Protein AF-A0A836D2B5-F1 (afdb_monomer_lite)

Organism: Ovis aries (NCBI:txid9940)

Radius of gyration: 39.32 Å; chains: 1; bounding box: 102×66×112 Å

Secondary structure (DSSP, 8-state):
------------------------SHHHHHHHHHHHHHHHHTHHHHHHHHHHHH-TT--HHHHHHHHHHHHHHHHHHHH-TTSGGGGS-HHHHHHHHHHHSTTHHHHTT-HHHHTS-HHHHHHHHHHT--S--TTSPPP----HHHHHHHHHH-HHHHHHHHHHHHHHH-TTS-HHHHHHHHHHHHHHHHHHTTSSSHHHHHHHHHHHHHHHHHHHHHHHHHHHHHHHHH-HHHHHHHHHHHHHHH-TTS-HHHHHHHHHHHHHHHHHHHHT-HHHHHHHHHHHHHHHHHTHHHH-TT-HHHHTSPTTHHHHHHHHSPPPPPPTT--SS-HHHHT-TTHHHHHHH-HHHHHHHHHHHHHHH-TTS-HHHHHHHHHHHHHHHHHHTTSS-HHHHHTTHHHHHHHHHHHHHHHHHHHHHHHHHHHHHHHHHHHHHHHHHH-TTS-HHHHHHHHHHHHHHHHHHTTSTTHHHHHHHHHHHHHHHHT-SSS---S-HHHHHHHHH-STTHHHHHHTPPP-TT--PPP--GGGG---GGGGTS-HHHHHHHHHHHHHHHHHH-TTS-HHHHHHHHHHHHHHHHHHHTSSSHHHHHHHHHHHHHHHHHT-HHHHSSSSSHHHHTS-HHHHHHHHHHT----SS---S---S-HHHHHHHHHH-SS-HHHHHHHHHHHH-TTS-HHHHHHHHHHHHHHHHHHTTSS-HHHHHHHHHHHHHHHHHHHHHHHHHHHHHHHHSTHHHHHHHHHHHHHHH-TTS-HHHHHHHHHHHHHHHHHHHTT-HHHHHHHHHHHHHHHHHTHHHH-GGGHHHHTSPTTHHHHHHHHSPPPPPP---SHHHHHHHT-TTHHHHHHHSHHHHHHHHHHHHHHH-TTS-HHHHHHHHHHHHHHHHHHTTSS-HHHHHHTHHHHHHHHHHHHHHHHHHHHHHHHHH-HHHHHHHHHHHHHHH-TTS-HHHHHHHHHHHHHHHHHHTTS-HHHHHHHHHHHHHHHHHHHHHHHHHS---HHHHHHHHS-TTTHHHHHHHPPP-TT--PPPPPHHHH----GGGGTS-HHHHHHHHH-

InterPro domains:
  IPR000264 ALB/AFP/VDB [PR00802] (112-126)
  IPR000264 ALB/AFP/VDB [PR00802] (148-171)
  IPR000264 ALB/AFP/VDB [PR00802] (185-202)
  IPR000264 ALB/AFP/VDB [PR00802] (254-277)
  IPR000264 ALB/AFP/VDB [PR00802] (350-363)
  IPR000264 ALB/AFP/VDB [PR00802] (370-393)
  IPR000264 ALB/AFP/VDB [PR00802] (440-462)
  IPR000264 ALB/AFP/VDB [PTHR11385] (1-594)
  IPR014760 Serum albumin, N-terminal [PF00273] (33-202)
  IPR014760 Serum albumin, N-terminal [PF00273] (223-394)
  IPR014760 Serum albumin, N-terminal [PF00273] (415-590)
  IPR014760 Serum albumin, N-terminal [PF00273] (726-897)
  IPR014760 Serum albumin, N-terminal [PF00273] (918-1054)
  IPR014760 Serum albumin, N-terminal [PS51438] (19-210)
  IPR014760 Serum albumin, N-terminal [PS51438] (211-403)
  IPR014760 Serum albumin, N-terminal [PS51438] (404-599)
  IPR014760 Serum albumin, N-terminal [PS51438] (714-906)
  IPR014760 Serum albumin, N-terminal [PS51438] (907-1055)
  IPR014760 Serum albumin, N-terminal [SM00103] (20-205)
  IPR014760 Serum albumin, N-terminal [SM00103] (212-397)

Foldseek 3Di:
DDDDDDDDDDDDPDDPPPPPPDPPDPLVVVLLVQLVVVCLVCVLLLQLLLCCLLQVPDDLVRSVVLSVVSNVVSVVCVVPVVDPSNPDQSVQVSLQVCQVPPCNCVQRVNVVLSVDHDPSSLLSSLLSGDQDPVVDDDDDDDDLQVLLVCCVVDVPVSLSVVLNSVSNNQSQQASLLSVVLSVQVSVLNVVLSVDPCSVVSCVVSVVVSVVSSVVSSLVSLLLLQCCVQVNVLSNLLLQLLVQCQQFVQADPVLSVVLSVLVSQLSVCSSSSVNSSVSVSLSVSLSSCLVCVVRGAPQLPVLSPDGPPSSSVSSVPTHRHDQDPPQDLDDCVCQVDQCNLVVCVVPVSSSLSVVLSSNSNSCSLAASLLSVVLSVLLVVQSVVLVPDPRSNVRRNCSVVSSCVSLVVLVVVLVVLLVVCVVQPQLRQLLVQLLLVCQQQVQDDLVLSSVLSNQLSVQSVVQSVDPSNSRSNVNSNLSSLSSVCGRSDRDPRDPQSSCLSNPDSSCSVVSSVPDGGDPPQDADDDDPVLLQDALVCLVDDPVRVSSNLSSSLSSVCSNPVPDDSVVSVVLSVLVVVQSVVLSPDPHSRVSSVQVSLVSLLVCLPDPVNLPPPDQVVLSPDDSVCSLVSVLLPPDQPPDPDQLDPCPDLVVLLVCCSNVPDHSLVVQLVSLCNNQVLQALLLSNQLSVQVSVLSVVLSPDPCSVVSCVVSCVVSSVCSVVRSLVLVLLLLCPVFPDPLRSLLLQLLVQCLQFVQADLVVSSVLSVLVNVLSVCRSSVVRVVNNVSLVVSLVVCLVCCVRRDPQLVVLNPDDPPRSSVSSVPTHRHDQDDDDPVVQCCCQANPCNLVCCVVPVSVSLSSNLSVVSSNCSLAASLLSVVLSVVLNVQSVPLSPDPHSNVSSNCSVVVSVVSRVVLLVLLVVLLVVCVVQPLLRSLLVQLVVVCQLQVQDDLVRSNVLSVLLSVLSVVQSVDPSSSSSNSNVVSQLSSLSVVLVVCVVPNRDVQSVCLSRVDSSCSNVSSVPRGGPPPDDDDDDDPCNPDPDDPCLVVDDPVVVSSVVSD

Sequence (1055 aa):
MKQLKLTGFVIFFFFLTESLTLPTQPQDVDDVRITQKFIEDNVGYITIIAFAQYIQEASFEEVEMLVKTMAEYRDKCLADRTRPECSKLTNEVLLENICAMEGLPQKYNFSHCCRKVDFERRLCFFHNKKADIGFLPPLPTLDPEEKCQTYKNNRESFLNNYIYEVSRRNPFVFAPTLLTVAARFEEMTKTCCEEQEKANCFRTKAEPFIYYLKALSSYQKNVCGALMKFGPQILQSINIAILSQKFPKIGFKQLTSLLEDVSSKYDGCCEGDVVQCIRGRSKVMSHICSKQDSISSKIKDCCEKNIPERGECIIYSNKDDRPNDLSLREAKFIESDNVCEKRDADQANFMAEFLYEYSRRHPELSTPELLRIAKVYEDLLKECCNMENPPECYRRAENRFNETTEKSLKIVQRECEHFQNLGKDDLKYHYLINLTKLAPQLSTEELTFLGKEMVIALTTCCTLSEEFACVDNLMDLVLGELCGINENRNINPAVDHCCKTNFAFRRSCFESLEADKTYVPPSTSQGLFTFHADLCQAHNEELQRKKDRFLVNLVKLKPELAGEELWSLLADFTNVVEKCCKAQEPEACFKEEMTTFLEHICNNEGMADKRVFSDCCNINKTARHKCFLLHKKDDAGYSEIFQISNPEQICEMDKENQVPVKDQYIYETSRKHPFVYGPSILTMSVCYETAVQSCCQEENKTECFQTKLEPIRKYVREISLRHHHLCEIGIKFNHRVATAVELVLLTKKQPKANFSEIAKLSMDIKNLHQICCEGNAVVCVLGRSQLMDYICSKQAILSSKFTPCCEMPEPFRGECIINSENDDKPDLSSLPLRRFTEDQSVCKQFTDKQDFFLQRFLYEYSRRHPELAVPVILRVDTVYQSLLGKCCKLENPLECYSHGEGIFQRVVRESHERVKNQCDLREKLGDSNFHDRLIVLYTKKAPQLSAQELIVLTNNMAAATAKCCPLNQERQFVCMEDSAKLILGALCRRHEAEPINAAVGHCCDDSYAFRKPCFDDLQVDGTYISPPLSCDQVISLKEDLCKAPEEELQTEKRK

pLDDT: mean 83.06, std 14.89, range [21.48, 97.94]

Structure (mmCIF, N/CA/C/O backbone):
data_AF-A0A836D2B5-F1
#
_entry.id   AF-A0A836D2B5-F1
#
loop_
_atom_site.group_PDB
_atom_site.id
_atom_site.type_symbol
_atom_site.label_atom_id
_atom_site.label_alt_id
_atom_site.label_comp_id
_atom_site.label_asym_id
_atom_site.label_entity_id
_atom_site.label_seq_id
_atom_site.pdbx_PDB_ins_code
_atom_site.Cartn_x
_atom_site.Cartn_y
_atom_site.Cartn_z
_atom_site.occupancy
_atom_site.B_iso_or_equiv
_atom_site.auth_seq_id
_atom_site.auth_comp_id
_atom_site.auth_asym_id
_atom_site.auth_atom_id
_atom_site.pdbx_PDB_model_num
ATOM 1 N N . MET A 1 1 ? -25.684 -6.974 -37.766 1.00 25.62 1 MET A N 1
ATOM 2 C CA . MET A 1 1 ? -25.495 -8.432 -37.599 1.00 25.62 1 MET A CA 1
ATOM 3 C C . MET A 1 1 ? -24.618 -8.943 -38.735 1.00 25.62 1 MET A C 1
ATOM 5 O O . MET A 1 1 ? -25.056 -8.778 -39.859 1.00 25.62 1 MET A O 1
ATOM 9 N N . LYS A 1 2 ? -23.459 -9.550 -38.394 1.00 27.52 2 LYS A N 1
ATOM 10 C CA . LYS A 1 2 ? -22.661 -10.583 -39.118 1.00 27.52 2 LYS A CA 1
ATOM 11 C C . LYS A 1 2 ? -22.209 -10.239 -40.559 1.00 27.52 2 LYS A C 1
ATOM 13 O O . LYS A 1 2 ? -23.019 -9.848 -41.371 1.00 27.52 2 LYS A O 1
ATOM 18 N N . GLN A 1 3 ? -20.969 -10.417 -41.011 1.00 26.94 3 GLN A N 1
ATOM 19 C CA . GLN A 1 3 ? -19.810 -11.201 -40.576 1.00 26.94 3 GLN A CA 1
ATOM 20 C C . GLN A 1 3 ? -18.638 -10.765 -41.490 1.00 26.94 3 GLN A C 1
ATOM 22 O O . GLN A 1 3 ? -18.803 -10.791 -42.706 1.00 26.94 3 GLN A O 1
ATOM 27 N N . LEU A 1 4 ? -17.467 -10.423 -40.942 1.00 24.80 4 LEU A N 1
ATOM 28 C CA . LEU A 1 4 ? -16.190 -10.485 -41.669 1.00 24.80 4 LEU A CA 1
ATOM 29 C C . LEU A 1 4 ? -15.428 -11.720 -41.154 1.00 24.80 4 LEU A C 1
ATOM 31 O O . LEU A 1 4 ? -15.235 -11.862 -39.948 1.00 24.80 4 LEU A O 1
ATOM 35 N N . LYS A 1 5 ? -15.021 -12.617 -42.059 1.00 27.95 5 LYS A N 1
ATOM 36 C CA . LYS A 1 5 ? -14.073 -13.727 -41.838 1.00 27.95 5 LYS A CA 1
ATOM 37 C C . LYS A 1 5 ? -13.071 -13.684 -43.000 1.00 27.95 5 LYS A C 1
ATOM 39 O O . LYS A 1 5 ? -13.500 -13.606 -44.143 1.00 27.95 5 LYS A O 1
ATOM 44 N N . LEU A 1 6 ? -11.784 -13.463 -42.738 1.00 28.03 6 LEU A N 1
ATOM 45 C CA . LEU A 1 6 ? -10.760 -14.431 -42.304 1.00 28.03 6 LEU A CA 1
ATOM 46 C C . LEU A 1 6 ? -10.091 -15.121 -43.509 1.00 28.03 6 LEU A C 1
ATOM 48 O O . LEU A 1 6 ? -10.492 -16.212 -43.892 1.00 28.03 6 LEU A O 1
ATOM 52 N N . THR A 1 7 ? -9.038 -14.498 -44.043 1.00 25.86 7 THR A N 1
ATOM 53 C CA . THR A 1 7 ? -7.991 -15.166 -44.838 1.00 25.86 7 THR A CA 1
ATOM 54 C C . THR A 1 7 ? -6.726 -14.319 -44.812 1.00 25.86 7 THR A C 1
ATOM 56 O O . THR A 1 7 ? -6.707 -13.225 -45.368 1.00 25.86 7 THR A O 1
ATOM 59 N N . GLY A 1 8 ? -5.676 -14.839 -44.179 1.00 24.69 8 GLY A N 1
ATOM 60 C CA . GLY A 1 8 ? -4.332 -14.272 -44.236 1.00 24.69 8 GLY A CA 1
ATOM 61 C C . GLY A 1 8 ? -3.554 -14.543 -42.959 1.00 24.69 8 GLY A C 1
ATOM 62 O O . GLY A 1 8 ? -3.521 -13.665 -42.116 1.00 24.69 8 GLY A O 1
ATOM 63 N N . PHE A 1 9 ? -2.997 -15.751 -42.805 1.00 25.48 9 PHE A N 1
ATOM 64 C CA . PHE A 1 9 ? -1.833 -16.049 -41.950 1.00 25.48 9 PHE A CA 1
ATOM 65 C C . PHE A 1 9 ? -1.470 -17.539 -42.066 1.00 25.48 9 PHE A C 1
ATOM 67 O O . PHE A 1 9 ? -1.912 -18.348 -41.258 1.00 25.48 9 PHE A O 1
ATOM 74 N N . VAL A 1 10 ? -0.690 -17.926 -43.083 1.00 24.78 10 VAL A N 1
ATOM 75 C CA . VAL A 1 10 ? 0.067 -19.194 -43.084 1.00 24.78 10 VAL A CA 1
ATOM 76 C C . VAL A 1 10 ? 1.340 -18.990 -43.922 1.00 24.78 10 VAL A C 1
ATOM 78 O O . VAL A 1 10 ? 1.251 -18.581 -45.075 1.00 24.78 10 VAL A O 1
ATOM 81 N N . ILE A 1 11 ? 2.489 -19.343 -43.330 1.00 27.17 11 ILE A N 1
ATOM 82 C CA . ILE A 1 11 ? 3.840 -19.510 -43.912 1.00 27.17 11 ILE A CA 1
ATOM 83 C C . ILE A 1 11 ? 4.758 -18.274 -43.851 1.00 27.17 11 ILE A C 1
ATOM 85 O O . ILE A 1 11 ? 4.996 -17.593 -44.839 1.00 27.17 11 ILE A O 1
ATOM 89 N N . PHE A 1 12 ? 5.368 -18.080 -42.678 1.00 24.02 12 PHE A N 1
ATOM 90 C CA . PHE A 1 12 ? 6.818 -17.861 -42.546 1.00 24.02 12 PHE A CA 1
ATOM 91 C C . PHE A 1 12 ? 7.281 -18.478 -41.208 1.00 24.02 12 PHE A C 1
ATOM 93 O O . PHE A 1 12 ? 7.749 -17.808 -40.298 1.00 24.02 12 PHE A O 1
ATOM 100 N N . PHE A 1 13 ? 7.074 -19.793 -41.066 1.00 24.16 13 PHE A N 1
ATOM 101 C CA . PHE A 1 13 ? 7.741 -20.607 -40.047 1.00 24.16 13 PHE A CA 1
ATOM 102 C C . PHE A 1 13 ? 9.066 -21.099 -40.638 1.00 24.16 13 PHE A C 1
ATOM 104 O O . PHE A 1 13 ? 9.128 -22.178 -41.220 1.00 24.16 13 PHE A O 1
ATOM 111 N N . PHE A 1 14 ? 10.123 -20.303 -40.494 1.00 22.03 14 PHE A N 1
ATOM 112 C CA . PHE A 1 14 ? 11.467 -20.854 -40.361 1.00 22.03 14 PHE A CA 1
ATOM 113 C C . PHE A 1 14 ? 11.869 -20.654 -38.908 1.00 22.03 14 PHE A C 1
ATOM 115 O O . PHE A 1 14 ? 12.234 -19.563 -38.481 1.00 22.03 14 PHE A O 1
ATOM 122 N N . PHE A 1 15 ? 11.720 -21.733 -38.145 1.00 22.39 15 PHE A N 1
ATOM 123 C CA . PHE A 1 15 ? 12.369 -21.903 -36.862 1.00 22.39 15 PHE A CA 1
ATOM 124 C C . PHE A 1 15 ? 13.873 -21.686 -37.063 1.00 22.39 15 PHE A C 1
ATOM 126 O O . PHE A 1 15 ? 14.524 -22.454 -37.772 1.00 22.39 15 PHE A O 1
ATOM 133 N N . LEU A 1 16 ? 14.422 -20.647 -36.435 1.00 23.14 16 LEU A N 1
ATOM 134 C CA . LEU A 1 16 ? 15.817 -20.659 -36.025 1.00 23.14 16 LEU A CA 1
ATOM 135 C C . LEU A 1 16 ? 15.938 -21.791 -35.005 1.00 23.14 16 LEU A C 1
ATOM 137 O O . LEU A 1 16 ? 15.585 -21.642 -33.840 1.00 23.14 16 LEU A O 1
ATOM 141 N N . THR A 1 17 ? 16.389 -22.957 -35.456 1.00 21.62 17 THR A N 1
ATOM 142 C CA . THR A 1 17 ? 17.117 -23.856 -34.570 1.00 21.62 17 THR A CA 1
ATOM 143 C C . THR A 1 17 ? 18.303 -23.054 -34.051 1.00 21.62 17 THR A C 1
ATOM 145 O O . THR A 1 17 ? 19.145 -22.647 -34.854 1.00 21.62 17 THR A O 1
ATOM 148 N N . GLU A 1 18 ? 18.356 -22.791 -32.746 1.00 25.25 18 GLU A N 1
ATOM 149 C CA . GLU A 1 18 ? 19.572 -22.345 -32.070 1.00 25.25 18 GLU A CA 1
ATOM 150 C C . GLU A 1 18 ? 20.659 -23.396 -32.316 1.00 25.25 18 GLU A C 1
ATOM 152 O O . GLU A 1 18 ? 20.824 -24.371 -31.585 1.00 25.25 18 GLU A O 1
ATOM 157 N N . SER A 1 19 ? 21.403 -23.234 -33.404 1.00 21.48 19 SER A N 1
ATOM 158 C CA . SER A 1 19 ? 22.709 -23.841 -33.531 1.00 21.48 19 SER A CA 1
ATOM 159 C C . SER A 1 19 ? 23.595 -23.144 -32.508 1.00 21.48 19 SER A C 1
ATOM 161 O O . SER A 1 19 ? 23.971 -21.990 -32.708 1.00 21.48 19 SER A O 1
ATOM 163 N N . LEU A 1 20 ? 23.906 -23.850 -31.417 1.00 28.20 20 LEU A N 1
ATOM 164 C CA . LEU A 1 20 ? 25.077 -23.606 -30.579 1.00 28.20 20 LEU A CA 1
ATOM 165 C C . LEU A 1 20 ? 26.255 -23.252 -31.496 1.00 28.20 20 LEU A C 1
ATOM 167 O O . LEU A 1 20 ? 26.824 -24.125 -32.155 1.00 28.20 20 LEU A O 1
ATOM 171 N N . THR A 1 21 ? 26.602 -21.971 -31.581 1.00 27.78 21 THR A N 1
ATOM 172 C CA . THR A 1 21 ? 27.838 -21.544 -32.232 1.00 27.78 21 THR A CA 1
ATOM 173 C C . THR A 1 21 ? 28.985 -22.159 -31.440 1.00 27.78 21 THR A C 1
ATOM 175 O O . THR A 1 21 ? 29.198 -21.799 -30.281 1.00 27.78 21 THR A O 1
ATOM 178 N N . LEU A 1 22 ? 29.685 -23.127 -32.040 1.00 26.70 22 LEU A N 1
ATOM 179 C CA . LEU A 1 22 ? 30.924 -23.671 -31.489 1.00 26.70 22 LEU A CA 1
ATOM 180 C C . LEU A 1 22 ? 31.898 -22.513 -31.188 1.00 26.70 22 LEU A C 1
ATOM 182 O O . LEU A 1 22 ? 32.022 -21.619 -32.029 1.00 26.70 22 LEU A O 1
ATOM 186 N N . PRO A 1 23 ? 32.611 -22.523 -30.045 1.00 31.70 23 PRO A N 1
ATOM 187 C CA . PRO A 1 23 ? 33.602 -21.497 -29.737 1.00 31.70 23 PRO A CA 1
ATOM 188 C C . PRO A 1 23 ? 34.684 -21.477 -30.821 1.00 31.70 23 PRO A C 1
ATOM 190 O O . PRO A 1 23 ? 35.358 -22.479 -31.057 1.00 31.70 23 PRO A O 1
ATOM 193 N N . THR A 1 24 ? 34.839 -20.345 -31.501 1.00 33.84 24 THR A N 1
ATOM 194 C CA . THR A 1 24 ? 35.778 -20.189 -32.622 1.00 33.84 24 THR A CA 1
ATOM 195 C C . THR A 1 24 ? 37.209 -19.849 -32.187 1.00 33.84 24 THR A C 1
ATOM 197 O O . THR A 1 24 ? 38.100 -19.856 -33.036 1.00 33.84 24 THR A O 1
ATOM 200 N N . GLN A 1 25 ? 37.468 -19.581 -30.896 1.00 42.00 25 GLN A N 1
ATOM 201 C CA . GLN A 1 25 ? 38.807 -19.260 -30.374 1.00 42.00 25 GLN A CA 1
ATOM 202 C C . GLN A 1 25 ? 39.172 -20.036 -29.086 1.00 42.00 25 GLN A C 1
ATOM 204 O O . GLN A 1 25 ? 38.299 -20.298 -28.261 1.00 42.00 25 GLN A O 1
ATOM 209 N N . PRO A 1 26 ? 40.462 -20.365 -28.848 1.00 36.47 26 PRO A N 1
ATOM 210 C CA . PRO A 1 26 ? 40.915 -21.072 -27.638 1.00 36.47 26 PRO A CA 1
ATOM 211 C C . PRO A 1 26 ? 40.576 -20.349 -26.323 1.00 36.47 26 PRO A C 1
ATOM 213 O O . PRO A 1 26 ? 40.297 -20.993 -25.316 1.00 36.47 26 PRO A O 1
ATOM 216 N N . GLN A 1 27 ? 40.561 -19.013 -26.345 1.00 43.41 27 GLN A N 1
ATOM 217 C CA . GLN A 1 27 ? 40.283 -18.168 -25.181 1.00 43.41 27 GLN A CA 1
ATOM 218 C C . GLN A 1 27 ? 38.793 -18.204 -24.772 1.00 43.41 27 GLN A C 1
ATOM 220 O O . GLN A 1 27 ? 38.491 -18.138 -23.582 1.00 43.41 27 GLN A O 1
ATOM 225 N N . ASP A 1 28 ? 37.878 -18.426 -25.729 1.00 48.56 28 ASP A N 1
ATOM 226 C CA . ASP A 1 28 ? 36.445 -18.643 -25.461 1.00 48.56 28 ASP A CA 1
ATOM 227 C C . ASP A 1 28 ? 36.199 -19.988 -24.756 1.00 48.56 28 ASP A C 1
ATOM 229 O O . ASP A 1 28 ? 35.313 -20.108 -23.912 1.00 48.56 28 ASP A O 1
ATOM 233 N N . VAL A 1 29 ? 37.006 -21.013 -25.061 1.00 53.66 29 VAL A N 1
ATOM 234 C CA . VAL A 1 29 ? 36.905 -22.340 -24.429 1.00 53.66 29 VAL A CA 1
ATOM 235 C C . VAL A 1 29 ? 37.332 -22.287 -22.957 1.00 53.66 29 VAL A C 1
ATOM 237 O O . VAL A 1 29 ? 36.683 -22.898 -22.102 1.00 53.66 29 VAL A O 1
ATOM 240 N N . ASP A 1 30 ? 38.392 -21.537 -22.642 1.00 60.97 30 ASP A N 1
ATOM 241 C CA . ASP A 1 30 ? 38.863 -21.363 -21.265 1.00 60.97 30 ASP A CA 1
ATOM 242 C C . ASP A 1 30 ? 37.878 -20.546 -20.414 1.00 60.97 30 ASP A C 1
ATOM 244 O O . ASP A 1 30 ? 37.606 -20.926 -19.273 1.00 60.97 30 ASP A O 1
ATOM 248 N N . ASP A 1 31 ? 37.275 -19.485 -20.956 1.00 66.81 31 ASP A N 1
ATOM 249 C CA . ASP A 1 31 ? 36.317 -18.657 -20.213 1.00 66.81 31 ASP A CA 1
ATOM 250 C C . ASP A 1 31 ? 34.961 -19.351 -19.988 1.00 66.81 31 ASP A C 1
ATOM 252 O O . ASP A 1 31 ? 34.390 -19.267 -18.894 1.00 66.81 31 ASP A O 1
ATOM 256 N N . VAL A 1 32 ? 34.480 -20.133 -20.964 1.00 73.94 32 VAL A N 1
ATOM 257 C CA . VAL A 1 32 ? 33.306 -21.007 -20.782 1.00 73.94 32 VAL A CA 1
ATOM 258 C C . VAL A 1 32 ? 33.569 -22.029 -19.675 1.00 73.94 32 VAL A C 1
ATOM 260 O O . VAL A 1 32 ? 32.702 -22.249 -18.827 1.00 73.94 32 VAL A O 1
ATOM 263 N N . ARG A 1 33 ? 34.775 -22.612 -19.617 1.00 78.94 33 ARG A N 1
ATOM 264 C CA . ARG A 1 33 ? 35.157 -23.555 -18.554 1.00 78.94 33 ARG A CA 1
ATOM 265 C C . ARG A 1 33 ? 35.221 -22.883 -17.180 1.00 78.94 33 ARG A C 1
ATOM 267 O O . ARG A 1 33 ? 34.720 -23.460 -16.217 1.00 78.94 33 ARG A O 1
ATOM 274 N N . ILE A 1 34 ? 35.811 -21.689 -17.076 1.00 84.31 34 ILE A N 1
ATOM 275 C CA . ILE A 1 34 ? 35.885 -20.922 -15.818 1.00 84.31 34 ILE A CA 1
ATOM 276 C C . ILE A 1 34 ? 34.479 -20.564 -15.328 1.00 84.31 34 ILE A C 1
ATOM 278 O O . ILE A 1 34 ? 34.156 -20.771 -14.160 1.00 84.31 34 ILE A O 1
ATOM 282 N N . THR A 1 35 ? 33.623 -20.082 -16.228 1.00 85.94 35 THR A N 1
ATOM 283 C CA . THR A 1 35 ? 32.237 -19.712 -15.913 1.00 85.94 35 THR A CA 1
ATOM 284 C C . THR A 1 35 ? 31.419 -20.927 -15.476 1.00 85.94 35 THR A C 1
ATOM 286 O O . THR A 1 35 ? 30.684 -20.861 -14.493 1.00 85.94 35 THR A O 1
ATOM 289 N N . GLN A 1 36 ? 31.569 -22.059 -16.167 1.00 84.50 36 GLN A N 1
ATOM 290 C CA . GLN A 1 36 ? 30.882 -23.299 -15.817 1.00 84.50 36 GLN A CA 1
ATOM 291 C C . GLN A 1 36 ? 31.339 -23.829 -14.450 1.00 84.50 36 GLN A C 1
ATOM 293 O O . GLN A 1 36 ? 30.493 -24.173 -13.628 1.00 84.50 36 GLN A O 1
ATOM 298 N N . LYS A 1 37 ? 32.647 -23.798 -14.165 1.00 86.88 37 LYS A N 1
ATOM 299 C CA . LYS A 1 37 ? 33.187 -24.140 -12.843 1.00 86.88 37 LYS A CA 1
ATOM 300 C C . LYS A 1 37 ? 32.624 -23.227 -11.749 1.00 86.88 37 LYS A C 1
ATOM 302 O O . LYS A 1 37 ? 32.207 -23.714 -10.708 1.00 86.88 37 LYS A O 1
ATOM 307 N N . PHE A 1 38 ? 32.547 -21.918 -11.998 1.00 89.12 38 PHE A N 1
ATOM 308 C CA . PHE A 1 38 ? 31.949 -20.968 -11.057 1.00 89.12 38 PHE A CA 1
ATOM 309 C C . PHE A 1 38 ? 30.482 -21.306 -10.745 1.00 89.12 38 PHE A C 1
ATOM 311 O O . PHE A 1 38 ? 30.080 -21.256 -9.585 1.00 89.12 38 PHE A O 1
ATOM 318 N N . ILE A 1 39 ? 29.686 -21.678 -11.753 1.00 88.06 39 ILE A N 1
ATOM 319 C CA . ILE A 1 39 ? 28.285 -22.092 -11.566 1.00 88.06 39 ILE A CA 1
ATOM 320 C C . ILE A 1 39 ? 28.199 -23.385 -10.742 1.00 88.06 39 ILE A C 1
ATOM 322 O O . ILE A 1 39 ? 27.379 -23.476 -9.833 1.00 88.06 39 ILE A O 1
ATOM 326 N N . GLU A 1 40 ? 29.051 -24.370 -11.032 1.00 85.62 40 GLU A N 1
ATOM 327 C CA . GLU A 1 40 ? 29.101 -25.653 -10.315 1.00 85.62 40 GLU A CA 1
ATOM 328 C C . GLU A 1 40 ? 29.490 -25.478 -8.838 1.00 85.62 40 GLU A C 1
ATOM 330 O O . GLU A 1 40 ? 28.847 -26.059 -7.954 1.00 85.62 40 GLU A O 1
ATOM 335 N N . ASP A 1 41 ? 30.492 -24.634 -8.575 1.00 88.12 41 ASP A N 1
ATOM 336 C CA . ASP A 1 41 ? 30.987 -24.314 -7.233 1.00 88.12 41 ASP A CA 1
ATOM 337 C C . ASP A 1 41 ? 29.948 -23.505 -6.419 1.00 88.12 41 ASP A C 1
ATOM 339 O O . ASP A 1 41 ? 29.936 -23.578 -5.193 1.00 88.12 41 ASP A O 1
ATOM 343 N N . ASN A 1 42 ? 29.035 -22.776 -7.081 1.00 89.44 42 ASN A N 1
ATOM 344 C CA . ASN A 1 42 ? 28.031 -21.906 -6.444 1.00 89.44 42 ASN A CA 1
ATOM 345 C C . ASN A 1 42 ? 26.575 -22.373 -6.643 1.00 89.44 42 ASN A C 1
ATOM 347 O O . ASN A 1 42 ? 25.644 -21.581 -6.468 1.00 89.44 42 ASN A O 1
ATOM 351 N N . VAL A 1 43 ? 26.347 -23.648 -6.986 1.00 89.81 43 VAL A N 1
ATOM 352 C CA . VAL A 1 43 ? 25.003 -24.176 -7.305 1.00 89.81 43 VAL A CA 1
ATOM 353 C C . VAL A 1 43 ? 23.978 -23.931 -6.189 1.00 89.81 43 VAL A C 1
ATOM 355 O O . VAL A 1 43 ? 22.818 -23.644 -6.482 1.00 89.81 43 VAL A O 1
ATOM 358 N N . GLY A 1 44 ? 24.401 -23.975 -4.919 1.00 91.00 44 GLY A N 1
ATOM 359 C CA . GLY A 1 44 ? 23.535 -23.720 -3.765 1.00 91.00 44 GLY A CA 1
ATOM 360 C C . GLY A 1 44 ? 22.995 -22.292 -3.750 1.00 91.00 44 GLY A C 1
ATOM 361 O O . GLY A 1 44 ? 21.783 -22.097 -3.800 1.00 91.00 44 GLY A O 1
ATOM 362 N N . TYR A 1 45 ? 23.880 -21.292 -3.791 1.00 92.62 45 TYR A N 1
ATOM 363 C CA . TYR A 1 45 ? 23.489 -19.880 -3.852 1.00 92.62 45 TYR A CA 1
ATOM 364 C C . TYR A 1 45 ? 22.632 -19.560 -5.076 1.00 92.62 45 TYR A C 1
ATOM 366 O O . TYR A 1 45 ? 21.632 -18.857 -4.960 1.00 92.62 45 TYR A O 1
ATOM 374 N N . ILE A 1 46 ? 22.990 -20.100 -6.243 1.00 92.38 46 ILE A N 1
ATOM 375 C CA . ILE A 1 46 ? 22.244 -19.888 -7.489 1.00 92.38 46 ILE A CA 1
ATOM 376 C C . ILE A 1 46 ? 20.821 -20.455 -7.375 1.00 92.38 46 ILE A C 1
ATOM 378 O O . ILE A 1 46 ? 19.864 -19.787 -7.765 1.00 92.38 46 ILE A O 1
ATOM 382 N N . THR A 1 47 ? 20.677 -21.650 -6.793 1.00 93.50 47 THR A N 1
ATOM 383 C CA . THR A 1 47 ? 19.370 -22.288 -6.566 1.00 93.50 47 THR A CA 1
ATOM 384 C C . THR A 1 47 ? 18.529 -21.489 -5.572 1.00 93.50 47 THR A C 1
ATOM 386 O O . THR A 1 47 ? 17.349 -21.257 -5.830 1.00 93.50 47 THR A O 1
ATOM 389 N N . ILE A 1 48 ? 19.142 -21.009 -4.482 1.00 96.25 48 ILE A N 1
ATOM 390 C CA . ILE A 1 48 ? 18.474 -20.155 -3.491 1.00 96.25 48 ILE A CA 1
ATOM 391 C C . ILE A 1 48 ? 17.954 -18.876 -4.142 1.00 96.25 48 ILE A C 1
ATOM 393 O O . ILE A 1 48 ? 16.786 -18.546 -3.959 1.00 96.25 48 ILE A O 1
ATOM 397 N N . ILE A 1 49 ? 18.792 -18.176 -4.918 1.00 95.19 49 ILE A N 1
ATOM 398 C CA . ILE A 1 49 ? 18.393 -16.947 -5.613 1.00 95.19 49 ILE A CA 1
ATOM 399 C C . ILE A 1 49 ? 17.200 -17.233 -6.527 1.00 95.19 49 ILE A C 1
ATOM 401 O O . ILE A 1 49 ? 16.171 -16.577 -6.394 1.00 95.19 49 ILE A O 1
ATOM 405 N N . ALA A 1 50 ? 17.306 -18.217 -7.425 1.00 93.19 50 ALA A N 1
ATOM 406 C CA . ALA A 1 50 ? 16.243 -18.506 -8.386 1.00 93.19 50 ALA A CA 1
ATOM 407 C C . ALA A 1 50 ? 14.912 -18.826 -7.697 1.00 93.19 50 ALA A C 1
ATOM 409 O O . ALA A 1 50 ? 13.896 -18.207 -8.009 1.00 93.19 50 ALA A O 1
ATOM 410 N N . PHE A 1 51 ? 14.920 -19.749 -6.732 1.00 94.69 51 PHE A N 1
ATOM 411 C CA . PHE A 1 51 ? 13.708 -20.143 -6.018 1.00 94.69 51 PHE A CA 1
ATOM 412 C C . PHE A 1 51 ? 13.122 -18.947 -5.262 1.00 94.69 51 PHE A C 1
ATOM 414 O O . PHE A 1 51 ? 11.974 -18.580 -5.500 1.00 94.69 51 PHE A O 1
ATOM 421 N N . ALA A 1 52 ? 13.922 -18.278 -4.428 1.00 95.88 52 ALA A N 1
ATOM 422 C CA . ALA A 1 52 ? 13.463 -17.157 -3.614 1.00 95.88 52 ALA A CA 1
ATOM 423 C C . ALA A 1 52 ? 12.905 -15.996 -4.452 1.00 95.88 52 ALA A C 1
ATOM 425 O O . ALA A 1 52 ? 12.003 -15.296 -4.002 1.00 95.88 52 ALA A O 1
ATOM 426 N N . GLN A 1 53 ? 13.423 -15.775 -5.665 1.00 94.38 53 GLN A N 1
ATOM 427 C CA . GLN A 1 53 ? 12.896 -14.754 -6.569 1.00 94.38 53 GLN A CA 1
ATOM 428 C C . GLN A 1 53 ? 11.614 -15.185 -7.286 1.00 94.38 53 GLN A C 1
ATOM 430 O O . GLN A 1 53 ? 10.776 -14.326 -7.539 1.00 94.38 53 GLN A O 1
ATOM 435 N N . TYR A 1 54 ? 11.465 -16.462 -7.653 1.00 92.31 54 TYR A N 1
ATOM 436 C CA . TYR A 1 54 ? 10.273 -16.963 -8.347 1.00 92.31 54 TYR A CA 1
ATOM 437 C C . TYR A 1 54 ? 9.084 -17.193 -7.404 1.00 92.31 54 TYR A C 1
ATOM 439 O O . TYR A 1 54 ? 7.952 -16.868 -7.766 1.00 92.31 54 TYR A O 1
ATOM 447 N N . ILE A 1 55 ? 9.340 -17.741 -6.212 1.00 94.31 55 ILE A N 1
ATOM 448 C CA . ILE A 1 55 ? 8.344 -18.062 -5.182 1.00 94.31 55 ILE A CA 1
ATOM 449 C C . ILE A 1 55 ? 8.771 -17.381 -3.878 1.00 94.31 55 ILE A C 1
ATOM 451 O O . ILE A 1 55 ? 9.407 -17.978 -3.007 1.00 94.31 55 ILE A O 1
ATOM 455 N N . GLN A 1 56 ? 8.459 -16.095 -3.757 1.00 94.31 56 GLN A N 1
ATOM 456 C CA . GLN A 1 56 ? 8.935 -15.251 -2.658 1.00 94.31 56 GLN A CA 1
ATOM 457 C C . GLN A 1 56 ? 8.352 -15.649 -1.297 1.00 94.31 56 GLN A C 1
ATOM 459 O O . GLN A 1 56 ? 8.882 -15.236 -0.271 1.00 94.31 56 GLN A O 1
ATOM 464 N N . GLU A 1 57 ? 7.280 -16.435 -1.264 1.00 92.94 57 GLU A N 1
ATOM 465 C CA . GLU A 1 57 ? 6.562 -16.917 -0.082 1.00 92.94 57 GLU A CA 1
ATOM 466 C C . GLU A 1 57 ? 7.090 -18.251 0.467 1.00 92.94 57 GLU A C 1
ATOM 468 O O . GLU A 1 57 ? 6.771 -18.597 1.609 1.00 92.94 57 GLU A O 1
ATOM 473 N N . ALA A 1 58 ? 7.881 -18.988 -0.323 1.00 93.31 58 ALA A N 1
ATOM 474 C CA . ALA A 1 58 ? 8.481 -20.260 0.084 1.00 93.31 58 ALA A CA 1
ATOM 475 C C . ALA A 1 58 ? 9.320 -20.088 1.351 1.00 93.31 58 ALA A C 1
ATOM 477 O O . ALA A 1 58 ? 9.921 -19.031 1.530 1.00 93.31 58 ALA A O 1
ATOM 478 N N . SER A 1 59 ? 9.344 -21.094 2.230 1.00 93.31 59 SER A N 1
ATOM 479 C CA . SER A 1 59 ? 10.174 -21.074 3.439 1.00 93.31 59 SER A CA 1
ATOM 480 C C . SER A 1 59 ? 11.636 -21.395 3.120 1.00 93.31 59 SER A C 1
ATOM 482 O O . SER A 1 59 ? 11.953 -21.974 2.079 1.00 93.31 59 SER A O 1
ATOM 484 N N . PHE A 1 60 ? 12.549 -21.050 4.032 1.00 92.69 60 PHE A N 1
ATOM 485 C CA . PHE A 1 60 ? 13.967 -21.343 3.832 1.00 92.69 60 PHE A CA 1
ATOM 486 C C . PHE A 1 60 ? 14.226 -22.857 3.763 1.00 92.69 60 PHE A C 1
ATOM 488 O O . PHE A 1 60 ? 14.997 -23.311 2.923 1.00 92.69 60 PHE A O 1
ATOM 495 N N . GLU A 1 61 ? 13.514 -23.651 4.565 1.00 92.25 61 GLU A N 1
ATOM 496 C CA . GLU A 1 61 ? 13.615 -25.114 4.576 1.00 92.25 61 GLU A CA 1
ATOM 497 C C . GLU A 1 61 ? 13.188 -25.733 3.236 1.00 92.25 61 GLU A C 1
ATOM 499 O O . GLU A 1 61 ? 13.807 -26.684 2.757 1.00 92.25 61 GLU A O 1
ATOM 504 N N . GLU A 1 62 ? 12.149 -25.186 2.597 1.00 93.25 62 GLU A N 1
ATOM 505 C CA . GLU A 1 62 ? 11.709 -25.626 1.268 1.00 93.25 62 GLU A CA 1
ATOM 506 C C . GLU A 1 62 ? 12.757 -25.324 0.199 1.00 93.25 62 GLU A C 1
ATOM 508 O O . GLU A 1 62 ? 13.035 -26.163 -0.662 1.00 93.25 62 GLU A O 1
ATOM 513 N N . VAL A 1 63 ? 13.402 -24.163 0.294 1.00 93.75 63 VAL A N 1
ATOM 514 C CA . VAL A 1 63 ? 14.514 -23.807 -0.589 1.00 93.75 63 VAL A CA 1
ATOM 515 C C . VAL A 1 63 ? 15.707 -24.744 -0.370 1.00 93.75 63 VAL A C 1
ATOM 517 O O . VAL A 1 63 ? 16.290 -25.222 -1.345 1.00 93.75 63 VAL A O 1
ATOM 520 N N . GLU A 1 64 ? 16.049 -25.077 0.878 1.00 92.06 64 GLU A N 1
ATOM 521 C CA . GLU A 1 64 ? 17.135 -26.018 1.191 1.00 92.06 64 GLU A CA 1
ATOM 522 C C . GLU A 1 64 ? 16.888 -27.423 0.624 1.00 92.06 64 GLU A C 1
ATOM 524 O O . GLU A 1 64 ? 17.837 -28.101 0.214 1.00 92.06 64 GLU A O 1
ATOM 529 N N . MET A 1 65 ? 15.630 -27.873 0.557 1.00 91.12 65 MET A N 1
ATOM 530 C CA . MET A 1 65 ? 15.291 -29.131 -0.112 1.00 91.12 65 MET A CA 1
ATOM 531 C C . MET A 1 65 ? 15.648 -29.084 -1.603 1.00 91.12 65 MET A C 1
ATOM 533 O O . MET A 1 65 ? 16.305 -30.004 -2.093 1.00 91.12 65 MET A O 1
ATOM 537 N N . LEU A 1 66 ? 15.300 -28.003 -2.310 1.00 92.38 66 LEU A N 1
ATOM 538 C CA . LEU A 1 66 ? 15.654 -27.861 -3.726 1.00 92.38 66 LEU A CA 1
ATOM 539 C C . LEU A 1 66 ? 17.169 -27.735 -3.931 1.00 92.38 66 LEU A C 1
ATOM 541 O O . LEU A 1 66 ? 17.705 -28.307 -4.878 1.00 92.38 66 LEU A O 1
ATOM 545 N N . VAL A 1 67 ? 17.877 -27.033 -3.040 1.00 93.00 67 VAL A N 1
ATOM 546 C CA . VAL A 1 67 ? 19.347 -26.934 -3.077 1.00 93.00 67 VAL A CA 1
ATOM 547 C C . VAL A 1 67 ? 19.989 -28.321 -3.068 1.00 93.00 67 VAL A C 1
ATOM 549 O O . VAL A 1 67 ? 20.889 -28.579 -3.868 1.00 93.00 67 VAL A O 1
ATOM 552 N N . LYS A 1 68 ? 19.499 -29.236 -2.220 1.00 92.06 68 LYS A N 1
ATOM 553 C CA . LYS A 1 68 ? 19.975 -30.629 -2.181 1.00 92.06 68 LYS A CA 1
ATOM 554 C C 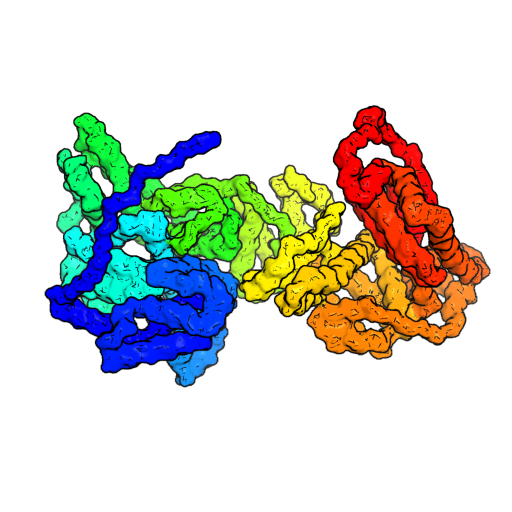. LYS A 1 68 ? 19.706 -31.347 -3.505 1.00 92.06 68 LYS A C 1
ATOM 556 O O . LYS A 1 68 ? 20.627 -31.934 -4.068 1.00 92.06 68 LYS A O 1
ATOM 561 N N . THR A 1 69 ? 18.495 -31.234 -4.050 1.00 92.56 69 THR A N 1
ATOM 562 C CA . THR A 1 69 ? 18.138 -31.830 -5.350 1.00 92.56 69 THR A CA 1
ATOM 563 C C . THR A 1 69 ? 19.024 -31.316 -6.489 1.00 92.56 69 THR A C 1
ATOM 565 O O . THR A 1 69 ? 19.508 -32.100 -7.308 1.00 92.56 69 THR A O 1
ATOM 568 N N . MET A 1 70 ? 19.295 -30.010 -6.530 1.00 91.19 70 MET A N 1
ATOM 569 C CA . MET A 1 70 ? 20.141 -29.405 -7.561 1.00 91.19 70 MET A CA 1
ATOM 570 C C . MET A 1 70 ? 21.626 -29.758 -7.389 1.00 91.19 70 MET A C 1
ATOM 572 O O . MET A 1 70 ? 22.330 -29.920 -8.388 1.00 91.19 70 MET A O 1
ATOM 576 N N . ALA A 1 71 ? 22.104 -29.939 -6.154 1.00 91.06 71 ALA A N 1
ATOM 577 C CA . ALA A 1 71 ? 23.448 -30.449 -5.886 1.00 91.06 71 ALA A CA 1
ATOM 578 C C . ALA A 1 71 ? 23.615 -31.898 -6.378 1.00 91.06 71 ALA A C 1
ATOM 580 O O . ALA A 1 71 ? 24.596 -32.208 -7.051 1.00 91.06 71 ALA A O 1
ATOM 581 N N . GLU A 1 72 ? 22.628 -32.766 -6.141 1.00 91.00 72 GLU A N 1
ATOM 582 C CA . GLU A 1 72 ? 22.637 -34.135 -6.674 1.00 91.00 72 GLU A CA 1
ATOM 583 C C . GLU A 1 72 ? 22.592 -34.165 -8.206 1.00 91.00 72 GLU A C 1
ATOM 585 O O . GLU A 1 72 ? 23.271 -34.980 -8.834 1.00 91.00 72 GLU A O 1
ATOM 590 N N . TYR A 1 73 ? 21.795 -33.286 -8.822 1.00 88.56 73 TYR A N 1
ATOM 591 C CA . TYR A 1 73 ? 21.764 -33.123 -10.275 1.00 88.56 73 TYR A CA 1
ATOM 592 C C . TYR A 1 73 ? 23.143 -32.719 -10.818 1.00 88.56 73 TYR A C 1
ATOM 594 O O . TYR A 1 73 ? 23.643 -33.351 -11.752 1.00 88.56 73 TYR A O 1
ATOM 602 N N . ARG A 1 74 ? 23.798 -31.730 -10.193 1.00 88.69 74 ARG A N 1
ATOM 603 C CA . ARG A 1 74 ? 25.171 -31.329 -10.533 1.00 88.69 74 ARG A CA 1
ATOM 604 C C . ARG A 1 74 ? 26.123 -32.522 -10.450 1.00 88.69 74 ARG A C 1
ATOM 606 O O . ARG A 1 74 ? 26.847 -32.774 -11.409 1.00 88.69 74 ARG A O 1
ATOM 613 N N . ASP A 1 75 ? 26.115 -33.262 -9.345 1.00 90.12 75 ASP A N 1
ATOM 614 C CA . ASP A 1 75 ? 27.057 -34.365 -9.121 1.00 90.12 75 ASP A CA 1
ATOM 615 C C . ASP A 1 75 ? 26.859 -35.502 -10.135 1.00 90.12 75 ASP A C 1
ATOM 617 O O . ASP A 1 75 ? 27.834 -36.040 -10.667 1.00 90.12 75 ASP A O 1
ATOM 621 N N . LYS A 1 76 ? 25.604 -35.811 -10.493 1.00 88.31 76 LYS A N 1
ATOM 622 C CA . LYS A 1 76 ? 25.275 -36.765 -11.567 1.00 88.31 76 LYS A CA 1
ATOM 623 C C . LYS A 1 76 ? 25.824 -36.311 -12.919 1.00 88.31 76 LYS A C 1
ATOM 625 O O . LYS A 1 76 ? 26.427 -37.116 -13.627 1.00 88.31 76 LYS A O 1
ATOM 630 N N . CYS A 1 77 ? 25.657 -35.035 -13.261 1.00 86.56 77 CYS A N 1
ATOM 631 C CA . CYS A 1 77 ? 26.132 -34.492 -14.533 1.00 86.56 77 CYS A CA 1
ATOM 632 C C . CYS A 1 77 ? 27.650 -34.297 -14.595 1.00 86.56 77 CYS A C 1
ATOM 634 O O . CYS A 1 77 ? 28.233 -34.377 -15.676 1.00 86.56 77 CYS A O 1
ATOM 636 N N . LEU A 1 78 ? 28.311 -34.081 -13.456 1.00 85.62 78 LEU A N 1
ATOM 637 C CA . LEU A 1 78 ? 29.770 -34.095 -13.363 1.00 85.62 78 LEU A CA 1
ATOM 638 C C . LEU A 1 78 ? 30.338 -35.505 -13.551 1.00 85.62 78 LEU A C 1
ATOM 640 O O . LEU A 1 78 ? 31.384 -35.652 -14.182 1.00 85.62 78 LEU A O 1
ATOM 644 N N . ALA A 1 79 ? 29.646 -36.527 -13.039 1.00 87.88 79 ALA A N 1
ATOM 645 C CA . ALA A 1 79 ? 30.044 -37.923 -13.194 1.00 87.88 79 ALA A CA 1
ATOM 646 C C . ALA A 1 79 ? 29.842 -38.444 -14.629 1.00 87.88 79 ALA A C 1
ATOM 648 O O . ALA A 1 79 ? 30.685 -39.189 -15.127 1.00 87.88 79 ALA A O 1
ATOM 649 N N . ASP A 1 80 ? 28.749 -38.056 -15.297 1.00 84.88 80 ASP A N 1
ATOM 650 C CA . ASP A 1 80 ? 28.460 -38.448 -16.679 1.00 84.88 80 ASP A CA 1
ATOM 651 C C . ASP A 1 80 ? 27.665 -37.370 -17.434 1.00 84.88 80 ASP A C 1
ATOM 653 O O . ASP A 1 80 ? 26.445 -37.244 -17.303 1.00 84.88 80 ASP A O 1
ATOM 657 N N . ARG A 1 81 ? 28.371 -36.621 -18.289 1.00 80.44 81 ARG A N 1
ATOM 658 C CA . ARG A 1 81 ? 27.798 -35.544 -19.113 1.00 80.44 81 ARG A CA 1
ATOM 659 C C . ARG A 1 81 ? 26.933 -36.041 -20.276 1.00 80.44 81 ARG A C 1
ATOM 661 O O . ARG A 1 81 ? 26.279 -35.223 -20.913 1.00 80.44 81 ARG A O 1
ATOM 668 N N . THR A 1 82 ? 26.948 -37.339 -20.588 1.00 82.62 82 THR A N 1
ATOM 669 C CA . THR A 1 82 ? 26.215 -37.900 -21.741 1.00 82.62 82 THR A CA 1
ATOM 670 C C . THR A 1 82 ? 24.751 -38.217 -21.436 1.00 82.62 82 THR A C 1
ATOM 672 O O . THR A 1 82 ? 23.978 -38.529 -22.343 1.00 82.62 82 THR A O 1
ATOM 675 N N . ARG A 1 83 ? 24.350 -38.103 -20.166 1.00 82.19 83 ARG A N 1
ATOM 676 C CA . ARG A 1 83 ? 22.975 -38.317 -19.716 1.00 82.19 83 ARG A CA 1
ATOM 677 C C . ARG A 1 83 ? 22.001 -37.301 -20.336 1.00 82.19 83 ARG A C 1
ATOM 679 O O . ARG A 1 83 ? 22.329 -36.112 -20.377 1.00 82.19 83 ARG A O 1
ATOM 686 N N . PRO A 1 84 ? 20.790 -37.718 -20.759 1.00 81.00 84 PRO A N 1
ATOM 687 C CA . PRO A 1 84 ? 19.815 -36.826 -21.389 1.00 81.00 84 PRO A CA 1
ATOM 688 C C . PRO A 1 84 ? 19.459 -35.605 -20.533 1.00 81.00 84 PRO A C 1
ATOM 690 O O . PRO A 1 84 ? 19.386 -34.490 -21.048 1.00 81.00 84 PRO A O 1
ATOM 693 N N . GLU A 1 85 ? 19.295 -35.788 -19.221 1.00 77.31 85 GLU A N 1
ATOM 694 C CA . GLU A 1 85 ? 18.973 -34.713 -18.281 1.00 77.31 85 GLU A CA 1
ATOM 695 C C . GLU A 1 85 ? 20.051 -33.620 -18.227 1.00 77.31 85 GLU A C 1
ATOM 697 O O . GLU A 1 85 ? 19.712 -32.451 -18.074 1.00 77.31 85 GLU A O 1
ATOM 702 N N . CYS A 1 86 ? 21.321 -33.968 -18.450 1.00 83.12 86 CYS A N 1
ATOM 703 C CA . CYS A 1 86 ? 22.455 -33.042 -18.395 1.00 83.12 86 CYS A CA 1
ATOM 704 C C . CYS A 1 86 ? 22.586 -32.151 -19.639 1.00 83.12 86 CYS A C 1
ATOM 706 O O . CYS A 1 86 ? 23.374 -31.205 -19.639 1.00 83.12 86 CYS A O 1
ATOM 708 N N . SER A 1 87 ? 21.815 -32.445 -20.691 1.00 77.94 87 SER A N 1
ATOM 709 C CA . SER A 1 87 ? 21.742 -31.640 -21.916 1.00 77.94 87 SER A CA 1
ATOM 710 C C . SER A 1 87 ? 20.636 -30.576 -21.887 1.00 77.94 87 SER A C 1
ATOM 712 O O . SER A 1 87 ? 20.601 -29.710 -22.761 1.00 77.94 87 SER A O 1
ATOM 714 N N . LYS A 1 88 ? 19.743 -30.613 -20.884 1.00 78.88 88 LYS A N 1
ATOM 715 C CA . LYS A 1 88 ? 18.660 -29.635 -20.724 1.00 78.88 88 LYS A CA 1
ATOM 716 C C . LYS A 1 88 ? 19.182 -28.274 -20.255 1.00 78.88 88 LYS A C 1
ATOM 718 O O . LYS A 1 88 ? 20.202 -28.170 -19.569 1.00 78.88 88 LYS A O 1
ATOM 723 N N . LEU A 1 89 ? 18.422 -27.220 -20.561 1.00 76.75 89 LEU A N 1
ATOM 724 C CA . LEU A 1 89 ? 18.661 -25.891 -20.004 1.00 76.75 89 LEU A CA 1
ATOM 725 C C . LEU A 1 89 ? 18.541 -25.954 -18.473 1.00 76.75 89 LEU A C 1
ATOM 727 O O . LEU A 1 89 ? 17.543 -26.433 -17.938 1.00 76.75 89 LEU A O 1
ATOM 731 N N . THR A 1 90 ? 19.551 -25.468 -17.752 1.00 79.44 90 THR A N 1
ATOM 732 C CA . THR A 1 90 ? 19.615 -25.601 -16.287 1.00 79.44 90 THR A CA 1
ATOM 733 C C . THR A 1 90 ? 18.426 -24.944 -15.583 1.00 79.44 90 THR A C 1
ATOM 735 O O . THR A 1 90 ? 17.950 -25.474 -14.582 1.00 79.44 90 THR A O 1
ATOM 738 N N . ASN A 1 91 ? 17.908 -23.835 -16.118 1.00 80.94 91 ASN A N 1
ATOM 739 C CA . ASN A 1 91 ? 16.725 -23.179 -15.566 1.00 80.94 91 ASN A CA 1
ATOM 740 C C . ASN A 1 91 ? 15.444 -24.002 -15.772 1.00 80.94 91 ASN A C 1
ATOM 742 O O . ASN A 1 91 ? 14.612 -24.061 -14.876 1.00 80.94 91 ASN A O 1
ATOM 746 N N . GLU A 1 92 ? 15.309 -24.715 -16.896 1.00 83.25 92 GLU A N 1
ATOM 747 C CA . GLU A 1 92 ? 14.183 -25.638 -17.102 1.00 83.25 92 GLU A CA 1
ATOM 748 C C . GLU A 1 92 ? 14.229 -26.790 -16.102 1.00 83.25 92 GLU A C 1
ATOM 750 O O . GLU A 1 92 ? 13.215 -27.113 -15.493 1.00 83.25 92 GLU A O 1
ATOM 755 N N . VAL A 1 93 ? 15.417 -27.355 -15.855 1.00 87.94 93 VAL A N 1
ATOM 756 C CA . VAL A 1 93 ? 15.603 -28.376 -14.811 1.00 87.94 93 VAL A CA 1
ATOM 757 C C . VAL A 1 93 ? 15.218 -27.819 -13.439 1.00 87.94 93 VAL A C 1
ATOM 759 O O . VAL A 1 93 ? 14.537 -28.494 -12.671 1.00 87.94 93 VAL A O 1
ATOM 762 N N . LEU A 1 94 ? 15.610 -26.583 -13.124 1.00 88.62 94 LEU A N 1
ATOM 763 C CA . LEU A 1 94 ? 15.262 -25.937 -11.859 1.00 88.62 94 LEU A CA 1
ATOM 764 C C . LEU A 1 94 ? 13.742 -25.759 -11.710 1.00 88.62 94 LEU A C 1
ATOM 766 O O . LEU A 1 94 ? 13.183 -26.158 -10.690 1.00 88.62 94 LEU A O 1
ATOM 770 N N . LEU A 1 95 ? 13.058 -25.234 -12.732 1.00 90.56 95 LEU A N 1
ATOM 771 C CA . LEU A 1 95 ? 11.603 -25.048 -12.717 1.00 90.56 95 LEU A CA 1
ATOM 772 C C . LEU A 1 95 ? 10.837 -26.383 -12.713 1.00 90.56 95 LEU A C 1
ATOM 774 O O . LEU A 1 95 ? 9.820 -26.497 -12.033 1.00 90.56 95 LEU A O 1
ATOM 778 N N . GLU A 1 96 ? 11.321 -27.405 -13.430 1.00 90.88 96 GLU A N 1
ATOM 779 C CA . GLU A 1 96 ? 10.785 -28.774 -13.375 1.00 90.88 96 GLU A CA 1
ATOM 780 C C . GLU A 1 96 ? 10.845 -29.327 -11.948 1.00 90.88 96 GLU A C 1
ATOM 782 O O . GLU A 1 96 ? 9.848 -29.857 -11.457 1.00 90.88 96 GLU A O 1
ATOM 787 N N . ASN A 1 97 ? 11.981 -29.160 -11.264 1.00 91.81 97 ASN A N 1
ATOM 788 C CA . ASN A 1 97 ? 12.139 -29.624 -9.890 1.00 91.81 97 ASN A CA 1
ATOM 789 C C . ASN A 1 97 ? 11.269 -28.829 -8.908 1.00 91.81 97 ASN A C 1
ATOM 791 O O . ASN A 1 97 ? 10.645 -29.455 -8.057 1.00 91.81 97 ASN A O 1
ATOM 795 N N . ILE A 1 98 ? 11.133 -27.503 -9.061 1.00 92.62 98 ILE A N 1
ATOM 796 C CA . ILE A 1 98 ? 10.178 -26.695 -8.271 1.00 92.62 98 ILE A CA 1
ATOM 797 C C . ILE A 1 98 ? 8.750 -27.228 -8.442 1.00 92.62 98 ILE A C 1
ATOM 799 O O . ILE A 1 98 ? 8.023 -27.404 -7.466 1.00 92.62 98 ILE A O 1
ATOM 803 N N . CYS A 1 99 ? 8.346 -27.530 -9.677 1.00 93.75 99 CYS A N 1
ATOM 804 C CA . CYS A 1 99 ? 7.021 -28.070 -9.970 1.00 93.75 99 CYS A CA 1
ATOM 805 C C . CYS A 1 99 ? 6.804 -29.506 -9.474 1.00 93.75 99 CYS A C 1
ATOM 807 O O . CYS A 1 99 ? 5.657 -29.905 -9.273 1.00 93.75 99 CYS A O 1
ATOM 809 N N . ALA A 1 100 ? 7.877 -30.275 -9.286 1.00 93.31 100 ALA A N 1
ATOM 810 C CA . ALA A 1 100 ? 7.832 -31.642 -8.778 1.00 93.31 100 ALA A CA 1
ATOM 811 C C . ALA A 1 100 ? 7.792 -31.724 -7.241 1.00 93.31 100 ALA A C 1
ATOM 813 O O . ALA A 1 100 ? 7.540 -32.805 -6.708 1.00 93.31 100 ALA A O 1
ATOM 814 N N . MET A 1 101 ? 8.026 -30.619 -6.521 1.00 91.31 101 MET A N 1
ATOM 815 C CA . MET A 1 101 ? 7.942 -30.603 -5.058 1.00 91.31 101 MET A CA 1
ATOM 816 C C . MET A 1 101 ? 6.490 -30.811 -4.611 1.00 91.31 101 MET A C 1
ATOM 818 O O . MET A 1 101 ? 5.592 -30.049 -4.972 1.00 91.31 101 MET A O 1
ATOM 822 N N . GLU A 1 102 ? 6.253 -31.863 -3.830 1.00 89.00 102 GLU A N 1
ATOM 823 C CA . GLU A 1 102 ? 4.909 -32.296 -3.448 1.00 89.00 102 GLU A CA 1
ATOM 824 C C . GLU A 1 102 ? 4.153 -31.201 -2.674 1.00 89.00 102 GLU A C 1
ATOM 826 O O . GLU A 1 102 ? 4.632 -30.679 -1.670 1.00 89.00 102 GLU A O 1
ATOM 831 N N . GLY A 1 103 ? 2.969 -30.821 -3.168 1.00 87.38 103 GLY A N 1
ATOM 832 C CA . GLY A 1 103 ? 2.091 -29.817 -2.550 1.00 87.38 103 GLY A CA 1
ATOM 833 C C . GLY A 1 103 ? 2.538 -28.354 -2.693 1.00 87.38 103 GLY A C 1
ATOM 834 O O . GLY A 1 103 ? 1.723 -27.455 -2.473 1.00 87.38 103 GLY A O 1
ATOM 835 N N . LEU A 1 104 ? 3.783 -28.088 -3.102 1.00 91.44 104 LEU A N 1
ATOM 836 C CA . LEU A 1 104 ? 4.348 -26.738 -3.193 1.00 91.44 104 LEU A CA 1
ATOM 837 C C . LEU A 1 104 ? 3.621 -25.844 -4.226 1.00 91.44 104 LEU A C 1
ATOM 839 O O . LEU A 1 104 ? 3.251 -24.720 -3.868 1.00 91.44 104 LEU A O 1
ATOM 843 N N . PRO A 1 105 ? 3.320 -26.306 -5.464 1.00 91.56 105 PRO A N 1
ATOM 844 C CA . PRO A 1 105 ? 2.615 -25.478 -6.446 1.00 91.56 105 PRO A CA 1
ATOM 845 C C . PRO A 1 105 ? 1.191 -25.100 -6.032 1.00 91.56 105 PRO A C 1
ATOM 847 O O . PRO A 1 105 ? 0.682 -24.065 -6.465 1.00 91.56 105 PRO A O 1
ATOM 850 N N . GLN A 1 106 ? 0.528 -25.937 -5.227 1.00 89.50 106 GLN A N 1
ATOM 851 C CA . GLN A 1 106 ? -0.793 -25.650 -4.667 1.00 89.50 106 GLN A CA 1
ATOM 852 C C . GLN A 1 106 ? -0.685 -24.689 -3.483 1.00 89.50 106 GLN A C 1
ATOM 854 O O . GLN A 1 106 ? -1.447 -23.729 -3.424 1.00 89.50 106 GLN A O 1
ATOM 859 N N . LYS A 1 107 ? 0.288 -24.909 -2.587 1.00 92.44 107 LYS A N 1
ATOM 860 C CA . LYS A 1 107 ? 0.523 -24.090 -1.389 1.00 92.44 107 LYS A CA 1
ATOM 861 C C . LYS A 1 107 ? 0.743 -22.611 -1.715 1.00 92.44 107 LYS A C 1
ATOM 863 O O . LYS A 1 107 ? 0.218 -21.758 -1.011 1.00 92.44 107 LYS A O 1
ATOM 868 N N . TYR A 1 108 ? 1.491 -22.317 -2.779 1.00 90.19 108 TYR A N 1
ATOM 869 C CA . TYR A 1 108 ? 1.849 -20.945 -3.171 1.00 90.19 108 TYR A CA 1
ATOM 870 C C . TYR A 1 108 ? 1.207 -20.488 -4.490 1.00 90.19 108 TYR A C 1
ATOM 872 O O . TYR A 1 108 ? 1.672 -19.543 -5.117 1.00 90.19 108 TYR A O 1
ATOM 880 N N . ASN A 1 109 ? 0.137 -21.161 -4.922 1.00 90.00 109 ASN A N 1
ATOM 881 C CA . ASN A 1 109 ? -0.704 -20.771 -6.059 1.00 90.00 109 ASN A CA 1
ATOM 882 C C . ASN A 1 109 ? 0.001 -20.593 -7.429 1.00 90.00 109 ASN A C 1
ATOM 884 O O . ASN A 1 109 ? -0.450 -19.833 -8.286 1.00 90.00 109 ASN A O 1
ATOM 888 N N . PHE A 1 110 ? 1.065 -21.350 -7.706 1.00 92.00 110 PHE A N 1
ATOM 889 C CA . PHE A 1 110 ? 1.750 -21.338 -9.011 1.00 92.00 110 PHE A CA 1
ATOM 890 C C . PHE A 1 110 ? 1.545 -22.631 -9.824 1.00 92.00 110 PHE A C 1
ATOM 892 O O . PHE A 1 110 ? 2.169 -22.840 -10.866 1.00 92.00 110 PHE A O 1
ATOM 899 N N . SER A 1 111 ? 0.621 -23.506 -9.403 1.00 92.31 111 SER A N 1
ATOM 900 C CA . SER A 1 111 ? 0.299 -24.757 -10.115 1.00 92.31 111 SER A CA 1
ATOM 901 C C . SER A 1 111 ? -0.097 -24.553 -11.585 1.00 92.31 111 SER A C 1
ATOM 903 O O . SER A 1 111 ? 0.155 -25.421 -12.423 1.00 92.31 111 SER A O 1
ATOM 905 N N . HIS A 1 112 ? -0.669 -23.394 -11.920 1.00 92.75 112 HIS A N 1
ATOM 906 C CA . HIS A 1 112 ? -1.008 -23.013 -13.287 1.00 92.75 112 HIS A CA 1
ATOM 907 C C . HIS A 1 112 ? 0.238 -22.844 -14.179 1.00 92.75 112 HIS A C 1
ATOM 909 O O . HIS A 1 112 ? 0.192 -23.221 -15.350 1.00 92.75 112 HIS A O 1
ATOM 915 N N . CYS A 1 113 ? 1.366 -22.377 -13.627 1.00 93.06 113 CYS A N 1
ATOM 916 C CA . CYS A 1 113 ? 2.649 -22.331 -14.330 1.00 93.06 113 CYS A CA 1
ATOM 917 C C . CYS A 1 113 ? 3.224 -23.732 -14.551 1.00 93.06 113 CYS A C 1
ATOM 919 O O . CYS A 1 113 ? 3.732 -24.028 -15.629 1.00 93.06 113 CYS A O 1
ATOM 921 N N . CYS A 1 114 ? 3.071 -24.638 -13.584 1.00 94.50 114 CYS A N 1
ATOM 922 C CA . CYS A 1 114 ? 3.580 -26.008 -13.694 1.00 94.50 114 CYS A CA 1
ATOM 923 C C . CYS A 1 114 ? 2.866 -26.872 -14.744 1.00 94.50 114 CYS A C 1
ATOM 925 O O . CYS A 1 114 ? 3.431 -27.856 -15.215 1.00 94.50 114 CYS A O 1
ATOM 927 N N . ARG A 1 115 ? 1.647 -26.495 -15.153 1.00 92.06 115 ARG A N 1
ATOM 928 C CA . ARG A 1 115 ? 0.930 -27.133 -16.275 1.00 92.06 115 ARG A CA 1
ATOM 929 C C . ARG A 1 115 ? 1.472 -26.717 -17.646 1.00 92.06 115 ARG A C 1
ATOM 931 O O . ARG A 1 115 ? 1.155 -27.366 -18.638 1.00 92.06 115 ARG A O 1
ATOM 938 N N . LYS A 1 116 ? 2.253 -25.636 -17.705 1.00 91.81 116 LYS A N 1
ATOM 939 C CA . LYS A 1 116 ? 2.931 -25.159 -18.915 1.00 91.81 116 LYS A CA 1
ATOM 940 C C . LYS A 1 116 ? 4.281 -25.854 -19.066 1.00 91.81 116 LYS A C 1
ATOM 942 O O . LYS A 1 116 ? 4.788 -26.462 -18.120 1.00 91.81 116 LYS A O 1
ATOM 947 N N . VAL A 1 117 ? 4.872 -25.754 -20.250 1.00 85.38 117 VAL A N 1
ATOM 948 C CA . VAL A 1 117 ? 6.193 -26.312 -20.577 1.00 85.38 117 VAL A CA 1
ATOM 949 C C . VAL A 1 117 ? 7.083 -25.237 -21.193 1.00 85.38 117 VAL A C 1
ATOM 951 O O . VAL A 1 117 ? 6.578 -24.247 -21.729 1.00 85.38 117 VAL A O 1
ATOM 954 N N . ASP A 1 118 ? 8.393 -25.436 -21.085 1.00 80.56 118 ASP A N 1
ATOM 955 C CA . ASP A 1 118 ? 9.430 -24.627 -21.722 1.00 80.56 118 ASP A CA 1
ATOM 956 C C . ASP A 1 118 ? 9.231 -23.105 -21.519 1.00 80.56 118 ASP A C 1
ATOM 958 O O . ASP A 1 118 ? 9.014 -22.610 -20.409 1.00 80.56 118 ASP A O 1
ATOM 962 N N . PHE A 1 119 ? 9.237 -22.344 -22.617 1.00 80.06 119 PHE A N 1
ATOM 963 C CA . PHE A 1 119 ? 9.086 -20.890 -22.623 1.00 80.06 119 PHE A CA 1
ATOM 964 C C . PHE A 1 119 ? 7.794 -20.397 -21.950 1.00 80.06 119 PHE A C 1
ATOM 966 O O . PHE A 1 119 ? 7.822 -19.415 -21.209 1.00 80.06 119 PHE A O 1
ATOM 973 N N . GLU A 1 120 ? 6.658 -21.077 -22.148 1.00 83.88 120 GLU A N 1
ATOM 974 C CA . GLU A 1 120 ? 5.404 -20.659 -21.509 1.00 83.88 120 GLU A CA 1
ATOM 975 C C . GLU A 1 120 ? 5.469 -20.786 -19.985 1.00 83.88 120 GLU A C 1
ATOM 977 O O . GLU A 1 120 ? 4.895 -19.962 -19.267 1.00 83.88 120 GLU A O 1
ATOM 982 N N . ARG A 1 121 ? 6.160 -21.818 -19.485 1.00 88.69 121 ARG A N 1
ATOM 983 C CA . ARG A 1 121 ? 6.384 -22.001 -18.051 1.00 88.69 121 ARG A CA 1
ATOM 984 C C . ARG A 1 121 ? 7.264 -20.878 -17.518 1.00 88.69 121 ARG A C 1
ATOM 986 O O . ARG A 1 121 ? 6.869 -20.234 -16.548 1.00 88.69 121 ARG A O 1
ATOM 993 N N . ARG A 1 122 ? 8.403 -20.606 -18.162 1.00 85.62 122 ARG A N 1
ATOM 994 C CA . ARG A 1 122 ? 9.326 -19.533 -17.755 1.00 85.62 122 ARG A CA 1
ATOM 995 C C . ARG A 1 122 ? 8.643 -18.171 -17.697 1.00 85.62 122 ARG A C 1
ATOM 997 O O . ARG A 1 122 ? 8.728 -17.492 -16.675 1.00 85.62 122 ARG A O 1
ATOM 1004 N N . LEU A 1 123 ? 7.883 -17.821 -18.734 1.00 83.50 123 LEU A N 1
ATOM 1005 C CA . LEU A 1 123 ? 7.132 -16.568 -18.778 1.00 83.50 123 LEU A CA 1
ATOM 1006 C C . LEU A 1 123 ? 6.088 -16.483 -17.652 1.00 83.50 123 LEU A C 1
ATOM 1008 O O . LEU A 1 123 ? 5.931 -15.437 -17.026 1.00 83.50 123 LEU A O 1
ATOM 1012 N N . CYS A 1 124 ? 5.408 -17.590 -17.345 1.00 89.88 124 CYS A N 1
ATOM 1013 C CA . CYS A 1 124 ? 4.461 -17.651 -16.233 1.00 89.88 124 CYS A CA 1
ATOM 1014 C C . CYS A 1 124 ? 5.143 -17.406 -14.876 1.00 89.88 124 CYS A C 1
ATOM 1016 O O . CYS A 1 124 ? 4.686 -16.569 -14.101 1.00 89.88 124 CYS A O 1
ATOM 1018 N N . PHE A 1 125 ? 6.278 -18.062 -14.613 1.00 90.50 125 PHE A N 1
ATOM 1019 C CA . PHE A 1 125 ? 7.061 -17.839 -13.393 1.00 90.50 125 PHE A CA 1
ATOM 1020 C C . PHE A 1 125 ? 7.615 -16.411 -13.296 1.00 90.50 125 PHE A C 1
ATOM 1022 O O . PHE A 1 125 ? 7.671 -15.848 -12.205 1.00 90.50 125 PHE A O 1
ATOM 1029 N N . PHE A 1 126 ? 7.989 -15.793 -14.418 1.00 87.00 126 PHE A N 1
ATOM 1030 C CA . PHE A 1 126 ? 8.384 -14.385 -14.452 1.00 87.00 126 PHE A CA 1
ATOM 1031 C C . PHE A 1 126 ? 7.236 -13.447 -14.037 1.00 87.00 126 PHE A C 1
ATOM 1033 O O . PHE A 1 126 ? 7.440 -12.538 -13.229 1.00 87.00 126 PHE A O 1
ATOM 1040 N N . HIS A 1 127 ? 6.018 -13.681 -14.535 1.00 86.00 127 HIS A N 1
ATOM 1041 C CA . HIS A 1 127 ? 4.839 -12.914 -14.120 1.00 86.00 127 HIS A CA 1
ATOM 1042 C C . HIS A 1 127 ? 4.401 -13.212 -12.679 1.00 86.00 127 HIS A C 1
ATOM 1044 O O . HIS A 1 127 ? 3.788 -12.356 -12.056 1.00 86.00 127 HIS A O 1
ATOM 1050 N N . ASN A 1 128 ? 4.772 -14.365 -12.114 1.00 88.06 128 ASN A N 1
ATOM 1051 C CA . ASN A 1 128 ? 4.506 -14.692 -10.710 1.00 88.06 128 ASN A CA 1
ATOM 1052 C C . ASN A 1 128 ? 5.325 -13.842 -9.715 1.00 88.06 128 ASN A C 1
ATOM 1054 O O . ASN A 1 128 ? 4.981 -13.773 -8.537 1.00 88.06 128 ASN A O 1
ATOM 1058 N N . LYS A 1 129 ? 6.406 -13.190 -10.168 1.00 89.44 129 LYS A N 1
ATOM 1059 C CA . LYS A 1 129 ? 7.239 -12.320 -9.326 1.00 89.44 129 LYS A CA 1
ATOM 1060 C C . LYS A 1 129 ? 6.456 -11.087 -8.862 1.00 89.44 129 LYS A C 1
ATOM 1062 O O . LYS A 1 129 ? 5.893 -10.357 -9.673 1.00 89.44 129 LYS A O 1
ATOM 1067 N N . LYS A 1 130 ? 6.501 -10.783 -7.568 1.00 86.00 130 LYS A N 1
ATOM 1068 C CA . LYS A 1 130 ? 5.805 -9.650 -6.945 1.00 86.00 130 LYS A CA 1
ATOM 1069 C C . LYS A 1 130 ? 6.776 -8.512 -6.660 1.00 86.00 130 LYS A C 1
ATOM 1071 O O . LYS A 1 130 ? 7.687 -8.644 -5.842 1.00 86.00 130 LYS A O 1
ATOM 1076 N N . ALA A 1 131 ? 6.576 -7.383 -7.341 1.00 80.50 131 ALA A N 1
ATOM 1077 C CA . ALA A 1 131 ? 7.357 -6.168 -7.104 1.00 80.50 131 ALA A CA 1
ATOM 1078 C C . ALA A 1 131 ? 7.071 -5.558 -5.722 1.00 80.50 131 ALA A C 1
ATOM 1080 O O . ALA A 1 131 ? 8.003 -5.089 -5.068 1.00 80.50 131 ALA A O 1
ATOM 1081 N N . ASP A 1 132 ? 5.810 -5.601 -5.279 1.00 77.94 132 ASP A N 1
ATOM 1082 C CA . ASP A 1 132 ? 5.427 -5.251 -3.913 1.00 77.94 132 ASP A CA 1
ATOM 1083 C C . ASP A 1 132 ? 5.707 -6.429 -2.974 1.00 77.94 132 ASP A C 1
ATOM 1085 O O . ASP A 1 132 ? 5.185 -7.530 -3.150 1.00 77.94 132 ASP A O 1
ATOM 1089 N N . ILE A 1 133 ? 6.549 -6.181 -1.974 1.00 80.00 133 ILE A N 1
ATOM 1090 C CA . ILE A 1 133 ? 7.008 -7.163 -0.989 1.00 80.00 133 ILE A CA 1
ATOM 1091 C C . ILE A 1 133 ? 6.355 -6.965 0.385 1.00 80.00 133 ILE A C 1
ATOM 1093 O O . ILE A 1 133 ? 6.829 -7.538 1.364 1.00 80.00 133 ILE A O 1
ATOM 1097 N N . GLY A 1 134 ? 5.289 -6.161 0.488 1.00 73.25 134 GLY A N 1
ATOM 1098 C CA . GLY A 1 134 ? 4.606 -5.850 1.751 1.00 73.25 134 GLY A CA 1
ATOM 1099 C C . GLY A 1 134 ? 4.022 -7.059 2.496 1.00 73.25 134 GLY A C 1
ATOM 1100 O O . GLY A 1 134 ? 3.735 -6.961 3.686 1.00 73.25 134 GLY A O 1
ATOM 1101 N N . PHE A 1 135 ? 3.896 -8.211 1.828 1.00 80.81 135 PHE A N 1
ATOM 1102 C CA . PHE A 1 135 ? 3.507 -9.487 2.440 1.00 80.81 135 PHE A CA 1
ATOM 1103 C C . PHE A 1 135 ? 4.641 -10.155 3.240 1.00 80.81 135 PHE A C 1
ATOM 1105 O O . PHE A 1 135 ? 4.389 -11.094 3.995 1.00 80.81 135 PHE A O 1
ATOM 1112 N N . LEU A 1 136 ? 5.892 -9.708 3.076 1.00 81.44 136 LEU A N 1
ATOM 1113 C CA . LEU A 1 136 ? 7.033 -10.220 3.830 1.00 81.44 136 LEU A CA 1
ATOM 1114 C C . LEU A 1 136 ? 7.193 -9.463 5.155 1.00 81.44 136 LEU A C 1
ATOM 1116 O O . LEU A 1 136 ? 7.085 -8.235 5.181 1.00 81.44 136 LEU A O 1
ATOM 1120 N N . PRO A 1 137 ? 7.539 -10.156 6.256 1.00 77.25 137 PRO A N 1
ATOM 1121 C CA . PRO A 1 137 ? 7.868 -9.479 7.501 1.00 77.25 137 PRO A CA 1
ATOM 1122 C C . PRO A 1 137 ? 9.122 -8.598 7.332 1.00 77.25 137 PRO A C 1
ATOM 1124 O O . PRO A 1 137 ? 9.952 -8.846 6.438 1.00 77.25 137 PRO A O 1
ATOM 1127 N N . PRO A 1 138 ? 9.314 -7.593 8.211 1.00 73.75 138 PRO A N 1
ATOM 1128 C CA . PRO A 1 138 ? 10.566 -6.849 8.286 1.00 73.75 138 PRO A CA 1
ATOM 1129 C C . PRO A 1 138 ? 11.764 -7.800 8.340 1.00 73.75 138 PRO A C 1
ATOM 1131 O O . PRO A 1 138 ? 11.680 -8.873 8.940 1.00 73.75 138 PRO A O 1
ATOM 1134 N N . LEU A 1 139 ? 12.869 -7.420 7.691 1.00 73.69 139 LEU A N 1
ATOM 1135 C CA . LEU A 1 139 ? 14.069 -8.254 7.656 1.00 73.69 139 LEU A CA 1
ATOM 1136 C C . LEU A 1 139 ? 14.492 -8.601 9.099 1.00 73.69 139 LEU A C 1
ATOM 1138 O O . LEU A 1 139 ? 14.661 -7.675 9.897 1.00 73.69 139 LEU A O 1
ATOM 1142 N N . PRO A 1 140 ? 14.666 -9.890 9.448 1.00 65.12 140 PRO A N 1
ATOM 1143 C CA . PRO A 1 140 ? 15.062 -10.280 10.794 1.00 65.12 140 PRO A CA 1
ATOM 1144 C C . PRO A 1 140 ? 16.421 -9.666 11.142 1.00 65.12 140 PRO A C 1
ATOM 1146 O O . PRO A 1 140 ? 17.447 -10.000 10.543 1.00 65.12 140 PRO A O 1
ATOM 1149 N N . THR A 1 141 ? 16.437 -8.740 12.100 1.00 71.38 141 THR A N 1
ATOM 1150 C CA . THR A 1 141 ? 17.679 -8.112 12.562 1.00 71.38 141 THR A CA 1
ATOM 1151 C C . THR A 1 141 ? 18.169 -8.882 13.780 1.00 71.38 141 THR A C 1
ATOM 1153 O O . THR A 1 141 ? 17.647 -8.694 14.873 1.00 71.38 141 THR A O 1
ATOM 1156 N N . LEU A 1 142 ? 19.135 -9.782 13.580 1.00 73.88 142 LEU A N 1
ATOM 1157 C CA . LEU A 1 142 ? 19.819 -10.448 14.691 1.00 73.88 142 LEU A CA 1
ATOM 1158 C C . LEU A 1 142 ? 20.668 -9.442 15.468 1.00 73.88 142 LEU A C 1
ATOM 1160 O O . LEU A 1 142 ? 21.273 -8.544 14.866 1.00 73.88 142 LEU A O 1
ATOM 1164 N N . ASP A 1 143 ? 20.755 -9.653 16.778 1.00 85.19 143 ASP A N 1
ATOM 1165 C CA . ASP A 1 143 ? 21.720 -8.970 17.629 1.00 85.19 143 ASP A CA 1
ATOM 1166 C C . ASP A 1 143 ? 23.154 -9.178 17.077 1.00 85.19 143 ASP A C 1
ATOM 1168 O O . ASP A 1 143 ? 23.463 -10.269 16.582 1.00 85.19 143 ASP A O 1
ATOM 1172 N N . PRO A 1 144 ? 24.036 -8.157 17.068 1.00 87.81 144 PRO A N 1
ATOM 1173 C CA . PRO A 1 144 ? 25.373 -8.270 16.480 1.00 87.81 144 PRO A CA 1
ATOM 1174 C C . PRO A 1 144 ? 26.213 -9.425 17.041 1.00 87.81 144 PRO A C 1
ATOM 1176 O O . PRO A 1 144 ? 26.954 -10.060 16.284 1.00 87.81 144 PRO A O 1
ATOM 1179 N N . GLU A 1 145 ? 26.093 -9.739 18.332 1.00 89.25 145 GLU A N 1
ATOM 1180 C CA . GLU A 1 145 ? 26.786 -10.862 18.960 1.00 89.25 145 GLU A CA 1
ATOM 1181 C C . GLU A 1 145 ? 26.219 -12.195 18.467 1.00 89.25 145 GLU A C 1
ATOM 1183 O O . GLU A 1 145 ? 26.983 -13.078 18.065 1.00 89.25 145 GLU A O 1
ATOM 1188 N N . GLU A 1 146 ? 24.892 -12.326 18.427 1.00 89.69 146 GLU A N 1
ATOM 1189 C CA . GLU A 1 146 ? 24.204 -13.514 17.910 1.00 89.69 146 GLU A CA 1
ATOM 1190 C C . GLU A 1 146 ? 24.514 -13.750 16.425 1.00 89.69 146 GLU A C 1
ATOM 1192 O O . GLU A 1 146 ? 24.811 -14.876 16.014 1.00 89.69 146 GLU A O 1
ATOM 1197 N N . LYS A 1 147 ? 24.532 -12.682 15.620 1.00 89.38 147 LYS A N 1
ATOM 1198 C CA . LYS A 1 147 ? 24.927 -12.714 14.207 1.00 89.38 147 LYS A CA 1
ATOM 1199 C C . LYS A 1 147 ? 26.335 -13.285 14.052 1.00 89.38 147 LYS A C 1
ATOM 1201 O O . LYS A 1 147 ? 26.552 -14.196 13.253 1.00 89.38 147 LYS A O 1
ATOM 1206 N N . CYS A 1 148 ? 27.285 -12.793 14.844 1.00 92.62 148 CYS A N 1
ATOM 1207 C CA . CYS A 1 148 ? 28.662 -13.273 14.810 1.00 92.62 148 CYS A CA 1
ATOM 1208 C C . CYS A 1 148 ? 28.812 -14.708 15.313 1.00 92.62 148 CYS A C 1
ATOM 1210 O O . CYS A 1 148 ? 29.615 -15.464 14.763 1.00 92.62 148 CYS A O 1
ATOM 1212 N N . GLN A 1 149 ? 28.044 -15.104 16.329 1.00 92.12 149 GLN A N 1
ATOM 1213 C CA . GLN A 1 149 ? 28.052 -16.476 16.824 1.00 92.12 149 GLN A CA 1
ATOM 1214 C C . GLN A 1 149 ? 27.483 -17.441 15.780 1.00 92.12 149 GLN A C 1
ATOM 1216 O O . GLN A 1 149 ? 28.078 -18.485 15.524 1.00 92.12 149 GLN A O 1
ATOM 1221 N N . THR A 1 150 ? 26.384 -17.070 15.126 1.00 90.19 150 THR A N 1
ATOM 1222 C CA . THR A 1 150 ? 25.756 -17.864 14.063 1.00 90.19 150 THR A CA 1
ATOM 1223 C C . THR A 1 150 ? 26.697 -18.026 12.872 1.00 90.19 150 THR A C 1
ATOM 1225 O O . THR A 1 150 ? 26.910 -19.147 12.413 1.00 90.19 150 THR A O 1
ATOM 1228 N N . TYR A 1 151 ? 27.346 -16.939 12.438 1.00 93.31 151 TYR A N 1
ATOM 1229 C CA . TYR A 1 151 ? 28.359 -16.972 11.379 1.00 93.31 151 TYR A CA 1
ATOM 1230 C C . TYR A 1 151 ? 29.550 -17.883 11.726 1.00 93.31 151 TYR A C 1
ATOM 1232 O O . TYR A 1 151 ? 30.014 -18.641 10.876 1.00 93.31 151 TYR A O 1
ATOM 1240 N N . LYS A 1 152 ? 30.028 -17.857 12.980 1.00 92.44 152 LYS A N 1
ATOM 1241 C CA . LYS A 1 152 ? 31.113 -18.740 13.449 1.00 92.44 152 LYS A CA 1
ATOM 1242 C C . LYS A 1 152 ? 30.685 -20.205 13.550 1.00 92.44 152 LYS A C 1
ATOM 1244 O O . LYS A 1 152 ? 31.484 -21.083 13.239 1.00 92.44 152 LYS A O 1
ATOM 1249 N N . ASN A 1 153 ? 29.454 -20.464 13.990 1.00 93.25 153 ASN A N 1
ATOM 1250 C CA . ASN A 1 153 ? 28.929 -21.814 14.186 1.00 93.25 153 ASN A CA 1
ATOM 1251 C C . ASN A 1 153 ? 28.644 -22.518 12.854 1.00 93.25 153 ASN A C 1
ATOM 1253 O O . ASN A 1 153 ? 29.021 -23.674 12.678 1.00 93.25 153 ASN A O 1
ATOM 1257 N N . ASN A 1 154 ? 27.962 -21.839 11.927 1.00 91.69 154 ASN A N 1
ATOM 1258 C CA . ASN A 1 154 ? 27.620 -22.384 10.618 1.00 91.69 154 ASN A CA 1
ATOM 1259 C C . ASN A 1 154 ? 27.605 -21.275 9.557 1.00 91.69 154 ASN A C 1
ATOM 1261 O O . ASN A 1 154 ? 26.563 -20.710 9.216 1.00 91.69 154 ASN A O 1
ATOM 1265 N N . ARG A 1 155 ? 28.797 -20.992 9.026 1.00 92.00 155 ARG A N 1
ATOM 1266 C CA . ARG A 1 155 ? 29.040 -19.989 7.983 1.00 92.00 155 ARG A CA 1
ATOM 1267 C C . ARG A 1 155 ? 28.144 -20.179 6.756 1.00 92.00 155 ARG A C 1
ATOM 1269 O O . ARG A 1 155 ? 27.591 -19.206 6.259 1.00 92.00 155 ARG A O 1
ATOM 1276 N N . GLU A 1 156 ? 28.001 -21.411 6.274 1.00 88.62 156 GLU A N 1
ATOM 1277 C CA . GLU A 1 156 ? 27.254 -21.710 5.048 1.00 88.62 156 GLU A CA 1
ATOM 1278 C C . GLU A 1 156 ? 25.753 -21.458 5.226 1.00 88.62 156 GLU A C 1
ATOM 1280 O O . GLU A 1 156 ? 25.166 -20.692 4.466 1.00 88.62 156 GLU A O 1
ATOM 1285 N N . SER A 1 157 ? 25.140 -22.018 6.274 1.00 88.06 157 SER A N 1
ATOM 1286 C CA . SER A 1 157 ? 23.714 -21.803 6.562 1.00 88.06 157 SER A CA 1
ATOM 1287 C C . SER A 1 157 ? 23.399 -20.322 6.811 1.00 88.06 157 SER A C 1
ATOM 1289 O O . SER A 1 157 ? 22.396 -19.811 6.315 1.00 88.06 157 SER A O 1
ATOM 1291 N N . PHE A 1 158 ? 24.293 -19.596 7.494 1.00 90.50 158 PHE A N 1
ATOM 1292 C CA . PHE A 1 158 ? 24.152 -18.157 7.717 1.00 90.50 158 PHE A CA 1
ATOM 1293 C C . PHE A 1 158 ? 24.094 -17.357 6.404 1.00 90.50 158 PHE A C 1
ATOM 1295 O O . PHE A 1 158 ? 23.218 -16.505 6.235 1.00 90.50 158 PHE A O 1
ATOM 1302 N N . LEU A 1 159 ? 24.996 -17.640 5.460 1.00 92.00 159 LEU A N 1
ATOM 1303 C CA . LEU A 1 159 ? 25.030 -16.964 4.160 1.00 92.00 159 LEU A CA 1
ATOM 1304 C C . LEU A 1 159 ? 23.876 -17.398 3.252 1.00 92.00 159 LEU A C 1
ATOM 1306 O O . LEU A 1 159 ? 23.311 -16.558 2.553 1.00 92.00 159 LEU A O 1
ATOM 1310 N N . ASN A 1 160 ? 23.484 -18.674 3.304 1.00 92.62 160 ASN A N 1
ATOM 1311 C CA . ASN A 1 160 ? 22.322 -19.193 2.585 1.00 92.62 160 ASN A CA 1
ATOM 1312 C C . ASN A 1 160 ? 21.028 -18.512 3.050 1.00 92.62 160 ASN A C 1
ATOM 1314 O O . ASN A 1 160 ? 20.234 -18.074 2.221 1.00 92.62 160 ASN A O 1
ATOM 1318 N N . ASN A 1 161 ? 20.829 -18.352 4.359 1.00 91.50 161 ASN A N 1
ATOM 1319 C CA . ASN A 1 161 ? 19.658 -17.648 4.878 1.00 91.50 161 ASN A CA 1
ATOM 1320 C C . ASN A 1 161 ? 19.678 -16.161 4.489 1.00 91.50 161 ASN A C 1
ATOM 1322 O O . ASN A 1 161 ? 18.664 -15.598 4.077 1.00 91.50 161 ASN A O 1
ATOM 1326 N N . TYR A 1 162 ? 20.852 -15.524 4.548 1.00 91.25 162 TYR A N 1
ATOM 1327 C CA . TYR A 1 162 ? 21.006 -14.137 4.120 1.00 91.25 162 TYR A CA 1
ATOM 1328 C C . TYR A 1 162 ? 20.638 -13.939 2.642 1.00 91.25 162 TYR A C 1
ATOM 1330 O O . TYR A 1 162 ? 19.846 -13.054 2.311 1.00 91.25 162 TYR A O 1
ATOM 1338 N N . ILE A 1 163 ? 21.183 -14.770 1.747 1.00 93.88 163 ILE A N 1
ATOM 1339 C CA . ILE A 1 163 ? 20.926 -14.637 0.312 1.00 93.88 163 ILE A CA 1
ATOM 1340 C C . ILE A 1 163 ? 19.471 -14.963 -0.031 1.00 93.88 163 ILE A C 1
ATOM 1342 O O . ILE A 1 163 ? 18.901 -14.300 -0.894 1.00 93.88 163 ILE A O 1
ATOM 1346 N N . TYR A 1 164 ? 18.838 -15.891 0.688 1.00 95.69 164 TYR A N 1
ATOM 1347 C CA . TYR A 1 164 ? 17.410 -16.181 0.587 1.00 95.69 164 TYR A CA 1
ATOM 1348 C C . TYR A 1 164 ? 16.560 -14.952 0.949 1.00 95.69 164 TYR A C 1
ATOM 1350 O O . TYR A 1 164 ? 15.758 -14.493 0.130 1.00 95.69 164 TYR A O 1
ATOM 1358 N N . GLU A 1 165 ? 16.792 -14.350 2.121 1.00 93.25 165 GLU A N 1
ATOM 1359 C CA . GLU A 1 165 ? 16.024 -13.198 2.606 1.00 93.25 165 GLU A CA 1
ATOM 1360 C C . GLU A 1 165 ? 16.213 -11.944 1.730 1.00 93.25 165 GLU A C 1
ATOM 1362 O O . GLU A 1 165 ? 15.258 -11.186 1.515 1.00 93.25 165 GLU A O 1
ATOM 1367 N N . VAL A 1 166 ? 17.414 -11.725 1.181 1.00 92.62 166 VAL A N 1
ATOM 1368 C CA . VAL A 1 166 ? 17.672 -10.618 0.246 1.00 92.62 166 VAL A CA 1
ATOM 1369 C C . VAL A 1 166 ? 17.034 -10.887 -1.117 1.00 92.62 166 VAL A C 1
ATOM 1371 O O . VAL A 1 166 ? 16.423 -9.978 -1.682 1.00 92.62 166 VAL A O 1
ATOM 1374 N N . SER A 1 167 ? 17.122 -12.115 -1.637 1.00 94.94 167 SER A N 1
ATOM 1375 C CA . SER A 1 167 ? 16.615 -12.466 -2.972 1.00 94.94 167 SER A CA 1
ATOM 1376 C C . SER A 1 167 ? 15.092 -12.379 -3.053 1.00 94.94 167 SER A C 1
ATOM 1378 O O . SER A 1 167 ? 14.575 -11.749 -3.974 1.00 94.94 167 SER A O 1
ATOM 1380 N N . ARG A 1 168 ? 14.363 -12.900 -2.054 1.00 94.38 168 ARG A N 1
ATOM 1381 C CA . ARG A 1 168 ? 12.887 -12.824 -2.017 1.00 94.38 168 ARG A CA 1
ATOM 1382 C C . ARG A 1 168 ? 12.340 -11.399 -1.890 1.00 94.38 168 ARG A C 1
ATOM 1384 O O . ARG A 1 168 ? 11.209 -11.127 -2.280 1.00 94.38 168 ARG A O 1
ATOM 1391 N N . ARG A 1 169 ? 13.153 -10.467 -1.377 1.00 92.06 169 ARG A N 1
ATOM 1392 C CA . ARG A 1 169 ? 12.835 -9.027 -1.310 1.00 92.06 169 ARG A CA 1
ATOM 1393 C C . ARG A 1 169 ? 13.256 -8.254 -2.558 1.00 92.06 169 ARG A C 1
ATOM 1395 O O . ARG A 1 169 ? 12.883 -7.099 -2.716 1.00 92.06 169 ARG A O 1
ATOM 1402 N N . ASN A 1 170 ? 14.040 -8.878 -3.433 1.00 91.94 170 ASN A N 1
ATOM 1403 C CA . ASN A 1 170 ? 14.606 -8.266 -4.628 1.00 91.94 170 ASN A CA 1
ATOM 1404 C C . ASN A 1 170 ? 14.443 -9.198 -5.847 1.00 91.94 170 ASN A C 1
ATOM 1406 O O . ASN A 1 170 ? 15.442 -9.611 -6.445 1.00 91.94 170 ASN A O 1
ATOM 1410 N N . PRO A 1 171 ? 13.200 -9.531 -6.249 1.00 91.88 171 PRO A N 1
ATOM 1411 C CA . PRO A 1 171 ? 12.920 -10.588 -7.231 1.00 91.88 171 PRO A CA 1
ATOM 1412 C C . PRO A 1 171 ? 13.430 -10.308 -8.655 1.00 91.88 171 PRO A C 1
ATOM 1414 O O . PRO A 1 171 ? 13.522 -11.223 -9.475 1.00 91.88 171 PRO A O 1
ATOM 1417 N N . PHE A 1 172 ? 13.782 -9.054 -8.951 1.00 91.25 172 PHE A N 1
ATOM 1418 C CA . PHE A 1 172 ? 14.275 -8.612 -10.261 1.00 91.25 172 PHE A CA 1
ATOM 1419 C C . PHE A 1 172 ? 15.766 -8.257 -10.271 1.00 91.25 172 PHE A C 1
ATOM 1421 O O . PHE A 1 172 ? 16.296 -7.911 -11.325 1.00 91.25 172 PHE A O 1
ATOM 1428 N N . VAL A 1 173 ? 16.454 -8.333 -9.125 1.00 93.62 173 VAL A N 1
ATOM 1429 C CA . VAL A 1 173 ? 17.900 -8.089 -9.091 1.00 93.62 173 VAL A CA 1
ATOM 1430 C C . VAL A 1 173 ? 18.618 -9.270 -9.729 1.00 93.62 173 VAL A C 1
ATOM 1432 O O . VAL A 1 173 ? 18.341 -10.428 -9.428 1.00 93.62 173 VAL A O 1
ATOM 1435 N N . PHE A 1 174 ? 19.564 -8.992 -10.612 1.00 93.50 174 PHE A N 1
ATOM 1436 C CA . PHE A 1 174 ? 20.283 -10.021 -11.347 1.00 93.50 174 PHE A CA 1
ATOM 1437 C C . PHE A 1 174 ? 21.135 -10.873 -10.404 1.00 93.50 174 PHE A C 1
ATOM 1439 O O . PHE A 1 174 ? 21.848 -10.350 -9.543 1.00 93.50 174 PHE A O 1
ATOM 1446 N N . ALA A 1 175 ? 21.132 -12.190 -10.617 1.00 92.19 175 ALA A N 1
ATOM 1447 C CA . ALA A 1 175 ? 21.868 -13.135 -9.778 1.00 92.19 175 ALA A CA 1
ATOM 1448 C C . ALA A 1 175 ? 23.360 -12.788 -9.593 1.00 92.19 175 ALA A C 1
ATOM 1450 O O . ALA A 1 175 ? 23.823 -12.829 -8.455 1.00 92.19 175 ALA A O 1
ATOM 1451 N N . PRO A 1 176 ? 24.123 -12.352 -10.621 1.00 91.06 176 PRO A N 1
ATOM 1452 C CA . PRO A 1 176 ? 25.504 -11.914 -10.413 1.00 91.06 176 PRO A CA 1
ATOM 1453 C C . PRO A 1 176 ? 25.649 -10.768 -9.401 1.00 91.06 176 PRO A C 1
ATOM 1455 O O . PRO A 1 176 ? 26.601 -10.756 -8.629 1.00 91.06 176 PRO A O 1
ATOM 1458 N N . THR A 1 177 ? 24.698 -9.828 -9.376 1.00 91.38 177 THR A N 1
ATOM 1459 C CA . THR A 1 177 ? 24.683 -8.734 -8.398 1.00 91.38 177 THR A CA 1
ATOM 1460 C C . THR A 1 177 ? 24.393 -9.264 -6.997 1.00 91.38 177 THR A C 1
ATOM 1462 O O . THR A 1 177 ? 25.089 -8.884 -6.060 1.00 91.38 177 THR A O 1
ATOM 1465 N N . LEU A 1 178 ? 23.426 -10.177 -6.850 1.00 92.69 178 LEU A N 1
ATOM 1466 C CA . LEU A 1 178 ? 23.116 -10.813 -5.563 1.00 92.69 178 LEU A CA 1
ATOM 1467 C C . LEU A 1 178 ? 24.284 -11.648 -5.019 1.00 92.69 178 LEU A C 1
ATOM 1469 O O . LEU A 1 178 ? 24.537 -11.628 -3.818 1.00 92.69 178 LEU A O 1
ATOM 1473 N N . LEU A 1 179 ? 25.051 -12.309 -5.889 1.00 91.38 179 LEU A N 1
ATOM 1474 C CA . LEU A 1 179 ? 26.268 -13.028 -5.500 1.00 91.38 179 LEU A CA 1
ATOM 1475 C C . LEU A 1 179 ? 27.362 -12.072 -4.997 1.00 91.38 179 LEU A C 1
ATOM 1477 O O . LEU A 1 179 ? 27.983 -12.338 -3.970 1.00 91.38 179 LEU A O 1
ATOM 1481 N N . THR A 1 180 ? 27.571 -10.924 -5.653 1.00 89.12 180 THR A N 1
ATOM 1482 C CA . THR A 1 180 ? 28.476 -9.881 -5.130 1.00 89.12 180 THR A CA 1
ATOM 1483 C C . THR A 1 180 ? 27.989 -9.332 -3.791 1.00 89.12 180 THR A C 1
ATOM 1485 O O . THR A 1 180 ? 28.790 -9.084 -2.891 1.00 89.12 180 THR A O 1
ATOM 1488 N N . VAL A 1 181 ? 26.680 -9.134 -3.652 1.00 89.56 181 VAL A N 1
ATOM 1489 C CA . VAL A 1 181 ? 26.037 -8.670 -2.419 1.00 89.56 181 VAL A CA 1
ATOM 1490 C C . VAL A 1 181 ? 26.283 -9.675 -1.285 1.00 89.56 181 VAL A C 1
ATOM 1492 O O . VAL A 1 181 ? 26.727 -9.291 -0.207 1.00 89.56 181 VAL A O 1
ATOM 1495 N N . ALA A 1 182 ? 26.128 -10.973 -1.532 1.00 89.94 182 ALA A N 1
ATOM 1496 C CA . ALA A 1 182 ? 26.472 -12.000 -0.551 1.00 89.94 182 ALA A CA 1
ATOM 1497 C C . ALA A 1 182 ? 27.965 -11.970 -0.164 1.00 89.94 182 ALA A C 1
ATOM 1499 O O . ALA A 1 182 ? 28.286 -11.979 1.023 1.00 89.94 182 ALA A O 1
ATOM 1500 N N . ALA A 1 183 ? 28.874 -11.841 -1.139 1.00 88.75 183 ALA A N 1
ATOM 1501 C CA . ALA A 1 183 ? 30.317 -11.784 -0.883 1.00 88.75 183 ALA A CA 1
ATOM 1502 C C . ALA A 1 183 ? 30.734 -10.557 -0.047 1.00 88.75 183 ALA A C 1
ATOM 1504 O O . ALA A 1 183 ? 31.491 -10.678 0.915 1.00 88.75 183 ALA A O 1
ATOM 1505 N N . ARG A 1 184 ? 30.197 -9.368 -0.356 1.00 88.38 184 ARG A N 1
ATOM 1506 C CA . ARG A 1 184 ? 30.464 -8.145 0.425 1.00 88.38 184 ARG A CA 1
ATOM 1507 C C . ARG A 1 184 ? 29.862 -8.212 1.826 1.00 88.38 184 ARG A C 1
ATOM 1509 O O . ARG A 1 184 ? 30.459 -7.710 2.777 1.00 88.38 184 ARG A O 1
ATOM 1516 N N . PHE A 1 185 ? 28.686 -8.822 1.963 1.00 89.88 185 PHE A N 1
ATOM 1517 C CA . PHE A 1 185 ? 28.063 -9.038 3.266 1.00 89.88 185 PHE A CA 1
ATOM 1518 C C . PHE A 1 185 ? 28.893 -9.984 4.139 1.00 89.88 185 PHE A C 1
ATOM 1520 O O . PHE A 1 185 ? 29.075 -9.734 5.333 1.00 89.88 185 PHE A O 1
ATOM 1527 N N . GLU A 1 186 ? 29.431 -11.044 3.543 1.00 91.88 186 GLU A N 1
ATOM 1528 C CA . GLU A 1 186 ? 30.356 -11.950 4.207 1.00 91.88 186 GLU A CA 1
ATOM 1529 C C . GLU A 1 186 ? 31.627 -11.228 4.672 1.00 91.88 186 GLU A C 1
ATOM 1531 O O . GLU A 1 186 ? 32.009 -11.353 5.835 1.00 91.88 186 GLU A O 1
ATOM 1536 N N . GLU A 1 187 ? 32.260 -10.442 3.798 1.00 90.94 187 GLU A N 1
ATOM 1537 C CA . GLU A 1 187 ? 33.459 -9.674 4.140 1.00 90.94 187 GLU A CA 1
ATOM 1538 C C . GLU A 1 187 ? 33.190 -8.704 5.298 1.00 90.94 187 GLU A C 1
ATOM 1540 O O . GLU A 1 187 ? 33.931 -8.681 6.283 1.00 90.94 187 GLU A O 1
ATOM 1545 N N . MET A 1 188 ? 32.081 -7.961 5.227 1.00 91.50 188 MET A N 1
ATOM 1546 C CA . MET A 1 188 ? 31.632 -7.087 6.307 1.00 91.50 188 MET A CA 1
ATOM 1547 C C . MET A 1 188 ? 31.435 -7.862 7.611 1.00 91.50 188 MET A C 1
ATOM 1549 O O . MET A 1 188 ? 31.889 -7.408 8.659 1.00 91.50 188 MET A O 1
ATOM 1553 N N . THR A 1 189 ? 30.770 -9.018 7.557 1.00 92.44 189 THR A N 1
ATOM 1554 C CA . THR A 1 189 ? 30.520 -9.856 8.736 1.00 92.44 189 THR A CA 1
ATOM 1555 C C . THR A 1 189 ? 31.831 -10.338 9.336 1.00 92.44 189 THR A C 1
ATOM 1557 O O . THR A 1 189 ? 32.037 -10.199 10.538 1.00 92.44 189 THR A O 1
ATOM 1560 N N . LYS A 1 190 ? 32.762 -10.814 8.505 1.00 93.44 190 LYS A N 1
ATOM 1561 C CA . LYS A 1 190 ? 34.097 -11.220 8.941 1.00 93.44 190 LYS A CA 1
ATOM 1562 C C . LYS A 1 190 ? 34.818 -10.081 9.664 1.00 93.44 190 LYS A C 1
ATOM 1564 O O . LYS A 1 190 ? 35.265 -10.288 10.784 1.00 93.44 190 LYS A O 1
ATOM 1569 N N . THR A 1 191 ? 34.879 -8.886 9.069 1.00 93.50 191 THR A N 1
ATOM 1570 C CA . THR A 1 191 ? 35.542 -7.733 9.699 1.00 93.50 191 THR A CA 1
ATOM 1571 C C . THR A 1 191 ? 34.843 -7.311 10.991 1.00 93.50 191 THR A C 1
ATOM 1573 O O . THR A 1 191 ? 35.482 -7.187 12.028 1.00 93.50 191 THR A O 1
ATOM 1576 N N . CYS A 1 192 ? 33.525 -7.105 10.964 1.00 94.38 192 CYS A N 1
ATOM 1577 C CA . CYS A 1 192 ? 32.808 -6.563 12.117 1.00 94.38 192 CYS A CA 1
ATOM 1578 C C . CYS A 1 192 ? 32.706 -7.541 13.289 1.00 94.38 192 CYS A C 1
ATOM 1580 O O . CYS A 1 192 ? 32.555 -7.102 14.425 1.00 94.38 192 CYS A O 1
ATOM 1582 N N . CYS A 1 193 ? 32.826 -8.848 13.053 1.00 94.81 193 CYS A N 1
ATOM 1583 C CA . CYS A 1 193 ? 32.879 -9.837 14.127 1.00 94.81 193 CYS A CA 1
ATOM 1584 C C . CYS A 1 193 ? 34.224 -9.895 14.867 1.00 94.81 193 CYS A C 1
ATOM 1586 O O . CYS A 1 193 ? 34.300 -10.555 15.909 1.00 94.81 193 CYS A O 1
ATOM 1588 N N . GLU A 1 194 ? 35.258 -9.228 14.348 1.00 93.88 194 GLU A N 1
ATOM 1589 C CA . GLU A 1 194 ? 36.575 -9.073 14.981 1.00 93.88 194 GLU A CA 1
ATOM 1590 C C . GLU A 1 194 ? 36.695 -7.750 15.769 1.00 93.88 194 GLU A C 1
ATOM 1592 O O . GLU A 1 194 ? 37.595 -7.607 16.595 1.00 93.88 194 GLU A O 1
ATOM 1597 N N . GLU A 1 195 ? 35.762 -6.812 15.572 1.00 92.88 195 GLU A N 1
ATOM 1598 C CA . GLU A 1 195 ? 35.740 -5.502 16.232 1.00 92.88 195 GLU A CA 1
ATOM 1599 C C . GLU A 1 195 ? 35.180 -5.553 17.665 1.00 92.88 195 GLU A C 1
ATOM 1601 O O . GLU A 1 195 ? 34.338 -6.391 18.009 1.00 92.88 195 GLU A O 1
ATOM 1606 N N . GLN A 1 196 ? 35.603 -4.601 18.508 1.00 87.38 196 GLN A N 1
ATOM 1607 C CA . GLN A 1 196 ? 35.040 -4.444 19.857 1.00 87.38 196 GLN A CA 1
ATOM 1608 C C . GLN A 1 196 ? 33.606 -3.892 19.807 1.00 87.38 196 GLN A C 1
ATOM 1610 O O . GLN A 1 196 ? 32.701 -4.477 20.402 1.00 87.38 196 GLN A O 1
ATOM 1615 N N . GLU A 1 197 ? 33.372 -2.816 19.047 1.00 91.62 197 GLU A N 1
ATOM 1616 C CA . GLU A 1 197 ? 32.046 -2.206 18.860 1.00 91.62 197 GLU A CA 1
ATOM 1617 C C . GLU A 1 197 ? 31.327 -2.758 17.615 1.00 91.62 197 GLU A C 1
ATOM 1619 O O . GLU A 1 197 ? 31.104 -2.058 16.621 1.00 91.62 197 GLU A O 1
ATOM 1624 N N . LYS A 1 198 ? 30.939 -4.039 17.662 1.00 91.56 198 LYS A N 1
ATOM 1625 C CA . LYS A 1 198 ? 30.336 -4.750 16.516 1.00 91.56 198 LYS A CA 1
ATOM 1626 C C . LYS A 1 198 ? 29.107 -4.040 15.950 1.00 91.56 198 LYS A C 1
ATOM 1628 O O . LYS A 1 198 ? 29.000 -3.887 14.735 1.00 91.56 198 LYS A O 1
ATOM 1633 N N . ALA A 1 199 ? 28.204 -3.572 16.816 1.00 87.25 199 ALA A N 1
ATOM 1634 C CA . ALA A 1 199 ? 26.983 -2.868 16.416 1.00 87.25 199 ALA A CA 1
ATOM 1635 C C . ALA A 1 199 ? 27.281 -1.639 15.540 1.00 87.25 199 ALA A C 1
ATOM 1637 O O . ALA A 1 199 ? 26.666 -1.445 14.489 1.00 87.25 199 ALA A O 1
ATOM 1638 N N . ASN A 1 200 ? 28.268 -0.833 15.943 1.00 88.06 200 ASN A N 1
ATOM 1639 C CA . ASN A 1 200 ? 28.666 0.363 15.212 1.00 88.06 200 ASN A CA 1
ATOM 1640 C C . ASN A 1 200 ? 29.362 0.013 13.887 1.00 88.06 200 ASN A C 1
ATOM 1642 O O . ASN A 1 200 ? 29.070 0.633 12.860 1.00 88.06 200 ASN A O 1
ATOM 1646 N N . CYS A 1 201 ? 30.216 -1.017 13.882 1.00 91.75 201 CYS A N 1
ATOM 1647 C CA . CYS A 1 201 ? 30.839 -1.516 12.656 1.00 91.75 201 CYS A CA 1
ATOM 1648 C C . CYS A 1 201 ? 29.789 -1.977 11.637 1.00 91.75 201 CYS A C 1
ATOM 1650 O O . CYS A 1 201 ? 29.801 -1.511 10.495 1.00 91.75 201 CYS A O 1
ATOM 1652 N N . PHE A 1 202 ? 28.845 -2.834 12.048 1.00 89.88 202 PHE A N 1
ATOM 1653 C CA . PHE A 1 202 ? 27.795 -3.337 11.160 1.00 89.88 202 PHE A CA 1
ATOM 1654 C C . PHE A 1 202 ? 26.932 -2.208 10.604 1.00 89.88 202 PHE A C 1
ATOM 1656 O O . PHE A 1 202 ? 26.684 -2.180 9.403 1.00 89.88 202 PHE A O 1
ATOM 1663 N N . ARG A 1 203 ? 26.515 -1.253 11.445 1.00 84.38 203 ARG A N 1
ATOM 1664 C CA . ARG A 1 203 ? 25.728 -0.093 11.004 1.00 84.38 203 ARG A CA 1
ATOM 1665 C C . ARG A 1 203 ? 26.467 0.719 9.938 1.00 84.38 203 ARG A C 1
ATOM 1667 O O . ARG A 1 203 ? 25.901 1.007 8.891 1.00 84.38 203 ARG A O 1
ATOM 1674 N N . THR A 1 204 ? 27.734 1.040 10.188 1.00 86.31 204 THR A N 1
ATOM 1675 C CA . THR A 1 204 ? 28.536 1.905 9.308 1.00 86.31 204 THR A CA 1
ATOM 1676 C C . THR A 1 204 ? 28.871 1.222 7.981 1.00 86.31 204 THR A C 1
ATOM 1678 O O . THR A 1 204 ? 28.816 1.845 6.924 1.00 86.31 204 THR A O 1
ATOM 1681 N N . LYS A 1 205 ? 29.196 -0.076 8.005 1.00 87.50 205 LYS A N 1
ATOM 1682 C CA . LYS A 1 205 ? 29.540 -0.829 6.789 1.00 87.50 205 LYS A CA 1
ATOM 1683 C C . LYS A 1 205 ? 28.321 -1.276 5.971 1.00 87.50 205 LYS A C 1
ATOM 1685 O O . LYS A 1 205 ? 28.467 -1.515 4.773 1.00 87.50 205 LYS A O 1
ATOM 1690 N N . ALA A 1 206 ? 27.132 -1.367 6.573 1.00 83.50 206 ALA A N 1
ATOM 1691 C CA . ALA A 1 206 ? 25.911 -1.761 5.869 1.00 83.50 206 ALA A CA 1
ATOM 1692 C C . ALA A 1 206 ? 25.356 -0.663 4.946 1.00 83.50 206 ALA A C 1
ATOM 1694 O O . ALA A 1 206 ? 24.736 -0.980 3.934 1.00 83.50 206 ALA A O 1
ATOM 1695 N N . GLU A 1 207 ? 25.571 0.618 5.253 1.00 77.56 207 GLU A N 1
ATOM 1696 C CA . GLU A 1 207 ? 24.976 1.727 4.494 1.00 77.56 207 GLU A CA 1
ATOM 1697 C C . GLU A 1 207 ? 25.440 1.790 3.019 1.00 77.56 207 GLU A C 1
ATOM 1699 O O . GLU A 1 207 ? 24.576 1.735 2.134 1.00 77.56 207 GLU A O 1
ATOM 1704 N N . PRO A 1 208 ? 26.754 1.776 2.692 1.00 80.44 208 PRO A N 1
ATOM 1705 C CA . PRO A 1 208 ? 27.217 1.758 1.296 1.00 80.44 208 PRO A CA 1
ATOM 1706 C C . PRO A 1 208 ? 26.723 0.531 0.526 1.00 80.44 208 PRO A C 1
ATOM 1708 O O . PRO A 1 208 ? 26.480 0.567 -0.681 1.00 80.44 208 PRO A O 1
ATOM 1711 N N . PHE A 1 209 ? 26.576 -0.575 1.245 1.00 78.12 209 PHE A N 1
ATOM 1712 C CA . PHE A 1 209 ? 26.124 -1.841 0.712 1.00 78.12 209 PHE A CA 1
ATOM 1713 C C . PHE A 1 209 ? 24.631 -1.827 0.344 1.00 78.12 209 PHE A C 1
ATOM 1715 O O . PHE A 1 209 ? 24.256 -2.269 -0.744 1.00 78.12 209 PHE A O 1
ATOM 1722 N N . ILE A 1 210 ? 23.782 -1.281 1.219 1.00 81.81 210 ILE A N 1
ATOM 1723 C CA . ILE A 1 210 ? 22.347 -1.109 0.960 1.00 81.81 210 ILE A CA 1
ATOM 1724 C C . ILE A 1 210 ? 22.141 -0.159 -0.221 1.00 81.81 210 ILE A C 1
ATOM 1726 O O . ILE A 1 210 ? 21.332 -0.453 -1.103 1.00 81.81 210 ILE A O 1
ATOM 1730 N N . TYR A 1 211 ? 22.893 0.945 -0.266 1.00 82.19 211 TYR A N 1
ATOM 1731 C CA . TYR A 1 211 ? 22.849 1.890 -1.380 1.00 82.19 211 TYR A CA 1
ATOM 1732 C C . TYR A 1 211 ? 23.199 1.212 -2.711 1.00 82.19 211 TYR A C 1
ATOM 1734 O O . TYR A 1 211 ? 22.462 1.335 -3.687 1.00 82.19 211 TYR A O 1
ATOM 1742 N N . TYR A 1 212 ? 24.276 0.424 -2.729 1.00 85.44 212 TYR A N 1
ATOM 1743 C CA . TYR A 1 212 ? 24.697 -0.340 -3.900 1.00 85.44 212 TYR A CA 1
ATOM 1744 C C . TYR A 1 212 ? 23.604 -1.289 -4.417 1.00 85.44 212 TYR A C 1
ATOM 1746 O O . TYR A 1 212 ? 23.308 -1.291 -5.614 1.00 85.44 212 TYR A O 1
ATOM 1754 N N . LEU A 1 213 ? 22.978 -2.071 -3.527 1.00 88.69 213 LEU A N 1
ATOM 1755 C CA . LEU A 1 213 ? 21.906 -2.996 -3.904 1.00 88.69 213 LEU A CA 1
ATOM 1756 C C . LEU A 1 213 ? 20.701 -2.245 -4.482 1.00 88.69 213 LEU A C 1
ATOM 1758 O O . LEU A 1 213 ? 20.184 -2.645 -5.523 1.00 88.69 213 LEU A O 1
ATOM 1762 N N . LYS A 1 214 ? 20.274 -1.153 -3.838 1.00 85.62 214 LYS A N 1
ATOM 1763 C CA . LYS A 1 214 ? 19.143 -0.341 -4.304 1.00 85.62 214 LYS A CA 1
ATOM 1764 C C . LYS A 1 214 ? 19.406 0.279 -5.673 1.00 85.62 214 LYS A C 1
ATOM 1766 O O . LYS A 1 214 ? 18.591 0.104 -6.570 1.00 85.62 214 LYS A O 1
ATOM 1771 N N . ALA A 1 215 ? 20.562 0.916 -5.857 1.00 84.94 215 ALA A N 1
ATOM 1772 C CA . ALA A 1 215 ? 20.918 1.563 -7.117 1.00 84.94 215 ALA A CA 1
ATOM 1773 C C . ALA A 1 215 ? 20.926 0.568 -8.291 1.00 84.94 215 ALA A C 1
ATOM 1775 O O . ALA A 1 215 ? 20.358 0.840 -9.350 1.00 84.94 215 ALA A O 1
ATOM 1776 N N . LEU A 1 216 ? 21.523 -0.615 -8.099 1.00 89.19 216 LEU A N 1
ATOM 1777 C CA . LEU A 1 216 ? 21.520 -1.656 -9.129 1.00 89.19 216 LEU A CA 1
ATOM 1778 C C . LEU A 1 216 ? 20.141 -2.268 -9.341 1.00 89.19 216 LEU A C 1
ATOM 1780 O O . LEU A 1 216 ? 19.805 -2.571 -10.482 1.00 89.19 216 LEU A O 1
ATOM 1784 N N . SER A 1 217 ? 19.352 -2.425 -8.278 1.00 90.25 217 SER A N 1
ATOM 1785 C CA . SER A 1 217 ? 17.962 -2.864 -8.376 1.00 90.25 217 SER A CA 1
ATOM 1786 C C . SER A 1 217 ? 17.181 -1.920 -9.282 1.00 90.25 217 SER A C 1
ATOM 1788 O O . SER A 1 217 ? 16.735 -2.348 -10.342 1.00 90.25 217 SER A O 1
ATOM 1790 N N . SER A 1 218 ? 17.120 -0.626 -8.970 1.00 89.31 218 SER A N 1
ATOM 1791 C CA . SER A 1 218 ? 16.380 0.348 -9.780 1.00 89.31 218 SER A CA 1
ATOM 1792 C C . SER A 1 218 ? 16.890 0.425 -11.223 1.00 89.31 218 SER A C 1
ATOM 1794 O O . SER A 1 218 ? 16.086 0.438 -12.155 1.00 89.31 218 SER A O 1
ATOM 1796 N N . TYR A 1 219 ? 18.209 0.365 -11.447 1.00 90.56 219 TYR A N 1
ATOM 1797 C CA . TYR A 1 219 ? 18.772 0.304 -12.801 1.00 90.56 219 TYR A CA 1
ATOM 1798 C C . TYR A 1 219 ? 18.321 -0.944 -13.576 1.00 90.56 219 TYR A C 1
ATOM 1800 O O . TYR A 1 219 ? 17.822 -0.838 -14.697 1.00 90.56 219 TYR A O 1
ATOM 1808 N N . GLN A 1 220 ? 18.465 -2.134 -12.988 1.00 92.56 220 GLN A N 1
ATOM 1809 C CA . GLN A 1 220 ? 18.108 -3.402 -13.634 1.00 92.56 220 GLN A CA 1
ATOM 1810 C C . GLN A 1 220 ? 16.606 -3.479 -13.911 1.00 92.56 220 GLN A C 1
ATOM 1812 O O . GLN A 1 220 ? 16.204 -3.857 -15.011 1.00 92.56 220 GLN A O 1
ATOM 1817 N N . LYS A 1 221 ? 15.784 -3.037 -12.954 1.00 90.44 221 LYS A N 1
ATOM 1818 C CA . LYS A 1 221 ? 14.335 -2.907 -13.107 1.00 90.44 221 LYS A CA 1
ATOM 1819 C C . LYS A 1 221 ? 13.975 -1.975 -14.264 1.00 90.44 221 LYS A C 1
ATOM 1821 O O . LYS A 1 221 ? 13.161 -2.354 -15.102 1.00 90.44 221 LYS A O 1
ATOM 1826 N N . ASN A 1 222 ? 14.603 -0.800 -14.354 1.00 90.50 222 ASN A N 1
ATOM 1827 C CA . ASN A 1 222 ? 14.327 0.161 -15.422 1.00 90.50 222 ASN A CA 1
ATOM 1828 C C . ASN A 1 222 ? 14.689 -0.402 -16.805 1.00 90.50 222 ASN A C 1
ATOM 1830 O O . ASN A 1 222 ? 13.895 -0.313 -17.738 1.00 90.50 222 ASN A O 1
ATOM 1834 N N . VAL A 1 223 ? 15.855 -1.045 -16.929 1.00 91.44 223 VAL A N 1
ATOM 1835 C CA . VAL A 1 223 ? 16.312 -1.635 -18.195 1.00 91.44 223 VAL A CA 1
ATOM 1836 C C . VAL A 1 223 ? 15.445 -2.828 -18.613 1.00 91.44 223 VAL A C 1
ATOM 1838 O O . VAL A 1 223 ? 15.059 -2.920 -19.779 1.00 91.44 223 VAL A O 1
ATOM 1841 N N . CYS A 1 224 ? 15.074 -3.711 -17.683 1.00 91.00 224 CYS A N 1
ATOM 1842 C CA . CYS A 1 224 ? 14.149 -4.804 -17.985 1.00 91.00 224 CYS A CA 1
ATOM 1843 C C . CYS A 1 224 ? 12.744 -4.290 -18.308 1.00 91.00 224 CYS A C 1
ATOM 1845 O O . CYS A 1 224 ? 12.120 -4.772 -19.246 1.00 91.00 224 CYS A O 1
ATOM 1847 N N . GLY A 1 225 ? 12.258 -3.270 -17.598 1.00 89.69 225 GLY A N 1
ATOM 1848 C CA . GLY A 1 225 ? 11.001 -2.603 -17.929 1.00 89.69 225 GLY A CA 1
ATOM 1849 C C . GLY A 1 225 ? 11.032 -1.992 -19.332 1.00 89.69 225 GLY A C 1
ATOM 1850 O O . GLY A 1 225 ? 10.042 -2.084 -20.056 1.00 89.69 225 GLY A O 1
ATOM 1851 N N . ALA A 1 226 ? 12.174 -1.433 -19.747 1.00 90.44 226 ALA A N 1
ATOM 1852 C CA . ALA A 1 226 ? 12.357 -0.913 -21.095 1.00 90.44 226 ALA A CA 1
ATOM 1853 C C . ALA A 1 226 ? 12.290 -2.025 -22.155 1.00 90.44 226 ALA A C 1
ATOM 1855 O O . ALA A 1 226 ? 11.554 -1.890 -23.134 1.00 90.44 226 ALA A O 1
ATOM 1856 N N . LEU A 1 227 ? 12.996 -3.139 -21.927 1.00 90.56 227 LEU A N 1
ATOM 1857 C CA . LEU A 1 227 ? 12.957 -4.319 -22.796 1.00 90.56 227 LEU A CA 1
ATOM 1858 C C . LEU A 1 227 ? 11.532 -4.872 -22.928 1.00 90.56 227 LEU A C 1
ATOM 1860 O O . LEU A 1 227 ? 11.060 -5.083 -24.041 1.00 90.56 227 LEU A O 1
ATOM 1864 N N . MET A 1 228 ? 10.831 -5.059 -21.808 1.00 86.06 228 MET A N 1
ATOM 1865 C CA . MET A 1 228 ? 9.507 -5.686 -21.798 1.00 86.06 228 MET A CA 1
ATOM 1866 C C . MET A 1 228 ? 8.419 -4.803 -22.416 1.00 86.06 228 MET A C 1
ATOM 1868 O O . MET A 1 228 ? 7.503 -5.322 -23.049 1.00 86.06 228 MET A O 1
ATOM 1872 N N . LYS A 1 229 ? 8.500 -3.475 -22.256 1.00 88.00 229 LYS A N 1
ATOM 1873 C CA . LYS A 1 229 ? 7.470 -2.550 -22.759 1.00 88.00 229 LYS A CA 1
ATOM 1874 C C . LYS A 1 229 ? 7.731 -2.034 -24.169 1.00 88.00 229 LYS A C 1
ATOM 1876 O O . LYS A 1 229 ? 6.784 -1.860 -24.929 1.00 88.00 229 LYS A O 1
ATOM 1881 N N . PHE A 1 230 ? 8.990 -1.762 -24.508 1.00 90.06 230 PHE A N 1
ATOM 1882 C CA . PHE A 1 230 ? 9.358 -1.108 -25.768 1.00 90.06 230 PHE A CA 1
ATOM 1883 C C . PHE A 1 230 ? 10.174 -2.007 -26.708 1.00 90.06 230 PHE A C 1
ATOM 1885 O O . PHE A 1 230 ? 10.400 -1.641 -27.860 1.00 90.06 230 PHE A O 1
ATOM 1892 N N . GLY A 1 231 ? 10.593 -3.187 -26.246 1.00 90.25 231 GLY A N 1
ATOM 1893 C CA . GLY A 1 231 ? 11.283 -4.185 -27.055 1.00 90.25 231 GLY A CA 1
ATOM 1894 C C . GLY A 1 231 ? 12.809 -4.019 -27.133 1.00 90.25 231 GLY A C 1
ATOM 1895 O O . GLY A 1 231 ? 13.391 -3.063 -26.606 1.00 90.25 231 GLY A O 1
ATOM 1896 N N . PRO A 1 232 ? 13.488 -4.956 -27.822 1.00 90.94 232 PRO A N 1
ATOM 1897 C CA . PRO A 1 232 ? 14.950 -5.055 -27.842 1.00 90.94 232 PRO A CA 1
ATOM 1898 C C . PRO A 1 232 ? 15.646 -3.873 -28.532 1.00 90.94 232 PRO A C 1
ATOM 1900 O O . PRO A 1 232 ? 16.780 -3.551 -28.192 1.00 90.94 232 PRO A O 1
ATOM 1903 N N . GLN A 1 233 ? 14.976 -3.170 -29.451 1.00 90.69 233 GLN A N 1
ATOM 1904 C CA . GLN A 1 233 ? 15.550 -2.003 -30.139 1.00 90.69 233 GLN A CA 1
ATOM 1905 C C . GLN A 1 233 ? 15.834 -0.835 -29.179 1.00 90.69 233 GLN A C 1
ATOM 1907 O O . GLN A 1 233 ? 16.877 -0.182 -29.270 1.00 90.69 233 GLN A O 1
ATOM 1912 N N . ILE A 1 234 ? 14.933 -0.585 -28.221 1.00 92.94 234 ILE A N 1
ATOM 1913 C CA . ILE A 1 234 ? 15.148 0.440 -27.193 1.00 92.94 234 ILE A CA 1
ATOM 1914 C C . ILE A 1 234 ? 16.249 0.007 -26.229 1.00 92.94 234 ILE A C 1
ATOM 1916 O O . ILE A 1 234 ? 17.128 0.811 -25.921 1.00 92.94 234 ILE A O 1
ATOM 1920 N N . LEU A 1 235 ? 16.271 -1.267 -25.824 1.00 93.06 235 LEU A N 1
ATOM 1921 C CA . LEU A 1 235 ? 17.365 -1.814 -25.020 1.00 93.06 235 LEU A CA 1
ATOM 1922 C C . LEU A 1 235 ? 18.723 -1.639 -25.719 1.00 93.06 235 LEU A C 1
ATOM 1924 O O . LEU A 1 235 ? 19.702 -1.233 -25.090 1.00 93.06 235 LEU A O 1
ATOM 1928 N N . GLN A 1 236 ? 18.793 -1.918 -27.019 1.00 94.31 236 GLN A N 1
ATOM 1929 C CA . GLN A 1 236 ? 20.004 -1.730 -27.809 1.00 94.31 236 GLN A CA 1
ATOM 1930 C C . GLN A 1 236 ? 20.420 -0.257 -27.838 1.00 94.31 236 GLN A C 1
ATOM 1932 O O . GLN A 1 236 ? 21.586 0.039 -27.606 1.00 94.31 236 GLN A O 1
ATOM 1937 N N . SER A 1 237 ? 19.474 0.665 -28.027 1.00 96.00 237 SER A N 1
ATOM 1938 C CA . SER A 1 237 ? 19.740 2.109 -28.022 1.00 96.00 237 SER A CA 1
ATOM 1939 C C . SER A 1 237 ? 20.282 2.594 -26.670 1.00 96.00 237 SER A C 1
ATOM 1941 O O . SER A 1 237 ? 21.284 3.306 -26.629 1.00 96.00 237 SER A O 1
ATOM 1943 N N . ILE A 1 238 ? 19.691 2.145 -25.555 1.00 96.00 238 ILE A N 1
ATOM 1944 C CA . ILE A 1 238 ? 20.188 2.422 -24.194 1.00 96.00 238 ILE A CA 1
ATOM 1945 C C . ILE A 1 238 ? 21.642 1.949 -24.055 1.00 96.00 238 ILE A C 1
ATOM 1947 O O . ILE A 1 238 ? 22.510 2.702 -23.614 1.00 96.00 238 ILE A O 1
ATOM 1951 N N . ASN A 1 239 ? 21.930 0.709 -24.463 1.00 96.00 239 ASN A N 1
ATOM 1952 C CA . ASN A 1 239 ? 23.274 0.149 -24.344 1.00 96.00 239 ASN A CA 1
ATOM 1953 C C . ASN A 1 239 ? 24.277 0.807 -25.305 1.00 96.00 239 ASN A C 1
ATOM 1955 O O . ASN A 1 239 ? 25.434 0.961 -24.921 1.00 96.00 239 ASN A O 1
ATOM 1959 N N . ILE A 1 240 ? 23.863 1.240 -26.504 1.00 97.94 240 ILE A N 1
ATOM 1960 C CA . ILE A 1 240 ? 24.702 2.052 -27.399 1.00 97.94 240 ILE A CA 1
ATOM 1961 C C . ILE A 1 240 ? 25.115 3.322 -26.665 1.00 97.94 240 ILE A C 1
ATOM 1963 O O . ILE A 1 240 ? 26.311 3.579 -26.560 1.00 97.94 240 ILE A O 1
ATOM 1967 N N . ALA A 1 241 ? 24.167 4.082 -26.115 1.00 97.38 241 ALA A N 1
ATOM 1968 C CA . ALA A 1 241 ? 24.468 5.331 -25.420 1.00 97.38 241 ALA A CA 1
ATOM 1969 C C . ALA A 1 241 ? 25.442 5.118 -24.246 1.00 97.38 241 ALA A C 1
ATOM 1971 O O . ALA A 1 241 ? 26.514 5.728 -24.208 1.00 97.38 241 ALA A O 1
ATOM 1972 N N . ILE A 1 242 ? 25.124 4.177 -23.350 1.00 95.44 242 ILE A N 1
ATOM 1973 C CA . ILE A 1 242 ? 25.924 3.887 -22.150 1.00 95.44 242 ILE A CA 1
ATOM 1974 C C . ILE A 1 242 ? 27.336 3.411 -22.512 1.00 95.44 242 ILE A C 1
ATOM 1976 O O . ILE A 1 242 ? 28.321 3.918 -21.973 1.00 95.44 242 ILE A O 1
ATOM 1980 N N . LEU A 1 243 ? 27.464 2.438 -23.420 1.00 96.31 243 LEU A N 1
ATOM 1981 C CA . LEU A 1 243 ? 28.768 1.873 -23.777 1.00 96.31 243 LEU A CA 1
ATOM 1982 C C . LEU A 1 243 ? 29.614 2.856 -24.588 1.00 96.31 243 LEU A C 1
ATOM 1984 O O . LEU A 1 243 ? 30.826 2.885 -24.407 1.00 96.31 243 LEU A O 1
ATOM 1988 N N . SER A 1 244 ? 28.996 3.694 -25.422 1.00 97.06 244 SER A N 1
ATOM 1989 C CA . SER A 1 244 ? 29.703 4.737 -26.178 1.00 97.06 244 SER A CA 1
ATOM 1990 C C . SER A 1 244 ? 30.252 5.829 -25.262 1.00 97.06 244 SER A C 1
ATOM 1992 O O . SER A 1 244 ? 31.375 6.282 -25.462 1.00 97.06 244 SER A O 1
ATOM 1994 N N . GLN A 1 245 ? 29.496 6.227 -24.233 1.00 95.38 245 GLN A N 1
ATOM 1995 C CA . GLN A 1 245 ? 29.976 7.166 -23.215 1.00 95.38 245 GLN A CA 1
ATOM 1996 C C . GLN A 1 245 ? 31.057 6.553 -22.320 1.00 95.38 245 GLN A C 1
ATOM 1998 O O . GLN A 1 245 ? 32.003 7.237 -21.935 1.00 95.38 245 GLN A O 1
ATOM 2003 N N . LYS A 1 246 ? 30.922 5.273 -21.955 1.00 94.94 246 LYS A N 1
ATOM 2004 C CA . LYS A 1 246 ? 31.879 4.594 -21.072 1.00 94.94 246 LYS A CA 1
ATOM 2005 C C . LYS A 1 246 ? 33.190 4.265 -21.786 1.00 94.94 246 LYS A C 1
ATOM 2007 O O . LYS A 1 246 ? 34.258 4.390 -21.188 1.00 94.94 246 LYS A O 1
ATOM 2012 N N . PHE A 1 247 ? 33.103 3.865 -23.052 1.00 95.81 247 PHE A N 1
ATOM 2013 C CA . PHE A 1 247 ? 34.216 3.410 -23.880 1.00 95.81 247 PHE A CA 1
ATOM 2014 C C . PHE A 1 247 ? 34.318 4.228 -25.179 1.00 95.81 247 PHE A C 1
ATOM 2016 O O . PHE A 1 247 ? 34.218 3.660 -26.261 1.00 95.81 247 PHE A O 1
ATOM 2023 N N . PRO A 1 248 ? 34.556 5.551 -25.134 1.00 94.75 248 PRO A N 1
ATOM 2024 C CA . PRO A 1 248 ? 34.533 6.410 -26.326 1.00 94.75 248 PRO A CA 1
ATOM 2025 C C . PRO A 1 248 ? 35.572 6.051 -27.407 1.00 94.75 248 PRO A C 1
ATOM 2027 O O . PRO A 1 248 ? 35.441 6.472 -28.560 1.00 94.75 248 PRO A O 1
ATOM 2030 N N . LYS A 1 249 ? 36.593 5.256 -27.056 1.00 92.38 249 LYS A N 1
ATOM 2031 C CA . LYS A 1 249 ? 37.625 4.733 -27.969 1.00 92.38 249 LYS A CA 1
ATOM 2032 C C . LYS A 1 249 ? 37.171 3.519 -28.787 1.00 92.38 249 LYS A C 1
ATOM 2034 O O . LYS A 1 249 ? 37.773 3.249 -29.823 1.00 92.38 249 LYS A O 1
ATOM 2039 N N . ILE A 1 250 ? 36.130 2.799 -28.353 1.00 94.88 250 ILE A N 1
ATOM 2040 C CA . ILE A 1 250 ? 35.649 1.601 -29.050 1.00 94.88 250 ILE A CA 1
ATOM 2041 C C . ILE A 1 250 ? 35.183 1.968 -30.460 1.00 94.88 250 ILE A C 1
ATOM 2043 O O . ILE A 1 250 ? 34.474 2.956 -30.633 1.00 94.88 250 ILE A O 1
ATOM 2047 N N . GLY A 1 251 ? 35.549 1.188 -31.478 1.00 94.12 251 GLY A N 1
ATOM 2048 C CA . GLY A 1 251 ? 35.037 1.387 -32.839 1.00 94.12 251 GLY A CA 1
ATOM 2049 C C . GLY A 1 251 ? 33.594 0.890 -32.992 1.00 94.12 251 GLY A C 1
ATOM 2050 O O . GLY A 1 251 ? 33.227 -0.113 -32.382 1.00 94.12 251 GLY A O 1
ATOM 2051 N N . PHE A 1 252 ? 32.788 1.519 -33.859 1.00 94.69 252 PHE A N 1
ATOM 2052 C CA . PHE A 1 252 ? 31.364 1.175 -34.027 1.00 94.69 252 PHE A CA 1
ATOM 2053 C C . PHE A 1 252 ? 31.113 -0.319 -34.295 1.00 94.69 252 PHE A C 1
ATOM 2055 O O . PHE A 1 252 ? 30.314 -0.941 -33.609 1.00 94.69 252 PHE A O 1
ATOM 2062 N N . LYS A 1 253 ? 31.863 -0.949 -35.213 1.00 93.44 253 LYS A N 1
ATOM 2063 C CA . LYS A 1 253 ? 31.727 -2.395 -35.497 1.00 93.44 253 LYS A CA 1
ATOM 2064 C C . LYS A 1 253 ? 32.007 -3.276 -34.276 1.00 93.44 253 LYS A C 1
ATOM 2066 O O . LYS A 1 253 ? 31.366 -4.306 -34.087 1.00 93.44 253 LYS A O 1
ATOM 2071 N N . GLN A 1 254 ? 32.985 -2.883 -33.464 1.00 93.69 254 GLN A N 1
ATOM 2072 C CA . GLN A 1 254 ? 33.342 -3.605 -32.249 1.00 93.69 254 GLN A CA 1
ATOM 2073 C C . GLN A 1 254 ? 32.276 -3.413 -31.167 1.00 93.69 254 GLN A C 1
ATOM 2075 O O . GLN A 1 254 ? 31.950 -4.373 -30.474 1.00 93.69 254 GLN A O 1
ATOM 2080 N N . LEU A 1 255 ? 31.692 -2.215 -31.073 1.00 95.12 255 LEU A N 1
ATOM 2081 C CA . LEU A 1 255 ? 30.535 -1.958 -30.224 1.00 95.12 255 LEU A CA 1
ATOM 2082 C C . LEU A 1 255 ? 29.332 -2.808 -30.645 1.00 95.12 255 LEU A C 1
ATOM 2084 O O . LEU A 1 255 ? 28.737 -3.448 -29.788 1.00 95.12 255 LEU A O 1
ATOM 2088 N N . THR A 1 256 ? 29.001 -2.874 -31.937 1.00 92.94 256 THR A N 1
ATOM 2089 C CA . THR A 1 256 ? 27.891 -3.703 -32.438 1.00 92.94 256 THR A CA 1
ATOM 2090 C C . THR A 1 256 ? 28.080 -5.175 -32.079 1.00 92.94 256 THR A C 1
ATOM 2092 O O . THR A 1 256 ? 27.153 -5.801 -31.579 1.00 92.94 256 THR A O 1
ATOM 2095 N N . SER A 1 257 ? 29.299 -5.703 -32.223 1.00 92.75 257 SER A N 1
ATOM 2096 C CA . SER A 1 257 ? 29.620 -7.072 -31.802 1.00 92.75 257 SER A CA 1
ATOM 2097 C C . SER A 1 257 ? 29.480 -7.277 -30.286 1.00 92.75 257 SER A C 1
ATOM 2099 O O . SER A 1 257 ? 29.012 -8.323 -29.852 1.00 92.75 257 SER A O 1
ATOM 2101 N N . LEU A 1 258 ? 29.844 -6.285 -29.466 1.00 93.88 258 LEU A N 1
ATOM 2102 C CA . LEU A 1 258 ? 29.634 -6.340 -28.015 1.00 93.88 258 LEU A CA 1
ATOM 2103 C C . LEU A 1 258 ? 28.141 -6.271 -27.643 1.00 93.88 258 LEU A C 1
ATOM 2105 O O . LEU A 1 258 ? 27.716 -6.896 -26.673 1.00 93.88 258 LEU A O 1
ATOM 2109 N N . LEU A 1 259 ? 27.335 -5.522 -28.400 1.00 93.44 259 LEU A N 1
ATOM 2110 C CA . LEU A 1 259 ? 25.902 -5.358 -28.146 1.00 93.44 259 LEU A CA 1
ATOM 2111 C C . LEU A 1 259 ? 25.111 -6.657 -28.319 1.00 93.44 259 LEU A C 1
ATOM 2113 O O . LEU A 1 259 ? 24.142 -6.852 -27.590 1.00 93.44 259 LEU A O 1
ATOM 2117 N N . GLU A 1 260 ? 25.532 -7.555 -29.212 1.00 89.69 260 GLU A N 1
ATOM 2118 C CA . GLU A 1 260 ? 24.929 -8.889 -29.358 1.00 89.69 260 GLU A CA 1
ATOM 2119 C C . GLU A 1 260 ? 25.046 -9.698 -28.054 1.00 89.69 260 GLU A C 1
ATOM 2121 O O . GLU A 1 260 ? 24.056 -10.237 -27.551 1.00 89.69 260 GLU A O 1
ATOM 2126 N N . ASP A 1 261 ? 26.234 -9.700 -27.440 1.00 91.69 261 ASP A N 1
ATOM 2127 C CA . ASP A 1 261 ? 26.468 -10.364 -26.152 1.00 91.69 261 ASP A CA 1
ATOM 2128 C C . ASP A 1 261 ? 25.692 -9.689 -25.013 1.00 91.69 261 ASP A C 1
ATOM 2130 O O . ASP A 1 261 ? 25.158 -10.356 -24.122 1.00 91.69 261 ASP A O 1
ATOM 2134 N N . VAL A 1 262 ? 25.600 -8.356 -25.041 1.00 92.25 262 VAL A N 1
ATOM 2135 C CA . VAL A 1 262 ? 24.847 -7.581 -24.047 1.00 92.25 262 VAL A CA 1
ATOM 2136 C C . VAL A 1 262 ? 23.346 -7.844 -24.150 1.00 92.25 262 VAL A C 1
ATOM 2138 O O . VAL A 1 262 ? 22.705 -7.987 -23.109 1.00 92.25 262 VAL A O 1
ATOM 2141 N N . SER A 1 263 ? 22.793 -7.947 -25.361 1.00 88.56 263 SER A N 1
ATOM 2142 C CA . SER A 1 263 ? 21.382 -8.289 -25.576 1.00 88.56 263 SER A CA 1
ATOM 2143 C C . SER A 1 263 ? 21.079 -9.668 -25.001 1.00 88.56 263 SER A C 1
ATOM 2145 O O . SER A 1 263 ? 20.233 -9.785 -24.120 1.00 88.56 263 SER A O 1
ATOM 2147 N N . SER A 1 264 ? 21.872 -10.677 -25.380 1.00 85.94 264 SER A N 1
ATOM 2148 C CA . SER A 1 264 ? 21.711 -12.049 -24.883 1.00 85.94 264 SER A CA 1
ATOM 2149 C C . SER A 1 264 ? 21.804 -12.140 -23.352 1.00 85.94 264 SER A C 1
ATOM 2151 O O . SER A 1 264 ? 21.059 -12.892 -22.720 1.00 85.94 264 SER A O 1
ATOM 2153 N N . LYS A 1 265 ? 22.676 -11.334 -22.723 1.00 92.00 265 LYS A N 1
ATOM 2154 C CA . LYS A 1 265 ? 22.731 -11.207 -21.258 1.00 92.00 265 LYS A CA 1
ATOM 2155 C C . LYS A 1 265 ? 21.397 -10.718 -20.690 1.00 92.00 265 LYS A C 1
ATOM 2157 O O . LYS A 1 265 ? 20.910 -11.294 -19.721 1.00 92.00 265 LYS A O 1
ATOM 2162 N N . TYR A 1 266 ? 20.856 -9.621 -21.218 1.00 90.81 266 TYR A N 1
ATOM 2163 C CA . TYR A 1 266 ? 19.619 -9.041 -20.693 1.00 90.81 266 TYR A CA 1
ATOM 2164 C C . TYR A 1 266 ? 18.406 -9.935 -20.937 1.00 90.81 266 TYR A C 1
ATOM 2166 O O . TYR A 1 266 ? 17.566 -9.991 -20.046 1.00 90.81 266 TYR A O 1
ATOM 2174 N N . ASP A 1 267 ? 18.353 -10.681 -22.043 1.00 85.12 267 ASP A N 1
ATOM 2175 C CA . ASP A 1 267 ? 17.279 -11.647 -22.299 1.00 85.12 267 ASP A CA 1
ATOM 2176 C C . ASP A 1 267 ? 17.189 -12.671 -21.155 1.00 85.12 267 ASP A C 1
ATOM 2178 O O . ASP A 1 267 ? 16.161 -12.772 -20.485 1.00 85.12 267 ASP A O 1
ATOM 2182 N N . GLY A 1 268 ? 18.306 -13.332 -20.823 1.00 85.44 268 GLY A N 1
ATOM 2183 C CA . GLY A 1 268 ? 18.344 -14.295 -19.716 1.00 85.44 268 GLY A CA 1
ATOM 2184 C C . GLY A 1 268 ? 18.128 -13.655 -18.338 1.00 85.44 268 GLY A C 1
ATOM 2185 O O . GLY A 1 268 ? 17.369 -14.169 -17.516 1.00 85.44 268 GLY A O 1
ATOM 2186 N N . CYS A 1 269 ? 18.765 -12.510 -18.067 1.00 90.50 269 CYS A N 1
ATOM 2187 C CA . CYS A 1 269 ? 18.647 -11.842 -16.768 1.00 90.50 269 CYS A CA 1
ATOM 2188 C C . CYS A 1 269 ? 17.238 -11.299 -16.491 1.00 90.50 269 CYS A C 1
ATOM 2190 O O . CYS A 1 269 ? 16.747 -11.445 -15.372 1.00 90.50 269 CYS A O 1
ATOM 2192 N N . CYS A 1 270 ? 16.595 -10.670 -17.479 1.00 87.88 270 CYS A N 1
ATOM 2193 C CA . CYS A 1 270 ? 15.265 -10.093 -17.312 1.00 87.88 270 CYS A CA 1
ATOM 2194 C C . CYS A 1 270 ? 14.180 -11.173 -17.242 1.00 87.88 270 CYS A C 1
ATOM 2196 O O . CYS A 1 270 ? 13.247 -11.010 -16.467 1.00 87.88 270 CYS A O 1
ATOM 2198 N N . GLU A 1 271 ? 14.326 -12.300 -17.950 1.00 82.44 271 GLU A N 1
ATOM 2199 C CA . GLU A 1 271 ? 13.432 -13.466 -17.818 1.00 82.44 271 GLU A CA 1
ATOM 2200 C C . GLU A 1 271 ? 13.536 -14.135 -16.428 1.00 82.44 271 GLU A C 1
ATOM 2202 O O . GLU A 1 271 ? 12.614 -14.805 -15.955 1.00 82.44 271 GLU A O 1
ATOM 2207 N N . GLY A 1 272 ? 14.651 -13.912 -15.727 1.00 79.88 272 GLY A N 1
ATOM 2208 C CA . GLY A 1 272 ? 14.939 -14.513 -14.428 1.00 79.88 272 GLY A CA 1
ATOM 2209 C C . GLY A 1 272 ? 15.722 -15.824 -14.510 1.00 79.88 272 GLY A C 1
ATOM 2210 O O . GLY A 1 272 ? 15.881 -16.478 -13.482 1.00 79.88 272 GLY A O 1
ATOM 2211 N N . ASP A 1 273 ? 16.249 -16.190 -15.683 1.00 87.88 273 ASP A N 1
ATOM 2212 C CA . ASP A 1 273 ? 17.184 -17.306 -15.816 1.00 87.88 273 ASP A CA 1
ATOM 2213 C C . ASP A 1 273 ? 18.533 -16.919 -15.199 1.00 87.88 273 ASP A C 1
ATOM 2215 O O . ASP A 1 273 ? 19.405 -16.303 -15.821 1.00 87.88 273 ASP A O 1
ATOM 2219 N N . VAL A 1 274 ? 18.708 -17.285 -13.930 1.00 89.00 274 VAL A N 1
ATOM 2220 C CA . VAL A 1 274 ? 19.898 -16.941 -13.147 1.00 89.00 274 VAL A CA 1
ATOM 2221 C C . VAL A 1 274 ? 21.186 -17.509 -13.750 1.00 89.00 274 VAL A C 1
ATOM 2223 O O . VAL A 1 274 ? 22.233 -16.864 -13.673 1.00 89.00 274 VAL A O 1
ATOM 2226 N N . VAL A 1 275 ? 21.126 -18.685 -14.384 1.00 87.62 275 VAL A N 1
ATOM 2227 C CA . VAL A 1 275 ? 22.301 -19.371 -14.938 1.00 87.62 275 VAL A CA 1
ATOM 2228 C C . VAL A 1 275 ? 22.706 -18.710 -16.245 1.00 87.62 275 VAL A C 1
ATOM 2230 O O . VAL A 1 275 ? 23.879 -18.373 -16.430 1.00 87.62 275 VAL A O 1
ATOM 2233 N N . GLN A 1 276 ? 21.741 -18.468 -17.131 1.00 87.31 276 GLN A N 1
ATOM 2234 C CA . GLN A 1 276 ? 21.986 -17.765 -18.382 1.00 87.31 276 GLN A CA 1
ATOM 2235 C C . GLN A 1 276 ? 22.413 -16.319 -18.134 1.00 87.31 276 GLN A C 1
ATOM 2237 O O . GLN A 1 276 ? 23.305 -15.821 -18.815 1.00 87.31 276 GLN A O 1
ATOM 2242 N N . CYS A 1 277 ? 21.877 -15.672 -17.100 1.00 90.81 277 CYS A N 1
ATOM 2243 C CA . CYS A 1 277 ? 22.314 -14.349 -16.674 1.00 90.81 277 CYS A CA 1
ATOM 2244 C C . CYS A 1 277 ? 23.797 -14.325 -16.254 1.00 90.81 277 CYS A C 1
ATOM 2246 O O . CYS A 1 277 ? 24.547 -13.435 -16.665 1.00 90.81 277 CYS A O 1
ATOM 2248 N N . ILE A 1 278 ? 24.255 -15.319 -15.477 1.00 90.50 278 ILE A N 1
ATOM 2249 C CA . ILE A 1 278 ? 25.672 -15.461 -15.096 1.00 90.50 278 ILE A CA 1
ATOM 2250 C C . ILE A 1 278 ? 26.543 -15.716 -16.332 1.00 90.50 278 ILE A C 1
ATOM 2252 O O . ILE A 1 278 ? 27.565 -15.046 -16.502 1.00 90.50 278 ILE A O 1
ATOM 2256 N N . ARG A 1 279 ? 26.128 -16.631 -17.220 1.00 89.31 279 ARG A N 1
ATOM 2257 C CA . ARG A 1 279 ? 26.851 -16.946 -18.463 1.00 89.31 279 ARG A CA 1
ATOM 2258 C C . ARG A 1 279 ? 26.967 -15.736 -19.381 1.00 89.31 279 ARG A C 1
ATOM 2260 O O . ARG A 1 279 ? 28.074 -15.377 -19.772 1.00 89.31 279 ARG A O 1
ATOM 2267 N N . GLY A 1 280 ? 25.848 -15.075 -19.668 1.00 90.19 280 GLY A N 1
ATOM 2268 C CA . GLY A 1 280 ? 25.796 -13.884 -20.509 1.00 90.19 280 GLY A CA 1
ATOM 2269 C C . GLY A 1 280 ? 26.626 -12.745 -19.928 1.00 90.19 280 GLY A C 1
ATOM 2270 O O . GLY A 1 280 ? 27.390 -12.105 -20.648 1.00 90.19 280 GLY A O 1
ATOM 2271 N N . ARG A 1 281 ? 26.569 -12.529 -18.605 1.00 90.25 281 ARG A N 1
ATOM 2272 C CA . ARG A 1 281 ? 27.396 -11.501 -17.963 1.00 90.25 281 ARG A CA 1
ATOM 2273 C C . ARG A 1 281 ? 28.875 -11.841 -18.079 1.00 90.25 281 ARG A C 1
ATOM 2275 O O . ARG A 1 281 ? 29.651 -10.949 -18.400 1.00 90.25 281 ARG A O 1
ATOM 2282 N N . SER A 1 282 ? 29.264 -13.092 -17.841 1.00 90.75 282 SER A N 1
ATOM 2283 C CA . SER A 1 282 ? 30.660 -13.511 -17.984 1.00 90.75 282 SER A CA 1
ATOM 2284 C C . SER A 1 282 ? 31.160 -13.299 -19.414 1.00 90.75 282 SER A C 1
ATOM 2286 O O . SER A 1 282 ? 32.167 -12.619 -19.597 1.00 90.75 282 SER A O 1
ATOM 2288 N N . LYS A 1 283 ? 30.382 -13.739 -20.414 1.00 91.50 283 LYS A N 1
ATOM 2289 C CA . LYS A 1 283 ? 30.683 -13.573 -21.842 1.00 91.50 283 LYS A CA 1
ATOM 2290 C C . LYS A 1 283 ? 30.932 -12.108 -22.213 1.00 91.50 283 LYS A C 1
ATOM 2292 O O . LYS A 1 283 ? 31.949 -11.800 -22.827 1.00 91.50 283 LYS A O 1
ATOM 2297 N N . VAL A 1 284 ? 30.062 -11.195 -21.768 1.00 92.88 284 VAL A N 1
ATOM 2298 C CA . VAL A 1 284 ? 30.231 -9.745 -21.981 1.00 92.88 284 VAL A CA 1
ATOM 2299 C C . VAL A 1 284 ? 31.545 -9.238 -21.380 1.00 92.88 284 VAL A C 1
ATOM 2301 O O . VAL A 1 284 ? 32.286 -8.512 -22.042 1.00 92.88 284 VAL A O 1
ATOM 2304 N N . MET A 1 285 ? 31.863 -9.616 -20.138 1.00 92.56 285 MET A N 1
ATOM 2305 C CA . MET A 1 285 ? 33.095 -9.152 -19.485 1.00 92.56 285 MET A CA 1
ATOM 2306 C C . MET A 1 285 ? 34.346 -9.707 -20.164 1.00 92.56 285 MET A C 1
ATOM 2308 O O . MET A 1 285 ? 35.338 -8.997 -20.299 1.00 92.56 285 MET A O 1
ATOM 2312 N N . SER A 1 286 ? 34.294 -10.948 -20.632 1.00 90.75 286 SER A N 1
ATOM 2313 C CA . SER A 1 286 ? 35.398 -11.586 -21.347 1.00 90.75 286 SER A CA 1
ATOM 2314 C C . SER A 1 286 ? 35.607 -10.992 -22.728 1.00 90.75 286 SER A C 1
ATOM 2316 O O . SER A 1 286 ? 36.750 -10.731 -23.101 1.00 90.75 286 SER A O 1
ATOM 2318 N N . HIS A 1 287 ? 34.528 -10.664 -23.445 1.00 91.69 287 HIS A N 1
ATOM 2319 C CA . HIS A 1 287 ? 34.612 -9.888 -24.679 1.00 91.69 287 HIS A CA 1
ATOM 2320 C C . HIS A 1 287 ? 35.341 -8.566 -24.414 1.00 91.69 287 HIS A C 1
ATOM 2322 O O . HIS A 1 287 ? 36.335 -8.270 -25.081 1.00 91.69 287 HIS A O 1
ATOM 2328 N N . ILE A 1 288 ? 34.912 -7.810 -23.398 1.00 93.12 288 ILE A N 1
ATOM 2329 C CA . ILE A 1 288 ? 35.537 -6.534 -23.025 1.00 93.12 288 ILE A CA 1
ATOM 2330 C C . ILE A 1 288 ? 37.029 -6.720 -22.698 1.00 93.12 288 ILE A C 1
ATOM 2332 O O . ILE A 1 288 ? 37.871 -6.006 -23.240 1.00 93.12 288 ILE A O 1
ATOM 2336 N N . CYS A 1 289 ? 37.381 -7.705 -21.871 1.00 92.88 289 CYS A N 1
ATOM 2337 C CA . CYS A 1 289 ? 38.764 -7.920 -21.445 1.00 92.88 289 CYS A CA 1
ATOM 2338 C C . CYS A 1 289 ? 39.682 -8.456 -22.548 1.00 92.88 289 CYS A C 1
ATOM 2340 O O . CYS A 1 289 ? 40.841 -8.051 -22.623 1.00 92.88 289 CYS A O 1
ATOM 2342 N N . SER A 1 290 ? 39.174 -9.305 -23.447 1.00 91.38 290 SER A N 1
ATOM 2343 C CA . SER A 1 290 ? 39.945 -9.829 -24.587 1.00 91.38 290 SER A CA 1
ATOM 2344 C C . SER A 1 290 ? 40.412 -8.730 -25.548 1.00 91.38 290 SER A C 1
ATOM 2346 O O . SER A 1 290 ? 41.401 -8.902 -26.257 1.00 91.38 290 SER A O 1
ATOM 2348 N N . LYS A 1 291 ? 39.721 -7.583 -25.550 1.00 91.88 291 LYS A N 1
ATOM 2349 C CA . LYS A 1 291 ? 40.010 -6.430 -26.409 1.00 91.88 291 LYS A CA 1
ATOM 2350 C C . LYS A 1 291 ? 40.248 -5.145 -25.603 1.00 91.88 291 LYS A C 1
ATOM 2352 O O . LYS A 1 291 ? 40.063 -4.053 -26.145 1.00 91.88 291 LYS A O 1
ATOM 2357 N N . GLN A 1 292 ? 40.661 -5.263 -24.336 1.00 90.56 292 GLN A N 1
ATOM 2358 C CA . GLN A 1 292 ? 40.748 -4.143 -23.386 1.00 90.56 292 GLN A CA 1
ATOM 2359 C C . GLN A 1 292 ? 41.512 -2.929 -23.935 1.00 90.56 292 GLN A C 1
ATOM 2361 O O . GLN A 1 292 ? 41.002 -1.817 -23.851 1.00 90.56 292 GLN A O 1
ATOM 2366 N N . ASP A 1 293 ? 42.652 -3.142 -24.604 1.00 89.06 293 ASP A N 1
ATOM 2367 C CA . ASP A 1 293 ? 43.508 -2.061 -25.120 1.00 89.06 293 ASP A CA 1
ATOM 2368 C C . ASP A 1 293 ? 42.802 -1.184 -26.168 1.00 89.06 293 ASP A C 1
ATOM 2370 O O . ASP A 1 293 ? 43.096 0.001 -26.300 1.00 89.06 293 ASP A O 1
ATOM 2374 N N . SER A 1 294 ? 41.844 -1.762 -26.900 1.00 89.88 294 SER A N 1
ATOM 2375 C CA . SER A 1 294 ? 41.028 -1.062 -27.904 1.00 89.88 294 SER A CA 1
ATOM 2376 C C . SER A 1 294 ? 39.710 -0.502 -27.357 1.00 89.88 294 SER A C 1
ATOM 2378 O O . SER A 1 294 ? 39.065 0.302 -28.023 1.00 89.88 294 SER A O 1
ATOM 2380 N N . ILE A 1 295 ? 39.293 -0.932 -26.162 1.00 92.00 295 ILE A N 1
ATOM 2381 C CA . ILE A 1 295 ? 38.004 -0.563 -25.561 1.00 92.00 295 ILE A CA 1
ATOM 2382 C C . ILE A 1 295 ? 38.194 0.528 -24.511 1.00 92.00 295 ILE A C 1
ATOM 2384 O O . ILE A 1 295 ? 37.503 1.546 -24.555 1.00 92.00 295 ILE A O 1
ATOM 2388 N N . SER A 1 296 ? 39.103 0.325 -23.555 1.00 93.62 296 SER A N 1
ATOM 2389 C CA . SER A 1 296 ? 39.322 1.282 -22.475 1.00 93.62 296 SER A CA 1
ATOM 2390 C C . SER A 1 296 ? 40.663 1.107 -21.780 1.00 93.62 296 SER A C 1
ATOM 2392 O O . SER A 1 296 ? 41.047 0.003 -21.401 1.00 93.62 296 SER A O 1
ATOM 2394 N N . SER A 1 297 ? 41.327 2.224 -21.486 1.00 91.38 297 SER A N 1
ATOM 2395 C CA . SER A 1 297 ? 42.537 2.224 -20.656 1.00 91.38 297 SER A CA 1
ATOM 2396 C C . SER A 1 297 ? 42.255 2.164 -19.149 1.00 91.38 297 SER A C 1
ATOM 2398 O O . SER A 1 297 ? 43.195 2.049 -18.366 1.00 91.38 297 SER A O 1
ATOM 2400 N N . LYS A 1 298 ? 40.988 2.242 -18.715 1.00 94.00 298 LYS A N 1
ATOM 2401 C CA . LYS A 1 298 ? 40.601 2.337 -17.291 1.00 94.00 298 LYS A CA 1
ATOM 2402 C C . LYS A 1 298 ? 40.180 1.000 -16.663 1.00 94.00 298 LYS A C 1
ATOM 2404 O O . LYS A 1 298 ? 39.778 0.984 -15.505 1.00 94.00 298 LYS A O 1
ATOM 2409 N N . ILE A 1 299 ? 40.238 -0.107 -17.409 1.00 94.31 299 ILE A N 1
ATOM 2410 C CA . ILE A 1 299 ? 39.704 -1.418 -16.978 1.00 94.31 299 ILE A CA 1
ATOM 2411 C C . ILE A 1 299 ? 40.766 -2.510 -16.810 1.00 94.31 299 ILE A C 1
ATOM 2413 O O . ILE A 1 299 ? 40.413 -3.652 -16.520 1.00 94.31 299 ILE A O 1
ATOM 2417 N N . LYS A 1 300 ? 42.051 -2.180 -16.972 1.00 92.94 300 LYS A N 1
ATOM 2418 C CA . LYS A 1 300 ? 43.143 -3.161 -16.943 1.00 92.94 300 LYS A CA 1
ATOM 2419 C C . LYS A 1 300 ? 43.156 -3.976 -15.647 1.00 92.94 300 LYS A C 1
ATOM 2421 O O . LYS A 1 300 ? 43.036 -5.197 -15.687 1.00 92.94 300 LYS A O 1
ATOM 2426 N N . ASP A 1 301 ? 43.147 -3.287 -14.510 1.00 92.88 301 ASP A N 1
ATOM 2427 C CA . ASP A 1 301 ? 43.118 -3.909 -13.180 1.00 92.88 301 ASP A CA 1
ATOM 2428 C C . ASP A 1 301 ? 41.826 -4.708 -12.935 1.00 92.88 301 ASP A C 1
ATOM 2430 O O . ASP A 1 301 ? 41.797 -5.655 -12.151 1.00 92.88 301 ASP A O 1
ATOM 2434 N N . CYS A 1 302 ? 40.728 -4.346 -13.608 1.00 93.94 302 CYS A N 1
ATOM 2435 C CA . CYS A 1 302 ? 39.477 -5.090 -13.512 1.00 93.94 302 CYS A CA 1
ATOM 2436 C C . CYS A 1 302 ? 39.555 -6.435 -14.231 1.00 93.94 302 CYS A C 1
ATOM 2438 O O . CYS A 1 302 ? 39.004 -7.418 -13.739 1.00 93.94 302 CYS A O 1
ATOM 2440 N N . CYS A 1 303 ? 40.237 -6.490 -15.376 1.00 93.50 303 CYS A N 1
ATOM 2441 C CA . CYS A 1 303 ? 40.368 -7.699 -16.183 1.00 93.50 303 CYS A CA 1
ATOM 2442 C C . CYS A 1 303 ? 41.255 -8.777 -15.546 1.00 93.50 303 CYS A C 1
ATOM 2444 O O . CYS A 1 303 ? 41.180 -9.934 -15.953 1.00 93.50 303 CYS A O 1
ATOM 2446 N N . GLU A 1 304 ? 42.024 -8.421 -14.516 1.00 91.44 304 GLU A N 1
ATOM 2447 C CA . GLU A 1 304 ? 42.815 -9.347 -13.697 1.00 91.44 304 GLU A CA 1
ATOM 2448 C C . GLU A 1 304 ? 42.005 -9.983 -12.547 1.00 91.44 304 GLU A C 1
ATOM 2450 O O . GLU A 1 304 ? 42.469 -10.926 -11.906 1.00 91.44 304 GLU A O 1
ATOM 2455 N N . LYS A 1 305 ? 40.786 -9.492 -12.269 1.00 89.88 305 LYS A N 1
ATOM 2456 C CA . LYS A 1 305 ? 39.920 -10.006 -11.193 1.00 89.88 305 LYS A CA 1
ATOM 2457 C C . LYS A 1 305 ? 39.138 -11.256 -11.613 1.00 89.88 305 LYS A C 1
ATOM 2459 O O . LYS A 1 305 ? 38.919 -11.522 -12.793 1.00 89.88 305 LYS A O 1
ATOM 2464 N N . ASN A 1 306 ? 38.637 -11.987 -10.616 1.00 86.00 306 ASN A N 1
ATOM 2465 C CA . ASN A 1 306 ? 37.813 -13.187 -10.799 1.00 86.00 306 ASN A CA 1
ATOM 2466 C C . ASN A 1 306 ? 36.308 -12.867 -10.896 1.00 86.00 306 ASN A C 1
ATOM 2468 O O . ASN A 1 306 ? 35.867 -11.753 -10.618 1.00 86.00 306 ASN A O 1
ATOM 2472 N N . ILE A 1 307 ? 35.494 -13.852 -11.284 1.00 83.94 307 ILE A N 1
ATOM 2473 C CA . ILE A 1 307 ? 34.023 -13.753 -11.276 1.00 83.94 307 ILE A CA 1
ATOM 2474 C C . ILE A 1 307 ? 33.515 -13.806 -9.818 1.00 83.94 307 ILE A C 1
ATOM 2476 O O . ILE A 1 307 ? 33.999 -14.651 -9.066 1.00 83.94 307 ILE A O 1
ATOM 2480 N N . PRO A 1 308 ? 32.537 -12.968 -9.402 1.00 77.56 308 PRO A N 1
ATOM 2481 C CA . PRO A 1 308 ? 31.851 -11.913 -10.164 1.00 77.56 308 PRO A CA 1
ATOM 2482 C C . PRO A 1 308 ? 32.521 -10.522 -10.094 1.00 77.56 308 PRO A C 1
ATOM 2484 O O . PRO A 1 308 ? 32.088 -9.607 -10.797 1.00 77.56 308 PRO A O 1
ATOM 2487 N N . GLU A 1 309 ? 33.579 -10.348 -9.293 1.00 83.69 309 GLU A N 1
ATOM 2488 C CA . GLU A 1 309 ? 34.247 -9.057 -9.036 1.00 83.69 309 GLU A CA 1
ATOM 2489 C C . GLU A 1 309 ? 34.735 -8.336 -10.298 1.00 83.69 309 GLU A C 1
ATOM 2491 O O . GLU A 1 309 ? 34.614 -7.114 -10.388 1.00 83.69 309 GLU A O 1
ATOM 2496 N N . ARG A 1 310 ? 35.242 -9.078 -11.291 1.00 89.12 310 ARG A N 1
ATOM 2497 C CA . ARG A 1 310 ? 35.647 -8.568 -12.613 1.00 89.12 310 ARG A CA 1
ATOM 2498 C C . ARG A 1 310 ? 34.556 -7.712 -13.237 1.00 89.12 310 ARG A C 1
ATOM 2500 O O . ARG A 1 310 ? 34.801 -6.584 -13.657 1.00 89.12 310 ARG A O 1
ATOM 2507 N N . GLY A 1 311 ? 33.335 -8.242 -13.268 1.00 87.12 311 GLY A N 1
ATOM 2508 C CA . GLY A 1 311 ? 32.210 -7.560 -13.889 1.00 87.12 311 GLY A CA 1
ATOM 2509 C C . GLY A 1 311 ? 31.754 -6.340 -13.106 1.00 87.12 311 GLY A C 1
ATOM 2510 O O . GLY A 1 311 ? 31.305 -5.376 -13.711 1.00 87.12 311 GLY A O 1
ATOM 2511 N N . GLU A 1 312 ? 31.852 -6.363 -11.781 1.00 85.81 312 GLU A N 1
ATOM 2512 C CA . GLU A 1 312 ? 31.515 -5.198 -10.960 1.00 85.81 312 GLU A CA 1
ATOM 2513 C C . GLU A 1 312 ? 32.565 -4.098 -11.094 1.00 85.81 312 GLU A C 1
ATOM 2515 O O . GLU A 1 312 ? 32.223 -2.938 -11.296 1.00 85.81 312 GLU A O 1
ATOM 2520 N N . CYS A 1 313 ? 33.846 -4.460 -11.102 1.00 90.88 313 CYS A N 1
ATOM 2521 C CA . CYS A 1 313 ? 34.927 -3.513 -11.345 1.00 90.88 313 CYS A CA 1
ATOM 2522 C C . CYS A 1 313 ? 34.763 -2.806 -12.699 1.00 90.88 313 CYS A C 1
ATOM 2524 O O . CYS A 1 313 ? 34.840 -1.582 -12.759 1.00 90.88 313 CYS A O 1
ATOM 2526 N N . ILE A 1 314 ? 34.453 -3.549 -13.771 1.00 91.75 314 ILE A N 1
ATOM 2527 C CA . ILE A 1 314 ? 34.215 -2.958 -15.096 1.00 91.75 314 ILE A CA 1
ATOM 2528 C C . ILE A 1 314 ? 33.003 -2.022 -15.069 1.00 91.75 314 ILE A C 1
ATOM 2530 O O . ILE A 1 314 ? 33.087 -0.918 -15.594 1.00 91.75 314 ILE A O 1
ATOM 2534 N N . ILE A 1 315 ? 31.877 -2.411 -14.460 1.00 88.19 315 ILE A N 1
ATOM 2535 C CA . ILE A 1 315 ? 30.671 -1.564 -14.414 1.00 88.19 315 ILE A CA 1
ATOM 2536 C C . ILE A 1 315 ? 30.940 -0.246 -13.682 1.00 88.19 315 ILE A C 1
ATOM 2538 O O . ILE A 1 315 ? 30.567 0.809 -14.196 1.00 88.19 315 ILE A O 1
ATOM 2542 N N . TYR A 1 316 ? 31.643 -0.295 -12.550 1.00 87.12 316 TYR A N 1
ATOM 2543 C CA . TYR A 1 316 ? 31.933 0.874 -11.714 1.00 87.12 316 TYR A CA 1
ATOM 2544 C C . TYR A 1 316 ? 33.216 1.624 -12.089 1.00 87.12 316 TYR A C 1
ATOM 2546 O O . TYR A 1 316 ? 33.527 2.637 -11.469 1.00 87.12 316 TYR A O 1
ATOM 2554 N N . SER A 1 317 ? 33.956 1.177 -13.110 1.00 91.75 317 SER A N 1
ATOM 2555 C CA . SER A 1 317 ? 35.089 1.943 -13.629 1.00 91.75 317 SER A CA 1
ATOM 2556 C C . SER A 1 317 ? 34.622 3.297 -14.171 1.00 91.75 317 SER A C 1
ATOM 2558 O O . SER A 1 317 ? 33.547 3.405 -14.775 1.00 91.75 317 SER A O 1
ATOM 2560 N N . ASN A 1 318 ? 35.462 4.319 -14.031 1.00 88.38 318 ASN A N 1
ATOM 2561 C CA . ASN A 1 318 ? 35.199 5.629 -14.624 1.00 88.38 318 ASN A CA 1
ATOM 2562 C C . ASN A 1 318 ? 35.053 5.526 -16.154 1.00 88.38 318 ASN A C 1
ATOM 2564 O O . ASN A 1 318 ? 35.599 4.605 -16.776 1.00 88.38 318 ASN A O 1
ATOM 2568 N N . LYS A 1 319 ? 34.322 6.477 -16.752 1.00 91.19 319 LYS A N 1
ATOM 2569 C CA . LYS A 1 319 ? 34.292 6.666 -18.211 1.00 91.19 319 LYS A CA 1
ATOM 2570 C C . LYS A 1 319 ? 35.729 6.900 -18.702 1.00 91.19 319 LYS A C 1
ATOM 2572 O O . LYS A 1 319 ? 36.513 7.555 -18.012 1.00 91.19 319 LYS A O 1
ATOM 2577 N N . ASP A 1 320 ? 36.096 6.328 -19.847 1.00 93.12 320 ASP A N 1
ATOM 2578 C CA . ASP A 1 320 ? 37.414 6.593 -20.431 1.00 93.12 320 ASP A CA 1
ATOM 2579 C C . ASP A 1 320 ? 37.477 8.003 -21.037 1.00 93.12 320 ASP A C 1
ATOM 2581 O O . ASP A 1 320 ? 36.459 8.607 -21.373 1.00 93.12 320 ASP A O 1
ATOM 2585 N N . ASP A 1 321 ? 38.692 8.517 -21.186 1.00 89.75 321 ASP A N 1
ATOM 2586 C CA . ASP A 1 321 ? 38.951 9.835 -21.740 1.00 89.75 321 ASP A CA 1
ATOM 2587 C C . ASP A 1 321 ? 38.542 9.863 -23.222 1.00 89.75 321 ASP A C 1
ATOM 2589 O O . ASP A 1 321 ? 38.895 8.965 -24.001 1.00 89.75 321 ASP A O 1
ATOM 2593 N N . ARG A 1 322 ? 37.806 10.909 -23.623 1.00 88.69 322 ARG A N 1
ATOM 2594 C CA . ARG A 1 322 ? 37.435 11.123 -25.026 1.00 88.69 322 ARG A CA 1
ATOM 2595 C C . ARG A 1 322 ? 38.710 11.228 -25.878 1.00 88.69 322 ARG A C 1
ATOM 2597 O O . ARG A 1 322 ? 39.615 11.973 -25.496 1.00 88.69 322 ARG A O 1
ATOM 2604 N N . PRO A 1 323 ? 38.795 10.536 -27.028 1.00 88.12 323 PRO A N 1
ATOM 2605 C CA . PRO A 1 323 ? 39.930 10.686 -27.934 1.00 88.12 323 PRO A CA 1
ATOM 2606 C C . PRO A 1 323 ? 40.161 12.153 -28.334 1.00 88.12 323 PRO A C 1
ATOM 2608 O O . PRO A 1 323 ? 39.210 12.894 -28.590 1.00 88.12 323 PRO A O 1
ATOM 2611 N N . ASN A 1 324 ? 41.425 12.583 -28.374 1.00 81.69 324 ASN A N 1
ATOM 2612 C CA . ASN A 1 324 ? 41.791 13.986 -28.619 1.00 81.69 324 ASN A CA 1
ATOM 2613 C C . ASN A 1 324 ? 41.467 14.462 -30.046 1.00 81.69 324 ASN A C 1
ATOM 2615 O O . ASN A 1 324 ? 41.332 15.658 -30.283 1.00 81.69 324 ASN A O 1
ATOM 2619 N N . ASP A 1 325 ? 41.372 13.532 -30.990 1.00 82.44 325 ASP A N 1
ATOM 2620 C CA . ASP A 1 325 ? 41.064 13.747 -32.404 1.00 82.44 325 ASP A CA 1
ATOM 2621 C C . ASP A 1 325 ? 39.555 13.819 -32.696 1.00 82.44 325 ASP A C 1
ATOM 2623 O O . ASP A 1 325 ? 39.155 14.120 -33.820 1.00 82.44 325 ASP A O 1
ATOM 2627 N N . LEU A 1 326 ? 38.708 13.587 -31.689 1.00 86.62 326 LEU A N 1
ATOM 2628 C CA . LEU A 1 326 ? 37.258 13.605 -31.836 1.00 86.62 326 LEU A CA 1
ATOM 2629 C C . LEU A 1 326 ? 36.688 15.023 -31.682 1.00 86.62 326 LEU A C 1
ATOM 2631 O O . LEU A 1 326 ? 36.653 15.588 -30.585 1.00 86.62 326 LEU A O 1
ATOM 2635 N N . SER A 1 327 ? 36.190 15.589 -32.784 1.00 86.25 327 SER A N 1
ATOM 2636 C CA . SER A 1 327 ? 35.423 16.839 -32.777 1.00 86.25 327 SER A CA 1
ATOM 2637 C C . SER A 1 327 ? 34.100 16.684 -32.023 1.00 86.25 327 SER A C 1
ATOM 2639 O O . SER A 1 327 ? 33.520 15.603 -31.986 1.00 86.25 327 SER A O 1
ATOM 2641 N N . LEU A 1 328 ? 33.572 17.786 -31.477 1.00 81.94 328 LEU A N 1
ATOM 2642 C CA . LEU A 1 328 ? 32.253 17.811 -30.819 1.00 81.94 328 LEU A CA 1
ATOM 2643 C C . LEU A 1 328 ? 31.088 17.507 -31.772 1.00 81.94 328 LEU A C 1
ATOM 2645 O O . LEU A 1 328 ? 30.018 17.123 -31.325 1.00 81.94 328 LEU A O 1
ATOM 2649 N N . ARG A 1 329 ? 31.293 17.676 -33.079 1.00 81.62 329 ARG A N 1
ATOM 2650 C CA . ARG A 1 329 ? 30.283 17.461 -34.118 1.00 81.62 329 ARG A CA 1
ATOM 2651 C C . ARG A 1 329 ? 30.736 16.367 -35.064 1.00 81.62 329 ARG A C 1
ATOM 2653 O O . ARG A 1 329 ? 31.938 16.206 -35.276 1.00 81.62 329 ARG A O 1
ATOM 2660 N N . GLU A 1 330 ? 29.779 15.664 -35.653 1.00 84.94 330 GLU A N 1
ATOM 2661 C CA . GLU A 1 330 ? 30.031 14.672 -36.694 1.00 84.94 330 GLU A CA 1
ATOM 2662 C C . GLU A 1 330 ? 29.369 15.116 -38.003 1.00 84.94 330 GLU A C 1
ATOM 2664 O O . GLU A 1 330 ? 28.161 14.955 -38.203 1.00 84.94 330 GLU A O 1
ATOM 2669 N N . ALA A 1 331 ? 30.176 15.701 -38.894 1.00 85.00 331 ALA A N 1
ATOM 2670 C CA . ALA A 1 331 ? 29.721 16.314 -40.144 1.00 85.00 331 ALA A CA 1
ATOM 2671 C C . ALA A 1 331 ? 28.952 15.328 -41.039 1.00 85.00 331 ALA A C 1
ATOM 2673 O O . ALA A 1 331 ? 28.039 15.730 -41.766 1.00 85.00 331 ALA A O 1
ATOM 2674 N N . LYS A 1 332 ? 29.248 14.023 -40.936 1.00 89.19 332 LYS A N 1
ATOM 2675 C CA . LYS A 1 332 ? 28.565 12.957 -41.681 1.00 89.19 332 LYS A CA 1
ATOM 2676 C C . LYS A 1 332 ? 27.036 12.990 -41.546 1.00 89.19 332 LYS A C 1
ATOM 2678 O O . LYS A 1 332 ? 26.361 12.615 -42.505 1.00 89.19 332 LYS A O 1
ATOM 2683 N N . PHE A 1 333 ? 26.495 13.410 -40.402 1.00 91.81 333 PHE A N 1
ATOM 2684 C CA . PHE A 1 333 ? 25.051 13.369 -40.127 1.00 91.81 333 PHE A CA 1
ATOM 2685 C C . PHE A 1 333 ? 24.319 14.685 -40.423 1.00 91.81 333 PHE A C 1
ATOM 2687 O O . PHE A 1 333 ? 23.095 14.700 -40.524 1.00 91.81 333 PHE A O 1
ATOM 2694 N N . ILE A 1 334 ? 25.037 15.798 -40.563 1.00 87.38 334 ILE A N 1
ATOM 2695 C CA . ILE A 1 334 ? 24.414 17.131 -40.648 1.00 87.38 334 ILE A CA 1
ATOM 2696 C C . ILE A 1 334 ? 24.788 17.840 -41.950 1.00 87.38 334 ILE A C 1
ATOM 2698 O O . ILE A 1 334 ? 23.943 18.480 -42.570 1.00 87.38 334 ILE A O 1
ATOM 2702 N N . GLU A 1 335 ? 26.040 17.722 -42.386 1.00 87.25 335 GLU A N 1
ATOM 2703 C CA . GLU A 1 335 ? 26.575 18.487 -43.517 1.00 87.25 335 GLU A CA 1
ATOM 2704 C C . GLU A 1 335 ? 26.564 17.694 -44.827 1.00 87.25 335 GLU A C 1
ATOM 2706 O O . GLU A 1 335 ? 26.510 18.285 -45.902 1.00 87.25 335 GLU A O 1
ATOM 2711 N N . SER A 1 336 ? 26.590 16.362 -44.745 1.00 89.50 336 SER A N 1
ATOM 2712 C CA . SER A 1 336 ? 26.641 15.478 -45.911 1.00 89.50 336 SER A CA 1
ATOM 2713 C C . SER A 1 336 ? 25.358 15.560 -46.746 1.00 89.50 336 SER A C 1
ATOM 2715 O O . SER A 1 336 ? 24.263 15.456 -46.201 1.00 89.50 336 SER A O 1
ATOM 2717 N N . ASP A 1 337 ? 25.464 15.657 -48.073 1.00 89.56 337 ASP A N 1
ATOM 2718 C CA . ASP A 1 337 ? 24.289 15.764 -48.960 1.00 89.56 337 ASP A CA 1
ATOM 2719 C C . ASP A 1 337 ? 23.536 14.428 -49.153 1.00 89.56 337 ASP A C 1
ATOM 2721 O O . ASP A 1 337 ? 22.401 14.404 -49.614 1.00 89.56 337 ASP A O 1
ATOM 2725 N N . ASN A 1 338 ? 24.139 13.303 -48.755 1.00 91.19 338 ASN A N 1
ATOM 2726 C CA . ASN A 1 338 ? 23.580 11.949 -48.895 1.00 91.19 338 ASN A CA 1
ATOM 2727 C C . ASN A 1 338 ? 23.014 11.359 -47.588 1.00 91.19 338 ASN A C 1
ATOM 2729 O O . ASN A 1 338 ? 22.964 10.138 -47.429 1.00 91.19 338 ASN A O 1
ATOM 2733 N N . VAL A 1 339 ? 22.614 12.198 -46.626 1.00 93.75 339 VAL A N 1
ATOM 2734 C CA . VAL A 1 339 ? 22.028 11.742 -45.348 1.00 93.75 339 VAL A CA 1
ATOM 2735 C C . VAL A 1 339 ? 20.752 10.927 -45.578 1.00 93.75 339 VAL A C 1
ATOM 2737 O O . VAL A 1 339 ? 20.625 9.833 -45.032 1.00 93.75 339 VAL A O 1
ATOM 2740 N N . CYS A 1 340 ? 19.842 11.414 -46.425 1.00 93.50 340 CYS A N 1
ATOM 2741 C CA . CYS A 1 340 ? 18.580 10.728 -46.719 1.00 93.50 340 CYS A CA 1
ATOM 2742 C C . CYS A 1 340 ? 18.803 9.379 -47.416 1.00 93.50 340 CYS A C 1
ATOM 2744 O O . CYS A 1 340 ? 18.240 8.379 -46.987 1.00 93.50 340 CYS A O 1
ATOM 2746 N N . GLU A 1 341 ? 19.700 9.321 -48.407 1.00 93.38 341 GLU A N 1
ATOM 2747 C CA . GLU A 1 341 ? 20.052 8.073 -49.102 1.00 93.38 341 GLU A CA 1
ATOM 2748 C C . GLU A 1 341 ? 20.637 7.026 -48.143 1.00 93.38 341 GLU A C 1
ATOM 2750 O O . GLU A 1 341 ? 20.259 5.857 -48.181 1.00 93.38 341 GLU A O 1
ATOM 2755 N N . LYS A 1 342 ? 21.544 7.443 -47.248 1.00 91.75 342 LYS A N 1
ATOM 2756 C CA . LYS A 1 342 ? 22.155 6.553 -46.248 1.00 91.75 342 LYS A CA 1
ATOM 2757 C C . LYS A 1 342 ? 21.141 6.051 -45.224 1.00 91.75 342 LYS A C 1
ATOM 2759 O O . LYS A 1 342 ? 21.198 4.881 -44.855 1.00 91.75 342 LYS A O 1
ATOM 2764 N N . ARG A 1 343 ? 20.225 6.916 -44.780 1.00 93.00 343 ARG A N 1
ATOM 2765 C CA . ARG A 1 343 ? 19.115 6.531 -43.902 1.00 93.00 343 ARG A CA 1
ATOM 2766 C C . ARG A 1 343 ? 18.202 5.520 -44.593 1.00 93.00 343 ARG A C 1
ATOM 2768 O O . ARG A 1 343 ? 17.843 4.528 -43.976 1.00 93.00 343 ARG A O 1
ATOM 2775 N N . ASP A 1 344 ? 17.832 5.759 -45.847 1.00 92.75 344 ASP A N 1
ATOM 2776 C CA . ASP A 1 344 ? 16.892 4.898 -46.577 1.00 92.75 344 ASP A CA 1
ATOM 2777 C C . ASP A 1 344 ? 17.495 3.533 -46.927 1.00 92.75 344 ASP A C 1
ATOM 2779 O O . ASP A 1 344 ? 16.764 2.551 -47.042 1.00 92.75 344 ASP A O 1
ATOM 2783 N N . ALA A 1 345 ? 18.824 3.453 -47.045 1.00 94.81 345 ALA A N 1
ATOM 2784 C CA . ALA A 1 345 ? 19.533 2.194 -47.246 1.00 94.81 345 ALA A CA 1
ATOM 2785 C C . ALA A 1 345 ? 19.467 1.266 -46.017 1.00 94.81 345 ALA A C 1
ATOM 2787 O O . ALA A 1 345 ? 19.238 0.069 -46.175 1.00 94.81 345 ALA A O 1
ATOM 2788 N N . ASP A 1 346 ? 19.675 1.803 -44.810 1.00 94.00 346 ASP A N 1
ATOM 2789 C CA . ASP A 1 346 ? 19.555 1.062 -43.546 1.00 94.00 346 ASP A CA 1
ATOM 2790 C C . ASP A 1 346 ? 19.314 2.027 -42.376 1.00 94.00 346 ASP A C 1
ATOM 2792 O O . ASP A 1 346 ? 20.245 2.504 -41.718 1.00 94.00 346 ASP A O 1
ATOM 2796 N N . GLN A 1 347 ? 18.040 2.319 -42.110 1.00 92.88 347 GLN A N 1
ATOM 2797 C CA . GLN A 1 347 ? 17.656 3.303 -41.100 1.00 92.88 347 GLN A CA 1
ATOM 2798 C C . GLN A 1 347 ? 18.103 2.884 -39.696 1.00 92.88 347 GLN A C 1
ATOM 2800 O O . GLN A 1 347 ? 18.540 3.731 -38.917 1.00 92.88 347 GLN A O 1
ATOM 2805 N N . ALA A 1 348 ? 18.009 1.596 -39.359 1.00 91.00 348 ALA A N 1
ATOM 2806 C CA . ALA A 1 348 ? 18.332 1.110 -38.022 1.00 91.00 348 ALA A CA 1
ATOM 2807 C C . ALA A 1 348 ? 19.830 1.259 -37.732 1.00 91.00 348 ALA A C 1
ATOM 2809 O O . ALA A 1 348 ? 20.205 1.840 -36.711 1.00 91.00 348 ALA A O 1
ATOM 2810 N N . ASN A 1 349 ? 20.687 0.807 -38.652 1.00 94.50 349 ASN A N 1
ATOM 2811 C CA . ASN A 1 349 ? 22.131 0.938 -38.495 1.00 94.50 349 ASN A CA 1
ATOM 2812 C C . ASN A 1 349 ? 22.586 2.404 -38.573 1.00 94.50 349 ASN A C 1
ATOM 2814 O O . ASN A 1 349 ? 23.448 2.816 -37.799 1.00 94.50 349 ASN A O 1
ATOM 2818 N N . PHE A 1 350 ? 21.977 3.213 -39.447 1.00 95.56 350 PHE A N 1
ATOM 2819 C CA . PHE A 1 350 ? 22.265 4.646 -39.543 1.00 95.56 350 PHE A CA 1
ATOM 2820 C C . PHE A 1 350 ? 21.961 5.385 -38.231 1.00 95.56 350 PHE A C 1
ATOM 2822 O O . PHE A 1 350 ? 22.795 6.151 -37.745 1.00 95.56 350 PHE A O 1
ATOM 2829 N N . MET A 1 351 ? 20.797 5.128 -37.623 1.00 96.56 351 MET A N 1
ATOM 2830 C CA . MET A 1 351 ? 20.421 5.742 -36.345 1.00 96.56 351 MET A CA 1
ATOM 2831 C C . MET A 1 351 ? 21.263 5.217 -35.175 1.00 96.56 351 MET A C 1
ATOM 2833 O O . MET A 1 351 ? 21.609 5.990 -34.282 1.00 96.56 351 MET A O 1
ATOM 2837 N N . ALA A 1 352 ? 21.639 3.935 -35.185 1.00 96.38 352 ALA A N 1
ATOM 2838 C CA . ALA A 1 352 ? 22.557 3.367 -34.200 1.00 96.38 352 ALA A CA 1
ATOM 2839 C C . ALA A 1 352 ? 23.956 4.000 -34.287 1.00 96.38 352 ALA A C 1
ATOM 2841 O O . ALA A 1 352 ? 24.551 4.314 -33.257 1.00 96.38 352 ALA A O 1
ATOM 2842 N N . GLU A 1 353 ? 24.462 4.231 -35.502 1.00 96.81 353 GLU A N 1
ATOM 2843 C CA . GLU A 1 353 ? 25.746 4.899 -35.730 1.00 96.81 353 GLU A CA 1
ATOM 2844 C C . GLU A 1 353 ? 25.691 6.370 -35.303 1.00 96.81 353 GLU A C 1
ATOM 2846 O O . GLU A 1 353 ? 26.613 6.846 -34.642 1.00 96.81 353 GLU A O 1
ATOM 2851 N N . PHE A 1 354 ? 24.593 7.073 -35.604 1.00 96.94 354 PHE A N 1
ATOM 2852 C CA . PHE A 1 354 ? 24.359 8.429 -35.102 1.00 96.94 354 PHE A CA 1
ATOM 2853 C C . PHE A 1 354 ? 24.401 8.467 -33.574 1.00 96.94 354 PHE A C 1
ATOM 2855 O O . PHE A 1 354 ? 25.146 9.261 -33.001 1.00 96.94 354 PHE A O 1
ATOM 2862 N N . LEU A 1 355 ? 23.642 7.590 -32.909 1.00 97.56 355 LEU A N 1
ATOM 2863 C CA . LEU A 1 355 ? 23.591 7.546 -31.452 1.00 97.56 355 LEU A CA 1
ATOM 2864 C C . LEU A 1 355 ? 24.959 7.200 -30.857 1.00 97.56 355 LEU A C 1
ATOM 2866 O O . LEU A 1 355 ? 25.357 7.831 -29.883 1.00 97.56 355 LEU A O 1
ATOM 2870 N N . TYR A 1 356 ? 25.701 6.261 -31.446 1.00 97.62 356 TYR A N 1
ATOM 2871 C CA . TYR A 1 356 ? 27.075 5.939 -31.046 1.00 97.62 356 TYR A CA 1
ATOM 2872 C C . TYR A 1 356 ? 28.000 7.160 -31.139 1.00 97.62 356 TYR A C 1
ATOM 2874 O O . TYR A 1 356 ? 28.652 7.521 -30.154 1.00 97.62 356 TYR A O 1
ATOM 2882 N N . GLU A 1 357 ? 28.038 7.819 -32.303 1.00 96.12 357 GLU A N 1
ATOM 2883 C CA . GLU A 1 357 ? 28.915 8.966 -32.538 1.00 96.12 357 GLU A CA 1
ATOM 2884 C C . GLU A 1 357 ? 28.532 10.142 -31.625 1.00 96.12 357 GLU A C 1
ATOM 2886 O O . GLU A 1 357 ? 29.397 10.754 -30.994 1.00 96.12 357 GLU A O 1
ATOM 2891 N N . TYR A 1 358 ? 27.243 10.437 -31.479 1.00 96.12 358 TYR A N 1
ATOM 2892 C CA . TYR A 1 358 ? 26.794 11.520 -30.610 1.00 96.12 358 TYR A CA 1
ATOM 2893 C C . TYR A 1 358 ? 27.107 11.217 -29.134 1.00 96.12 358 TYR A C 1
ATOM 2895 O O . TYR A 1 358 ? 27.729 12.022 -28.442 1.00 96.12 358 TYR A O 1
ATOM 2903 N N . SER A 1 359 ? 26.797 10.009 -28.659 1.00 96.56 359 SER A N 1
ATOM 2904 C CA . SER A 1 359 ? 26.995 9.622 -27.254 1.00 96.56 359 SER A CA 1
ATOM 2905 C C . SER A 1 359 ? 28.460 9.668 -26.822 1.00 96.56 359 SER A C 1
ATOM 2907 O O . SER A 1 359 ? 28.765 10.193 -25.754 1.00 96.56 359 SER A O 1
ATOM 2909 N N . ARG A 1 360 ? 29.397 9.180 -27.649 1.00 95.19 360 ARG A N 1
ATOM 2910 C CA . ARG A 1 360 ? 30.831 9.199 -27.295 1.00 95.19 360 ARG A CA 1
ATOM 2911 C C . ARG A 1 360 ? 31.456 10.600 -27.274 1.00 95.19 360 ARG A C 1
ATOM 2913 O O . ARG A 1 360 ? 32.538 10.778 -26.716 1.00 95.19 360 ARG A O 1
ATOM 2920 N N . ARG A 1 361 ? 30.804 11.591 -27.897 1.00 94.12 361 ARG A N 1
ATOM 2921 C CA . ARG A 1 361 ? 31.227 13.005 -27.889 1.00 94.12 361 ARG A CA 1
ATOM 2922 C C . ARG A 1 361 ? 30.694 13.779 -26.690 1.00 94.12 361 ARG A C 1
ATOM 2924 O O . ARG A 1 361 ? 31.346 14.752 -26.305 1.00 94.12 361 ARG A O 1
ATOM 2931 N N . HIS A 1 362 ? 29.583 13.309 -26.122 1.00 92.56 362 HIS A N 1
ATOM 2932 C CA . HIS A 1 362 ? 28.771 14.005 -25.129 1.00 92.56 362 HIS A CA 1
ATOM 2933 C C . HIS A 1 362 ? 28.611 13.204 -23.817 1.00 92.56 362 HIS A C 1
ATOM 2935 O O . HIS A 1 362 ? 27.504 12.761 -23.486 1.00 92.56 362 HIS A O 1
ATOM 2941 N N . PRO A 1 363 ? 29.697 12.958 -23.052 1.00 89.75 363 PRO A N 1
ATOM 2942 C CA . PRO A 1 363 ? 29.620 12.274 -21.758 1.00 89.75 363 PRO A CA 1
ATOM 2943 C C . PRO A 1 363 ? 28.841 13.059 -20.688 1.00 89.75 363 PRO A C 1
ATOM 2945 O O . PRO A 1 363 ? 28.442 12.457 -19.690 1.00 89.75 363 PRO A O 1
ATOM 2948 N N . GLU A 1 364 ? 28.641 14.364 -20.890 1.00 90.44 364 GLU A N 1
ATOM 2949 C CA . GLU A 1 364 ? 27.903 15.288 -20.023 1.00 90.44 364 GLU A CA 1
ATOM 2950 C C . GLU A 1 364 ? 26.378 15.185 -20.148 1.00 90.44 364 GLU A C 1
ATOM 2952 O O . GLU A 1 364 ? 25.660 15.750 -19.322 1.00 90.44 364 GLU A O 1
ATOM 2957 N N . LEU A 1 365 ? 25.872 14.493 -21.174 1.00 94.81 365 LEU A N 1
ATOM 2958 C CA . LEU A 1 365 ? 24.441 14.268 -21.367 1.00 94.81 365 LEU A CA 1
ATOM 2959 C C . LEU A 1 365 ? 23.994 12.970 -20.690 1.00 94.81 365 LEU A C 1
ATOM 2961 O O . LEU A 1 365 ? 24.752 12.004 -20.561 1.00 94.81 365 LEU A O 1
ATOM 2965 N N . SER A 1 366 ? 22.739 12.934 -20.257 1.00 95.94 366 SER A N 1
ATOM 2966 C CA . SER A 1 366 ? 22.124 11.725 -19.713 1.00 95.94 366 SER A CA 1
ATOM 2967 C C . SER A 1 366 ? 21.815 10.710 -20.821 1.00 95.94 366 SER A C 1
ATOM 2969 O O . SER A 1 366 ? 21.701 11.056 -22.000 1.00 95.94 366 SER A O 1
ATOM 2971 N N . THR A 1 367 ? 21.615 9.444 -20.447 1.00 95.94 367 THR A N 1
ATOM 2972 C CA . THR A 1 367 ? 21.157 8.430 -21.408 1.00 95.94 367 THR A CA 1
ATOM 2973 C C . THR A 1 367 ? 19.769 8.771 -21.970 1.00 95.94 367 THR A C 1
ATOM 2975 O O . THR A 1 367 ? 19.621 8.735 -23.192 1.00 95.94 367 THR A O 1
ATOM 2978 N N . PRO A 1 368 ? 18.762 9.168 -21.161 1.00 95.94 368 PRO A N 1
ATOM 2979 C CA . PRO A 1 368 ? 17.476 9.605 -21.698 1.00 95.94 368 PRO A CA 1
ATOM 2980 C C . PRO A 1 368 ? 17.582 10.793 -22.665 1.00 95.94 368 PRO A C 1
ATOM 2982 O O . PRO A 1 368 ? 16.907 10.776 -23.692 1.00 95.94 368 PRO A O 1
ATOM 2985 N N . GLU A 1 369 ? 18.444 11.786 -22.406 1.00 97.31 369 GLU A N 1
ATOM 2986 C CA . GLU A 1 369 ? 18.624 12.930 -23.313 1.00 97.31 369 GLU A CA 1
ATOM 2987 C C . GLU A 1 369 ? 19.234 12.506 -24.649 1.00 97.31 369 GLU A C 1
ATOM 2989 O O . GLU A 1 369 ? 18.735 12.901 -25.699 1.00 97.31 369 GLU A O 1
ATOM 2994 N N . LEU A 1 370 ? 20.248 11.636 -24.640 1.00 97.88 370 LEU A N 1
ATOM 2995 C CA . LEU A 1 370 ? 20.829 11.089 -25.871 1.00 97.88 370 LEU A CA 1
ATOM 2996 C C . LEU A 1 370 ? 19.784 10.351 -26.721 1.00 97.88 370 LEU A C 1
ATOM 2998 O O . LEU A 1 370 ? 19.743 10.502 -27.944 1.00 97.88 370 LEU A O 1
ATOM 3002 N N . LEU A 1 371 ? 18.896 9.591 -26.076 1.00 97.56 371 LEU A N 1
ATOM 3003 C CA . LEU A 1 371 ? 17.794 8.911 -26.756 1.00 97.56 371 LEU A CA 1
ATOM 3004 C C . LEU A 1 371 ? 16.733 9.894 -27.275 1.00 97.56 371 LEU A C 1
ATOM 3006 O O . LEU A 1 371 ? 16.211 9.691 -28.373 1.00 97.56 371 LEU A O 1
ATOM 3010 N N . ARG A 1 372 ? 16.437 10.976 -26.538 1.00 96.94 372 ARG A N 1
ATOM 3011 C CA . ARG A 1 372 ? 15.557 12.058 -27.013 1.00 96.94 372 ARG A CA 1
ATOM 3012 C C . ARG A 1 372 ? 16.149 12.737 -28.242 1.00 96.94 372 ARG A C 1
ATOM 3014 O O . ARG A 1 372 ? 15.434 12.901 -29.225 1.00 96.94 372 ARG A O 1
ATOM 3021 N N . ILE A 1 373 ? 17.444 13.049 -28.236 1.00 97.06 373 ILE A N 1
ATOM 3022 C CA . ILE A 1 373 ? 18.158 13.638 -29.378 1.00 97.06 373 ILE A CA 1
ATOM 3023 C C . ILE A 1 373 ? 18.102 12.713 -30.596 1.00 97.06 373 ILE A C 1
ATOM 3025 O O . ILE A 1 373 ? 17.746 13.163 -31.684 1.00 97.06 373 ILE A O 1
ATOM 3029 N N . ALA A 1 374 ? 18.376 11.415 -30.425 1.00 96.75 374 ALA A N 1
ATOM 3030 C CA . ALA A 1 374 ? 18.251 10.444 -31.511 1.00 96.75 374 ALA A CA 1
ATOM 3031 C C . ALA A 1 374 ? 16.827 10.390 -32.075 1.00 96.75 374 ALA A C 1
ATOM 3033 O O . ALA A 1 374 ? 16.650 10.347 -33.291 1.00 96.75 374 ALA A O 1
ATOM 3034 N N . LYS A 1 375 ? 15.806 10.467 -31.216 1.00 95.62 375 LYS A N 1
ATOM 3035 C CA . LYS A 1 375 ? 14.412 10.498 -31.658 1.00 95.62 375 LYS A CA 1
ATOM 3036 C C . LYS A 1 375 ? 14.046 11.799 -32.385 1.00 95.62 375 LYS A C 1
ATOM 3038 O O . LYS A 1 375 ? 13.432 11.747 -33.446 1.00 95.62 375 LYS A O 1
ATOM 3043 N N . VAL A 1 376 ? 14.476 12.952 -31.870 1.00 95.69 376 VAL A N 1
ATOM 3044 C CA . VAL A 1 376 ? 14.313 14.263 -32.526 1.00 95.69 376 VAL A CA 1
ATOM 3045 C C . VAL A 1 376 ? 14.978 14.266 -33.899 1.00 95.69 376 VAL A C 1
ATOM 3047 O O . VAL A 1 376 ? 14.402 14.776 -34.857 1.00 95.69 376 VAL A O 1
ATOM 3050 N N . TYR A 1 377 ? 16.166 13.673 -34.017 1.00 96.62 377 TYR A N 1
ATOM 3051 C CA . TYR A 1 377 ? 16.854 13.543 -35.296 1.00 96.62 377 TYR A CA 1
ATOM 3052 C C . TYR A 1 377 ? 16.094 12.633 -36.264 1.00 96.62 377 TYR A C 1
ATOM 3054 O O . TYR A 1 377 ? 15.899 12.998 -37.420 1.00 96.62 377 TYR A O 1
ATOM 3062 N N . GLU A 1 378 ? 15.613 11.481 -35.792 1.00 94.88 378 GLU A N 1
ATOM 3063 C CA . GLU A 1 378 ? 14.805 10.560 -36.595 1.00 94.88 378 GLU A CA 1
ATOM 3064 C C . GLU A 1 378 ? 13.569 11.261 -37.182 1.00 94.88 378 GLU A C 1
ATOM 3066 O O . GLU A 1 378 ? 13.288 11.145 -38.377 1.00 94.88 378 GLU A O 1
ATOM 3071 N N . ASP A 1 379 ? 12.846 12.012 -36.350 1.00 94.69 379 ASP A N 1
ATOM 3072 C CA . ASP A 1 379 ? 11.626 12.712 -36.750 1.00 94.69 379 ASP A CA 1
ATOM 3073 C C . ASP A 1 379 ? 11.932 13.903 -37.674 1.00 94.69 379 ASP A C 1
ATOM 3075 O O . ASP A 1 379 ? 11.246 14.086 -38.682 1.00 94.69 379 ASP A O 1
ATOM 3079 N N . LEU A 1 380 ? 13.023 14.637 -37.423 1.00 95.12 380 LEU A N 1
ATOM 3080 C CA . LEU A 1 380 ? 13.514 15.677 -38.330 1.00 95.12 380 LEU A CA 1
ATOM 3081 C C . LEU A 1 380 ? 13.850 15.106 -39.710 1.00 95.12 380 LEU A C 1
ATOM 3083 O O . LEU A 1 380 ? 13.481 15.691 -40.722 1.00 95.12 380 LEU A O 1
ATOM 3087 N N . LEU A 1 381 ? 14.531 13.960 -39.785 1.00 95.12 381 LEU A N 1
ATOM 3088 C CA . LEU A 1 381 ? 14.853 13.346 -41.071 1.00 95.12 381 LEU A CA 1
ATOM 3089 C C . LEU A 1 381 ? 13.598 12.864 -41.804 1.00 95.12 381 LEU A C 1
ATOM 3091 O O . LEU A 1 381 ? 13.537 12.968 -43.031 1.00 95.12 381 LEU A O 1
ATOM 3095 N N . LYS A 1 382 ? 12.592 12.342 -41.090 1.00 93.19 382 LYS A N 1
ATOM 3096 C CA . LYS A 1 382 ? 11.294 11.981 -41.693 1.00 93.19 382 LYS A CA 1
ATOM 3097 C C . LYS A 1 382 ? 10.615 13.187 -42.337 1.00 93.19 382 LYS A C 1
ATOM 3099 O O . LYS A 1 382 ? 10.019 13.041 -43.398 1.00 93.19 382 LYS A O 1
ATOM 3104 N N . GLU A 1 383 ? 10.731 14.363 -41.731 1.00 93.00 383 GLU A N 1
ATOM 3105 C CA . GLU A 1 383 ? 10.228 15.612 -42.300 1.00 93.00 383 GLU A CA 1
ATOM 3106 C C . GLU A 1 383 ? 11.103 16.089 -43.477 1.00 93.00 383 GLU A C 1
ATOM 3108 O O . GLU A 1 383 ? 10.624 16.220 -44.604 1.00 93.00 383 GLU A O 1
ATOM 3113 N N . CYS A 1 384 ? 12.402 16.282 -43.246 1.00 94.88 384 CYS A N 1
ATOM 3114 C CA . CYS A 1 384 ? 13.318 16.914 -44.194 1.00 94.88 384 CYS A CA 1
ATOM 3115 C C . CYS A 1 384 ? 13.541 16.112 -45.478 1.00 94.88 384 CYS A C 1
ATOM 3117 O O . CYS A 1 384 ? 13.622 16.698 -46.554 1.00 94.88 384 CYS A O 1
ATOM 3119 N N . CYS A 1 385 ? 13.636 14.783 -45.399 1.00 93.62 385 CYS A N 1
ATOM 3120 C CA . CYS A 1 385 ? 13.918 13.954 -46.576 1.00 93.62 385 CYS A CA 1
ATOM 3121 C C . CYS A 1 385 ? 12.759 13.880 -47.579 1.00 93.62 385 CYS A C 1
ATOM 3123 O O . CYS A 1 385 ? 12.934 13.320 -48.655 1.00 93.62 385 CYS A O 1
ATOM 3125 N N . ASN A 1 386 ? 11.603 14.461 -47.245 1.00 91.38 386 ASN A N 1
ATOM 3126 C CA . ASN A 1 386 ? 10.455 14.597 -48.140 1.00 91.38 386 ASN A CA 1
ATOM 3127 C C . ASN A 1 386 ? 10.295 16.025 -48.702 1.00 91.38 386 ASN A C 1
ATOM 3129 O O . ASN A 1 386 ? 9.340 16.288 -49.431 1.00 91.38 386 ASN A O 1
ATOM 3133 N N . MET A 1 387 ? 11.191 16.958 -48.357 1.00 92.81 387 MET A N 1
ATOM 3134 C CA . MET A 1 387 ? 11.173 18.338 -48.858 1.00 92.81 387 MET A CA 1
ATOM 3135 C C . MET A 1 387 ? 11.939 18.481 -50.181 1.00 92.81 387 MET A C 1
ATOM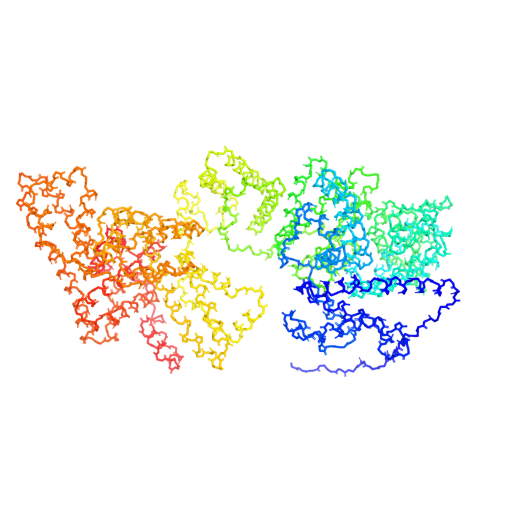 3137 O O . MET A 1 387 ? 12.772 17.646 -50.517 1.00 92.81 387 MET A O 1
ATOM 3141 N N . GLU A 1 388 ? 11.705 19.580 -50.910 1.00 88.94 388 GLU A N 1
ATOM 3142 C CA . GLU A 1 388 ? 12.419 19.883 -52.166 1.00 88.94 388 GLU A CA 1
ATOM 3143 C C . GLU A 1 388 ? 13.940 20.025 -51.976 1.00 88.94 388 GLU A C 1
ATOM 3145 O O . GLU A 1 388 ? 14.704 19.662 -52.868 1.00 88.94 388 GLU A O 1
ATOM 3150 N N . ASN A 1 389 ? 14.387 20.520 -50.814 1.00 90.94 389 ASN A N 1
ATOM 3151 C CA . ASN A 1 389 ? 15.805 20.665 -50.473 1.00 90.94 389 ASN A CA 1
ATOM 3152 C C . ASN A 1 389 ? 16.121 20.048 -49.094 1.00 90.94 389 ASN A C 1
ATOM 3154 O O . ASN A 1 389 ? 16.220 20.775 -48.098 1.00 90.94 389 ASN A O 1
ATOM 3158 N N . PRO A 1 390 ? 16.285 18.713 -49.004 1.00 92.31 390 PRO A N 1
ATOM 3159 C CA . PRO A 1 390 ? 16.539 18.042 -47.733 1.00 92.31 390 PRO A CA 1
ATOM 3160 C C . PRO A 1 390 ? 17.781 18.547 -46.980 1.00 92.31 390 PRO A C 1
ATOM 3162 O O . PRO A 1 390 ? 17.644 18.810 -45.780 1.00 92.31 390 PRO A O 1
ATOM 3165 N N . PRO A 1 391 ? 18.954 18.763 -47.626 1.00 92.62 391 PRO A N 1
ATOM 3166 C CA . PRO A 1 391 ? 20.145 19.260 -46.934 1.00 92.62 391 PRO A CA 1
ATOM 3167 C C . PRO A 1 391 ? 19.946 20.585 -46.212 1.00 92.62 391 PRO A C 1
ATOM 3169 O O . PRO A 1 391 ? 20.422 20.759 -45.095 1.00 92.62 391 PRO A O 1
ATOM 3172 N N . GLU A 1 392 ? 19.213 21.525 -46.801 1.00 91.31 392 GLU A N 1
ATOM 3173 C CA . GLU A 1 392 ? 18.931 22.800 -46.139 1.00 91.31 392 GLU A CA 1
ATOM 3174 C C . GLU A 1 392 ? 18.081 22.630 -44.870 1.00 91.31 392 GLU A C 1
ATOM 3176 O O . GLU A 1 392 ? 18.294 23.338 -43.882 1.00 91.31 392 GLU A O 1
ATOM 3181 N N . CYS A 1 393 ? 17.161 21.665 -44.876 1.00 92.62 393 CYS A N 1
ATOM 3182 C CA . CYS A 1 393 ? 16.311 21.355 -43.735 1.00 92.62 393 CYS A CA 1
ATOM 3183 C C . CYS A 1 393 ? 17.101 20.678 -42.601 1.00 92.62 393 CYS A C 1
ATOM 3185 O O . CYS A 1 393 ? 17.148 21.206 -41.485 1.00 92.62 393 CYS A O 1
ATOM 3187 N N . TYR A 1 394 ? 17.786 19.555 -42.867 1.00 92.81 394 TYR A N 1
ATOM 3188 C CA . TYR A 1 394 ? 18.452 18.794 -41.799 1.00 92.81 394 TYR A CA 1
ATOM 3189 C C . TYR A 1 394 ? 19.772 19.414 -41.317 1.00 92.81 394 TYR A C 1
ATOM 3191 O O . TYR A 1 394 ? 20.216 19.093 -40.216 1.00 92.81 394 TYR A O 1
ATOM 3199 N N . ARG A 1 395 ? 20.371 20.374 -42.044 1.00 91.44 395 ARG A N 1
ATOM 3200 C CA . ARG A 1 395 ? 21.518 21.164 -41.539 1.00 91.44 395 ARG A CA 1
ATOM 3201 C C . ARG A 1 395 ? 21.201 21.929 -40.249 1.00 91.44 395 ARG A C 1
ATOM 3203 O O . ARG A 1 395 ? 22.111 22.305 -39.518 1.00 91.44 395 ARG A O 1
ATOM 3210 N N . ARG A 1 396 ? 19.917 22.142 -39.935 1.00 87.56 396 ARG A N 1
ATOM 3211 C CA . ARG A 1 396 ? 19.455 22.779 -38.689 1.00 87.56 396 ARG A CA 1
ATOM 3212 C C . ARG A 1 396 ? 19.252 21.790 -37.534 1.00 87.56 396 ARG A C 1
ATOM 3214 O O . ARG A 1 396 ? 18.720 22.189 -36.500 1.00 87.56 396 ARG A O 1
ATOM 3221 N N . ALA A 1 397 ? 19.657 20.525 -37.681 1.00 92.12 397 ALA A N 1
ATOM 3222 C CA . ALA A 1 397 ? 19.458 19.489 -36.666 1.00 92.12 397 ALA A CA 1
ATOM 3223 C C . ALA A 1 397 ? 20.017 19.875 -35.290 1.00 92.12 397 ALA A C 1
ATOM 3225 O O . ALA A 1 397 ? 19.331 19.712 -34.287 1.00 92.12 397 ALA A O 1
ATOM 3226 N N . GLU A 1 398 ? 21.202 20.483 -35.233 1.00 90.06 398 GLU A N 1
ATOM 3227 C CA . GLU A 1 398 ? 21.802 20.902 -33.960 1.00 90.06 398 GLU A CA 1
ATOM 3228 C C . GLU A 1 398 ? 20.988 21.961 -33.226 1.00 90.06 398 GLU A C 1
ATOM 3230 O O . GLU A 1 398 ? 20.965 21.960 -32.000 1.00 90.06 398 GLU A O 1
ATOM 3235 N N . ASN A 1 399 ? 20.273 22.829 -33.947 1.00 91.56 399 ASN A N 1
ATOM 3236 C CA . ASN A 1 399 ? 19.373 23.785 -33.307 1.00 91.56 399 ASN A CA 1
ATOM 3237 C C . ASN A 1 399 ? 18.243 23.038 -32.589 1.00 91.56 399 ASN A C 1
ATOM 3239 O O . ASN A 1 399 ? 17.927 23.361 -31.450 1.00 91.56 399 ASN A O 1
ATOM 3243 N N . ARG A 1 400 ? 17.691 21.985 -33.210 1.00 92.12 400 ARG A N 1
ATOM 3244 C CA . ARG A 1 400 ? 16.672 21.125 -32.586 1.00 92.12 400 ARG A CA 1
ATOM 3245 C C . ARG A 1 400 ? 17.227 20.340 -31.398 1.00 92.12 400 ARG A C 1
ATOM 3247 O O . ARG A 1 400 ? 16.526 20.187 -30.402 1.00 92.12 400 ARG A O 1
ATOM 3254 N N . PHE A 1 401 ? 18.472 19.867 -31.487 1.00 94.44 401 PHE A N 1
ATOM 3255 C CA . PHE A 1 401 ? 19.145 19.172 -30.385 1.00 94.44 401 PHE A CA 1
ATOM 3256 C C . PHE A 1 401 ? 19.362 20.112 -29.198 1.00 94.44 401 PHE A C 1
ATOM 3258 O O . PHE A 1 401 ? 19.021 19.777 -28.070 1.00 94.44 401 PHE A O 1
ATOM 3265 N N . ASN A 1 402 ? 19.843 21.328 -29.452 1.00 92.44 402 ASN A N 1
ATOM 3266 C CA . ASN A 1 402 ? 20.012 22.338 -28.413 1.00 92.44 402 ASN A CA 1
ATOM 3267 C C . ASN A 1 402 ? 18.665 22.735 -27.794 1.00 92.44 402 ASN A C 1
ATOM 3269 O O . ASN A 1 402 ? 18.566 22.820 -26.576 1.00 92.44 402 ASN A O 1
ATOM 3273 N N . GLU A 1 403 ? 17.608 22.896 -28.599 1.00 93.50 403 GLU A N 1
ATOM 3274 C CA . GLU A 1 403 ? 16.253 23.181 -28.106 1.00 93.50 403 GLU A CA 1
ATOM 3275 C C . GLU A 1 403 ? 15.729 22.100 -27.144 1.00 93.50 403 GLU A C 1
ATOM 3277 O O . GLU A 1 403 ? 15.077 22.441 -26.154 1.00 93.50 403 GLU A O 1
ATOM 3282 N N . THR A 1 404 ? 15.969 20.808 -27.417 1.00 93.12 404 THR A N 1
ATOM 3283 C CA . THR A 1 404 ? 15.574 19.727 -26.491 1.00 93.12 404 THR A CA 1
ATOM 3284 C C . THR A 1 404 ? 16.441 19.726 -25.234 1.00 93.12 404 THR A C 1
ATOM 3286 O O . THR A 1 404 ? 15.897 19.771 -24.129 1.00 93.12 404 THR A O 1
ATOM 3289 N N . THR A 1 405 ? 17.763 19.811 -25.386 1.00 94.56 405 THR A N 1
ATOM 3290 C CA . THR A 1 405 ? 18.702 19.791 -24.259 1.00 94.56 405 THR A CA 1
ATOM 3291 C C . THR A 1 405 ? 18.481 20.974 -23.319 1.00 94.56 405 THR A C 1
ATOM 3293 O O . THR A 1 405 ? 18.462 20.798 -22.104 1.00 94.56 405 THR A O 1
ATOM 3296 N N . GLU A 1 406 ? 18.240 22.180 -23.844 1.00 94.31 406 GLU A N 1
ATOM 3297 C CA . GLU A 1 406 ? 17.951 23.365 -23.028 1.00 94.31 406 GLU A CA 1
ATOM 3298 C C . GLU A 1 406 ? 16.664 23.218 -22.210 1.00 94.31 406 GLU A C 1
ATOM 3300 O O . GLU A 1 406 ? 16.597 23.701 -21.078 1.00 94.31 406 GLU A O 1
ATOM 3305 N N . LYS A 1 407 ? 15.629 22.564 -22.754 1.00 92.31 407 LYS A N 1
ATOM 3306 C CA . LYS A 1 407 ? 14.388 22.301 -22.009 1.00 92.31 407 LYS A CA 1
ATOM 3307 C C . LYS A 1 407 ? 14.649 21.345 -20.850 1.00 92.31 407 LYS A C 1
ATOM 3309 O O . LYS A 1 407 ? 14.244 21.646 -19.729 1.00 92.31 407 LYS A O 1
ATOM 3314 N N . SER A 1 408 ? 15.355 20.246 -21.105 1.00 93.81 408 SER A N 1
ATOM 3315 C CA . SER A 1 408 ? 15.725 19.272 -20.075 1.00 93.81 408 SER A CA 1
ATOM 3316 C C . SER A 1 408 ? 16.624 19.897 -19.004 1.00 93.81 408 SER A C 1
ATOM 3318 O O . SER A 1 408 ? 16.410 19.684 -17.811 1.00 93.81 408 SER A O 1
ATOM 3320 N N . LEU A 1 409 ? 17.591 20.724 -19.410 1.00 93.50 409 LEU A N 1
ATOM 3321 C CA . LEU A 1 409 ? 18.490 21.424 -18.496 1.00 93.50 409 LEU A CA 1
ATOM 3322 C C . LEU A 1 409 ? 17.728 22.388 -17.581 1.00 93.50 409 LEU A C 1
ATOM 3324 O O . LEU A 1 409 ? 17.974 22.403 -16.380 1.00 93.50 409 LEU A O 1
ATOM 3328 N N . LYS A 1 410 ? 16.761 23.143 -18.117 1.00 93.56 410 LYS A N 1
ATOM 3329 C CA . LYS A 1 410 ? 15.921 24.051 -17.318 1.00 93.56 410 LYS A CA 1
ATOM 3330 C C . LYS A 1 410 ? 15.076 23.321 -16.273 1.00 93.56 410 LYS A C 1
ATOM 3332 O O . LYS A 1 410 ? 14.811 23.898 -15.222 1.00 93.56 410 LYS A O 1
ATOM 3337 N N . ILE A 1 411 ? 14.641 22.088 -16.551 1.00 92.19 411 ILE A N 1
ATOM 3338 C CA . ILE A 1 411 ? 13.936 21.253 -15.565 1.00 92.19 411 ILE A CA 1
ATOM 3339 C C . ILE A 1 411 ? 14.892 20.914 -14.419 1.00 92.19 411 ILE A C 1
ATOM 3341 O O . ILE A 1 411 ? 14.591 21.226 -13.272 1.00 92.19 411 ILE A O 1
ATOM 3345 N N . VAL A 1 412 ? 16.075 20.374 -14.735 1.00 93.50 412 VAL A N 1
ATOM 3346 C CA . VAL A 1 412 ? 17.076 20.008 -13.718 1.00 93.50 412 VAL A CA 1
ATOM 3347 C C . VAL A 1 412 ? 17.513 21.216 -12.888 1.00 93.50 412 VAL A C 1
ATOM 3349 O O . VAL A 1 412 ? 17.523 21.138 -11.665 1.00 93.50 412 VAL A O 1
ATOM 3352 N N . GLN A 1 413 ? 17.802 22.352 -13.529 1.00 92.75 413 GLN A N 1
ATOM 3353 C CA . GLN A 1 413 ? 18.197 23.581 -12.836 1.00 92.75 413 GLN A CA 1
ATOM 3354 C C . GLN A 1 413 ? 17.130 24.047 -11.845 1.00 92.75 413 GLN A C 1
ATOM 3356 O O . GLN A 1 413 ? 17.461 24.410 -10.721 1.00 92.75 413 GLN A O 1
ATOM 3361 N N . ARG A 1 414 ? 15.849 23.994 -12.232 1.00 91.94 414 ARG A N 1
ATOM 3362 C CA . ARG A 1 414 ? 14.735 24.361 -11.350 1.00 91.94 414 ARG A CA 1
ATOM 3363 C C . ARG A 1 414 ? 14.628 23.418 -10.153 1.00 91.94 414 ARG A C 1
ATOM 3365 O O . ARG A 1 414 ? 14.422 23.874 -9.035 1.00 91.94 414 ARG A O 1
ATOM 3372 N N . GLU A 1 415 ? 14.757 22.113 -10.370 1.00 91.56 415 GLU A N 1
ATOM 3373 C CA . GLU A 1 415 ? 14.692 21.125 -9.287 1.00 91.56 415 GLU A CA 1
ATOM 3374 C C . GLU A 1 415 ? 15.878 21.242 -8.326 1.00 91.56 415 GLU A C 1
ATOM 3376 O O . GLU A 1 415 ? 15.690 21.195 -7.109 1.00 91.56 415 GLU A O 1
ATOM 3381 N N . CYS A 1 416 ? 17.087 21.457 -8.847 1.00 91.81 416 CYS A N 1
ATOM 3382 C CA . CYS A 1 416 ? 18.260 21.696 -8.017 1.00 91.81 416 CYS A CA 1
ATOM 3383 C C . CYS A 1 416 ? 18.170 23.038 -7.277 1.00 91.81 416 CYS A C 1
ATOM 3385 O O . CYS A 1 416 ? 18.511 23.093 -6.100 1.00 91.81 416 CYS A O 1
ATOM 3387 N N . GLU A 1 417 ? 17.629 24.096 -7.888 1.00 91.00 417 GLU A N 1
ATOM 3388 C CA . GLU A 1 417 ? 17.333 25.356 -7.194 1.00 91.00 417 GLU A CA 1
ATOM 3389 C C . GLU A 1 417 ? 16.311 25.151 -6.061 1.00 91.00 417 GLU A C 1
ATOM 3391 O O . GLU A 1 417 ? 16.528 25.610 -4.939 1.00 91.00 417 GLU A O 1
ATOM 3396 N N . HIS A 1 418 ? 15.235 24.392 -6.301 1.00 86.12 418 HIS A N 1
ATOM 3397 C CA . HIS A 1 418 ? 14.285 24.015 -5.251 1.00 86.12 418 HIS A CA 1
ATOM 3398 C C . HIS A 1 418 ? 14.949 23.221 -4.125 1.00 86.12 418 HIS A C 1
ATOM 3400 O O . HIS A 1 418 ? 14.667 23.486 -2.957 1.00 86.12 418 HIS A O 1
ATOM 3406 N N . PHE A 1 419 ? 15.849 22.292 -4.450 1.00 88.12 419 PHE A N 1
ATOM 3407 C CA . PHE A 1 419 ? 16.614 21.551 -3.452 1.00 88.12 419 PHE A CA 1
ATOM 3408 C C . PHE A 1 419 ? 17.496 22.465 -2.594 1.00 88.12 419 PHE A C 1
ATOM 3410 O O . PHE A 1 419 ? 17.489 22.326 -1.371 1.00 88.12 419 PHE A O 1
ATOM 3417 N N . GLN A 1 420 ? 18.203 23.423 -3.202 1.00 86.50 420 GLN A N 1
ATOM 3418 C CA . GLN A 1 420 ? 19.035 24.384 -2.468 1.00 86.50 420 GLN A CA 1
ATOM 3419 C C . GLN A 1 420 ? 18.198 25.313 -1.573 1.00 86.50 420 GLN A C 1
ATOM 3421 O O . GLN A 1 420 ? 18.635 25.662 -0.478 1.00 86.50 420 GLN A O 1
ATOM 3426 N N . ASN A 1 421 ? 16.991 25.686 -2.011 1.00 86.38 421 ASN A N 1
ATOM 3427 C CA . ASN A 1 421 ? 16.113 26.601 -1.277 1.00 86.38 421 ASN A CA 1
ATOM 3428 C C . ASN A 1 421 ? 15.352 25.931 -0.121 1.00 86.38 421 ASN A C 1
ATOM 3430 O O . ASN A 1 421 ? 15.216 26.529 0.944 1.00 86.38 421 ASN A O 1
ATOM 3434 N N . LEU A 1 422 ? 14.827 24.721 -0.334 1.00 80.50 422 LEU A N 1
ATOM 3435 C CA . LEU A 1 422 ? 13.963 24.019 0.625 1.00 80.50 422 LEU A CA 1
ATOM 3436 C C . LEU A 1 422 ? 14.752 23.078 1.549 1.00 80.50 422 LEU A C 1
ATOM 3438 O O . LEU A 1 422 ? 14.357 22.825 2.682 1.00 80.50 422 LEU A O 1
ATOM 3442 N N . GLY A 1 423 ? 15.880 22.541 1.086 1.00 82.38 423 GLY A N 1
ATOM 3443 C CA . GLY A 1 423 ? 16.577 21.461 1.776 1.00 82.38 423 GLY A CA 1
ATOM 3444 C C . GLY A 1 423 ? 15.884 20.098 1.619 1.00 82.38 423 GLY A C 1
ATOM 3445 O O . GLY A 1 423 ? 14.856 19.946 0.960 1.00 82.38 423 GLY A O 1
ATOM 3446 N N . LYS A 1 424 ? 16.492 19.058 2.203 1.00 80.06 424 LYS A N 1
ATOM 3447 C CA . LYS A 1 424 ? 16.151 17.647 1.936 1.00 80.06 424 LYS A CA 1
ATOM 3448 C C . LYS A 1 424 ? 14.728 17.259 2.349 1.00 80.06 424 LYS A C 1
ATOM 3450 O O . LYS A 1 424 ? 14.022 16.616 1.573 1.00 80.06 424 LYS A O 1
ATOM 3455 N N . ASP A 1 425 ? 14.333 17.586 3.577 1.00 78.62 425 ASP A N 1
ATOM 3456 C CA . ASP A 1 425 ? 13.046 17.139 4.120 1.00 78.62 425 ASP A CA 1
ATOM 3457 C C . ASP A 1 425 ? 11.881 17.874 3.472 1.00 78.62 425 ASP A C 1
ATOM 3459 O O . ASP A 1 425 ? 10.877 17.246 3.130 1.00 78.62 425 ASP A O 1
ATOM 3463 N N . ASP A 1 426 ? 12.048 19.166 3.204 1.00 82.81 426 ASP A N 1
ATOM 3464 C CA . ASP A 1 426 ? 10.977 19.935 2.606 1.00 82.81 426 ASP A CA 1
ATOM 3465 C C . ASP A 1 426 ? 10.760 19.577 1.128 1.00 82.81 426 ASP A C 1
ATOM 3467 O O . ASP A 1 426 ? 9.633 19.398 0.655 1.00 82.81 426 ASP A O 1
ATOM 3471 N N . LEU A 1 427 ? 11.848 19.346 0.397 1.00 86.19 427 LEU A N 1
ATOM 3472 C CA . LEU A 1 427 ? 11.757 18.842 -0.966 1.00 86.19 427 LEU A CA 1
ATOM 3473 C C . LEU A 1 427 ? 11.068 17.470 -1.034 1.00 86.19 427 LEU A C 1
ATOM 3475 O O . LEU A 1 427 ? 10.320 17.186 -1.970 1.00 86.19 427 LEU A O 1
ATOM 3479 N N . LYS A 1 428 ? 11.264 16.621 -0.021 1.00 89.00 428 LYS A N 1
ATOM 3480 C CA . LYS A 1 428 ? 10.576 15.328 0.060 1.00 89.00 428 LYS A CA 1
ATOM 3481 C C . LYS A 1 428 ? 9.071 15.512 0.145 1.00 89.00 428 LYS A C 1
ATOM 3483 O O . LYS A 1 428 ? 8.349 14.870 -0.609 1.00 89.00 428 LYS A O 1
ATOM 3488 N N . TYR A 1 429 ? 8.584 16.387 1.018 1.00 88.88 429 TYR A N 1
ATOM 3489 C CA . TYR A 1 429 ? 7.150 16.648 1.124 1.00 88.88 429 TYR A CA 1
ATOM 3490 C C . TYR A 1 429 ? 6.578 17.244 -0.169 1.00 88.88 429 TYR A C 1
ATOM 3492 O O . TYR A 1 429 ? 5.488 16.847 -0.577 1.00 88.88 429 TYR A O 1
ATOM 3500 N N . HIS A 1 430 ? 7.334 18.099 -0.869 1.00 89.38 430 HIS A N 1
ATOM 3501 C CA . HIS A 1 430 ? 6.961 18.581 -2.202 1.00 89.38 430 HIS A CA 1
ATOM 3502 C C . HIS A 1 430 ? 6.722 17.423 -3.188 1.00 89.38 430 HIS A C 1
ATOM 3504 O O . HIS A 1 430 ? 5.649 17.340 -3.793 1.00 89.38 430 HIS A O 1
ATOM 3510 N N . TYR A 1 431 ? 7.664 16.478 -3.299 1.00 91.81 431 TYR A N 1
ATOM 3511 C CA . TYR A 1 431 ? 7.493 15.309 -4.169 1.00 91.81 431 TYR A CA 1
ATOM 3512 C C . TYR A 1 431 ? 6.392 14.360 -3.692 1.00 91.81 431 TYR A C 1
ATOM 3514 O O . TYR A 1 431 ? 5.666 13.825 -4.526 1.00 91.81 431 TYR A O 1
ATOM 3522 N N . LEU A 1 432 ? 6.210 14.172 -2.380 1.00 93.31 432 LEU A N 1
ATOM 3523 C CA . LEU A 1 432 ? 5.108 13.364 -1.847 1.00 93.31 432 LEU A CA 1
ATOM 3524 C C . LEU A 1 432 ? 3.749 13.952 -2.235 1.00 93.31 432 LEU A C 1
ATOM 3526 O O . LEU A 1 432 ? 2.869 13.204 -2.658 1.00 93.31 432 LEU A O 1
ATOM 3530 N N . ILE A 1 433 ? 3.580 15.274 -2.149 1.00 91.81 433 ILE A N 1
ATOM 3531 C CA . ILE A 1 433 ? 2.349 15.952 -2.572 1.00 91.81 433 ILE A CA 1
ATOM 3532 C C . ILE A 1 433 ? 2.141 15.777 -4.077 1.00 91.81 433 ILE A C 1
ATOM 3534 O O . ILE A 1 433 ? 1.076 15.315 -4.491 1.00 91.81 433 ILE A O 1
ATOM 3538 N N . ASN A 1 434 ? 3.150 16.098 -4.890 1.00 91.44 434 ASN A N 1
ATOM 3539 C CA . ASN A 1 434 ? 3.034 16.044 -6.347 1.00 91.44 434 ASN A CA 1
ATOM 3540 C C . ASN A 1 434 ? 2.755 14.621 -6.841 1.00 91.44 434 ASN A C 1
ATOM 3542 O O . ASN A 1 434 ? 1.766 14.404 -7.534 1.00 91.44 434 ASN A O 1
ATOM 3546 N N . LEU A 1 435 ? 3.555 13.633 -6.430 1.00 93.69 435 LEU A N 1
ATOM 3547 C CA . LEU A 1 435 ? 3.363 12.236 -6.832 1.00 93.69 435 LEU A CA 1
ATOM 3548 C C . LEU A 1 435 ? 2.002 11.698 -6.386 1.00 93.69 435 LEU A C 1
ATOM 3550 O O . LEU A 1 435 ? 1.346 10.994 -7.151 1.00 93.69 435 LEU A O 1
ATOM 3554 N N . THR A 1 436 ? 1.540 12.063 -5.185 1.00 94.00 436 THR A N 1
ATOM 3555 C CA . THR A 1 436 ? 0.220 11.632 -4.707 1.00 94.00 436 THR A CA 1
ATOM 3556 C C . THR A 1 436 ? -0.909 12.262 -5.515 1.00 94.00 436 THR A C 1
ATOM 3558 O O . THR A 1 436 ? -1.904 11.596 -5.766 1.00 94.00 436 THR A O 1
ATOM 3561 N N . LYS A 1 437 ? -0.772 13.514 -5.963 1.00 92.81 437 LYS A N 1
ATOM 3562 C CA . LYS A 1 437 ? -1.757 14.144 -6.855 1.00 92.81 437 LYS A CA 1
ATOM 3563 C C . LYS A 1 437 ? -1.768 13.522 -8.251 1.00 92.81 437 LYS A C 1
ATOM 3565 O O . LYS A 1 437 ? -2.837 13.392 -8.840 1.00 92.81 437 LYS A O 1
ATOM 3570 N N . LEU A 1 438 ? -0.600 13.144 -8.769 1.00 93.62 438 LEU A N 1
ATOM 3571 C CA . LEU A 1 438 ? -0.450 12.514 -10.084 1.00 93.62 438 LEU A CA 1
ATOM 3572 C C . LEU A 1 438 ? -0.973 11.071 -10.113 1.00 93.62 438 LEU A C 1
ATOM 3574 O O . LEU A 1 438 ? -1.554 10.640 -11.107 1.00 93.62 438 LEU A O 1
ATOM 3578 N N . ALA A 1 439 ? -0.742 10.319 -9.036 1.00 93.38 439 ALA A N 1
ATOM 3579 C CA . ALA A 1 439 ? -1.010 8.886 -8.957 1.00 93.38 439 ALA A CA 1
ATOM 3580 C C . ALA A 1 439 ? -1.609 8.471 -7.593 1.00 93.38 439 ALA A C 1
ATOM 3582 O O . ALA A 1 439 ? -1.036 7.624 -6.896 1.00 93.38 439 ALA A O 1
ATOM 3583 N N . PRO A 1 440 ? -2.763 9.031 -7.180 1.00 91.94 440 PRO A N 1
ATOM 3584 C CA . PRO A 1 440 ? -3.356 8.764 -5.864 1.00 91.94 440 PRO A CA 1
ATOM 3585 C C . PRO A 1 440 ? -3.806 7.305 -5.667 1.00 91.94 440 PRO A C 1
ATOM 3587 O O . PRO A 1 440 ? -4.030 6.881 -4.532 1.00 91.94 440 PRO A O 1
ATOM 3590 N N . GLN A 1 441 ? -3.907 6.526 -6.750 1.00 89.25 441 GLN A N 1
ATOM 3591 C CA . GLN A 1 441 ? -4.238 5.098 -6.740 1.00 89.25 441 GLN A CA 1
ATOM 3592 C C . GLN A 1 441 ? -3.110 4.209 -6.196 1.00 89.25 441 GLN A C 1
ATOM 3594 O O . GLN A 1 441 ? -3.381 3.089 -5.765 1.00 89.25 441 GLN A O 1
ATOM 3599 N N . LEU A 1 442 ? -1.856 4.677 -6.214 1.00 88.88 442 LEU A N 1
ATOM 3600 C CA . LEU A 1 442 ? -0.713 3.921 -5.690 1.00 88.88 442 LEU A CA 1
ATOM 3601 C C . LEU A 1 442 ? -0.804 3.745 -4.175 1.00 88.88 442 LEU A C 1
ATOM 3603 O O . LEU A 1 442 ? -1.440 4.541 -3.480 1.00 88.88 442 LEU A O 1
ATOM 3607 N N . SER A 1 443 ? -0.141 2.727 -3.624 1.00 85.88 443 SER A N 1
ATOM 3608 C CA . SER A 1 443 ? -0.142 2.530 -2.172 1.00 85.88 443 SER A CA 1
ATOM 3609 C C . SER A 1 443 ? 0.602 3.670 -1.460 1.00 85.88 443 SER A C 1
ATOM 3611 O O . SER A 1 443 ? 1.443 4.366 -2.030 1.00 85.88 443 SER A O 1
ATOM 3613 N N . THR A 1 444 ? 0.275 3.911 -0.189 1.00 85.06 444 THR A N 1
ATOM 3614 C CA . THR A 1 444 ? 0.939 4.973 0.588 1.00 85.06 444 THR A CA 1
ATOM 3615 C C . THR A 1 444 ? 2.427 4.677 0.802 1.00 85.06 444 THR A C 1
ATOM 3617 O O . THR A 1 444 ? 3.242 5.601 0.797 1.00 85.06 444 THR A O 1
ATOM 3620 N N . GLU A 1 445 ? 2.797 3.402 0.932 1.00 83.06 445 GLU A N 1
ATOM 3621 C CA . GLU A 1 445 ? 4.197 2.983 1.052 1.00 83.06 445 GLU A CA 1
ATOM 3622 C C . GLU A 1 445 ? 4.964 3.190 -0.259 1.00 83.06 445 GLU A C 1
ATOM 3624 O O . GLU A 1 445 ? 6.081 3.702 -0.233 1.00 83.06 445 GLU A O 1
ATOM 3629 N N . GLU A 1 446 ? 4.348 2.887 -1.406 1.00 86.06 446 GLU A N 1
ATOM 3630 C CA . GLU A 1 446 ? 4.952 3.125 -2.722 1.00 86.06 446 GLU A CA 1
ATOM 3631 C C . GLU A 1 446 ? 5.192 4.615 -2.981 1.00 86.06 446 GLU A C 1
ATOM 3633 O O . GLU A 1 446 ? 6.296 5.001 -3.357 1.00 86.06 446 GLU A O 1
ATOM 3638 N N . LEU A 1 447 ? 4.198 5.472 -2.729 1.00 90.56 447 LEU A N 1
ATOM 3639 C CA . LEU A 1 447 ? 4.345 6.926 -2.883 1.00 90.56 447 LEU A CA 1
ATOM 3640 C C . LEU A 1 447 ? 5.426 7.486 -1.951 1.00 90.56 447 LEU A C 1
ATOM 3642 O O . LEU A 1 447 ? 6.223 8.332 -2.356 1.00 90.56 447 LEU A O 1
ATOM 3646 N N . THR A 1 448 ? 5.496 6.966 -0.722 1.00 88.69 448 THR A N 1
ATOM 3647 C CA . THR A 1 448 ? 6.538 7.334 0.244 1.00 88.69 448 THR A CA 1
ATOM 3648 C C . THR A 1 448 ? 7.929 6.912 -0.228 1.00 88.69 448 THR A C 1
ATOM 3650 O O . THR A 1 448 ? 8.889 7.668 -0.069 1.00 88.69 448 THR A O 1
ATOM 3653 N N . PHE A 1 449 ? 8.052 5.714 -0.803 1.00 86.56 449 PHE A N 1
ATOM 3654 C CA . PHE A 1 449 ? 9.295 5.220 -1.387 1.00 86.56 449 PHE A CA 1
ATOM 3655 C C . PHE A 1 449 ? 9.730 6.084 -2.577 1.00 86.56 449 PHE A C 1
ATOM 3657 O O . PHE A 1 449 ? 10.831 6.627 -2.556 1.00 86.56 449 PHE A O 1
ATOM 3664 N N . LEU A 1 450 ? 8.846 6.296 -3.555 1.00 89.50 450 LEU A N 1
ATOM 3665 C CA . LEU A 1 450 ? 9.137 7.086 -4.754 1.00 89.50 450 LEU A CA 1
ATOM 3666 C C . LEU A 1 450 ? 9.544 8.522 -4.400 1.00 89.50 450 LEU A C 1
ATOM 3668 O O . LEU A 1 450 ? 10.549 9.014 -4.906 1.00 89.50 450 LEU A O 1
ATOM 3672 N N . GLY A 1 451 ? 8.829 9.174 -3.475 1.00 91.19 451 GLY A N 1
ATOM 3673 C CA . GLY A 1 451 ? 9.177 10.522 -3.018 1.00 91.19 451 GLY A CA 1
ATOM 3674 C C . GLY A 1 451 ? 10.565 10.604 -2.373 1.00 91.19 451 GLY A C 1
ATOM 3675 O O . GLY A 1 451 ? 11.280 11.585 -2.568 1.00 91.19 451 GLY A O 1
ATOM 3676 N N . LYS A 1 452 ? 10.992 9.562 -1.646 1.00 88.31 452 LYS A N 1
ATOM 3677 C CA . LYS A 1 452 ? 12.347 9.489 -1.075 1.00 88.31 452 LYS A CA 1
ATOM 3678 C C . LYS A 1 452 ? 13.413 9.306 -2.147 1.00 88.31 452 LYS A C 1
ATOM 3680 O O . LYS A 1 452 ? 14.437 9.978 -2.075 1.00 88.31 452 LYS A O 1
ATOM 3685 N N . GLU A 1 453 ? 13.179 8.436 -3.123 1.00 87.88 453 GLU A N 1
ATOM 3686 C CA . GLU A 1 453 ? 14.145 8.188 -4.197 1.00 87.88 453 GLU A CA 1
ATOM 3687 C C . GLU A 1 453 ? 14.317 9.422 -5.107 1.00 87.88 453 GLU A C 1
ATOM 3689 O O . GLU A 1 453 ? 15.449 9.741 -5.469 1.00 87.88 453 GLU A O 1
ATOM 3694 N N . MET A 1 454 ? 13.247 10.192 -5.373 1.00 91.19 454 MET A N 1
ATOM 3695 C CA . MET A 1 454 ? 13.343 11.489 -6.074 1.00 91.19 454 MET A CA 1
ATOM 3696 C C . MET A 1 454 ? 14.284 12.463 -5.347 1.00 91.19 454 MET A C 1
ATOM 3698 O O . MET A 1 454 ? 15.149 13.094 -5.952 1.00 91.19 454 MET A O 1
ATOM 3702 N N . VAL A 1 455 ? 14.161 12.566 -4.021 1.00 90.88 455 VAL A N 1
ATOM 3703 C CA . VAL A 1 455 ? 15.040 13.433 -3.224 1.00 90.88 455 VAL A CA 1
ATOM 3704 C C . VAL A 1 455 ? 16.467 12.908 -3.181 1.00 90.88 455 VAL A C 1
ATOM 3706 O O . VAL A 1 455 ? 17.403 13.702 -3.249 1.00 90.88 455 VAL A O 1
ATOM 3709 N N . ILE A 1 456 ? 16.656 11.589 -3.083 1.00 87.94 456 ILE A N 1
ATOM 3710 C CA . ILE A 1 456 ? 17.991 10.982 -3.124 1.00 87.94 456 ILE A CA 1
ATOM 3711 C C . ILE A 1 456 ? 18.695 11.376 -4.423 1.00 87.94 456 ILE A C 1
ATOM 3713 O O . ILE A 1 456 ? 19.817 11.875 -4.351 1.00 87.94 456 ILE A O 1
ATOM 3717 N N . ALA A 1 457 ? 18.015 11.274 -5.570 1.00 89.56 457 ALA A N 1
ATOM 3718 C CA . ALA A 1 457 ? 18.565 11.679 -6.860 1.00 89.56 457 ALA A CA 1
ATOM 3719 C C . ALA A 1 457 ? 19.119 13.114 -6.837 1.00 89.56 457 ALA A C 1
ATOM 3721 O O . ALA A 1 457 ? 20.270 13.346 -7.206 1.00 89.56 457 ALA A O 1
ATOM 3722 N N . LEU A 1 458 ? 18.347 14.070 -6.320 1.00 91.75 458 LEU A N 1
ATOM 3723 C CA . LEU A 1 458 ? 18.768 15.471 -6.252 1.00 91.75 458 LEU A CA 1
ATOM 3724 C C . LEU A 1 458 ? 19.883 15.697 -5.225 1.00 91.75 458 LEU A C 1
ATOM 3726 O O . LEU A 1 458 ? 20.877 16.352 -5.533 1.00 91.75 458 LEU A O 1
ATOM 3730 N N . THR A 1 459 ? 19.790 15.088 -4.039 1.00 89.62 459 THR A N 1
ATOM 3731 C CA . THR A 1 459 ? 20.839 15.206 -3.010 1.00 89.62 459 THR A CA 1
ATOM 3732 C C . THR A 1 459 ? 22.184 14.646 -3.469 1.00 89.62 459 THR A C 1
ATOM 3734 O O . THR A 1 459 ? 23.227 15.173 -3.089 1.00 89.62 459 THR A O 1
ATOM 3737 N N . THR A 1 460 ? 22.173 13.589 -4.286 1.00 87.88 460 THR A N 1
ATOM 3738 C CA . THR A 1 460 ? 23.383 12.969 -4.831 1.00 87.88 460 THR A CA 1
ATOM 3739 C C . THR A 1 460 ? 23.989 13.795 -5.965 1.00 87.88 460 THR A C 1
ATOM 3741 O O . THR A 1 460 ? 25.209 13.809 -6.106 1.00 87.88 460 THR A O 1
ATOM 3744 N N . CYS A 1 461 ? 23.167 14.483 -6.762 1.00 92.56 461 CYS A N 1
ATOM 3745 C CA . CYS A 1 461 ? 23.596 15.044 -8.042 1.00 92.56 461 CYS A CA 1
ATOM 3746 C C . CYS A 1 461 ? 23.746 16.572 -8.084 1.00 92.56 461 CYS A C 1
ATOM 3748 O O . CYS A 1 461 ? 24.641 17.047 -8.780 1.00 92.56 461 CYS A O 1
ATOM 3750 N N . CYS A 1 462 ? 22.934 17.345 -7.352 1.00 90.81 462 CYS A N 1
ATOM 3751 C CA . CYS A 1 462 ? 22.859 18.817 -7.469 1.00 90.81 462 CYS A CA 1
ATOM 3752 C C . CYS A 1 462 ? 24.095 19.588 -6.957 1.00 90.81 462 CYS A C 1
ATOM 3754 O O . CYS A 1 462 ? 24.080 20.809 -6.828 1.00 90.81 462 CYS A O 1
ATOM 3756 N N . THR A 1 463 ? 25.161 18.885 -6.576 1.00 85.38 463 THR A N 1
ATOM 3757 C CA . THR A 1 463 ? 26.452 19.477 -6.181 1.00 85.38 463 THR A CA 1
ATOM 3758 C C . THR A 1 463 ? 27.601 19.022 -7.082 1.00 85.38 463 THR A C 1
ATOM 3760 O O . THR A 1 463 ? 28.744 19.436 -6.886 1.00 85.38 463 THR A O 1
ATOM 3763 N N . LEU A 1 464 ? 27.318 18.170 -8.071 1.00 87.88 464 LEU A N 1
ATOM 3764 C CA . LEU A 1 464 ? 28.309 17.610 -8.981 1.00 87.88 464 LEU A CA 1
ATOM 3765 C C . LEU A 1 464 ? 28.479 18.489 -10.223 1.00 87.88 464 LEU A C 1
ATOM 3767 O O . LEU A 1 464 ? 27.546 19.138 -10.684 1.00 87.88 464 LEU A O 1
ATOM 3771 N N . SER A 1 465 ? 29.661 18.441 -10.839 1.00 82.12 465 SER A N 1
ATOM 3772 C CA . SER A 1 465 ? 29.903 19.103 -12.129 1.00 82.12 465 SER A CA 1
ATOM 3773 C C . SER A 1 465 ? 29.079 18.506 -13.277 1.00 82.12 465 SER A C 1
ATOM 3775 O O . SER A 1 465 ? 28.788 19.198 -14.245 1.00 82.12 465 SER A O 1
ATOM 3777 N N . GLU A 1 466 ? 28.698 17.229 -13.171 1.00 84.50 466 GLU A N 1
ATOM 3778 C CA . GLU A 1 466 ? 27.826 16.516 -14.118 1.00 84.50 466 GLU A CA 1
ATOM 3779 C C . GLU A 1 466 ? 26.360 16.486 -13.634 1.00 84.50 466 GLU A C 1
ATOM 3781 O O . GLU A 1 466 ? 25.663 15.485 -13.812 1.00 84.50 466 GLU A O 1
ATOM 3786 N N . GLU A 1 467 ? 25.892 17.568 -12.995 1.00 91.19 467 GLU A N 1
ATOM 3787 C CA . GLU A 1 467 ? 24.546 17.680 -12.406 1.00 91.19 467 GLU A CA 1
ATOM 3788 C C . GLU A 1 467 ? 23.445 17.205 -13.367 1.00 91.19 467 GLU A C 1
ATOM 3790 O O . GLU A 1 467 ? 22.657 16.329 -13.012 1.00 91.19 467 GLU A O 1
ATOM 3795 N N . PHE A 1 468 ? 23.430 17.721 -14.602 1.00 93.38 468 PHE A N 1
ATOM 3796 C CA . PHE A 1 468 ? 22.402 17.405 -15.597 1.00 93.38 468 PHE A CA 1
ATOM 3797 C C . PHE A 1 468 ? 22.274 15.902 -15.873 1.00 93.38 468 PHE A C 1
ATOM 3799 O O . PHE A 1 468 ? 21.190 15.331 -15.722 1.00 93.38 468 PHE A O 1
ATOM 3806 N N . ALA A 1 469 ? 23.380 15.250 -16.250 1.00 92.81 469 ALA A N 1
ATOM 3807 C CA . ALA A 1 469 ? 23.382 13.822 -16.545 1.00 92.81 469 ALA A CA 1
ATOM 3808 C C . ALA A 1 469 ? 23.012 12.990 -15.318 1.00 92.81 469 ALA A C 1
ATOM 3810 O O . ALA A 1 469 ? 22.266 12.019 -15.437 1.00 92.81 469 ALA A O 1
ATOM 3811 N N . CYS A 1 470 ? 23.535 13.358 -14.149 1.00 93.69 470 CYS A N 1
ATOM 3812 C CA . CYS A 1 470 ? 23.293 12.633 -12.912 1.00 93.69 470 CYS A CA 1
ATOM 3813 C C . CYS A 1 470 ? 21.807 12.686 -12.521 1.00 93.69 470 CYS A C 1
ATOM 3815 O O . CYS A 1 470 ? 21.190 11.630 -12.361 1.00 93.69 470 CYS A O 1
ATOM 3817 N N . VAL A 1 471 ? 21.210 13.885 -12.453 1.00 94.75 471 VAL A N 1
ATOM 3818 C CA . VAL A 1 471 ? 19.797 14.056 -12.078 1.00 94.75 471 VAL A CA 1
ATOM 3819 C C . VAL A 1 471 ? 18.889 13.348 -13.075 1.00 94.75 471 VAL A C 1
ATOM 3821 O O . VAL A 1 471 ? 18.056 12.544 -12.671 1.00 94.75 471 VAL A O 1
ATOM 3824 N N . ASP A 1 472 ? 19.048 13.594 -14.378 1.00 95.19 472 ASP A N 1
ATOM 3825 C CA . ASP A 1 472 ? 18.128 13.035 -15.375 1.00 95.19 472 ASP A CA 1
ATOM 3826 C C . ASP A 1 472 ? 18.205 11.505 -15.466 1.00 95.19 472 ASP A C 1
ATOM 3828 O O . ASP A 1 472 ? 17.173 10.854 -15.611 1.00 95.19 472 ASP A O 1
ATOM 3832 N N . ASN A 1 473 ? 19.395 10.914 -15.299 1.00 93.81 473 ASN A N 1
ATOM 3833 C CA . ASN A 1 473 ? 19.523 9.460 -15.220 1.00 93.81 473 ASN A CA 1
ATOM 3834 C C . ASN A 1 473 ? 18.829 8.895 -13.971 1.00 93.81 473 ASN A C 1
ATOM 3836 O O . ASN A 1 473 ? 18.082 7.928 -14.092 1.00 93.81 473 ASN A O 1
ATOM 3840 N N . LEU A 1 474 ? 19.063 9.467 -12.782 1.00 93.50 474 LEU A N 1
ATOM 3841 C CA . LEU A 1 474 ? 18.486 8.938 -11.541 1.00 93.50 474 LEU A CA 1
ATOM 3842 C C . LEU A 1 474 ? 16.968 9.145 -11.471 1.00 93.50 474 LEU A C 1
ATOM 3844 O O . LEU A 1 474 ? 16.260 8.217 -11.087 1.00 93.50 474 LEU A O 1
ATOM 3848 N N . MET A 1 475 ? 16.454 10.297 -11.907 1.00 93.06 475 MET A N 1
ATOM 3849 C CA . MET A 1 475 ? 15.008 10.546 -11.972 1.00 93.06 475 MET A CA 1
ATOM 3850 C C . MET A 1 475 ? 14.306 9.574 -12.931 1.00 93.06 475 MET A C 1
ATOM 3852 O O . MET A 1 475 ? 13.219 9.079 -12.626 1.00 93.06 475 MET A O 1
ATOM 3856 N N . ASP A 1 476 ? 14.934 9.234 -14.064 1.00 94.00 476 ASP A N 1
ATOM 3857 C CA . ASP A 1 476 ? 14.387 8.232 -14.983 1.00 94.00 476 ASP A CA 1
ATOM 3858 C C . ASP A 1 476 ? 14.279 6.837 -14.340 1.00 94.00 476 ASP A C 1
ATOM 3860 O O . ASP A 1 476 ? 13.308 6.122 -14.597 1.00 94.00 476 ASP A O 1
ATOM 3864 N N . LEU A 1 477 ? 15.208 6.463 -13.448 1.00 93.06 477 LEU A N 1
ATOM 3865 C CA . LEU A 1 477 ? 15.110 5.207 -12.693 1.00 93.06 477 LEU A CA 1
ATOM 3866 C C . LEU A 1 477 ? 13.880 5.188 -11.780 1.00 93.06 477 LEU A C 1
ATOM 3868 O O . LEU A 1 477 ? 13.154 4.193 -11.765 1.00 93.06 477 LEU A O 1
ATOM 3872 N N . VAL A 1 478 ? 13.614 6.286 -11.063 1.00 92.25 478 VAL A N 1
ATOM 3873 C CA . VAL A 1 478 ? 12.457 6.390 -10.155 1.00 92.25 478 VAL A CA 1
ATOM 3874 C C . VAL A 1 478 ? 11.143 6.276 -10.930 1.00 92.25 478 VAL A C 1
ATOM 3876 O O . VAL A 1 478 ? 10.241 5.536 -10.532 1.00 92.25 478 VAL A O 1
ATOM 3879 N N . LEU A 1 479 ? 11.041 6.945 -12.082 1.00 92.69 479 LEU A N 1
ATOM 3880 C CA . LEU A 1 479 ? 9.873 6.831 -12.962 1.00 92.69 479 LEU A CA 1
ATOM 3881 C C . LEU A 1 479 ? 9.749 5.432 -13.584 1.00 92.69 479 LEU A C 1
ATOM 3883 O O . LEU A 1 479 ? 8.639 4.937 -13.787 1.00 92.69 479 LEU A O 1
ATOM 3887 N N . GLY A 1 480 ? 10.872 4.764 -13.854 1.00 90.75 480 GLY A N 1
ATOM 3888 C CA . GLY A 1 480 ? 10.899 3.357 -14.243 1.00 90.75 480 GLY A CA 1
ATOM 3889 C C . GLY A 1 480 ? 10.294 2.435 -13.194 1.00 90.75 480 GLY A C 1
ATOM 3890 O O . GLY A 1 480 ? 9.484 1.574 -13.539 1.00 90.75 480 GLY A O 1
ATOM 3891 N N . GLU A 1 481 ? 10.626 2.659 -11.924 1.00 88.75 481 GLU A N 1
ATOM 3892 C CA . GLU A 1 481 ? 10.076 1.913 -10.793 1.00 88.75 481 GLU A CA 1
ATOM 3893 C C . GLU A 1 481 ? 8.559 2.125 -10.665 1.00 88.75 481 GLU A C 1
ATOM 3895 O O . GLU A 1 481 ? 7.804 1.156 -10.555 1.00 88.75 481 GLU A O 1
ATOM 3900 N N . LEU A 1 482 ? 8.095 3.375 -10.795 1.00 90.81 482 LEU A N 1
ATOM 3901 C CA . LEU A 1 482 ? 6.670 3.722 -10.806 1.00 90.81 482 LEU A CA 1
ATOM 3902 C C . LEU A 1 482 ? 5.913 2.947 -11.898 1.00 90.81 482 LEU A C 1
ATOM 3904 O O . LEU A 1 482 ? 4.872 2.345 -11.623 1.00 90.81 482 LEU A O 1
ATOM 3908 N N . CYS A 1 483 ? 6.464 2.894 -13.112 1.00 90.25 483 CYS A N 1
ATOM 3909 C CA . CYS A 1 483 ? 5.844 2.237 -14.263 1.00 90.25 483 CYS A CA 1
ATOM 3910 C C . CYS A 1 483 ? 5.839 0.692 -14.211 1.00 90.25 483 CYS A C 1
ATOM 3912 O O . CYS A 1 483 ? 5.263 0.067 -15.107 1.00 90.25 483 CYS A O 1
ATOM 3914 N N . GLY A 1 484 ? 6.472 0.054 -13.220 1.00 83.50 484 GLY A N 1
ATOM 3915 C CA . GLY A 1 484 ? 6.525 -1.410 -13.068 1.00 83.50 484 GLY A CA 1
ATOM 3916 C C . GLY A 1 484 ? 7.419 -2.136 -14.088 1.00 83.50 484 GLY A C 1
ATOM 3917 O O . GLY A 1 484 ? 7.975 -1.519 -14.994 1.00 83.50 484 GLY A O 1
ATOM 3918 N N . ILE A 1 485 ? 7.560 -3.463 -13.964 1.00 78.44 485 ILE A N 1
ATOM 3919 C CA . ILE A 1 485 ? 8.490 -4.275 -14.787 1.00 78.44 485 ILE A CA 1
ATOM 3920 C C . ILE A 1 485 ? 7.757 -5.390 -15.532 1.00 78.44 485 ILE A C 1
ATOM 3922 O O . ILE A 1 485 ? 7.702 -5.372 -16.757 1.00 78.44 485 ILE A O 1
ATOM 3926 N N . ASN A 1 486 ? 7.210 -6.357 -14.792 1.00 66.38 486 ASN A N 1
ATOM 3927 C CA . ASN A 1 486 ? 6.592 -7.578 -15.309 1.00 66.38 486 ASN A CA 1
ATOM 3928 C C . ASN A 1 486 ? 5.078 -7.454 -15.527 1.00 66.38 486 ASN A C 1
ATOM 3930 O O . ASN A 1 486 ? 4.462 -8.368 -16.066 1.00 66.38 486 ASN A O 1
ATOM 3934 N N . GLU A 1 487 ? 4.488 -6.322 -15.150 1.00 65.88 487 GLU A N 1
ATOM 3935 C CA . GLU A 1 487 ? 3.081 -6.015 -15.367 1.00 65.88 487 GLU A CA 1
ATOM 3936 C C . GLU A 1 487 ? 2.938 -4.646 -16.028 1.00 65.88 487 GLU A C 1
ATOM 3938 O O . GLU A 1 487 ? 3.600 -3.667 -15.661 1.00 65.88 487 GLU A O 1
ATOM 3943 N N . ASN A 1 488 ? 2.022 -4.560 -16.990 1.00 67.06 488 ASN A N 1
ATOM 3944 C CA . ASN A 1 488 ? 1.502 -3.276 -17.429 1.00 67.06 488 ASN A CA 1
ATOM 3945 C C . ASN A 1 488 ? 0.550 -2.776 -16.348 1.00 67.06 488 ASN A C 1
ATOM 3947 O O . ASN A 1 488 ? -0.642 -3.079 -16.387 1.00 67.06 488 ASN A O 1
ATOM 3951 N N . ARG A 1 489 ? 1.095 -2.029 -15.381 1.00 77.50 489 ARG A N 1
ATOM 3952 C CA . ARG A 1 489 ? 0.290 -1.372 -14.349 1.00 77.50 489 ARG A CA 1
ATOM 3953 C C . ARG A 1 489 ? -0.799 -0.528 -15.020 1.00 77.50 489 ARG A C 1
ATOM 3955 O O . ARG A 1 489 ? -0.569 0.060 -16.083 1.00 77.50 489 ARG A O 1
ATOM 3962 N N . ASN A 1 490 ? -1.967 -0.510 -14.388 1.00 81.88 490 ASN A N 1
ATOM 3963 C CA . ASN A 1 490 ? -3.080 0.355 -14.752 1.00 81.88 490 ASN A CA 1
ATOM 3964 C C . ASN A 1 490 ? -3.362 1.270 -13.558 1.00 81.88 490 ASN A C 1
ATOM 3966 O O . ASN A 1 490 ? -4.163 0.927 -12.690 1.00 81.88 490 ASN A O 1
ATOM 3970 N N . ILE A 1 491 ? -2.615 2.372 -13.466 1.00 88.50 491 ILE A N 1
ATOM 3971 C CA . ILE A 1 491 ? -2.686 3.316 -12.339 1.00 88.50 491 ILE A CA 1
ATOM 3972 C C . ILE A 1 491 ? -3.813 4.311 -12.608 1.00 88.50 491 ILE A C 1
ATOM 3974 O O . ILE A 1 491 ? -4.809 4.354 -11.890 1.00 88.50 491 ILE A O 1
ATOM 3978 N N . ASN A 1 492 ? -3.656 5.087 -13.677 1.00 91.50 492 ASN A N 1
ATOM 3979 C CA . ASN A 1 492 ? -4.671 5.954 -14.257 1.00 91.50 492 ASN A CA 1
ATOM 3980 C C . ASN A 1 492 ? -4.302 6.240 -15.727 1.00 91.50 492 ASN A C 1
ATOM 3982 O O . ASN A 1 492 ? -3.140 6.063 -16.108 1.00 91.50 492 ASN A O 1
ATOM 3986 N N . PRO A 1 493 ? -5.245 6.700 -16.571 1.00 91.56 493 PRO A N 1
ATOM 3987 C CA . PRO A 1 493 ? -5.001 6.836 -18.007 1.00 91.56 493 PRO A CA 1
ATOM 3988 C C . PRO A 1 493 ? -3.814 7.739 -18.378 1.00 91.56 493 PRO A C 1
ATOM 3990 O O . PRO A 1 493 ? -3.138 7.477 -19.372 1.00 91.56 493 PRO A O 1
ATOM 3993 N N . ALA A 1 494 ? -3.552 8.791 -17.597 1.00 93.00 494 ALA A N 1
ATOM 3994 C CA . ALA A 1 494 ? -2.497 9.760 -17.883 1.00 93.00 494 ALA A CA 1
ATOM 3995 C C . ALA A 1 494 ? -1.103 9.210 -17.534 1.00 93.00 494 ALA A C 1
ATOM 3997 O O . ALA A 1 494 ? -0.186 9.258 -18.356 1.00 93.00 494 ALA A O 1
ATOM 3998 N N . VAL A 1 495 ? -0.961 8.608 -16.351 1.00 93.88 495 VAL A N 1
ATOM 3999 C CA . VAL A 1 495 ? 0.268 7.923 -15.926 1.00 93.88 495 VAL A CA 1
ATOM 4000 C C . VAL A 1 495 ? 0.562 6.734 -16.840 1.00 93.88 495 VAL A C 1
ATOM 4002 O O . VAL A 1 495 ? 1.690 6.575 -17.312 1.00 93.88 495 VAL A O 1
ATOM 4005 N N . ASP A 1 496 ? -0.457 5.937 -17.165 1.00 91.44 496 ASP A N 1
ATOM 4006 C CA . ASP A 1 496 ? -0.316 4.786 -18.057 1.00 91.44 496 ASP A CA 1
ATOM 4007 C C . ASP A 1 496 ? 0.156 5.213 -19.452 1.00 91.44 496 ASP A C 1
ATOM 4009 O O . ASP A 1 496 ? 0.994 4.536 -20.054 1.00 91.44 496 ASP A O 1
ATOM 4013 N N . HIS A 1 497 ? -0.338 6.350 -19.955 1.00 93.38 497 HIS A N 1
ATOM 4014 C CA . HIS A 1 497 ? 0.128 6.937 -21.206 1.00 93.38 497 HIS A CA 1
ATOM 4015 C C . HIS A 1 497 ? 1.621 7.286 -21.136 1.00 93.38 497 HIS A C 1
ATOM 4017 O O . HIS A 1 497 ? 2.383 6.862 -22.007 1.00 93.38 497 HIS A O 1
ATOM 4023 N N . CYS A 1 498 ? 2.077 7.983 -20.091 1.00 94.62 498 CYS A N 1
ATOM 4024 C CA . CYS A 1 498 ? 3.498 8.316 -19.948 1.00 94.62 498 CYS A CA 1
ATOM 4025 C C . CYS A 1 498 ? 4.393 7.077 -19.797 1.00 94.62 498 CYS A C 1
ATOM 4027 O O . CYS A 1 498 ? 5.500 7.044 -20.335 1.00 94.62 498 CYS A O 1
ATOM 4029 N N . CYS A 1 499 ? 3.911 6.028 -19.129 1.00 92.88 499 CYS A N 1
ATOM 4030 C CA . CYS A 1 499 ? 4.654 4.783 -18.952 1.00 92.88 499 CYS A CA 1
ATOM 4031 C C . CYS A 1 499 ? 4.770 3.923 -20.222 1.00 92.88 499 CYS A C 1
ATOM 4033 O O . CYS A 1 499 ? 5.688 3.103 -20.300 1.00 92.88 499 CYS A O 1
ATOM 4035 N N . LYS A 1 500 ? 3.849 4.065 -21.188 1.00 90.56 500 LYS A N 1
ATOM 4036 C CA . LYS A 1 500 ? 3.734 3.176 -22.364 1.00 90.56 500 LYS A CA 1
ATOM 4037 C C . LYS A 1 500 ? 4.109 3.847 -23.690 1.00 90.56 500 LYS A C 1
ATOM 4039 O O . LYS A 1 500 ? 4.443 3.145 -24.637 1.00 90.56 500 LYS A O 1
ATOM 4044 N N . THR A 1 501 ? 4.071 5.178 -23.781 1.00 90.88 501 THR A N 1
ATOM 4045 C CA . THR A 1 501 ? 4.211 5.880 -25.071 1.00 90.88 501 THR A CA 1
ATOM 4046 C C . THR A 1 501 ? 5.647 5.940 -25.583 1.00 90.88 501 THR A C 1
ATOM 4048 O O . THR A 1 501 ? 5.898 5.609 -26.740 1.00 90.88 501 THR A O 1
ATOM 4051 N N . ASN A 1 502 ? 6.604 6.388 -24.765 1.00 92.12 502 ASN A N 1
ATOM 4052 C CA . ASN A 1 502 ? 7.993 6.528 -25.202 1.00 92.12 502 ASN A CA 1
ATOM 4053 C C . ASN A 1 502 ? 8.956 6.561 -24.010 1.00 92.12 502 ASN A C 1
ATOM 4055 O O . ASN A 1 502 ? 8.844 7.433 -23.152 1.00 92.12 502 ASN A O 1
ATOM 4059 N N . PHE A 1 503 ? 9.936 5.654 -23.996 1.00 93.38 503 PHE A N 1
ATOM 4060 C CA . PHE A 1 503 ? 10.943 5.570 -22.937 1.00 93.38 503 PHE A CA 1
ATOM 4061 C C . PHE A 1 503 ? 11.737 6.876 -22.758 1.00 93.38 503 PHE A C 1
ATOM 4063 O O . PHE A 1 503 ? 11.832 7.391 -21.650 1.00 93.38 503 PHE A O 1
ATOM 4070 N N . ALA A 1 504 ? 12.252 7.456 -23.846 1.00 93.75 504 ALA A N 1
ATOM 4071 C CA . ALA A 1 504 ? 13.124 8.631 -23.794 1.00 93.75 504 ALA A CA 1
ATOM 4072 C C . ALA A 1 504 ? 12.391 9.899 -23.319 1.00 93.75 504 ALA A C 1
ATOM 4074 O O . ALA A 1 504 ? 12.967 10.743 -22.635 1.00 93.75 504 ALA A O 1
ATOM 4075 N N . PHE A 1 505 ? 11.104 10.028 -23.655 1.00 94.56 505 PHE A N 1
ATOM 4076 C CA . PHE A 1 505 ? 10.267 11.176 -23.282 1.00 94.56 505 PHE A CA 1
ATOM 4077 C C . PHE A 1 505 ? 9.439 10.946 -22.017 1.00 94.56 505 PHE A C 1
ATOM 4079 O O . PHE A 1 505 ? 8.642 11.811 -21.655 1.00 94.56 505 PHE A O 1
ATOM 4086 N N . ARG A 1 506 ? 9.626 9.816 -21.323 1.00 94.31 506 ARG A N 1
ATOM 4087 C CA . ARG A 1 506 ? 8.859 9.471 -20.122 1.00 94.31 506 ARG A CA 1
ATOM 4088 C C . ARG A 1 506 ? 8.908 10.589 -19.087 1.00 94.31 506 ARG A C 1
ATOM 4090 O O . ARG A 1 506 ? 7.855 11.071 -18.688 1.00 94.31 506 ARG A O 1
ATOM 4097 N N . ARG A 1 507 ? 10.104 11.060 -18.712 1.00 92.62 507 ARG A N 1
ATOM 4098 C CA . ARG A 1 507 ? 10.256 12.163 -17.748 1.00 92.62 507 ARG A CA 1
ATOM 4099 C C . ARG A 1 507 ? 9.516 13.421 -18.196 1.00 92.62 507 ARG A C 1
ATOM 4101 O O . ARG A 1 507 ? 8.676 13.916 -17.461 1.00 92.62 507 ARG A O 1
ATOM 4108 N N . SER A 1 508 ? 9.749 13.884 -19.425 1.00 91.94 508 SER A N 1
ATOM 4109 C CA . SER A 1 508 ? 9.064 15.063 -19.973 1.00 91.94 508 SER A CA 1
ATOM 4110 C C . SER A 1 508 ? 7.538 14.912 -19.997 1.00 91.94 508 SER A C 1
ATOM 4112 O O . SER A 1 508 ? 6.829 15.897 -19.823 1.00 91.94 508 SER A O 1
ATOM 4114 N N . CYS A 1 509 ? 7.031 13.691 -20.192 1.00 94.69 509 CYS A N 1
ATOM 4115 C CA . CYS A 1 509 ? 5.606 13.393 -20.099 1.00 94.69 509 CYS A CA 1
ATOM 4116 C C . CYS A 1 509 ? 5.097 13.562 -18.661 1.00 94.69 509 CYS A C 1
ATOM 4118 O O . CYS A 1 509 ? 4.125 14.284 -18.459 1.00 94.69 509 CYS A O 1
ATOM 4120 N N . PHE A 1 510 ? 5.783 12.982 -17.667 1.00 94.19 510 PHE A N 1
ATOM 4121 C CA . PHE A 1 510 ? 5.429 13.128 -16.248 1.00 94.19 510 PHE A CA 1
ATOM 4122 C C . PHE A 1 510 ? 5.443 14.589 -15.778 1.00 94.19 510 PHE A C 1
ATOM 4124 O O . PHE A 1 510 ? 4.512 15.003 -15.094 1.00 94.19 510 PHE A O 1
ATOM 4131 N N . GLU A 1 511 ? 6.419 15.388 -16.217 1.00 90.38 511 GLU A N 1
ATOM 4132 C CA . GLU A 1 511 ? 6.493 16.829 -15.914 1.00 90.38 511 GLU A CA 1
ATOM 4133 C C . GLU A 1 511 ? 5.297 17.632 -16.452 1.00 90.38 511 GLU A C 1
ATOM 4135 O O . GLU A 1 511 ? 5.003 18.722 -15.965 1.00 90.38 511 GLU A O 1
ATOM 4140 N N . SER A 1 512 ? 4.609 17.116 -17.475 1.00 90.19 512 SER A N 1
ATOM 4141 C CA . SER A 1 512 ? 3.434 17.760 -18.072 1.00 90.19 512 SER A CA 1
ATOM 4142 C C . SER A 1 512 ? 2.102 17.307 -17.470 1.00 90.19 512 SER A C 1
ATOM 4144 O O . SER A 1 512 ? 1.054 17.822 -17.861 1.00 90.19 512 SER A O 1
ATOM 4146 N N . LEU A 1 513 ? 2.121 16.334 -16.553 1.00 93.12 513 LEU A N 1
ATOM 4147 C CA . LEU A 1 513 ? 0.903 15.805 -15.955 1.00 93.12 513 LEU A CA 1
ATOM 4148 C C . LEU A 1 513 ? 0.320 16.767 -14.912 1.00 93.12 513 LEU A C 1
ATOM 4150 O O . LEU A 1 513 ? 1.030 17.394 -14.129 1.00 93.12 513 LEU A O 1
ATOM 4154 N N . GLU A 1 514 ? -1.009 16.827 -14.876 1.00 89.81 514 GLU A N 1
ATOM 4155 C CA . GLU A 1 514 ? -1.771 17.485 -13.816 1.00 89.81 514 GLU A CA 1
ATOM 4156 C C . GLU A 1 514 ? -2.291 16.457 -12.799 1.00 89.81 514 GLU A C 1
ATOM 4158 O O . GLU A 1 514 ? -2.229 15.246 -13.021 1.00 89.81 514 GLU A O 1
ATOM 4163 N N . ALA A 1 515 ? -2.848 16.945 -11.688 1.00 90.75 515 ALA A N 1
ATOM 4164 C CA . ALA A 1 515 ? -3.523 16.104 -10.705 1.00 90.75 515 ALA A CA 1
ATOM 4165 C C . ALA A 1 515 ? -4.662 15.277 -11.336 1.00 90.75 515 ALA A C 1
ATOM 4167 O O . ALA A 1 515 ? -5.407 15.775 -12.188 1.00 90.75 515 ALA A O 1
ATOM 4168 N N . ASP A 1 516 ? -4.832 14.034 -10.882 1.00 90.38 516 ASP A N 1
ATOM 4169 C CA . ASP A 1 516 ? -5.883 13.148 -11.380 1.00 90.38 516 ASP A CA 1
ATOM 4170 C C . ASP A 1 516 ? -7.269 13.573 -10.871 1.00 90.38 516 ASP A C 1
ATOM 4172 O O . ASP A 1 516 ? -7.686 13.260 -9.755 1.00 90.38 516 ASP A O 1
ATOM 4176 N N . LYS A 1 517 ? -8.014 14.257 -11.743 1.00 87.31 517 LYS A N 1
ATOM 4177 C CA . LYS A 1 517 ? -9.377 14.751 -11.484 1.00 87.31 517 LYS A CA 1
ATOM 4178 C C . LYS A 1 517 ? -10.430 13.635 -11.418 1.00 87.31 517 LYS A C 1
ATOM 4180 O O . LYS A 1 517 ? -11.569 13.905 -11.050 1.00 87.31 517 LYS A O 1
ATOM 4185 N N . THR A 1 518 ? -10.092 12.406 -11.815 1.00 87.94 518 THR A N 1
ATOM 4186 C CA . THR A 1 518 ? -11.014 11.256 -11.802 1.00 87.94 518 THR A CA 1
ATOM 4187 C C . THR A 1 518 ? -10.955 10.458 -10.503 1.00 87.94 518 THR A C 1
ATOM 4189 O O . THR A 1 518 ? -11.830 9.629 -10.248 1.00 87.94 518 THR A O 1
ATOM 4192 N N . TYR A 1 519 ? -9.945 10.710 -9.670 1.00 85.94 519 TYR A N 1
ATOM 4193 C CA . TYR A 1 519 ? -9.766 10.010 -8.411 1.00 85.94 519 TYR A CA 1
ATOM 4194 C C . TYR A 1 519 ? -10.839 10.399 -7.386 1.00 85.94 519 TYR A C 1
ATOM 4196 O O . TYR A 1 519 ? -11.096 11.574 -7.125 1.00 85.94 519 TYR A O 1
ATOM 4204 N N . VAL A 1 520 ? -11.445 9.384 -6.765 1.00 82.62 520 VAL A N 1
ATOM 4205 C CA . VAL A 1 520 ? -12.451 9.548 -5.712 1.00 82.62 520 VAL A CA 1
ATOM 4206 C C . VAL A 1 520 ? -11.818 9.168 -4.370 1.00 82.62 520 VAL A C 1
ATOM 4208 O O . VAL A 1 520 ? -11.459 8.002 -4.189 1.00 82.62 520 VAL A O 1
ATOM 4211 N N . PRO A 1 521 ? -11.681 10.111 -3.417 1.00 75.81 521 PRO A N 1
ATOM 4212 C CA . PRO A 1 521 ? -11.131 9.818 -2.100 1.00 75.81 521 PRO A CA 1
ATOM 4213 C C . PRO A 1 521 ? -11.928 8.733 -1.358 1.00 75.81 521 PRO A C 1
ATOM 4215 O O . PRO A 1 521 ? -13.163 8.745 -1.406 1.00 75.81 521 PRO A O 1
ATOM 4218 N N . PRO A 1 522 ? -11.266 7.824 -0.620 1.00 64.81 522 PRO A N 1
ATOM 4219 C CA . PRO A 1 522 ? -11.959 6.861 0.229 1.00 64.81 522 PRO A CA 1
ATOM 4220 C C . PRO A 1 522 ? -12.747 7.580 1.336 1.00 64.81 522 PRO A C 1
ATOM 4222 O O . PRO A 1 522 ? -12.312 8.610 1.857 1.00 64.81 522 PRO A O 1
ATOM 4225 N N . SER A 1 523 ? -13.904 7.030 1.729 1.00 50.97 523 SER A N 1
ATOM 4226 C CA . SER A 1 523 ? -14.680 7.545 2.865 1.00 50.97 523 SER A CA 1
ATOM 4227 C C . SER A 1 523 ? -13.823 7.529 4.133 1.00 50.97 523 SER A C 1
ATOM 4229 O O . SER A 1 523 ? -13.212 6.506 4.444 1.00 50.97 523 SER A O 1
ATOM 4231 N N . THR A 1 524 ? -13.777 8.656 4.844 1.00 49.16 524 THR A N 1
ATOM 4232 C CA . THR A 1 524 ? -12.849 8.966 5.940 1.00 49.16 524 THR A CA 1
ATOM 4233 C C . THR A 1 524 ? -12.681 7.803 6.926 1.00 49.16 524 THR A C 1
ATOM 4235 O O . THR A 1 524 ? -13.548 7.552 7.761 1.00 49.16 524 THR A O 1
ATOM 4238 N N . SER A 1 525 ? -11.549 7.096 6.878 1.00 41.50 525 SER A N 1
ATOM 4239 C CA . SER A 1 525 ? -11.189 6.142 7.929 1.00 41.50 525 SER A CA 1
ATOM 4240 C C . SER A 1 525 ? -10.753 6.926 9.171 1.00 41.50 525 SER A C 1
ATOM 4242 O O . SER A 1 525 ? -9.756 7.649 9.116 1.00 41.50 525 SER A O 1
ATOM 4244 N N . GLN A 1 526 ? -11.464 6.780 10.294 1.00 43.31 526 GLN A N 1
ATOM 4245 C CA . GLN A 1 526 ? -11.174 7.468 11.568 1.00 43.31 526 GLN A CA 1
ATOM 4246 C C . GLN A 1 526 ? -9.713 7.308 12.051 1.00 43.31 526 GLN A C 1
ATOM 4248 O O . GLN A 1 526 ? -9.205 8.172 12.761 1.00 43.31 526 GLN A O 1
ATOM 4253 N N . GLY A 1 527 ? -8.999 6.266 11.612 1.00 44.81 527 GLY A N 1
ATOM 4254 C CA . GLY A 1 527 ? -7.598 6.022 11.978 1.00 44.81 527 GLY A CA 1
ATOM 4255 C C . GLY A 1 527 ? -6.569 6.998 11.390 1.00 44.81 527 GLY A C 1
ATOM 4256 O O . GLY A 1 527 ? -5.442 7.029 11.864 1.00 44.81 527 GLY A O 1
ATOM 4257 N N . LEU A 1 528 ? -6.925 7.813 10.389 1.00 47.22 528 LEU A N 1
ATOM 4258 C CA . LEU A 1 528 ? -5.963 8.689 9.700 1.00 47.22 528 LEU A CA 1
ATOM 4259 C C . LEU A 1 528 ? -5.538 9.915 10.526 1.00 47.22 528 LEU A C 1
ATOM 4261 O O . LEU A 1 528 ? -4.479 10.489 10.288 1.00 47.22 528 LEU A O 1
ATOM 4265 N N . PHE A 1 529 ? -6.369 10.287 11.501 1.00 52.25 529 PHE A N 1
ATOM 4266 C CA . PHE A 1 529 ? -6.163 11.425 12.395 1.00 52.25 529 PHE A CA 1
ATOM 4267 C C . PHE A 1 529 ? -6.156 11.005 13.871 1.00 52.25 529 PHE A C 1
ATOM 4269 O O . PHE A 1 529 ? -6.434 11.813 14.748 1.00 52.25 529 PHE A O 1
ATOM 4276 N N . THR A 1 530 ? -5.897 9.729 14.169 1.00 55.28 530 THR A N 1
ATOM 4277 C CA . THR A 1 530 ? -5.766 9.280 15.561 1.00 55.28 530 THR A CA 1
ATOM 4278 C C . THR A 1 530 ? -4.287 9.265 15.933 1.00 55.28 530 THR A C 1
ATOM 4280 O O . THR A 1 530 ? -3.516 8.472 15.396 1.00 55.28 530 THR A O 1
ATOM 4283 N N . PHE A 1 531 ? -3.890 10.173 16.822 1.00 61.34 531 PHE A N 1
ATOM 4284 C CA . PHE A 1 531 ? -2.518 10.301 17.310 1.00 61.34 531 PHE A CA 1
ATOM 4285 C C . PHE A 1 531 ? -2.408 9.661 18.697 1.00 61.34 531 PHE A C 1
ATOM 4287 O O . PHE A 1 531 ? -3.216 9.962 19.575 1.00 61.34 531 PHE A O 1
ATOM 4294 N N . HIS A 1 532 ? -1.428 8.779 18.883 1.00 65.88 532 HIS A N 1
ATOM 4295 C CA . HIS A 1 532 ? -1.192 8.040 20.124 1.00 65.88 532 HIS A CA 1
ATOM 4296 C C . HIS A 1 532 ? 0.212 8.334 20.668 1.00 65.88 532 HIS A C 1
ATOM 4298 O O . HIS A 1 532 ? 1.089 8.821 19.952 1.00 65.88 532 HIS A O 1
ATOM 4304 N N . ALA A 1 533 ? 0.457 8.007 21.936 1.00 68.12 533 ALA A N 1
ATOM 4305 C CA . ALA A 1 533 ? 1.754 8.177 22.586 1.00 68.12 533 ALA A CA 1
ATOM 4306 C C . ALA A 1 533 ? 2.876 7.319 21.967 1.00 68.12 533 ALA A C 1
ATOM 4308 O O . ALA A 1 533 ? 4.051 7.584 22.221 1.00 68.12 533 ALA A O 1
ATOM 4309 N N . ASP A 1 534 ? 2.559 6.330 21.124 1.00 68.31 534 ASP A N 1
ATOM 4310 C CA . ASP A 1 534 ? 3.552 5.573 20.350 1.00 68.31 534 ASP A CA 1
ATOM 4311 C C . ASP A 1 534 ? 4.306 6.464 19.337 1.00 68.31 534 ASP A C 1
ATOM 4313 O O . ASP A 1 534 ? 5.443 6.166 18.968 1.00 68.31 534 ASP A O 1
ATOM 4317 N N . LEU A 1 535 ? 3.727 7.602 18.931 1.00 68.06 535 LEU A N 1
ATOM 4318 C CA . LEU A 1 535 ? 4.410 8.644 18.154 1.00 68.06 535 LEU A CA 1
ATOM 4319 C C . LEU A 1 535 ? 5.590 9.258 18.918 1.00 68.06 535 LEU A C 1
ATOM 4321 O O . LEU A 1 535 ? 6.536 9.727 18.292 1.00 68.06 535 LEU A O 1
ATOM 4325 N N . CYS A 1 536 ? 5.559 9.217 20.252 1.00 73.31 536 CYS A N 1
ATOM 4326 C CA . CYS A 1 536 ? 6.621 9.736 21.115 1.00 73.31 536 CYS A CA 1
ATOM 4327 C C . CYS A 1 536 ? 7.750 8.739 21.358 1.00 73.31 536 CYS A C 1
ATOM 4329 O O . CYS A 1 536 ? 8.833 9.133 21.783 1.00 73.31 536 CYS A O 1
ATOM 4331 N N . GLN A 1 537 ? 7.490 7.452 21.118 1.00 65.06 537 GLN A N 1
ATOM 4332 C CA . GLN A 1 537 ? 8.473 6.378 21.260 1.00 65.06 537 GLN A CA 1
ATOM 4333 C C . GLN A 1 537 ? 9.221 6.102 19.949 1.00 65.06 537 GLN A C 1
ATOM 4335 O O . GLN A 1 537 ? 10.297 5.510 19.969 1.00 65.06 537 GLN A O 1
ATOM 4340 N N . ALA A 1 538 ? 8.675 6.559 18.819 1.00 59.94 538 ALA A N 1
ATOM 4341 C CA . ALA A 1 538 ? 9.287 6.431 17.507 1.00 59.94 538 ALA A CA 1
ATOM 4342 C C . ALA A 1 538 ? 10.603 7.228 17.432 1.00 59.94 538 ALA A C 1
ATOM 4344 O O . ALA A 1 538 ? 10.628 8.449 17.594 1.00 59.94 538 ALA A O 1
ATOM 4345 N N . HIS A 1 539 ? 11.713 6.543 17.153 1.00 61.12 539 HIS A N 1
ATOM 4346 C CA . HIS A 1 539 ? 12.996 7.196 16.879 1.00 61.12 539 HIS A CA 1
ATOM 4347 C C . HIS A 1 539 ? 12.937 7.982 15.555 1.00 61.12 539 HIS A C 1
ATOM 4349 O O . HIS A 1 539 ? 12.110 7.679 14.695 1.00 61.12 539 HIS A O 1
ATOM 4355 N N . ASN A 1 540 ? 13.821 8.974 15.372 1.00 65.06 540 ASN A N 1
ATOM 4356 C CA . ASN A 1 540 ? 13.778 9.975 14.288 1.00 65.06 540 ASN A CA 1
ATOM 4357 C C . ASN A 1 540 ? 13.318 9.447 12.908 1.00 65.06 540 ASN A C 1
ATOM 4359 O O . ASN A 1 540 ? 12.443 10.050 12.291 1.00 65.06 540 ASN A O 1
ATOM 4363 N N . GLU A 1 541 ? 13.848 8.316 12.423 1.00 66.69 541 GLU A N 1
ATOM 4364 C CA . GLU A 1 541 ? 13.448 7.745 11.125 1.00 66.69 541 GLU A CA 1
ATOM 4365 C C . GLU A 1 541 ? 12.020 7.178 11.094 1.00 66.69 541 GLU A C 1
ATOM 4367 O O . GLU A 1 541 ? 11.320 7.316 10.090 1.00 66.69 541 GLU A O 1
ATOM 4372 N N . GLU A 1 542 ? 11.573 6.529 12.169 1.00 68.44 542 GLU A N 1
ATOM 4373 C CA . GLU A 1 542 ? 10.224 5.970 12.271 1.00 68.44 542 GLU A CA 1
ATOM 4374 C C . GLU A 1 542 ? 9.189 7.091 12.396 1.00 68.44 542 GLU A C 1
ATOM 4376 O O . GLU A 1 542 ? 8.173 7.076 11.698 1.00 68.44 542 GLU A O 1
ATOM 4381 N N . LEU A 1 543 ? 9.485 8.113 13.204 1.00 73.31 543 LEU A N 1
ATOM 4382 C CA . LEU A 1 543 ? 8.648 9.306 13.300 1.00 73.31 543 LEU A CA 1
ATOM 4383 C C . LEU A 1 543 ? 8.525 9.989 11.934 1.00 73.31 543 LEU A C 1
ATOM 4385 O O . LEU A 1 543 ? 7.429 10.363 11.514 1.00 73.31 543 LEU A O 1
ATOM 4389 N N . GLN A 1 544 ? 9.633 10.083 11.198 1.00 76.12 544 GLN A N 1
ATOM 4390 C CA . GLN A 1 544 ? 9.626 10.641 9.855 1.00 76.12 544 GLN A CA 1
ATOM 4391 C C . GLN A 1 544 ? 8.792 9.801 8.876 1.00 76.12 544 GLN A C 1
ATOM 4393 O O . GLN A 1 544 ? 8.045 10.366 8.082 1.00 76.12 544 GLN A O 1
ATOM 4398 N N . ARG A 1 545 ? 8.835 8.462 8.952 1.00 76.75 545 ARG A N 1
ATOM 4399 C CA . ARG A 1 545 ? 7.937 7.593 8.164 1.00 76.75 545 ARG A CA 1
ATOM 4400 C C . ARG A 1 545 ? 6.467 7.835 8.502 1.00 76.75 545 ARG A C 1
ATOM 4402 O O . ARG A 1 545 ? 5.647 7.880 7.589 1.00 76.75 545 ARG A O 1
ATOM 4409 N N . LYS A 1 546 ? 6.127 8.007 9.783 1.00 77.88 546 LYS A N 1
ATOM 4410 C CA . LYS A 1 546 ? 4.751 8.305 10.211 1.00 77.88 546 LYS A CA 1
ATOM 4411 C C . LYS A 1 546 ? 4.281 9.667 9.668 1.00 77.88 546 LYS A C 1
ATOM 4413 O O . LYS A 1 546 ? 3.161 9.745 9.169 1.00 77.88 546 LYS A O 1
ATOM 4418 N N . LYS A 1 547 ? 5.147 10.693 9.653 1.00 81.62 547 LYS A N 1
ATOM 4419 C CA . LYS A 1 547 ? 4.882 11.998 9.004 1.00 81.62 547 LYS A CA 1
ATOM 4420 C C . LYS A 1 547 ? 4.670 11.877 7.493 1.00 81.62 547 LYS A C 1
ATOM 4422 O O . LYS A 1 547 ? 3.688 12.400 6.975 1.00 81.62 547 LYS A O 1
ATOM 4427 N N . ASP A 1 548 ? 5.548 11.151 6.799 1.00 85.81 548 ASP A N 1
ATOM 4428 C CA . ASP A 1 548 ? 5.452 10.949 5.347 1.00 85.81 548 ASP A CA 1
ATOM 4429 C C . ASP A 1 548 ? 4.122 10.252 4.981 1.00 85.81 548 ASP A C 1
ATOM 4431 O O . ASP A 1 548 ? 3.390 10.712 4.101 1.00 85.81 548 ASP A O 1
ATOM 4435 N N . ARG A 1 549 ? 3.754 9.194 5.724 1.00 85.06 549 ARG A N 1
ATOM 4436 C CA . ARG A 1 549 ? 2.475 8.478 5.563 1.00 85.06 549 ARG A CA 1
ATOM 4437 C C . ARG A 1 549 ? 1.271 9.376 5.827 1.00 85.06 549 ARG A C 1
ATOM 4439 O O . ARG A 1 549 ? 0.292 9.304 5.086 1.00 85.06 549 ARG A O 1
ATOM 4446 N N . PHE A 1 550 ? 1.331 10.194 6.878 1.00 83.81 550 PHE A N 1
ATOM 4447 C CA . PHE A 1 550 ? 0.273 11.146 7.208 1.00 83.81 550 PHE A CA 1
ATOM 4448 C C . PHE A 1 550 ? 0.034 12.122 6.053 1.00 83.81 550 PHE A C 1
ATOM 4450 O O . PHE A 1 550 ? -1.105 12.254 5.608 1.00 83.81 550 PHE A O 1
ATOM 4457 N N . LEU A 1 551 ? 1.098 12.727 5.511 1.00 87.38 551 LEU A N 1
ATOM 4458 C CA . LEU A 1 551 ? 0.995 13.665 4.394 1.00 87.38 551 LEU A CA 1
ATOM 4459 C C . LEU A 1 551 ? 0.373 13.010 3.157 1.00 87.38 551 LEU A C 1
ATOM 4461 O O . LEU A 1 551 ? -0.608 13.524 2.629 1.00 87.38 551 LEU A O 1
ATOM 4465 N N . VAL A 1 552 ? 0.887 11.858 2.717 1.00 89.06 552 VAL A N 1
ATOM 4466 C CA . VAL A 1 552 ? 0.350 11.146 1.540 1.00 89.06 552 VAL A CA 1
ATOM 4467 C C . VAL A 1 552 ? -1.132 10.826 1.724 1.00 89.06 552 VAL A C 1
ATOM 4469 O O . VAL A 1 552 ? -1.950 11.061 0.836 1.00 89.06 552 VAL A O 1
ATOM 4472 N N . ASN A 1 553 ? -1.505 10.323 2.898 1.00 84.50 553 ASN A N 1
ATOM 4473 C CA . ASN A 1 553 ? -2.893 10.003 3.186 1.00 84.50 553 ASN A CA 1
ATOM 4474 C C . ASN A 1 553 ? -3.792 11.253 3.249 1.00 84.50 553 ASN A C 1
ATOM 4476 O O . ASN A 1 553 ? -4.942 11.196 2.813 1.00 84.50 553 ASN A O 1
ATOM 4480 N N . LEU A 1 554 ? -3.276 12.384 3.741 1.00 82.62 554 LEU A N 1
ATOM 4481 C CA . LEU A 1 554 ? -3.972 13.670 3.733 1.00 82.62 554 LEU A CA 1
ATOM 4482 C C . LEU A 1 554 ? -4.224 14.153 2.297 1.00 82.62 554 LEU A C 1
ATOM 4484 O O . LEU A 1 554 ? -5.352 14.529 1.976 1.00 82.62 554 LEU A O 1
ATOM 4488 N N . VAL A 1 555 ? -3.220 14.069 1.417 1.00 88.00 555 VAL A N 1
ATOM 4489 C CA . VAL A 1 555 ? -3.380 14.419 -0.005 1.00 88.00 555 VAL A CA 1
ATOM 4490 C C . VAL A 1 555 ? -4.384 13.489 -0.690 1.00 88.00 555 VAL A C 1
ATOM 4492 O O . VAL A 1 555 ? -5.252 13.966 -1.412 1.00 88.00 555 VAL A O 1
ATOM 4495 N N . LYS A 1 556 ? -4.353 12.179 -0.414 1.00 86.00 556 LYS A N 1
ATOM 4496 C CA . LYS A 1 556 ? -5.366 11.233 -0.920 1.00 86.00 556 LYS A CA 1
ATOM 4497 C C . LYS A 1 556 ? -6.773 11.536 -0.422 1.00 86.00 556 LYS A C 1
ATOM 4499 O O . LYS A 1 556 ? -7.737 11.253 -1.122 1.00 86.00 556 LYS A O 1
ATOM 4504 N N . LEU A 1 557 ? -6.922 12.061 0.788 1.00 80.12 557 LEU A N 1
ATOM 4505 C CA . LEU A 1 557 ? -8.234 12.425 1.314 1.00 80.12 557 LEU A CA 1
ATOM 4506 C C . LEU A 1 557 ? -8.752 13.724 0.681 1.00 80.12 557 LEU A C 1
ATOM 4508 O O . LEU A 1 557 ? -9.956 13.877 0.466 1.00 80.12 557 LEU A O 1
ATOM 4512 N N . LYS A 1 558 ? -7.848 14.669 0.412 1.00 76.69 558 LYS A N 1
ATOM 4513 C CA . LYS A 1 558 ? -8.156 16.015 -0.076 1.00 76.69 558 LYS A CA 1
ATOM 4514 C C . LYS A 1 558 ? -7.209 16.424 -1.215 1.00 76.69 558 LYS A C 1
ATOM 4516 O O . LYS A 1 558 ? -6.399 17.335 -1.037 1.00 76.69 558 LYS A O 1
ATOM 4521 N N . PRO A 1 559 ? -7.335 15.803 -2.401 1.00 82.69 559 PRO A N 1
ATOM 4522 C CA . PRO A 1 559 ? -6.435 16.069 -3.529 1.00 82.69 559 PRO A CA 1
ATOM 4523 C C . PRO A 1 559 ? -6.535 17.512 -4.055 1.00 82.69 559 PRO A C 1
ATOM 4525 O O . PRO A 1 559 ? -5.587 18.017 -4.654 1.00 82.69 559 PRO A O 1
ATOM 4528 N N . GLU A 1 560 ? -7.657 18.183 -3.782 1.00 79.31 560 GLU A N 1
ATOM 4529 C CA . GLU A 1 560 ? -7.957 19.555 -4.210 1.00 79.31 560 GLU A CA 1
ATOM 4530 C C . GLU A 1 560 ? -7.183 20.640 -3.442 1.00 79.31 560 GLU A C 1
ATOM 4532 O O . GLU A 1 560 ? -7.107 21.770 -3.916 1.00 79.31 560 GLU A O 1
ATOM 4537 N N . LEU A 1 561 ? -6.619 20.336 -2.264 1.00 78.69 561 LEU A N 1
ATOM 4538 C CA . LEU A 1 561 ? -5.926 21.346 -1.453 1.00 78.69 561 LEU A CA 1
ATOM 4539 C C . LEU A 1 561 ? -4.655 21.838 -2.139 1.00 78.69 561 LEU A C 1
ATOM 4541 O O . LEU A 1 561 ? -3.908 21.058 -2.743 1.00 78.69 561 LEU A O 1
ATOM 4545 N N . ALA A 1 562 ? -4.375 23.130 -2.009 1.00 81.19 562 ALA A N 1
ATOM 4546 C CA . ALA A 1 562 ? -3.127 23.706 -2.475 1.00 81.19 562 ALA A CA 1
ATOM 4547 C C . ALA A 1 562 ? -1.943 23.147 -1.670 1.00 81.19 562 ALA A C 1
ATOM 4549 O O . ALA A 1 562 ? -2.083 22.706 -0.528 1.00 81.19 562 ALA A O 1
ATOM 4550 N N . GLY A 1 563 ? -0.750 23.161 -2.274 1.00 75.94 563 GLY A N 1
ATOM 4551 C CA . GLY A 1 563 ? 0.463 22.681 -1.607 1.00 75.94 563 GLY A CA 1
ATOM 4552 C C . GLY A 1 563 ? 0.682 23.384 -0.266 1.00 75.94 563 GLY A C 1
ATOM 4553 O O . GLY A 1 563 ? 0.853 22.717 0.745 1.00 75.94 563 GLY A O 1
ATOM 4554 N N . GLU A 1 564 ? 0.606 24.715 -0.243 1.00 76.94 564 GLU A N 1
ATOM 4555 C CA . GLU A 1 564 ? 0.815 25.541 0.958 1.00 76.94 564 GLU A CA 1
ATOM 4556 C C . GLU A 1 564 ? -0.137 25.187 2.115 1.00 76.94 564 GLU A C 1
ATOM 4558 O O . GLU A 1 564 ? 0.277 25.145 3.272 1.00 76.94 564 GLU A O 1
ATOM 4563 N N . GLU A 1 565 ? -1.392 24.846 1.813 1.00 75.25 565 GLU A N 1
ATOM 4564 C CA . GLU A 1 565 ? -2.375 24.423 2.819 1.00 75.25 565 GLU A CA 1
ATOM 4565 C C . GLU A 1 565 ? -2.007 23.058 3.418 1.00 75.25 565 GLU A C 1
ATOM 4567 O O . GLU A 1 565 ? -2.066 22.865 4.633 1.00 75.25 565 GLU A O 1
ATOM 4572 N N . LEU A 1 566 ? -1.574 22.114 2.576 1.00 82.75 566 LEU A N 1
ATOM 4573 C CA . LEU A 1 566 ? -1.101 20.794 3.008 1.00 82.75 566 LEU A CA 1
ATOM 4574 C C . LEU A 1 566 ? 0.157 20.903 3.881 1.00 82.75 566 LEU A C 1
ATOM 4576 O O . LEU A 1 566 ? 0.293 20.178 4.867 1.00 82.75 566 LEU A O 1
ATOM 4580 N N . TRP A 1 567 ? 1.046 21.836 3.544 1.00 77.38 567 TRP A N 1
ATOM 4581 C CA . TRP A 1 567 ? 2.239 22.162 4.320 1.00 77.38 567 TRP A CA 1
ATOM 4582 C C . TRP A 1 567 ? 1.915 22.720 5.700 1.00 77.38 567 TRP A C 1
ATOM 4584 O O . TRP A 1 567 ? 2.475 22.248 6.691 1.00 77.38 567 TRP A O 1
ATOM 4594 N N . SER A 1 568 ? 0.978 23.667 5.777 1.00 78.50 568 SER A N 1
ATOM 4595 C CA . SER A 1 568 ? 0.500 24.201 7.055 1.00 78.50 568 SER A CA 1
ATOM 4596 C C . SER A 1 568 ? -0.065 23.088 7.939 1.00 78.50 568 SER A C 1
ATOM 4598 O O . SER A 1 568 ? 0.327 22.958 9.094 1.00 78.50 568 SER A O 1
ATOM 4600 N N . LEU A 1 569 ? -0.903 22.209 7.376 1.00 76.44 569 LEU A N 1
ATOM 4601 C CA . LEU A 1 569 ? -1.497 21.088 8.114 1.00 76.44 569 LEU A CA 1
ATOM 4602 C C . LEU A 1 569 ? -0.452 20.079 8.614 1.00 76.44 569 LEU A C 1
ATOM 4604 O O . LEU A 1 569 ? -0.596 19.523 9.705 1.00 76.44 569 LEU A O 1
ATOM 4608 N N . LEU A 1 570 ? 0.609 19.837 7.840 1.00 81.38 570 LEU A N 1
ATOM 4609 C CA . LEU A 1 570 ? 1.723 18.986 8.258 1.00 81.38 570 LEU A CA 1
ATOM 4610 C C . LEU A 1 570 ? 2.557 19.627 9.378 1.00 81.38 570 LEU A C 1
ATOM 4612 O O . LEU A 1 570 ? 3.001 18.924 10.295 1.00 81.38 570 LEU A O 1
ATOM 4616 N N . ALA A 1 571 ? 2.771 20.943 9.313 1.00 81.00 571 ALA A N 1
ATOM 4617 C CA . ALA A 1 571 ? 3.450 21.699 10.360 1.00 81.00 571 ALA A CA 1
ATOM 4618 C C . ALA A 1 571 ? 2.636 21.683 11.661 1.00 81.00 571 ALA A C 1
ATOM 4620 O O . ALA A 1 571 ? 3.188 21.390 12.720 1.00 81.00 571 ALA A O 1
ATOM 4621 N N . ASP A 1 572 ? 1.320 21.883 11.579 1.00 75.88 572 ASP A N 1
ATOM 4622 C CA . ASP A 1 572 ? 0.413 21.786 12.725 1.00 75.88 572 ASP A CA 1
ATOM 4623 C C . ASP A 1 572 ? 0.432 20.389 13.344 1.00 75.88 572 ASP A C 1
ATOM 4625 O O . ASP A 1 572 ? 0.587 20.251 14.559 1.00 75.88 572 ASP A O 1
ATOM 4629 N N . PHE A 1 573 ? 0.361 19.342 12.515 1.00 79.62 573 PHE A N 1
ATOM 4630 C CA . PHE A 1 573 ? 0.512 17.964 12.976 1.00 79.62 573 PHE A CA 1
ATOM 4631 C C . PHE A 1 573 ? 1.847 17.756 13.709 1.00 79.62 573 PHE A C 1
ATOM 4633 O O . PHE A 1 573 ? 1.878 17.214 14.815 1.00 79.62 573 PHE A O 1
ATOM 4640 N N . THR A 1 574 ? 2.952 18.227 13.128 1.00 79.38 574 THR A N 1
ATOM 4641 C CA . THR A 1 574 ? 4.284 18.118 13.738 1.00 79.38 574 THR A CA 1
ATOM 4642 C C . THR A 1 574 ? 4.355 18.847 15.081 1.00 79.38 574 THR A C 1
ATOM 4644 O O . THR A 1 574 ? 4.861 18.281 16.051 1.00 79.38 574 THR A O 1
ATOM 4647 N N . ASN A 1 575 ? 3.800 20.056 15.166 1.00 80.75 575 ASN A N 1
ATOM 4648 C CA . ASN A 1 575 ? 3.759 20.846 16.394 1.00 80.75 575 ASN A CA 1
ATOM 4649 C C . ASN A 1 575 ? 2.956 20.148 17.498 1.00 80.75 575 ASN A C 1
ATOM 4651 O O . ASN A 1 575 ? 3.390 20.127 18.652 1.00 80.75 575 ASN A O 1
ATOM 4655 N N . VAL A 1 576 ? 1.815 19.539 17.154 1.00 78.25 576 VAL A N 1
ATOM 4656 C CA . VAL A 1 576 ? 1.009 18.747 18.096 1.00 78.25 576 VAL A CA 1
ATOM 4657 C C . VAL A 1 576 ? 1.809 17.559 18.626 1.00 78.25 576 VAL A C 1
ATOM 4659 O O . VAL A 1 576 ? 1.847 17.345 19.838 1.00 78.25 576 VAL A O 1
ATOM 4662 N N . VAL A 1 577 ? 2.502 16.825 17.749 1.00 79.38 577 VAL A N 1
ATOM 4663 C CA . VAL A 1 577 ? 3.360 15.703 18.157 1.00 79.38 577 VAL A CA 1
ATOM 4664 C C . VAL A 1 577 ? 4.466 16.165 19.099 1.00 79.38 577 VAL A C 1
ATOM 4666 O O . VAL A 1 577 ? 4.619 15.606 20.183 1.00 79.38 577 VAL A O 1
ATOM 4669 N N . GLU A 1 578 ? 5.205 17.216 18.751 1.00 82.50 578 GLU A N 1
ATOM 4670 C CA . GLU A 1 578 ? 6.286 17.716 19.603 1.00 82.50 578 GLU A CA 1
ATOM 4671 C C . GLU A 1 578 ? 5.798 18.212 20.963 1.00 82.50 578 GLU A C 1
ATOM 4673 O O . GLU A 1 578 ? 6.441 17.959 21.987 1.00 82.50 578 GLU A O 1
ATOM 4678 N N . LYS A 1 579 ? 4.667 18.921 20.981 1.00 81.69 579 LYS A N 1
ATOM 4679 C CA . LYS A 1 579 ? 4.053 19.432 22.205 1.00 81.69 579 LYS A CA 1
ATOM 4680 C C . LYS A 1 579 ? 3.600 18.286 23.104 1.00 81.69 579 LYS A C 1
ATOM 4682 O O . LYS A 1 579 ? 3.945 18.274 24.285 1.00 81.69 579 LYS A O 1
ATOM 4687 N N . CYS A 1 580 ? 2.880 17.309 22.557 1.00 80.81 580 CYS A N 1
ATOM 4688 C CA . CYS A 1 580 ? 2.329 16.217 23.352 1.00 80.81 580 CYS A CA 1
ATOM 4689 C C . CYS A 1 580 ? 3.360 15.188 23.788 1.00 80.81 580 CYS A C 1
ATOM 4691 O O . CYS A 1 580 ? 3.255 14.668 24.895 1.00 80.81 580 CYS A O 1
ATOM 4693 N N . CYS A 1 581 ? 4.422 14.973 23.017 1.00 81.44 581 CYS A N 1
ATOM 4694 C CA . CYS A 1 581 ? 5.514 14.106 23.448 1.00 81.44 581 CYS A CA 1
ATOM 4695 C C . CYS A 1 581 ? 6.377 14.696 24.568 1.00 81.44 581 CYS A C 1
ATOM 4697 O O . CYS A 1 581 ? 7.074 13.951 25.253 1.00 81.44 581 CYS A O 1
ATOM 4699 N N . LYS A 1 582 ? 6.307 16.013 24.797 1.00 83.38 582 LYS A N 1
ATOM 4700 C CA . LYS A 1 582 ? 6.932 16.693 25.945 1.00 83.38 582 LYS A CA 1
ATOM 4701 C C . LYS A 1 582 ? 5.981 16.836 27.143 1.00 83.38 582 LYS A C 1
ATOM 4703 O O . LYS A 1 582 ? 6.390 17.368 28.175 1.00 83.38 582 LYS A O 1
ATOM 4708 N N . ALA A 1 583 ? 4.724 16.401 27.020 1.00 82.81 583 ALA A N 1
ATOM 4709 C CA . ALA A 1 583 ? 3.734 16.494 28.086 1.00 82.81 583 ALA A CA 1
ATOM 4710 C C . ALA A 1 583 ? 3.919 15.390 29.140 1.00 82.81 583 ALA A C 1
ATOM 4712 O O . ALA A 1 583 ? 4.436 14.312 28.859 1.00 82.81 583 ALA A O 1
ATOM 4713 N N . GLN A 1 584 ? 3.450 15.654 30.363 1.00 76.62 584 GLN A N 1
ATOM 4714 C CA . GLN A 1 584 ? 3.522 14.700 31.476 1.00 76.62 584 GLN A CA 1
ATOM 4715 C C . GLN A 1 584 ? 2.618 13.470 31.259 1.00 76.62 584 GLN A C 1
ATOM 4717 O O . GLN A 1 584 ? 2.959 12.379 31.705 1.00 76.62 584 GLN A O 1
ATOM 4722 N N . GLU A 1 585 ? 1.514 13.638 30.519 1.00 76.62 585 GLU A N 1
ATOM 4723 C CA . GLU A 1 585 ? 0.638 12.564 30.032 1.00 76.62 585 GLU A CA 1
ATOM 4724 C C . GLU A 1 585 ? 0.403 12.718 28.511 1.00 76.62 585 GLU A C 1
ATOM 4726 O O . GLU A 1 585 ? -0.559 13.372 28.094 1.00 76.62 585 GLU A O 1
ATOM 4731 N N . PRO A 1 586 ? 1.273 12.142 27.656 1.00 73.69 586 PRO A N 1
ATOM 4732 C CA . PRO A 1 586 ? 1.209 12.323 26.202 1.00 73.69 586 PRO A CA 1
ATOM 4733 C C . PRO A 1 586 ? -0.125 11.906 25.569 1.00 73.69 586 PRO A C 1
ATOM 4735 O O . PRO A 1 586 ? -0.643 12.623 24.718 1.00 73.69 586 PRO A O 1
ATOM 4738 N N . GLU A 1 587 ? -0.725 10.799 26.018 1.00 70.62 587 GLU A N 1
ATOM 4739 C CA . GLU A 1 587 ? -2.008 10.299 25.492 1.00 70.62 587 GLU A CA 1
ATOM 4740 C C . GLU A 1 587 ? -3.169 11.265 25.793 1.00 70.62 587 GLU A C 1
ATOM 4742 O O . GLU A 1 587 ? -4.037 11.501 24.951 1.00 70.62 587 GLU A O 1
ATOM 4747 N N . ALA A 1 588 ? -3.167 11.871 26.986 1.00 69.94 588 ALA A N 1
ATOM 4748 C CA . ALA A 1 588 ? -4.156 12.873 27.370 1.00 69.94 588 ALA A CA 1
ATOM 4749 C C . ALA A 1 588 ? -3.971 14.169 26.565 1.00 69.94 588 ALA A C 1
ATOM 4751 O O . ALA A 1 588 ? -4.954 14.720 26.068 1.00 69.94 588 ALA A O 1
ATOM 4752 N N . CYS A 1 589 ? -2.719 14.599 26.359 1.00 75.56 589 CYS A N 1
ATOM 4753 C CA . CYS A 1 589 ? -2.406 15.744 25.505 1.00 75.56 589 CYS A CA 1
ATOM 4754 C C . CYS A 1 589 ? -2.853 15.516 24.060 1.00 75.56 589 CYS A C 1
ATOM 4756 O O . CYS A 1 589 ? -3.518 16.379 23.499 1.00 75.56 589 CYS A O 1
ATOM 4758 N N . PHE A 1 590 ? -2.557 14.360 23.453 1.00 70.31 590 PHE A N 1
ATOM 4759 C CA . PHE A 1 590 ? -2.995 14.080 22.083 1.00 70.31 590 PHE A CA 1
ATOM 4760 C C . PHE A 1 590 ? -4.518 14.098 21.962 1.00 70.31 590 PHE A C 1
ATOM 4762 O O . PHE A 1 590 ? -5.043 14.641 20.994 1.00 70.31 590 PHE A O 1
ATOM 4769 N N . LYS A 1 591 ? -5.244 13.586 22.964 1.00 65.12 591 LYS A N 1
ATOM 4770 C CA . LYS A 1 591 ? -6.713 13.650 23.010 1.00 65.12 591 LYS A CA 1
ATOM 4771 C C . LYS A 1 591 ? -7.234 15.096 23.072 1.00 65.12 591 LYS A C 1
ATOM 4773 O O . LYS A 1 591 ? -8.234 15.419 22.429 1.00 65.12 591 LYS A O 1
ATOM 4778 N N . GLU A 1 592 ? -6.563 15.968 23.822 1.00 67.06 592 GLU A N 1
ATOM 4779 C CA . GLU A 1 592 ? -6.909 17.389 23.943 1.00 67.06 592 GLU A CA 1
ATOM 4780 C C . GLU A 1 592 ? -6.548 18.182 22.676 1.00 67.06 592 GLU A C 1
ATOM 4782 O O . GLU A 1 592 ? -7.401 18.856 22.095 1.00 67.06 592 GLU A O 1
ATOM 4787 N N . GLU A 1 593 ? -5.319 18.046 22.183 1.00 63.19 593 GLU A N 1
ATOM 4788 C CA . GLU A 1 593 ? -4.820 18.749 21.000 1.00 63.19 593 GLU A CA 1
ATOM 4789 C C . GLU A 1 593 ? -5.487 18.274 19.712 1.00 63.19 593 GLU A C 1
ATOM 4791 O O . GLU A 1 593 ? -5.693 19.084 18.815 1.00 63.19 593 GLU A O 1
ATOM 4796 N N . MET A 1 594 ? -5.933 17.017 19.630 1.00 56.44 594 MET A N 1
ATOM 4797 C CA . MET A 1 594 ? -6.755 16.540 18.515 1.00 56.44 594 MET A CA 1
ATOM 4798 C C . MET A 1 594 ? -8.067 17.332 18.399 1.00 56.44 594 MET A C 1
ATOM 4800 O O . MET A 1 594 ? -8.546 17.603 17.300 1.00 56.44 594 MET A O 1
ATOM 4804 N N . THR A 1 595 ? -8.617 17.804 19.522 1.00 56.03 595 THR A N 1
ATOM 4805 C CA . THR A 1 595 ? -9.795 18.689 19.532 1.00 56.03 595 THR A CA 1
ATOM 4806 C C . THR A 1 595 ? -9.472 20.069 18.936 1.00 56.03 595 THR A C 1
ATOM 4808 O O . THR A 1 595 ? -10.332 20.679 18.301 1.00 56.03 595 THR A O 1
ATOM 4811 N N . THR A 1 596 ? -8.231 20.540 19.097 1.00 55.53 596 THR A N 1
ATOM 4812 C CA . THR A 1 596 ? -7.702 21.797 18.534 1.00 55.53 596 THR A CA 1
ATOM 4813 C C . THR A 1 596 ? -7.253 21.634 17.069 1.00 55.53 596 THR A C 1
ATOM 4815 O O . THR A 1 596 ? -7.453 22.525 16.254 1.00 55.53 596 THR A O 1
ATOM 4818 N N . PHE A 1 597 ? -6.737 20.473 16.666 1.00 52.94 597 PHE A N 1
ATOM 4819 C CA . PHE A 1 597 ? -6.445 20.161 15.261 1.00 52.94 597 PHE A CA 1
ATOM 4820 C C . PHE A 1 597 ? -7.737 20.061 14.428 1.00 52.94 597 PHE A C 1
ATOM 4822 O O . PHE A 1 597 ? -7.830 20.607 13.329 1.00 52.94 597 PHE A O 1
ATOM 4829 N N . LEU A 1 598 ? -8.794 19.469 15.001 1.00 53.59 598 LEU A N 1
ATOM 4830 C CA . LEU A 1 598 ? -10.143 19.479 14.424 1.00 53.59 598 LEU A CA 1
ATOM 4831 C C . LEU A 1 598 ? -10.761 20.890 14.345 1.00 53.59 598 LEU A C 1
ATOM 4833 O O . LEU A 1 598 ? -11.648 21.108 13.524 1.00 53.59 598 LEU A O 1
ATOM 4837 N N . GLU A 1 599 ? -10.316 21.858 15.158 1.00 52.81 599 GLU A N 1
ATOM 4838 C CA . GLU A 1 599 ? -10.669 23.275 14.961 1.00 52.81 599 GLU A CA 1
ATOM 4839 C C . GLU A 1 599 ? -10.008 23.874 13.736 1.00 52.81 599 GLU A C 1
ATOM 4841 O O . GLU A 1 599 ? -10.668 24.583 12.985 1.00 52.81 599 GLU A O 1
ATOM 4846 N N . HIS A 1 600 ? -8.725 23.587 13.528 1.00 52.16 600 HIS A N 1
ATOM 4847 C CA . HIS A 1 600 ? -7.977 24.110 12.391 1.00 52.16 600 HIS A CA 1
ATOM 4848 C C . HIS A 1 600 ? -8.559 23.604 11.059 1.00 52.16 600 HIS A C 1
ATOM 4850 O O . HIS A 1 600 ? -8.735 24.379 10.123 1.00 52.16 600 HIS A O 1
ATOM 4856 N N . ILE A 1 601 ? -8.988 22.335 11.021 1.00 51.47 601 ILE A N 1
ATOM 4857 C CA . ILE A 1 601 ? -9.746 21.733 9.907 1.00 51.47 601 ILE A CA 1
ATOM 4858 C C . ILE A 1 601 ? -11.059 22.483 9.625 1.00 51.47 601 ILE A C 1
ATOM 4860 O O . ILE A 1 601 ? -11.447 22.638 8.470 1.00 51.47 601 ILE A O 1
ATOM 4864 N N . CYS A 1 602 ? -11.746 22.955 10.665 1.00 52.38 602 CYS A N 1
ATOM 4865 C CA . CYS A 1 602 ? -13.023 23.656 10.535 1.00 52.38 602 CYS A CA 1
ATOM 4866 C C . CYS A 1 602 ? -12.898 25.153 10.222 1.00 52.38 602 CYS A C 1
ATOM 4868 O O . CYS A 1 602 ? -13.876 25.750 9.785 1.00 52.38 602 CYS A O 1
ATOM 4870 N N . ASN A 1 603 ? -11.717 25.745 10.414 1.00 51.34 603 ASN A N 1
ATOM 4871 C CA . ASN A 1 603 ? -11.440 27.155 10.128 1.00 51.34 603 ASN A CA 1
ATOM 4872 C C . ASN A 1 603 ? -10.894 27.392 8.706 1.00 51.34 603 ASN A C 1
ATOM 4874 O O . ASN A 1 603 ? -10.624 28.534 8.346 1.00 51.34 603 ASN A O 1
ATOM 4878 N N . ASN A 1 604 ? -10.712 26.336 7.906 1.00 50.25 604 ASN A N 1
ATOM 4879 C CA . ASN A 1 604 ? -10.171 26.415 6.551 1.00 50.25 604 ASN A CA 1
ATOM 4880 C C . ASN A 1 604 ? -11.322 26.380 5.520 1.00 50.25 604 ASN A C 1
ATOM 4882 O O . ASN A 1 604 ? -11.978 25.348 5.347 1.00 50.25 604 ASN A O 1
ATOM 4886 N N . GLU A 1 605 ? -11.606 27.518 4.871 1.00 43.75 605 GLU A N 1
ATOM 4887 C CA . GLU A 1 605 ? -12.828 27.763 4.072 1.00 43.75 605 GLU A CA 1
ATOM 4888 C C . GLU A 1 605 ? -13.031 26.743 2.927 1.00 43.75 605 GLU A C 1
ATOM 4890 O O . GLU A 1 605 ? -14.162 26.358 2.630 1.00 43.75 605 GLU A O 1
ATOM 4895 N N . GLY A 1 606 ? -11.955 26.176 2.363 1.00 48.31 606 GLY A N 1
ATOM 4896 C CA . GLY A 1 606 ? -12.027 25.136 1.324 1.00 48.31 606 GLY A CA 1
ATOM 4897 C C . GLY A 1 606 ? -12.504 23.750 1.800 1.00 48.31 606 GLY A C 1
ATOM 4898 O O . GLY A 1 606 ? -12.961 22.938 0.991 1.00 48.31 606 GLY A O 1
ATOM 4899 N N . MET A 1 607 ? -12.435 23.451 3.106 1.00 44.53 607 MET A N 1
ATOM 4900 C CA . MET A 1 607 ? -12.908 22.177 3.673 1.00 44.53 607 MET A CA 1
ATOM 4901 C C . MET A 1 607 ? -14.392 22.196 4.074 1.00 44.53 607 MET A C 1
ATOM 4903 O O . MET A 1 607 ? -15.008 21.126 4.139 1.00 44.53 607 MET A O 1
ATOM 4907 N N . ALA A 1 608 ? -14.974 23.374 4.313 1.00 42.34 608 ALA A N 1
ATOM 4908 C CA . ALA A 1 608 ? -16.353 23.529 4.781 1.00 42.34 608 ALA A CA 1
ATOM 4909 C C . ALA A 1 608 ? -17.401 23.455 3.650 1.00 42.34 608 ALA A C 1
ATOM 4911 O O . ALA A 1 608 ? -18.523 22.995 3.878 1.00 42.34 608 ALA A O 1
ATOM 4912 N N . ASP A 1 609 ? -17.034 23.814 2.415 1.00 39.62 609 ASP A N 1
ATOM 4913 C CA . ASP A 1 609 ? -18.005 24.124 1.353 1.00 39.62 609 ASP A CA 1
ATOM 4914 C C . ASP A 1 609 ? -18.561 22.935 0.544 1.00 39.62 609 ASP A C 1
ATOM 4916 O O . ASP A 1 609 ? -19.438 23.104 -0.307 1.00 39.62 609 ASP A O 1
ATOM 4920 N N . LYS A 1 610 ? -18.153 21.690 0.827 1.00 44.16 610 LYS A N 1
ATOM 4921 C CA . LYS A 1 610 ? -18.758 20.492 0.201 1.00 44.16 610 LYS A CA 1
ATOM 4922 C C . LYS A 1 610 ? -19.392 19.545 1.231 1.00 44.16 610 LYS A C 1
ATOM 4924 O O . LYS A 1 610 ? -18.950 18.422 1.445 1.00 44.16 610 LYS A O 1
ATOM 4929 N N . ARG A 1 611 ? -20.474 20.041 1.848 1.00 49.09 611 ARG A N 1
ATOM 4930 C CA . ARG A 1 611 ? -21.713 19.345 2.288 1.00 49.09 611 ARG A CA 1
ATOM 4931 C C . ARG A 1 611 ? -21.663 18.059 3.139 1.00 49.09 611 ARG A C 1
ATOM 4933 O O . ARG A 1 611 ? -22.689 17.391 3.226 1.00 49.09 611 ARG A O 1
ATOM 4940 N N . VAL A 1 612 ? -20.574 17.709 3.825 1.00 50.72 612 VAL A N 1
ATOM 4941 C CA . VAL A 1 612 ? -20.628 16.582 4.796 1.00 50.72 612 VAL A CA 1
ATOM 4942 C C . VAL A 1 612 ? -20.448 17.023 6.252 1.00 50.72 612 VAL A C 1
ATOM 4944 O O . VAL A 1 612 ? -21.087 16.447 7.126 1.00 50.72 612 VAL A O 1
ATOM 4947 N N . PHE A 1 613 ? -19.671 18.074 6.538 1.00 50.81 613 PHE A N 1
ATOM 4948 C CA . PHE A 1 613 ? -19.341 18.463 7.923 1.00 50.81 613 PHE A CA 1
ATOM 4949 C C . PHE A 1 613 ? -19.502 19.959 8.245 1.00 50.81 613 PHE A C 1
ATOM 4951 O O . PHE A 1 613 ? -19.132 20.367 9.346 1.00 50.81 613 PHE A O 1
ATOM 4958 N N . SER A 1 614 ? -20.073 20.766 7.336 1.00 54.72 614 SER A N 1
ATOM 4959 C CA . SER A 1 614 ? -20.314 22.209 7.551 1.00 54.72 614 SER A CA 1
ATOM 4960 C C . SER A 1 614 ? -21.028 22.476 8.876 1.00 54.72 614 SER A C 1
ATOM 4962 O O . SER A 1 614 ? -20.643 23.353 9.645 1.00 54.72 614 SER A O 1
ATOM 4964 N N . ASP A 1 615 ? -22.016 21.642 9.186 1.00 56.72 615 ASP A N 1
ATOM 4965 C CA . ASP A 1 615 ? -22.891 21.822 10.340 1.00 56.72 615 ASP A CA 1
ATOM 4966 C C . ASP A 1 615 ? -22.169 21.479 11.649 1.00 56.72 615 ASP A C 1
ATOM 4968 O O . ASP A 1 615 ? -22.395 22.123 12.669 1.00 56.72 615 ASP A O 1
ATOM 4972 N N . CYS A 1 616 ? -21.228 20.529 11.609 1.00 57.00 616 CYS A N 1
ATOM 4973 C CA . CYS A 1 616 ? -20.390 20.172 12.752 1.00 57.00 616 CYS A CA 1
ATOM 4974 C C . CYS A 1 616 ? -19.273 21.180 13.005 1.00 57.00 616 CYS A C 1
ATOM 4976 O O . CYS A 1 616 ? -18.923 21.443 14.157 1.00 57.00 616 CYS A O 1
ATOM 4978 N N . CYS A 1 617 ? -18.721 21.768 11.945 1.00 58.38 617 CYS A N 1
ATOM 4979 C CA . CYS A 1 617 ? -17.643 22.740 12.058 1.00 58.38 617 CYS A CA 1
ATOM 4980 C C . CYS A 1 617 ? -18.071 24.058 12.714 1.00 58.38 617 CYS A C 1
ATOM 4982 O O . CYS A 1 617 ? -17.261 24.672 13.411 1.00 58.38 617 CYS A O 1
ATOM 4984 N N . ASN A 1 618 ? -19.359 24.398 12.618 1.00 59.50 618 ASN A N 1
ATOM 4985 C CA . ASN A 1 618 ? -19.975 25.566 13.252 1.00 59.50 618 ASN A CA 1
ATOM 4986 C C . ASN A 1 618 ? -20.263 25.401 14.764 1.00 59.50 618 ASN A C 1
ATOM 4988 O O . ASN A 1 618 ? -20.791 26.317 15.396 1.00 59.50 618 ASN A O 1
ATOM 4992 N N . ILE A 1 619 ? -19.933 24.252 15.367 1.00 62.34 619 ILE A N 1
ATOM 4993 C CA . ILE A 1 619 ? -20.226 23.922 16.773 1.00 62.34 619 ILE A CA 1
ATOM 4994 C C . ILE A 1 619 ? -18.952 24.045 17.641 1.00 62.34 619 ILE A C 1
ATOM 4996 O O . ILE A 1 619 ? -17.843 23.791 17.176 1.00 62.34 619 ILE A O 1
ATOM 5000 N N . ASN A 1 620 ? -19.086 24.442 18.919 1.00 54.03 620 ASN A N 1
ATOM 5001 C CA . ASN A 1 620 ? -17.957 24.655 19.849 1.00 54.03 620 ASN A CA 1
ATOM 5002 C C . ASN A 1 620 ? -17.088 23.390 20.104 1.00 54.03 620 ASN A C 1
ATOM 5004 O O . ASN A 1 620 ? -17.557 22.270 19.893 1.00 54.03 620 ASN A O 1
ATOM 5008 N N . LYS A 1 621 ? -15.845 23.561 20.615 1.00 49.38 621 LYS A N 1
ATOM 5009 C CA . LYS A 1 621 ? -14.827 22.495 20.847 1.00 49.38 621 LYS A CA 1
ATOM 5010 C C . LYS A 1 621 ? -15.393 21.150 21.299 1.00 49.38 621 LYS A C 1
ATOM 5012 O O . LYS A 1 621 ? -15.152 20.126 20.667 1.00 49.38 621 LYS A O 1
ATOM 5017 N N . THR A 1 622 ? -16.136 21.144 22.401 1.00 49.59 622 THR A N 1
ATOM 5018 C CA . THR A 1 622 ? -16.568 19.907 23.065 1.00 49.59 622 THR A CA 1
ATOM 5019 C C . THR A 1 622 ? -17.754 19.251 22.353 1.00 49.59 622 THR A C 1
ATOM 5021 O O . THR A 1 622 ? -17.932 18.035 22.429 1.00 49.59 622 THR A O 1
ATOM 5024 N N . ALA A 1 623 ? -18.572 20.035 21.647 1.00 54.28 623 ALA A N 1
ATOM 5025 C CA . ALA A 1 623 ? -19.741 19.547 20.920 1.00 54.28 623 ALA A CA 1
ATOM 5026 C C . ALA A 1 623 ? -19.442 19.204 19.446 1.00 54.28 623 ALA A C 1
ATOM 5028 O O . ALA A 1 623 ? -20.170 18.412 18.850 1.00 54.28 623 ALA A O 1
ATOM 5029 N N . ARG A 1 624 ? -18.326 19.686 18.885 1.00 57.47 624 ARG A N 1
ATOM 5030 C CA . ARG A 1 624 ? -17.864 19.334 17.535 1.00 57.47 624 ARG A CA 1
ATOM 5031 C C . ARG A 1 624 ? -17.551 17.844 17.395 1.00 57.47 624 ARG A C 1
ATOM 5033 O O . ARG A 1 624 ? -18.049 17.206 16.474 1.00 57.47 624 ARG A O 1
ATOM 5040 N N . HIS A 1 625 ? -16.797 17.265 18.334 1.00 51.84 625 HIS A N 1
ATOM 5041 C CA . HIS A 1 625 ? -16.525 15.820 18.350 1.00 51.84 625 HIS A CA 1
ATOM 5042 C C . HIS A 1 625 ? -17.831 15.010 18.448 1.00 51.84 625 HIS A C 1
ATOM 5044 O O . HIS A 1 625 ? -18.024 14.058 17.696 1.00 51.84 625 HIS A O 1
ATOM 5050 N N . LYS A 1 626 ? -18.782 15.439 19.290 1.00 54.88 626 LYS A N 1
ATOM 5051 C CA . LYS A 1 626 ? -20.118 14.822 19.353 1.00 54.88 626 LYS A CA 1
ATOM 5052 C C . LYS A 1 626 ? -20.858 14.901 18.017 1.00 54.88 626 LYS A C 1
ATOM 5054 O O . LYS A 1 626 ? -21.460 13.914 17.625 1.00 54.88 626 LYS A O 1
ATOM 5059 N N . CYS A 1 627 ? -20.771 16.017 17.297 1.00 57.84 627 CYS A N 1
ATOM 5060 C CA . CYS A 1 627 ? -21.370 16.142 15.968 1.00 57.84 627 CYS A CA 1
ATOM 5061 C C . CYS A 1 627 ? -20.734 15.192 14.942 1.00 57.84 627 CYS A C 1
ATOM 5063 O O . CYS A 1 627 ? -21.450 14.498 14.229 1.00 57.84 627 CYS A O 1
ATOM 5065 N N . PHE A 1 628 ? -19.404 15.060 14.928 1.00 58.00 628 PHE A N 1
ATOM 5066 C CA . PHE A 1 628 ? -18.734 14.067 14.079 1.00 58.00 628 PHE A CA 1
ATOM 5067 C C . PHE A 1 628 ? -19.139 12.623 14.422 1.00 58.00 628 PHE A C 1
ATOM 5069 O O . PHE A 1 628 ? -19.274 11.796 13.522 1.00 58.00 628 PHE A O 1
ATOM 5076 N N . LEU A 1 629 ? -19.373 12.315 15.702 1.00 55.06 629 LEU A N 1
ATOM 5077 C CA . LEU A 1 629 ? -19.872 11.005 16.137 1.00 55.06 629 LEU A CA 1
ATOM 5078 C C . LEU A 1 629 ? -21.337 10.760 15.741 1.00 55.06 629 LEU A C 1
ATOM 5080 O O . LEU A 1 629 ? -21.694 9.616 15.471 1.00 55.06 629 LEU A O 1
ATOM 5084 N N . LEU A 1 630 ? -22.165 11.808 15.663 1.00 53.53 630 LEU A N 1
ATOM 5085 C CA . LEU A 1 630 ? -23.559 11.727 15.201 1.00 53.53 630 LEU A CA 1
ATOM 5086 C C . LEU A 1 630 ? -23.671 11.388 13.703 1.00 53.53 630 LEU A C 1
ATOM 5088 O O . LEU A 1 630 ? -24.701 10.876 13.273 1.00 53.53 630 LEU A O 1
ATOM 5092 N N . HIS A 1 631 ? -22.598 11.570 12.924 1.00 56.16 631 HIS A N 1
ATOM 5093 C CA . HIS A 1 631 ? -22.525 11.125 11.526 1.00 56.16 631 HIS A CA 1
ATOM 5094 C C . HIS A 1 631 ? -22.232 9.628 11.356 1.00 56.16 631 HIS A C 1
ATOM 5096 O O . HIS A 1 631 ? -22.160 9.156 10.219 1.00 56.16 631 HIS A O 1
ATOM 5102 N N . LYS A 1 632 ? -22.113 8.849 12.446 1.00 58.28 632 LYS A N 1
ATOM 5103 C CA . LYS A 1 632 ? -22.210 7.381 12.384 1.00 58.28 632 LYS A CA 1
ATOM 5104 C C . LYS A 1 632 ? -23.632 6.997 11.956 1.00 58.28 632 LYS A C 1
ATOM 5106 O O . LYS A 1 632 ? -24.504 6.773 12.790 1.00 58.28 632 LYS A O 1
ATOM 5111 N N . LYS A 1 633 ? -23.882 6.951 10.648 1.00 52.69 633 LYS A N 1
ATOM 5112 C CA . LYS A 1 633 ? -25.158 6.488 10.099 1.00 52.69 633 LYS A CA 1
ATOM 5113 C C . LYS A 1 633 ? -25.202 4.962 10.145 1.00 52.69 633 LYS A C 1
ATOM 5115 O O . LYS A 1 633 ? -24.337 4.312 9.571 1.00 52.69 633 LYS A O 1
ATOM 5120 N N . ASP A 1 634 ? -26.212 4.408 10.813 1.00 51.62 634 ASP A N 1
ATOM 5121 C CA . ASP A 1 634 ? -26.688 3.059 10.491 1.00 51.62 634 ASP A CA 1
ATOM 5122 C C . ASP A 1 634 ? -27.248 3.143 9.064 1.00 51.62 634 ASP A C 1
ATOM 5124 O O . ASP A 1 634 ? -28.121 3.977 8.802 1.00 51.62 634 ASP A O 1
ATOM 5128 N N . ASP A 1 635 ? -26.746 2.331 8.133 1.00 43.75 635 ASP A N 1
ATOM 5129 C CA . ASP A 1 635 ? -27.388 2.200 6.826 1.00 43.75 635 ASP A CA 1
ATOM 5130 C C . ASP A 1 635 ? -28.804 1.658 7.067 1.00 43.75 635 ASP A C 1
ATOM 5132 O O . ASP A 1 635 ? -29.008 0.493 7.407 1.00 43.75 635 ASP A O 1
ATOM 5136 N N . ALA A 1 636 ? -29.810 2.522 6.919 1.00 40.88 636 ALA A N 1
ATOM 5137 C CA . ALA A 1 636 ? -31.221 2.194 7.124 1.00 40.88 636 ALA A CA 1
ATOM 5138 C C . ALA A 1 636 ? -31.798 1.252 6.042 1.00 40.88 636 ALA A C 1
ATOM 5140 O O . ALA A 1 636 ? -33.009 1.048 5.970 1.00 40.88 636 ALA A O 1
ATOM 5141 N N . GLY A 1 637 ? -30.950 0.647 5.209 1.00 41.75 637 GLY A N 1
ATOM 5142 C CA . GLY A 1 637 ? -31.298 -0.479 4.357 1.00 41.75 637 GLY A CA 1
ATOM 5143 C C . GLY A 1 637 ? -30.697 -1.745 4.947 1.00 41.75 637 GLY A C 1
ATOM 5144 O O . GLY A 1 637 ? -29.483 -1.917 4.901 1.00 41.75 637 GLY A O 1
ATOM 5145 N N . TYR A 1 638 ? -31.537 -2.638 5.477 1.00 44.66 638 TYR A N 1
ATOM 5146 C CA . TYR A 1 638 ? -31.156 -4.008 5.833 1.00 44.66 638 TYR A CA 1
ATOM 5147 C C . TYR A 1 638 ? -30.597 -4.730 4.592 1.00 44.66 638 TYR A C 1
ATOM 5149 O O . TYR A 1 638 ? -31.305 -5.439 3.885 1.00 44.66 638 TYR A O 1
ATOM 5157 N N . SER A 1 639 ? -29.311 -4.542 4.321 1.00 37.72 639 SER A N 1
ATOM 5158 C CA . SER A 1 639 ? -28.509 -5.411 3.475 1.00 37.72 639 SER A CA 1
ATOM 5159 C C . SER A 1 639 ? -27.960 -6.498 4.387 1.00 37.72 639 SER A C 1
ATOM 5161 O O . SER A 1 639 ? -27.300 -6.208 5.389 1.00 37.72 639 SER A O 1
ATOM 5163 N N . GLU A 1 640 ? -28.284 -7.757 4.093 1.00 41.91 640 GLU A N 1
ATOM 5164 C CA . GLU A 1 640 ? -27.764 -8.891 4.845 1.00 41.91 640 GLU A CA 1
ATOM 5165 C C . GLU A 1 640 ? -26.239 -8.784 4.973 1.00 41.91 640 GLU A C 1
ATOM 5167 O O . GLU A 1 640 ? -25.530 -8.431 4.026 1.00 41.91 640 GLU A O 1
ATOM 5172 N N . ILE A 1 641 ? -25.731 -9.070 6.178 1.00 44.16 641 ILE A N 1
ATOM 5173 C CA . ILE A 1 641 ? -24.300 -9.012 6.524 1.00 44.16 641 ILE A CA 1
ATOM 5174 C C . ILE A 1 641 ? -23.481 -9.769 5.466 1.00 44.16 641 ILE A C 1
ATOM 5176 O O . ILE A 1 641 ? -22.417 -9.298 5.079 1.00 44.16 641 ILE A O 1
ATOM 5180 N N . PHE A 1 642 ? -24.077 -10.810 4.874 1.00 47.84 642 PHE A N 1
ATOM 5181 C CA . PHE A 1 642 ? -23.666 -11.450 3.632 1.00 47.84 642 PHE A CA 1
ATOM 5182 C C . PHE A 1 642 ? -24.917 -11.924 2.876 1.00 47.84 642 PHE A C 1
ATOM 5184 O O . PHE A 1 642 ? -25.565 -12.856 3.347 1.00 47.84 642 PHE A O 1
ATOM 5191 N N . GLN A 1 643 ? -25.224 -11.385 1.691 1.00 44.53 643 GLN A N 1
ATOM 5192 C CA . GLN A 1 643 ? -25.803 -12.268 0.675 1.00 44.53 643 GLN A CA 1
ATOM 5193 C C . GLN A 1 643 ? -24.664 -13.213 0.296 1.00 44.53 643 GLN A C 1
ATOM 5195 O O . GLN A 1 643 ? -23.702 -12.791 -0.350 1.00 44.53 643 GLN A O 1
ATOM 5200 N N . ILE A 1 644 ? -24.705 -14.453 0.800 1.00 50.25 644 ILE A N 1
ATOM 5201 C CA . ILE A 1 644 ? -23.737 -15.490 0.427 1.00 50.25 644 ILE A CA 1
ATOM 5202 C C . ILE A 1 644 ? -23.901 -15.680 -1.075 1.00 50.25 644 ILE A C 1
ATOM 5204 O O . ILE A 1 644 ? -24.820 -16.355 -1.525 1.00 50.25 644 ILE A O 1
ATOM 5208 N N . SER A 1 645 ? -23.045 -15.024 -1.847 1.00 50.06 645 SER A N 1
ATOM 5209 C CA . SER A 1 645 ? -23.107 -15.120 -3.300 1.00 50.06 645 SER A CA 1
ATOM 5210 C C . SER A 1 645 ? -22.492 -16.443 -3.763 1.00 50.06 645 SER A C 1
ATOM 5212 O O . SER A 1 645 ? -22.849 -16.917 -4.836 1.00 50.06 645 SER A O 1
ATOM 5214 N N . ASN A 1 646 ? -21.630 -17.071 -2.942 1.00 65.75 646 ASN A N 1
ATOM 5215 C CA . ASN A 1 646 ? -21.094 -18.408 -3.189 1.00 65.75 646 ASN A CA 1
ATOM 5216 C C . ASN A 1 646 ? -20.352 -18.995 -1.948 1.00 65.75 646 ASN A C 1
ATOM 5218 O O . ASN A 1 646 ? -19.285 -18.481 -1.599 1.00 65.75 646 ASN A O 1
ATOM 5222 N N . PRO A 1 647 ? -20.857 -20.044 -1.263 1.00 74.75 647 PRO A N 1
ATOM 5223 C CA . PRO A 1 647 ? -20.130 -20.765 -0.202 1.00 74.75 647 PRO A CA 1
ATOM 5224 C C . PRO A 1 647 ? -18.742 -21.253 -0.633 1.00 74.75 647 PRO A C 1
ATOM 5226 O O . PRO A 1 647 ? -17.797 -21.256 0.156 1.00 74.75 647 PRO A O 1
ATOM 5229 N N . GLU A 1 648 ? -18.608 -21.624 -1.904 1.00 75.94 648 GLU A N 1
ATOM 5230 C CA . GLU A 1 648 ? -17.365 -22.090 -2.502 1.00 75.94 648 GLU A CA 1
ATOM 5231 C C . GLU A 1 648 ? -16.307 -20.984 -2.523 1.00 75.94 648 GLU A C 1
ATOM 5233 O O . GLU A 1 648 ? -15.169 -21.257 -2.159 1.00 75.94 648 GLU A O 1
ATOM 5238 N N . GLN A 1 649 ? -16.684 -19.735 -2.822 1.00 74.00 649 GLN A N 1
ATOM 5239 C CA . GLN A 1 649 ? -15.756 -18.595 -2.799 1.00 74.00 649 GLN A CA 1
ATOM 5240 C C . GLN A 1 649 ? -15.255 -18.293 -1.388 1.00 74.00 649 GLN A C 1
ATOM 5242 O O . GLN A 1 649 ? -14.092 -17.952 -1.213 1.00 74.00 649 GLN A O 1
ATOM 5247 N N . ILE A 1 650 ? -16.106 -18.432 -0.366 1.00 74.44 650 ILE A N 1
ATOM 5248 C CA . ILE A 1 650 ? -15.689 -18.238 1.033 1.00 74.44 650 ILE A CA 1
ATOM 5249 C C . ILE A 1 650 ? -14.655 -19.299 1.423 1.00 74.44 650 ILE A C 1
ATOM 5251 O O . ILE A 1 650 ? -13.652 -18.977 2.054 1.00 74.44 650 ILE A O 1
ATOM 5255 N N . CYS A 1 651 ? -14.858 -20.543 0.989 1.00 79.62 651 CYS A N 1
ATOM 5256 C CA . CYS A 1 651 ? -13.903 -21.625 1.214 1.00 79.62 651 CYS A CA 1
ATOM 5257 C C . CYS A 1 651 ? -12.632 -21.525 0.366 1.00 79.62 651 CYS A C 1
ATOM 5259 O O . CYS A 1 651 ? -11.590 -22.021 0.781 1.00 79.62 651 CYS A O 1
ATOM 5261 N N . GLU A 1 652 ? -12.699 -20.922 -0.820 1.00 74.12 652 GLU A N 1
ATOM 5262 C CA . GLU A 1 652 ? -11.524 -20.596 -1.632 1.00 74.12 652 GLU A CA 1
ATOM 5263 C C . GLU A 1 652 ? -10.710 -19.476 -0.972 1.00 74.12 652 GLU A C 1
ATOM 5265 O O . GLU A 1 652 ? -9.508 -19.636 -0.789 1.00 74.12 652 GLU A O 1
ATOM 5270 N N . MET A 1 653 ? -11.363 -18.412 -0.490 1.00 67.94 653 MET A N 1
ATOM 5271 C CA . MET A 1 653 ? -10.708 -17.328 0.255 1.00 67.94 653 MET A CA 1
ATOM 5272 C C . MET A 1 653 ? -10.046 -17.817 1.555 1.00 67.94 653 MET A C 1
ATOM 5274 O O . MET A 1 653 ? -8.922 -17.411 1.844 1.00 67.94 653 MET A O 1
ATOM 5278 N N . ASP A 1 654 ? -10.697 -18.718 2.304 1.00 68.31 654 ASP A N 1
ATOM 5279 C CA . ASP A 1 654 ? -10.126 -19.357 3.505 1.00 68.31 654 ASP A CA 1
ATOM 5280 C C . ASP A 1 654 ? -8.889 -20.215 3.176 1.00 68.31 654 ASP A C 1
ATOM 5282 O O . ASP A 1 654 ? -7.930 -20.259 3.942 1.00 68.31 654 ASP A O 1
ATOM 5286 N N . LYS A 1 655 ? -8.867 -20.858 1.998 1.00 66.44 655 LYS A N 1
ATOM 5287 C CA . LYS A 1 655 ? -7.730 -21.671 1.534 1.00 66.44 655 LYS A CA 1
ATOM 5288 C C . LYS A 1 655 ? -6.566 -20.847 0.988 1.00 66.44 655 LYS A C 1
ATOM 5290 O O . LYS A 1 655 ? -5.422 -21.281 1.106 1.00 66.44 655 LYS A O 1
ATOM 5295 N N . GLU A 1 656 ? -6.839 -19.706 0.358 1.00 53.47 656 GLU A N 1
ATOM 5296 C CA . GLU A 1 656 ? -5.838 -18.912 -0.364 1.00 53.47 656 GLU A CA 1
ATOM 5297 C C . GLU A 1 656 ? -5.076 -17.901 0.516 1.00 53.47 656 GLU A C 1
ATOM 5299 O O . GLU A 1 656 ? -4.060 -17.373 0.066 1.00 53.47 656 GLU A O 1
ATOM 5304 N N . ASN A 1 657 ? -5.505 -17.645 1.763 1.00 53.19 657 ASN A N 1
ATOM 5305 C CA . ASN A 1 657 ? -4.814 -16.797 2.759 1.00 53.19 657 ASN A CA 1
ATOM 5306 C C . ASN A 1 657 ? -4.409 -15.376 2.282 1.00 53.19 657 ASN A C 1
ATOM 5308 O O . ASN A 1 657 ? -3.542 -14.743 2.884 1.00 53.19 657 ASN A O 1
ATOM 5312 N N . GLN A 1 658 ? -5.031 -14.838 1.225 1.00 42.69 658 GLN A N 1
ATOM 5313 C CA . GLN A 1 658 ? -4.683 -13.519 0.665 1.00 42.69 658 GLN A CA 1
ATOM 5314 C C . GLN A 1 658 ? -5.184 -12.346 1.532 1.00 42.69 658 GLN A C 1
ATOM 5316 O O . GLN A 1 658 ? -4.529 -11.309 1.606 1.00 42.69 658 GLN A O 1
ATOM 5321 N N . VAL A 1 659 ? -6.320 -12.527 2.217 1.00 49.94 659 VAL A N 1
ATOM 5322 C CA . VAL A 1 659 ? -6.842 -11.682 3.305 1.00 49.94 659 VAL A CA 1
ATOM 5323 C C . VAL A 1 659 ? -7.465 -12.640 4.321 1.00 49.94 659 VAL A C 1
ATOM 5325 O O . VAL A 1 659 ? -8.302 -13.446 3.909 1.00 49.94 659 VAL A O 1
ATOM 5328 N N . PRO A 1 660 ? -7.105 -12.605 5.618 1.00 69.19 660 PRO A N 1
ATOM 5329 C CA . PRO A 1 660 ? -7.761 -13.452 6.606 1.00 69.19 660 PRO A CA 1
ATOM 5330 C C . PRO A 1 660 ? -9.277 -13.244 6.533 1.00 69.19 660 PRO A C 1
ATOM 5332 O O . PRO A 1 660 ? -9.759 -12.116 6.627 1.00 69.19 660 PRO A O 1
ATOM 5335 N N . VAL A 1 661 ? -10.053 -14.319 6.368 1.00 73.50 661 VAL A N 1
ATOM 5336 C CA . VAL A 1 661 ? -11.532 -14.273 6.310 1.00 73.50 661 VAL A CA 1
ATOM 5337 C C . VAL A 1 661 ? -12.111 -13.531 7.527 1.00 73.50 661 VAL A C 1
ATOM 5339 O O . VAL A 1 661 ? -13.121 -12.824 7.448 1.00 73.50 661 VAL A O 1
ATOM 5342 N N . LYS A 1 662 ? -11.394 -13.622 8.647 1.00 78.19 662 LYS A N 1
ATOM 5343 C CA . LYS A 1 662 ? -11.577 -12.839 9.864 1.00 78.19 662 LYS A CA 1
ATOM 5344 C C . LYS A 1 662 ? -11.496 -11.320 9.647 1.00 78.19 662 LYS A C 1
ATOM 5346 O O . LYS A 1 662 ? -12.360 -10.601 10.143 1.00 78.19 662 LYS A O 1
ATOM 5351 N N . ASP A 1 663 ? -10.511 -10.821 8.907 1.00 75.44 663 ASP A N 1
ATOM 5352 C CA . ASP A 1 663 ? -10.299 -9.390 8.652 1.00 75.44 663 ASP A CA 1
ATOM 5353 C C . ASP A 1 663 ? -11.378 -8.822 7.731 1.00 75.44 663 ASP A C 1
ATOM 5355 O O . ASP A 1 663 ? -11.910 -7.739 7.987 1.00 75.44 663 ASP A O 1
ATOM 5359 N N . GLN A 1 664 ? -11.784 -9.587 6.714 1.00 76.56 664 GLN A N 1
ATOM 5360 C CA . GLN A 1 664 ? -12.918 -9.224 5.864 1.00 76.56 664 GLN A CA 1
ATOM 5361 C C . GLN A 1 664 ? -14.219 -9.150 6.674 1.00 76.56 664 GLN A C 1
ATOM 5363 O O . GLN A 1 664 ? -14.993 -8.202 6.524 1.00 76.56 664 GLN A O 1
ATOM 5368 N N . TYR A 1 665 ? -14.446 -10.113 7.574 1.00 82.06 665 TYR A N 1
ATOM 5369 C CA . TYR A 1 665 ? -15.590 -10.083 8.483 1.00 82.06 665 TYR A CA 1
ATOM 5370 C C . TYR A 1 665 ? -15.556 -8.858 9.406 1.00 82.06 665 TYR A C 1
ATOM 5372 O O . TYR A 1 665 ? -16.581 -8.191 9.578 1.00 82.06 665 TYR A O 1
ATOM 5380 N N . ILE A 1 666 ? -14.391 -8.545 9.987 1.00 81.44 666 ILE A N 1
ATOM 5381 C CA . ILE A 1 666 ? -14.199 -7.361 10.834 1.00 81.44 666 ILE A CA 1
ATOM 5382 C C . ILE A 1 666 ? -14.530 -6.096 10.038 1.00 81.44 666 ILE A C 1
ATOM 5384 O O . ILE A 1 666 ? -15.291 -5.260 10.527 1.00 81.44 666 ILE A O 1
ATOM 5388 N N . TYR A 1 667 ? -14.018 -5.972 8.814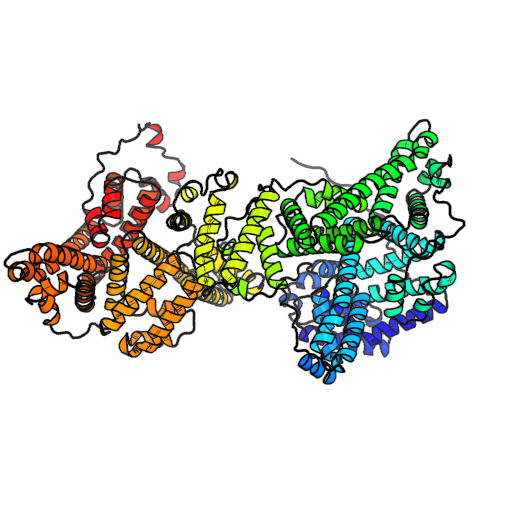 1.00 76.88 667 TYR A N 1
ATOM 5389 C CA . TYR A 1 667 ? -14.258 -4.828 7.939 1.00 76.88 667 TYR A CA 1
ATOM 5390 C C . TYR A 1 667 ? -15.747 -4.653 7.597 1.00 76.88 667 TYR A C 1
ATOM 5392 O O . TYR A 1 667 ? -16.323 -3.599 7.873 1.00 76.88 667 TYR A O 1
ATOM 5400 N N . GLU A 1 668 ? -16.395 -5.689 7.055 1.00 74.62 668 GLU A N 1
ATOM 5401 C CA . GLU A 1 668 ? -17.801 -5.622 6.634 1.00 74.62 668 GLU A CA 1
ATOM 5402 C C . GLU A 1 668 ? -18.745 -5.392 7.822 1.00 74.62 668 GLU A C 1
ATOM 5404 O O . GLU A 1 668 ? -19.668 -4.579 7.734 1.00 74.62 668 GLU A O 1
ATOM 5409 N N . THR A 1 669 ? -18.489 -6.044 8.961 1.00 78.62 669 THR A N 1
ATOM 5410 C CA . THR A 1 669 ? -19.292 -5.861 10.181 1.00 78.62 669 THR A CA 1
ATOM 5411 C C . THR A 1 669 ? -19.127 -4.453 10.743 1.00 78.62 669 THR A C 1
ATOM 5413 O O . THR A 1 669 ? -20.121 -3.824 11.095 1.00 78.62 669 THR A O 1
ATOM 5416 N N . SER A 1 670 ? -17.900 -3.923 10.776 1.00 79.12 670 SER A N 1
ATOM 5417 C CA . SER A 1 670 ? -17.638 -2.554 11.246 1.00 79.12 670 SER A CA 1
ATOM 5418 C C . SER A 1 670 ? -18.306 -1.506 10.352 1.00 79.12 670 SER A C 1
ATOM 5420 O O . SER A 1 670 ? -18.800 -0.498 10.854 1.00 79.12 670 SER A O 1
ATOM 5422 N N . ARG A 1 671 ? -18.351 -1.752 9.034 1.00 71.12 671 ARG A N 1
ATOM 5423 C CA . ARG A 1 671 ? -18.996 -0.866 8.056 1.00 71.12 671 ARG A CA 1
ATOM 5424 C C . ARG A 1 671 ? -20.520 -0.886 8.174 1.00 71.12 671 ARG A C 1
ATOM 5426 O O . ARG A 1 671 ? -21.135 0.172 8.202 1.00 71.12 671 ARG A O 1
ATOM 5433 N N . LYS A 1 672 ? -21.127 -2.078 8.229 1.00 72.38 672 LYS A N 1
ATOM 5434 C CA . LYS A 1 672 ? -22.593 -2.257 8.249 1.00 72.38 672 LYS A CA 1
ATOM 5435 C C . LYS A 1 672 ? -23.216 -2.026 9.627 1.00 72.38 672 LYS A C 1
ATOM 5437 O O . LYS A 1 672 ? -24.410 -1.758 9.716 1.00 72.38 672 LYS A O 1
ATOM 5442 N N . HIS A 1 673 ? -22.432 -2.158 10.696 1.00 77.38 673 HIS A N 1
ATOM 5443 C CA . HIS A 1 673 ? -22.897 -2.028 12.074 1.00 77.38 673 HIS A CA 1
ATOM 5444 C C . HIS A 1 673 ? -21.957 -1.134 12.902 1.00 77.38 673 HIS A C 1
ATOM 5446 O O . HIS A 1 673 ? -21.273 -1.616 13.811 1.00 77.38 673 HIS A O 1
ATOM 5452 N N . PRO A 1 674 ? -21.944 0.187 12.639 1.00 75.62 674 PRO A N 1
ATOM 5453 C CA . PRO A 1 674 ? -20.968 1.129 13.205 1.00 75.62 674 PRO A CA 1
ATOM 5454 C C . PRO A 1 674 ? -21.057 1.317 14.730 1.00 75.62 674 PRO A C 1
ATOM 5456 O O . PRO A 1 674 ? -20.182 1.944 15.337 1.00 75.62 674 PRO A O 1
ATOM 5459 N N . PHE A 1 675 ? -22.112 0.794 15.360 1.00 79.06 675 PHE A N 1
ATOM 5460 C CA . PHE A 1 675 ? -22.320 0.833 16.808 1.00 79.06 675 PHE A CA 1
ATOM 5461 C C . PHE A 1 675 ? -21.921 -0.461 17.526 1.00 79.06 675 PHE A C 1
ATOM 5463 O O . PHE A 1 675 ? -21.948 -0.495 18.756 1.00 79.06 675 PHE A O 1
ATOM 5470 N N . VAL A 1 676 ? -21.524 -1.523 16.814 1.00 87.31 676 VAL A N 1
ATOM 5471 C CA . VAL A 1 676 ? -21.013 -2.732 17.473 1.00 87.31 676 VAL A CA 1
ATOM 5472 C C . VAL A 1 676 ? -19.638 -2.429 18.057 1.00 87.31 676 VAL A C 1
ATOM 5474 O O . VAL A 1 676 ? -18.739 -1.952 17.371 1.00 87.31 676 VAL A O 1
ATOM 5477 N N . TYR A 1 677 ? -19.460 -2.700 19.348 1.00 90.50 677 TYR A N 1
ATOM 5478 C CA . TYR A 1 677 ? -18.185 -2.469 20.009 1.00 90.50 677 TYR A CA 1
ATOM 5479 C C . TYR A 1 677 ? -17.098 -3.400 19.470 1.00 90.50 677 TYR A C 1
ATOM 5481 O O . TYR A 1 677 ? -17.333 -4.591 19.267 1.00 90.50 677 TYR A O 1
ATOM 5489 N N . GLY A 1 678 ? -15.883 -2.863 19.329 1.00 86.81 678 GLY A N 1
ATOM 5490 C CA . GLY A 1 678 ? -14.697 -3.601 18.879 1.00 86.81 678 GLY A CA 1
ATOM 5491 C C . GLY A 1 678 ? -14.503 -4.979 19.533 1.00 86.81 678 GLY A C 1
ATOM 5492 O O . GLY A 1 678 ? -14.322 -5.944 18.793 1.00 86.81 678 GLY A O 1
ATOM 5493 N N . PRO A 1 679 ? -14.613 -5.132 20.873 1.00 87.44 679 PRO A N 1
ATOM 5494 C CA . PRO A 1 679 ? -14.518 -6.443 21.516 1.00 87.44 679 PRO A CA 1
ATOM 5495 C C . PRO A 1 679 ? -15.499 -7.479 20.951 1.00 87.44 679 PRO A C 1
ATOM 5497 O O . PRO A 1 679 ? -15.096 -8.599 20.665 1.00 87.44 679 PRO A O 1
ATOM 5500 N N . SER A 1 680 ? -16.761 -7.103 20.731 1.00 90.62 680 SER A N 1
ATOM 5501 C CA . SER A 1 680 ? -17.787 -8.006 20.193 1.00 90.62 680 SER A CA 1
ATOM 5502 C C . SER A 1 680 ? -17.521 -8.384 18.740 1.00 90.62 680 SER A C 1
ATOM 5504 O O . SER A 1 680 ? -17.754 -9.525 18.346 1.00 90.62 680 SER A O 1
ATOM 5506 N N . ILE A 1 681 ? -16.989 -7.449 17.946 1.00 89.69 681 ILE A N 1
ATOM 5507 C CA . ILE A 1 681 ? -16.557 -7.723 16.569 1.00 89.69 681 ILE A CA 1
ATOM 5508 C C . ILE A 1 681 ? -15.415 -8.745 16.574 1.00 89.69 681 ILE A C 1
ATOM 5510 O O . ILE A 1 681 ? -15.451 -9.691 15.793 1.00 89.69 681 ILE A O 1
ATOM 5514 N N . LEU A 1 682 ? -14.443 -8.600 17.482 1.00 88.00 682 LEU A N 1
ATOM 5515 C CA . LEU A 1 682 ? -13.332 -9.544 17.627 1.00 88.00 682 LEU A CA 1
ATOM 5516 C C . LEU A 1 682 ? -13.801 -10.933 18.067 1.00 88.00 682 LEU A C 1
ATOM 5518 O O . LEU A 1 682 ? -13.325 -11.926 17.528 1.00 88.00 682 LEU A O 1
ATOM 5522 N N . THR A 1 683 ? -14.741 -11.035 19.010 1.00 89.12 683 THR A N 1
ATOM 5523 C CA . THR A 1 683 ? -15.287 -12.341 19.405 1.00 89.12 683 THR A CA 1
ATOM 5524 C C . THR A 1 683 ? -16.039 -12.999 18.254 1.00 89.12 683 THR A C 1
ATOM 5526 O O . THR A 1 683 ? -15.816 -14.172 17.954 1.00 89.12 683 THR A O 1
ATOM 5529 N N . MET A 1 684 ? -16.901 -12.243 17.570 1.00 91.31 684 MET A N 1
ATOM 5530 C CA . MET A 1 684 ? -17.695 -12.787 16.472 1.00 91.31 684 MET A CA 1
ATOM 5531 C C . MET A 1 684 ? -16.864 -13.107 15.231 1.00 91.31 684 MET A C 1
ATOM 5533 O O . MET A 1 684 ? -17.230 -14.028 14.507 1.00 91.31 684 MET A O 1
ATOM 5537 N N . SER A 1 685 ? -15.739 -12.424 14.998 1.00 89.44 685 SER A N 1
ATOM 5538 C CA . SER A 1 685 ? -14.855 -12.737 13.872 1.00 89.44 685 SER A CA 1
ATOM 5539 C C . SER A 1 685 ? -14.177 -14.095 14.032 1.00 89.44 685 SER A C 1
ATOM 5541 O O . SER A 1 685 ? -14.080 -14.836 13.059 1.00 89.44 685 SER A O 1
ATOM 5543 N N . VAL A 1 686 ? -13.814 -14.480 15.260 1.00 87.94 686 VAL A N 1
ATOM 5544 C CA . VAL A 1 686 ? -13.281 -15.824 15.538 1.00 87.94 686 VAL A CA 1
ATOM 5545 C C . VAL A 1 686 ? -14.379 -16.889 15.435 1.00 87.94 686 VAL A C 1
ATOM 5547 O O . VAL A 1 686 ? -14.147 -17.965 14.883 1.00 87.94 686 VAL A O 1
ATOM 5550 N N . CYS A 1 687 ? -15.601 -16.602 15.906 1.00 88.38 687 CYS A N 1
ATOM 5551 C CA . CYS A 1 687 ? -16.743 -17.504 15.698 1.00 88.38 687 CYS A CA 1
ATOM 5552 C C . CYS A 1 687 ? -17.044 -17.708 14.206 1.00 88.38 687 CYS A C 1
ATOM 5554 O O . CYS A 1 687 ? -17.333 -18.829 13.789 1.00 88.38 687 CYS A O 1
ATOM 5556 N N . TYR A 1 688 ? -16.967 -16.636 13.415 1.00 88.38 688 TYR A N 1
ATOM 5557 C CA . TYR A 1 688 ? -17.176 -16.666 11.972 1.00 88.38 688 TYR A CA 1
ATOM 5558 C C . TYR A 1 688 ? -16.104 -17.501 11.271 1.00 88.38 688 TYR A C 1
ATOM 5560 O O . TYR A 1 688 ? -16.440 -18.416 10.531 1.00 88.38 688 TYR A O 1
ATOM 5568 N N . GLU A 1 689 ? -14.831 -17.255 11.574 1.00 87.88 689 GLU A N 1
ATOM 5569 C CA . GLU A 1 689 ? -13.696 -18.038 11.074 1.00 87.88 689 GLU A CA 1
ATOM 5570 C C . GLU A 1 689 ? -13.842 -19.532 11.410 1.00 87.88 689 GLU A C 1
ATOM 5572 O O . GLU A 1 689 ? -13.737 -20.381 10.531 1.00 87.88 689 GLU A O 1
ATOM 5577 N N . THR A 1 690 ? -14.215 -19.868 12.649 1.00 87.50 690 THR A N 1
ATOM 5578 C CA . THR A 1 690 ? -14.446 -21.266 13.066 1.00 87.50 690 THR A CA 1
ATOM 5579 C C . THR A 1 690 ? -15.614 -21.911 12.303 1.00 87.50 690 THR A C 1
ATOM 5581 O O . THR A 1 690 ? -15.566 -23.085 11.918 1.00 87.50 690 THR A O 1
ATOM 5584 N N . ALA A 1 691 ? -16.694 -21.156 12.074 1.00 87.75 691 ALA A N 1
ATOM 5585 C CA . ALA A 1 691 ? -17.832 -21.618 11.283 1.00 87.75 691 ALA A CA 1
ATOM 5586 C C . ALA A 1 691 ? -17.440 -21.853 9.817 1.00 87.75 691 ALA A C 1
ATOM 5588 O O . ALA A 1 691 ? -17.838 -22.863 9.244 1.00 87.75 691 ALA A O 1
ATOM 5589 N N . VAL A 1 692 ? -16.624 -20.969 9.237 1.00 86.94 692 VAL A N 1
ATOM 5590 C CA . VAL A 1 692 ? -16.081 -21.117 7.881 1.00 86.94 692 VAL A CA 1
ATOM 5591 C C . VAL A 1 692 ? -15.220 -22.373 7.785 1.00 86.94 692 VAL A C 1
ATOM 5593 O O . VAL A 1 692 ? -15.527 -23.251 6.982 1.00 86.94 692 VAL A O 1
ATOM 5596 N N . GLN A 1 693 ? -14.225 -22.519 8.659 1.00 87.31 693 GLN A N 1
ATOM 5597 C CA . GLN A 1 693 ? -13.303 -23.658 8.654 1.00 87.31 693 GLN A CA 1
ATOM 5598 C C . GLN A 1 693 ? -14.028 -25.002 8.776 1.00 87.31 693 GLN A C 1
ATOM 5600 O O . GLN A 1 693 ? -13.705 -25.948 8.059 1.00 87.31 693 GLN A O 1
ATOM 5605 N N . SER A 1 694 ? -15.033 -25.088 9.656 1.00 88.62 694 SER A N 1
ATOM 5606 C CA . SER A 1 694 ? -15.833 -26.309 9.809 1.00 88.62 694 SER A CA 1
ATOM 5607 C C . SER A 1 694 ? -16.737 -26.572 8.602 1.00 88.62 694 SER A C 1
ATOM 5609 O O . SER A 1 694 ? -16.746 -27.686 8.087 1.00 88.62 694 SER A O 1
ATOM 5611 N N . CYS A 1 695 ? -17.441 -25.563 8.084 1.00 88.75 695 CYS A N 1
ATOM 5612 C CA . CYS A 1 695 ? -18.338 -25.755 6.944 1.00 88.75 695 CYS A CA 1
ATOM 5613 C C . CYS A 1 695 ? -17.623 -26.022 5.623 1.00 88.75 695 CYS A C 1
ATOM 5615 O O . CYS A 1 695 ? -18.179 -26.698 4.761 1.00 88.75 695 CYS A O 1
ATOM 5617 N N . CYS A 1 696 ? -16.389 -25.552 5.453 1.00 87.62 696 CYS A N 1
ATOM 5618 C CA . CYS A 1 696 ? -15.608 -25.812 4.247 1.00 87.62 696 CYS A CA 1
ATOM 5619 C C . CYS A 1 696 ? -15.138 -27.267 4.102 1.00 87.62 696 CYS A C 1
ATOM 5621 O O . CYS A 1 696 ? -14.675 -27.641 3.019 1.00 87.62 696 CYS A O 1
ATOM 5623 N N . GLN A 1 697 ? -15.278 -28.077 5.157 1.00 86.31 697 GLN A N 1
ATOM 5624 C CA . GLN A 1 697 ? -14.976 -29.511 5.174 1.00 86.31 697 GLN A CA 1
ATOM 5625 C C . GLN A 1 697 ? -16.211 -30.395 4.923 1.00 86.31 697 GLN A C 1
ATOM 5627 O O . GLN A 1 697 ? -16.056 -31.594 4.706 1.00 86.31 697 GLN A O 1
ATOM 5632 N N . GLU A 1 698 ? -17.416 -29.821 4.920 1.00 87.38 698 GLU A N 1
ATOM 5633 C CA . GLU A 1 698 ? -18.675 -30.550 4.737 1.00 87.38 698 GLU A CA 1
ATOM 5634 C C . GLU A 1 698 ? -19.023 -30.748 3.252 1.00 87.38 698 GLU A C 1
ATOM 5636 O O . GLU A 1 698 ? -18.720 -29.904 2.403 1.00 87.38 698 GLU A O 1
ATOM 5641 N N . GLU A 1 699 ? -19.718 -31.846 2.930 1.00 81.94 699 GLU A N 1
ATOM 5642 C CA . GLU A 1 699 ? -20.199 -32.114 1.564 1.00 81.94 699 GLU A CA 1
ATOM 5643 C C . GLU A 1 699 ? -21.252 -31.086 1.121 1.00 81.94 699 GLU A C 1
ATOM 5645 O O . GLU A 1 699 ? -21.203 -30.588 -0.005 1.00 81.94 699 GLU A O 1
ATOM 5650 N N . ASN A 1 700 ? -22.174 -30.717 2.021 1.00 86.94 700 ASN A N 1
ATOM 5651 C CA . ASN A 1 700 ? -23.190 -29.693 1.778 1.00 86.94 700 ASN A CA 1
ATOM 5652 C C . ASN A 1 700 ? -22.833 -28.374 2.480 1.00 86.94 700 ASN A C 1
ATOM 5654 O O . ASN A 1 700 ? -23.406 -27.998 3.507 1.00 86.94 700 ASN A O 1
ATOM 5658 N N . LYS A 1 701 ? -21.874 -27.648 1.897 1.00 86.50 701 LYS A N 1
ATOM 5659 C CA . LYS A 1 701 ? -21.385 -26.362 2.420 1.00 86.50 701 LYS A CA 1
ATOM 5660 C C . LYS A 1 701 ? -22.511 -25.351 2.607 1.00 86.50 701 LYS A C 1
ATOM 5662 O O . LYS A 1 701 ? -22.564 -24.688 3.637 1.00 86.50 701 LYS A O 1
ATOM 5667 N N . THR A 1 702 ? -23.430 -25.253 1.644 1.00 83.50 702 THR A N 1
ATOM 5668 C CA . THR A 1 702 ? -24.547 -24.294 1.676 1.00 83.50 702 THR A CA 1
ATOM 5669 C C . THR A 1 702 ? -25.405 -24.467 2.926 1.00 83.50 702 THR A C 1
ATOM 5671 O O . THR A 1 702 ? -25.645 -23.501 3.651 1.00 83.50 702 THR A O 1
ATOM 5674 N N . GLU A 1 703 ? -25.826 -25.700 3.209 1.00 86.00 703 GLU A N 1
ATOM 5675 C CA . GLU A 1 703 ? -26.639 -26.021 4.385 1.00 86.00 703 GLU A CA 1
ATOM 5676 C C . GLU A 1 703 ? -25.864 -25.793 5.690 1.00 86.00 703 GLU A C 1
ATOM 5678 O O . GLU A 1 703 ? -26.404 -25.225 6.648 1.00 86.00 703 GLU A O 1
ATOM 5683 N N . CYS A 1 704 ? -24.576 -26.153 5.720 1.00 88.06 704 CYS A N 1
ATOM 5684 C CA . CYS A 1 704 ? -23.730 -25.892 6.881 1.00 88.06 704 CYS A CA 1
ATOM 5685 C C . CYS A 1 704 ? -23.605 -24.389 7.164 1.00 88.06 704 CYS A C 1
ATOM 5687 O O . CYS A 1 704 ? -23.840 -23.955 8.295 1.00 88.06 704 CYS A O 1
ATOM 5689 N N . PHE A 1 705 ? -23.293 -23.576 6.149 1.00 85.19 705 PHE A N 1
ATOM 5690 C CA . PHE A 1 705 ? -23.143 -22.129 6.301 1.00 85.19 705 PHE A CA 1
ATOM 5691 C C . PHE A 1 705 ? -24.442 -21.460 6.744 1.00 85.19 705 PHE A C 1
ATOM 5693 O O . PHE A 1 705 ? -24.406 -20.613 7.636 1.00 85.19 705 PHE A O 1
ATOM 5700 N N . GLN A 1 706 ? -25.588 -21.858 6.187 1.00 82.06 706 GLN A N 1
ATOM 5701 C CA . GLN A 1 706 ? -26.891 -21.384 6.660 1.00 82.06 706 GLN A CA 1
ATOM 5702 C C . GLN A 1 706 ? -27.087 -21.725 8.143 1.00 82.06 706 GLN A C 1
ATOM 5704 O O . GLN A 1 706 ? -27.415 -20.859 8.948 1.00 82.06 706 GLN A O 1
ATOM 5709 N N . THR A 1 707 ? -26.792 -22.957 8.545 1.00 85.94 707 THR A N 1
ATOM 5710 C CA . THR A 1 707 ? -26.994 -23.397 9.930 1.00 85.94 707 THR A CA 1
ATOM 5711 C C . THR A 1 707 ? -26.048 -22.703 10.920 1.00 85.94 707 THR A C 1
ATOM 5713 O O . THR A 1 707 ? -26.460 -22.326 12.018 1.00 85.94 707 THR A O 1
ATOM 5716 N N . LYS A 1 708 ? -24.771 -22.525 10.558 1.00 86.31 708 LYS A N 1
ATOM 5717 C CA . LYS A 1 708 ? -23.722 -22.018 11.460 1.00 86.31 708 LYS A CA 1
ATOM 5718 C C . LYS A 1 708 ? -23.621 -20.492 11.498 1.00 86.31 708 LYS A C 1
ATOM 5720 O O . LYS A 1 708 ? -23.261 -19.951 12.543 1.00 86.31 708 LYS A O 1
ATOM 5725 N N . LEU A 1 709 ? -23.936 -19.790 10.405 1.00 86.19 709 LEU A N 1
ATOM 5726 C CA . LEU A 1 709 ? -23.823 -18.327 10.343 1.00 86.19 709 LEU A CA 1
ATOM 5727 C C . LEU A 1 709 ? -25.077 -17.593 10.820 1.00 86.19 709 LEU A C 1
ATOM 5729 O O . LEU A 1 709 ? -24.955 -16.470 11.309 1.00 86.19 709 LEU A O 1
ATOM 5733 N N . GLU A 1 710 ? -26.265 -18.195 10.726 1.00 83.94 710 GLU A N 1
ATOM 5734 C CA . GLU A 1 710 ? -27.501 -17.558 11.200 1.00 83.94 710 GLU A CA 1
ATOM 5735 C C . GLU A 1 710 ? -27.452 -17.146 12.684 1.00 83.94 710 GLU A C 1
ATOM 5737 O O . GLU A 1 710 ? -27.805 -16.003 12.993 1.00 83.94 710 GLU A O 1
ATOM 5742 N N . PRO A 1 711 ? -26.933 -17.972 13.616 1.00 86.12 711 PRO A N 1
ATOM 5743 C CA . PRO A 1 711 ? -26.740 -17.552 15.002 1.00 86.12 711 PRO A CA 1
ATOM 5744 C C . PRO A 1 711 ? -25.827 -16.327 15.145 1.00 86.12 711 PRO A C 1
ATOM 5746 O O . PRO A 1 711 ? -26.135 -15.433 15.931 1.00 86.12 711 PRO A O 1
ATOM 5749 N N . ILE A 1 712 ? -24.743 -16.251 14.363 1.00 87.38 712 ILE A N 1
ATOM 5750 C CA . ILE A 1 712 ? -23.783 -15.134 14.391 1.00 87.38 712 ILE A CA 1
ATOM 5751 C C . ILE A 1 712 ? -24.447 -13.861 13.865 1.00 87.38 712 ILE A C 1
ATOM 5753 O O . ILE A 1 712 ? -24.404 -12.820 14.518 1.00 87.38 712 ILE A O 1
ATOM 5757 N N . ARG A 1 713 ? -25.129 -13.941 12.716 1.00 83.50 713 ARG A N 1
ATOM 5758 C CA . ARG A 1 713 ? -25.858 -12.805 12.129 1.00 83.50 713 ARG A CA 1
ATOM 5759 C C . ARG A 1 713 ? -26.919 -12.278 13.076 1.00 83.50 713 ARG A C 1
ATOM 5761 O O . ARG A 1 713 ? -27.032 -11.069 13.270 1.00 83.50 713 ARG A O 1
ATOM 5768 N N . LYS A 1 714 ? -27.688 -13.185 13.680 1.00 84.44 714 LYS A N 1
ATOM 5769 C CA . LYS A 1 714 ? -28.698 -12.841 14.675 1.00 84.44 714 LYS A CA 1
ATOM 5770 C C . LYS A 1 714 ? -28.065 -12.150 15.879 1.00 84.44 714 LYS A C 1
ATOM 5772 O O . LYS A 1 714 ? -28.554 -11.099 16.282 1.00 84.44 714 LYS A O 1
ATOM 5777 N N . TYR A 1 715 ? -26.957 -12.685 16.392 1.00 87.38 715 TYR A N 1
ATOM 5778 C CA . TYR A 1 715 ? -26.237 -12.086 17.511 1.00 87.38 715 TYR A CA 1
ATOM 5779 C C . TYR A 1 715 ? -25.750 -10.671 17.193 1.00 87.38 715 TYR A C 1
ATOM 5781 O O . TYR A 1 715 ? -26.027 -9.749 17.953 1.00 87.38 715 TYR A O 1
ATOM 5789 N N . VAL A 1 716 ? -25.089 -10.476 16.046 1.00 86.69 716 VAL A N 1
ATOM 5790 C CA . VAL A 1 716 ? -24.583 -9.164 15.610 1.00 86.69 716 VAL A CA 1
ATOM 5791 C C . VAL A 1 716 ? -25.716 -8.148 15.470 1.00 86.69 716 VAL A C 1
ATOM 5793 O O . VAL A 1 716 ? -25.587 -7.019 15.941 1.00 86.69 716 VAL A O 1
ATOM 5796 N N . ARG A 1 717 ? -26.851 -8.545 14.881 1.00 81.50 717 ARG A N 1
ATOM 5797 C CA . ARG A 1 717 ? -28.035 -7.678 14.768 1.00 81.50 717 ARG A CA 1
ATOM 5798 C C . ARG A 1 717 ? -28.559 -7.266 16.146 1.00 81.50 717 ARG A C 1
ATOM 5800 O O . ARG A 1 717 ? -28.767 -6.080 16.397 1.00 81.50 717 ARG A O 1
ATOM 5807 N N . GLU A 1 718 ? -28.747 -8.227 17.048 1.00 82.38 718 GLU A N 1
ATOM 5808 C CA . GLU A 1 718 ? -29.275 -7.975 18.393 1.00 82.38 718 GLU A CA 1
ATOM 5809 C C . GLU A 1 718 ? -28.307 -7.133 19.247 1.00 82.38 718 GLU A C 1
ATOM 5811 O O . GLU A 1 718 ? -28.728 -6.175 19.904 1.00 82.38 718 GLU A O 1
ATOM 5816 N N . ILE A 1 719 ? -27.004 -7.436 19.209 1.00 86.69 719 ILE A N 1
ATOM 5817 C CA . ILE A 1 719 ? -25.992 -6.723 19.995 1.00 86.69 719 ILE A CA 1
ATOM 5818 C C . ILE A 1 719 ? -25.718 -5.324 19.439 1.00 86.69 719 ILE A C 1
ATOM 5820 O O . ILE A 1 719 ? -25.525 -4.398 20.224 1.00 86.69 719 ILE A O 1
ATOM 5824 N N . SER A 1 720 ? -25.778 -5.135 18.116 1.00 86.56 720 SER A N 1
ATOM 5825 C CA . SER A 1 720 ? -25.683 -3.816 17.479 1.00 86.56 720 SER A CA 1
ATOM 5826 C C . SER A 1 720 ? -26.774 -2.885 18.003 1.00 86.56 720 SER A C 1
ATOM 5828 O O . SER A 1 720 ? -26.483 -1.807 18.523 1.00 86.56 720 SER A O 1
ATOM 5830 N N . LEU A 1 721 ? -28.030 -3.348 17.975 1.00 81.75 721 LEU A N 1
ATOM 5831 C CA . LEU A 1 721 ? -29.168 -2.590 18.495 1.00 81.75 721 LEU A CA 1
ATOM 5832 C C . LEU A 1 721 ? -28.997 -2.267 19.981 1.00 81.75 721 LEU A C 1
ATOM 5834 O O . LEU A 1 721 ? -29.308 -1.156 20.412 1.00 81.75 721 LEU A O 1
ATOM 5838 N N . ARG A 1 722 ? -28.483 -3.218 20.770 1.00 84.88 722 ARG A N 1
ATOM 5839 C CA . ARG A 1 722 ? -28.242 -3.020 22.202 1.00 84.88 722 ARG A CA 1
ATOM 5840 C C . ARG A 1 722 ? -27.137 -1.998 22.467 1.00 84.88 722 ARG A C 1
ATOM 5842 O O . ARG A 1 722 ? -27.332 -1.124 23.306 1.00 84.88 722 ARG A O 1
ATOM 5849 N N . HIS A 1 723 ? -26.005 -2.082 21.774 1.00 88.75 723 HIS A N 1
ATOM 5850 C CA . HIS A 1 723 ? -24.908 -1.125 21.912 1.00 88.75 723 HIS A CA 1
ATOM 5851 C C . HIS A 1 723 ? -25.322 0.276 21.475 1.00 88.75 723 HIS A C 1
ATOM 5853 O O . HIS A 1 723 ? -25.084 1.233 22.210 1.00 88.75 723 HIS A O 1
ATOM 5859 N N . HIS A 1 724 ? -26.019 0.388 20.343 1.00 84.44 724 HIS A N 1
ATOM 5860 C CA . HIS A 1 724 ? -26.576 1.650 19.867 1.00 84.44 724 HIS A CA 1
ATOM 5861 C C . HIS A 1 724 ? -27.525 2.254 20.916 1.00 84.44 724 HIS A C 1
ATOM 5863 O O . HIS A 1 724 ? -27.401 3.423 21.275 1.00 84.44 724 HIS A O 1
ATOM 5869 N N . HIS A 1 725 ? -28.413 1.437 21.491 1.00 84.12 725 HIS A N 1
ATOM 5870 C CA . HIS A 1 725 ? -29.331 1.859 22.551 1.00 84.12 725 HIS A CA 1
ATOM 5871 C C . HIS A 1 725 ? -28.612 2.336 23.823 1.00 84.12 725 HIS A C 1
ATOM 5873 O O . HIS A 1 725 ? -28.996 3.347 24.403 1.00 84.12 725 HIS A O 1
ATOM 5879 N N . LEU A 1 726 ? -27.550 1.653 24.257 1.00 84.81 726 LEU A N 1
ATOM 5880 C CA . LEU A 1 726 ? -26.759 2.074 25.423 1.00 84.81 726 LEU A CA 1
ATOM 5881 C C . LEU A 1 726 ? -26.001 3.384 25.163 1.00 84.81 726 LEU A C 1
ATOM 5883 O O . LEU A 1 726 ? -25.951 4.246 26.044 1.00 84.81 726 LEU A O 1
ATOM 5887 N N . CYS A 1 727 ? -25.478 3.569 23.948 1.00 83.44 727 CYS A N 1
ATOM 5888 C CA . CYS A 1 727 ? -24.883 4.837 23.534 1.00 83.44 727 CYS A CA 1
ATOM 5889 C C . CYS A 1 727 ? -25.909 5.974 23.543 1.00 83.44 727 CYS A C 1
ATOM 5891 O O . CYS A 1 727 ? -25.631 7.035 24.097 1.00 83.44 727 CYS A O 1
ATOM 5893 N N . GLU A 1 728 ? -27.107 5.742 22.999 1.00 81.19 728 GLU A N 1
ATOM 5894 C CA . GLU A 1 728 ? -28.203 6.717 23.004 1.00 81.19 728 GLU A CA 1
ATOM 5895 C C . GLU A 1 728 ? -28.553 7.158 24.428 1.00 81.19 728 GLU A C 1
ATOM 5897 O O . GLU A 1 728 ? -28.668 8.355 24.682 1.00 81.19 728 GLU A O 1
ATOM 5902 N N . ILE A 1 729 ? -28.675 6.212 25.370 1.00 82.44 729 ILE A N 1
ATOM 5903 C CA . ILE A 1 729 ? -28.962 6.541 26.771 1.00 82.44 729 ILE A CA 1
ATOM 5904 C C . ILE A 1 729 ? -27.892 7.485 27.311 1.00 82.44 729 ILE A C 1
ATOM 5906 O O . ILE A 1 729 ? -28.243 8.550 27.800 1.00 82.44 729 ILE A O 1
ATOM 5910 N N . GLY A 1 730 ? -26.608 7.138 27.185 1.00 75.88 730 GLY A N 1
ATOM 5911 C CA . GLY A 1 730 ? -25.516 7.968 27.702 1.00 75.88 730 GLY A CA 1
ATOM 5912 C C . GLY A 1 730 ? -25.409 9.350 27.046 1.00 75.88 730 GLY A C 1
ATOM 5913 O O . GLY A 1 730 ? -24.975 10.300 27.700 1.00 75.88 730 GLY A O 1
ATOM 5914 N N . ILE A 1 731 ? -25.807 9.471 25.776 1.00 74.62 731 ILE A N 1
ATOM 5915 C CA . ILE A 1 731 ? -25.781 10.731 25.022 1.00 74.62 731 ILE A CA 1
ATOM 5916 C C . ILE A 1 731 ? -26.968 11.626 25.397 1.00 74.62 731 ILE A C 1
ATOM 5918 O O . ILE A 1 731 ? -26.761 12.813 25.658 1.00 74.62 731 ILE A O 1
ATOM 5922 N N . LYS A 1 732 ? -28.189 11.073 25.430 1.00 73.75 732 LYS A N 1
ATOM 5923 C CA . LYS A 1 732 ? -29.431 11.843 25.607 1.00 73.75 732 LYS A CA 1
ATOM 5924 C C . LYS A 1 732 ? -29.837 12.029 27.065 1.00 73.75 732 LYS A C 1
ATOM 5926 O O . LYS A 1 732 ? -30.182 13.126 27.492 1.00 73.75 732 LYS A O 1
ATOM 5931 N N . PHE A 1 733 ? -29.820 10.952 27.843 1.00 73.06 733 PHE A N 1
ATOM 5932 C CA . PHE A 1 733 ? -30.328 10.931 29.209 1.00 73.06 733 PHE A CA 1
ATOM 5933 C C . PHE A 1 733 ? -29.136 10.878 30.137 1.00 73.06 733 PHE A C 1
ATOM 5935 O O . PHE A 1 733 ? -28.522 9.830 30.258 1.00 73.06 733 PHE A O 1
ATOM 5942 N N . ASN A 1 734 ? -28.815 12.032 30.728 1.00 71.62 734 ASN A N 1
ATOM 5943 C CA . ASN A 1 734 ? -27.714 12.312 31.656 1.00 71.62 734 ASN A CA 1
ATOM 5944 C C . ASN A 1 734 ? -27.007 11.103 32.322 1.00 71.62 734 ASN A C 1
ATOM 5946 O O . ASN A 1 734 ? -27.563 10.042 32.588 1.00 71.62 734 ASN A O 1
ATOM 5950 N N . HIS A 1 735 ? -25.760 11.309 32.744 1.00 76.06 735 HIS A N 1
ATOM 5951 C CA . HIS A 1 735 ? -24.922 10.258 33.336 1.00 76.06 735 HIS A CA 1
ATOM 5952 C C . HIS A 1 735 ? -25.602 9.427 34.449 1.00 76.06 735 HIS A C 1
ATOM 5954 O O . HIS A 1 735 ? -25.294 8.250 34.624 1.00 76.06 735 HIS A O 1
ATOM 5960 N N . ARG A 1 736 ? -26.555 10.010 35.183 1.00 82.19 736 ARG A N 1
ATOM 5961 C CA . ARG A 1 736 ? -27.315 9.328 36.231 1.00 82.19 736 ARG A CA 1
ATOM 5962 C C . ARG A 1 736 ? -28.220 8.218 35.688 1.00 82.19 736 ARG A C 1
ATOM 5964 O O . ARG A 1 736 ? -28.248 7.147 36.289 1.00 82.19 736 ARG A O 1
ATOM 5971 N N . VAL A 1 737 ? -28.931 8.434 34.578 1.00 87.44 737 VAL A N 1
ATOM 5972 C CA . VAL A 1 737 ? -29.805 7.406 33.978 1.00 87.44 737 VAL A CA 1
ATOM 5973 C C . VAL A 1 737 ? -28.974 6.246 33.435 1.00 87.44 737 VAL A C 1
ATOM 5975 O O . VAL A 1 737 ? -29.301 5.094 33.710 1.00 87.44 737 VAL A O 1
ATOM 5978 N N . ALA A 1 738 ? -27.864 6.532 32.746 1.00 86.44 738 ALA A N 1
ATOM 5979 C CA . ALA A 1 738 ? -26.945 5.498 32.269 1.00 86.44 738 ALA A CA 1
ATOM 5980 C C . ALA A 1 738 ? -26.398 4.640 33.427 1.00 86.44 738 ALA A C 1
ATOM 5982 O O . ALA A 1 738 ? -26.465 3.414 33.377 1.00 86.44 738 ALA A O 1
ATOM 5983 N N . THR A 1 739 ? -25.946 5.270 34.519 1.00 89.38 739 THR A N 1
ATOM 5984 C CA . THR A 1 739 ? -25.497 4.543 35.717 1.00 89.38 739 THR A CA 1
ATOM 5985 C C . THR A 1 739 ? -26.627 3.733 36.361 1.00 89.38 739 THR A C 1
ATOM 5987 O O . THR A 1 739 ? -26.389 2.609 36.793 1.00 89.38 739 THR A O 1
ATOM 5990 N N . ALA A 1 740 ? -27.856 4.259 36.416 1.00 92.62 740 ALA A N 1
ATOM 5991 C CA . ALA A 1 740 ? -29.004 3.537 36.965 1.00 92.62 740 ALA A CA 1
ATOM 5992 C C . ALA A 1 740 ? -29.372 2.300 36.127 1.00 92.62 740 ALA A C 1
ATOM 5994 O O . ALA A 1 740 ? -29.665 1.248 36.692 1.00 92.62 740 ALA A O 1
ATOM 5995 N N . VAL A 1 741 ? -29.318 2.397 34.794 1.00 92.31 741 VAL A N 1
ATOM 5996 C CA . VAL A 1 741 ? -29.541 1.261 33.882 1.00 92.31 741 VAL A CA 1
ATOM 5997 C C . VAL A 1 741 ? -28.523 0.152 34.146 1.00 92.31 741 VAL A C 1
ATOM 5999 O O . VAL A 1 741 ? -28.928 -0.995 34.352 1.00 92.31 741 VAL A O 1
ATOM 6002 N N . GLU A 1 742 ? -27.231 0.488 34.211 1.00 93.19 742 GLU A N 1
ATOM 6003 C CA . GLU A 1 742 ? -26.173 -0.495 34.485 1.00 93.19 742 GLU A CA 1
ATOM 6004 C C . GLU A 1 742 ? -26.293 -1.104 35.883 1.00 93.19 742 GLU A C 1
ATOM 6006 O O . GLU A 1 742 ? -26.176 -2.320 36.046 1.00 93.19 742 GLU A O 1
ATOM 6011 N N . LEU A 1 743 ? -26.634 -0.290 36.885 1.00 95.19 743 LEU A N 1
ATOM 6012 C CA . LEU A 1 743 ? -26.869 -0.751 38.250 1.00 95.19 743 LEU A CA 1
ATOM 6013 C C . LEU A 1 743 ? -27.989 -1.790 38.313 1.00 95.19 743 LEU A C 1
ATOM 6015 O O . LEU A 1 743 ? -27.826 -2.831 38.952 1.00 95.19 743 LEU A O 1
ATOM 6019 N N . VAL A 1 744 ? -29.117 -1.539 37.645 1.00 94.62 744 VAL A N 1
ATOM 6020 C CA . VAL A 1 744 ? -30.240 -2.484 37.595 1.00 94.62 744 VAL A CA 1
ATOM 6021 C C . VAL A 1 744 ? -29.832 -3.761 36.856 1.00 94.62 744 VAL A C 1
ATOM 6023 O O . VAL A 1 744 ? -30.093 -4.855 37.356 1.00 94.62 744 VAL A O 1
ATOM 6026 N N . LEU A 1 745 ? -29.168 -3.650 35.699 1.00 92.12 745 LEU A N 1
ATOM 6027 C CA . LEU A 1 745 ? -28.721 -4.805 34.910 1.00 92.12 745 LEU A CA 1
ATOM 6028 C C . LEU A 1 745 ? -27.765 -5.707 35.702 1.00 92.12 745 LEU A C 1
ATOM 6030 O O . LEU A 1 745 ? -27.998 -6.915 35.785 1.00 92.12 745 LEU A O 1
ATOM 6034 N N . LEU A 1 746 ? -26.742 -5.127 36.334 1.00 93.31 746 LEU A N 1
ATOM 6035 C CA . LEU A 1 746 ? -25.782 -5.860 37.159 1.00 93.31 746 LEU A CA 1
ATOM 6036 C C . LEU A 1 746 ? -26.442 -6.476 38.387 1.00 93.31 746 LEU A C 1
ATOM 6038 O O . LEU A 1 746 ? -26.279 -7.665 38.646 1.00 93.31 746 LEU A O 1
ATOM 6042 N N . THR A 1 747 ? -27.263 -5.706 39.104 1.00 94.19 747 THR A N 1
ATOM 6043 C CA . THR A 1 747 ? -27.957 -6.214 40.294 1.00 94.19 747 THR A CA 1
ATOM 6044 C C . THR A 1 747 ? -28.850 -7.408 39.955 1.00 94.19 747 THR A C 1
ATOM 6046 O O . THR A 1 747 ? -28.928 -8.356 40.729 1.00 94.19 747 THR A O 1
ATOM 6049 N N . LYS A 1 748 ? -29.521 -7.394 38.799 1.00 91.31 748 LYS A N 1
ATOM 6050 C CA . LYS A 1 748 ? -30.355 -8.518 38.351 1.00 91.31 748 LYS A CA 1
ATOM 6051 C C . LYS A 1 748 ? -29.531 -9.727 37.914 1.00 91.31 748 LYS A C 1
ATOM 6053 O O . LYS A 1 748 ? -29.974 -10.853 38.115 1.00 91.31 748 LYS A O 1
ATOM 6058 N N . LYS A 1 749 ? -28.356 -9.501 37.323 1.00 90.38 749 LYS A N 1
ATOM 6059 C CA . LYS A 1 749 ? -27.420 -10.561 36.928 1.00 90.38 749 LYS A CA 1
ATOM 6060 C C . LYS A 1 749 ? -26.786 -11.231 38.151 1.00 90.38 749 LYS A C 1
ATOM 6062 O O . LYS A 1 749 ? -26.581 -12.442 38.148 1.00 90.38 749 LYS A O 1
ATOM 6067 N N . GLN A 1 750 ? -26.486 -10.443 39.184 1.00 92.06 750 GLN A N 1
ATOM 6068 C CA . GLN A 1 750 ? -25.720 -10.832 40.373 1.00 92.06 750 GLN A CA 1
ATOM 6069 C C . GLN A 1 750 ? -26.428 -10.406 41.683 1.00 92.06 750 GLN A C 1
ATOM 6071 O O . GLN A 1 750 ? -25.863 -9.664 42.491 1.00 92.06 750 GLN A O 1
ATOM 6076 N N . PRO A 1 751 ? -27.670 -10.849 41.959 1.00 90.00 751 PRO A N 1
ATOM 6077 C CA . PRO A 1 751 ? -28.470 -10.317 43.068 1.00 90.00 751 PRO A CA 1
ATOM 6078 C C . PRO A 1 751 ? -27.941 -10.673 44.470 1.00 90.00 751 PRO A C 1
ATOM 6080 O O . PRO A 1 751 ? -28.384 -10.082 45.463 1.00 90.00 751 PRO A O 1
ATOM 6083 N N . LYS A 1 752 ? -26.995 -11.615 44.586 1.00 88.81 752 LYS A N 1
ATOM 6084 C CA . LYS A 1 752 ? -26.300 -11.969 45.838 1.00 88.81 752 LYS A CA 1
ATOM 6085 C C . LYS A 1 752 ? -25.095 -11.059 46.136 1.00 88.81 752 LYS A C 1
ATOM 6087 O O . LYS A 1 752 ? -24.720 -10.945 47.304 1.00 88.81 752 LYS A O 1
ATOM 6092 N N . ALA A 1 753 ? -24.534 -10.387 45.129 1.00 91.38 753 ALA A N 1
ATOM 6093 C CA . ALA A 1 753 ? -23.377 -9.509 45.285 1.00 91.38 753 ALA A CA 1
ATOM 6094 C C . ALA A 1 753 ? -23.709 -8.281 46.143 1.00 91.38 753 ALA A C 1
ATOM 6096 O O . ALA A 1 753 ? -24.846 -7.814 46.174 1.00 91.38 753 ALA A O 1
ATOM 6097 N N . ASN A 1 754 ? -22.711 -7.744 46.850 1.00 91.25 754 ASN A N 1
ATOM 6098 C CA . ASN A 1 754 ? -22.911 -6.577 47.707 1.00 91.25 754 ASN A CA 1
ATOM 6099 C C . ASN A 1 754 ? -22.995 -5.269 46.892 1.00 91.25 754 ASN A C 1
ATOM 6101 O O . ASN A 1 754 ? -22.463 -5.155 45.790 1.00 91.25 754 ASN A O 1
ATOM 6105 N N . PHE A 1 755 ? -23.629 -4.246 47.468 1.00 92.44 755 PHE A N 1
ATOM 6106 C CA . PHE A 1 755 ? -23.831 -2.962 46.790 1.00 92.44 755 PHE A CA 1
ATOM 6107 C C . PHE A 1 755 ? -22.545 -2.221 46.443 1.00 92.44 755 PHE A C 1
ATOM 6109 O O . PHE A 1 755 ? -22.514 -1.558 45.418 1.00 92.44 755 PHE A O 1
ATOM 6116 N N . SER A 1 756 ? -21.501 -2.317 47.270 1.00 92.62 756 SER A N 1
ATOM 6117 C CA . SER A 1 756 ? -20.242 -1.616 46.994 1.00 92.62 756 SER A CA 1
ATOM 6118 C C . SER A 1 756 ? -19.611 -2.122 45.698 1.00 92.62 756 SER A C 1
ATOM 6120 O O . SER A 1 756 ? -19.173 -1.321 44.878 1.00 92.62 756 SER A O 1
ATOM 6122 N N . GLU A 1 757 ? -19.601 -3.441 45.499 1.00 93.44 757 GLU A N 1
ATOM 6123 C CA . GLU A 1 757 ? -19.094 -4.062 44.274 1.00 93.44 757 GLU A CA 1
ATOM 6124 C C . GLU A 1 757 ? -19.987 -3.746 43.073 1.00 93.44 757 GLU A C 1
ATOM 6126 O O . GLU A 1 757 ? -19.490 -3.333 42.028 1.00 93.44 757 GLU A O 1
ATOM 6131 N N . ILE A 1 758 ? -21.308 -3.858 43.231 1.00 94.88 758 ILE A N 1
ATOM 6132 C CA . ILE A 1 758 ? -22.256 -3.568 42.149 1.00 94.88 758 ILE A CA 1
ATOM 6133 C C . ILE A 1 758 ? -22.196 -2.097 41.720 1.00 94.88 758 ILE A C 1
ATOM 6135 O O . ILE A 1 758 ? -22.152 -1.812 40.525 1.00 94.88 758 ILE A O 1
ATOM 6139 N N . ALA A 1 759 ? -22.139 -1.156 42.663 1.00 91.94 759 ALA A N 1
ATOM 6140 C CA . ALA A 1 759 ? -22.040 0.271 42.365 1.00 91.94 759 ALA A CA 1
ATOM 6141 C C . ALA A 1 759 ? -20.728 0.614 41.645 1.00 91.94 759 ALA A C 1
ATOM 6143 O O . ALA A 1 759 ? -20.743 1.373 40.676 1.00 91.94 759 ALA 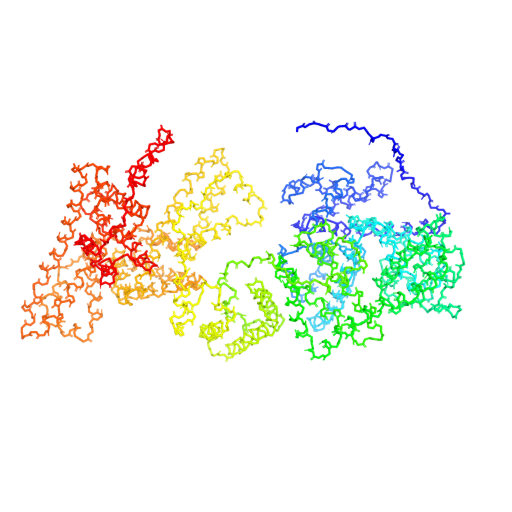A O 1
ATOM 6144 N N . LYS A 1 760 ? -19.609 0.012 42.072 1.00 92.38 760 LYS A N 1
ATOM 6145 C CA . LYS A 1 760 ? -18.314 0.170 41.403 1.00 92.38 760 LYS A CA 1
ATOM 6146 C C . LYS A 1 760 ? -18.364 -0.353 39.965 1.00 92.38 760 LYS A C 1
ATOM 6148 O O . LYS A 1 760 ? -18.089 0.404 39.040 1.00 92.38 760 LYS A O 1
ATOM 6153 N N . LEU A 1 761 ? -18.801 -1.599 39.771 1.00 93.69 761 LEU A N 1
ATOM 6154 C CA . LEU A 1 761 ? -18.932 -2.202 38.441 1.00 93.69 761 LEU A CA 1
ATOM 6155 C C . LEU A 1 761 ? -19.863 -1.400 37.529 1.00 93.69 761 LEU A C 1
ATOM 6157 O O . LEU A 1 761 ? -19.584 -1.265 36.345 1.00 93.69 761 LEU A O 1
ATOM 6161 N N . SER A 1 762 ? -20.943 -0.836 38.073 1.00 93.19 762 SER A N 1
ATOM 6162 C CA . SER A 1 762 ? -21.873 0.003 37.304 1.00 93.19 762 SER A CA 1
ATOM 6163 C C . SER A 1 762 ? -21.185 1.249 36.757 1.00 93.19 762 SER A C 1
ATOM 6165 O O . SER A 1 762 ? -21.434 1.645 35.620 1.00 93.19 762 SER A O 1
ATOM 6167 N N . MET A 1 763 ? -20.306 1.862 37.554 1.00 89.06 763 MET A N 1
ATOM 6168 C CA . MET A 1 763 ? -19.517 3.015 37.129 1.00 89.06 763 MET A CA 1
ATOM 6169 C C . MET A 1 763 ? -18.473 2.619 36.079 1.00 89.06 763 MET A C 1
ATOM 6171 O O . MET A 1 763 ? -18.377 3.272 35.039 1.00 89.06 763 MET A O 1
ATOM 6175 N N . ASP A 1 764 ? -17.743 1.528 36.320 1.00 90.19 764 ASP A N 1
ATOM 6176 C CA . ASP A 1 764 ? -16.702 1.024 35.417 1.00 90.19 764 ASP A CA 1
ATOM 6177 C C . ASP A 1 764 ? -17.292 0.633 34.050 1.00 90.19 764 ASP A C 1
ATOM 6179 O O . ASP A 1 764 ? -16.786 1.048 33.007 1.00 90.19 764 ASP A O 1
ATOM 6183 N N . ILE A 1 765 ? -18.423 -0.082 34.039 1.00 91.00 765 ILE A N 1
ATOM 6184 C CA . ILE A 1 765 ? -19.138 -0.480 32.818 1.00 91.00 765 ILE A CA 1
ATOM 6185 C C . ILE A 1 765 ? -19.693 0.729 32.078 1.00 91.00 765 ILE A C 1
ATOM 6187 O O . ILE A 1 765 ? -19.523 0.832 30.865 1.00 91.00 765 ILE A O 1
ATOM 6191 N N . LYS A 1 766 ? -20.307 1.684 32.782 1.00 89.00 766 LYS A N 1
ATOM 6192 C CA . LYS A 1 766 ? -20.797 2.912 32.149 1.00 89.00 766 LYS A CA 1
ATOM 6193 C C . LYS A 1 766 ? -19.654 3.711 31.509 1.00 89.00 766 LYS A C 1
ATOM 6195 O O . LYS A 1 766 ? -19.835 4.287 30.436 1.00 89.00 766 LYS A O 1
ATOM 6200 N N . ASN A 1 767 ? -18.483 3.762 32.144 1.00 85.69 767 ASN A N 1
ATOM 6201 C CA . ASN A 1 767 ? -17.310 4.431 31.580 1.00 85.69 767 ASN A CA 1
ATOM 6202 C C . ASN A 1 767 ? -16.778 3.683 30.356 1.00 85.69 767 ASN A C 1
ATOM 6204 O O . ASN A 1 767 ? -16.470 4.316 29.348 1.00 85.69 767 ASN A O 1
ATOM 6208 N N . LEU A 1 768 ? -16.753 2.350 30.402 1.00 87.81 768 LEU A N 1
ATOM 6209 C CA . LEU A 1 768 ? -16.407 1.529 29.248 1.00 87.81 768 LEU A CA 1
ATOM 6210 C C . LEU A 1 768 ? -17.376 1.758 28.079 1.00 87.81 768 LEU A C 1
ATOM 6212 O O . LEU A 1 768 ? -16.926 1.986 26.960 1.00 87.81 768 LEU A O 1
ATOM 6216 N N . HIS A 1 769 ? -18.689 1.776 28.330 1.00 86.94 769 HIS A N 1
ATOM 6217 C CA . HIS A 1 769 ? -19.689 2.107 27.313 1.00 86.94 769 HIS A CA 1
ATOM 6218 C C . HIS A 1 769 ? -19.411 3.466 26.683 1.00 86.94 769 HIS A C 1
ATOM 6220 O O . HIS A 1 769 ? -19.386 3.567 25.462 1.00 86.94 769 HIS A O 1
ATOM 6226 N N . GLN A 1 770 ? -19.127 4.489 27.492 1.00 82.88 770 GLN A N 1
ATOM 6227 C CA . GLN A 1 770 ? -18.783 5.812 26.979 1.00 82.88 770 GLN A CA 1
ATOM 6228 C C . GLN A 1 770 ? -17.567 5.764 26.036 1.00 82.88 770 GLN A C 1
ATOM 6230 O O . GLN A 1 770 ? -17.652 6.277 24.922 1.00 82.88 770 GLN A O 1
ATOM 6235 N N . ILE A 1 771 ? -16.480 5.095 26.434 1.00 81.06 771 ILE A N 1
ATOM 6236 C CA . ILE A 1 771 ? -15.273 4.922 25.604 1.00 81.06 771 ILE A CA 1
ATOM 6237 C C . ILE A 1 771 ? -15.608 4.232 24.274 1.00 81.06 771 ILE A C 1
ATOM 6239 O O . ILE A 1 771 ? -15.175 4.673 23.208 1.00 81.06 771 ILE A O 1
ATOM 6243 N N . CYS A 1 772 ? -16.392 3.154 24.323 1.00 83.00 772 CYS A N 1
ATOM 6244 C CA . CYS A 1 772 ? -16.779 2.400 23.135 1.00 83.00 772 CYS A CA 1
ATOM 6245 C C . CYS A 1 772 ? -17.693 3.220 22.203 1.00 83.00 772 CYS A C 1
ATOM 6247 O O . CYS A 1 772 ? -17.518 3.193 20.984 1.00 83.00 772 CYS A O 1
ATOM 6249 N N . CYS A 1 773 ? -18.626 4.001 22.756 1.00 78.69 773 CYS A N 1
ATOM 6250 C CA . CYS A 1 773 ? -19.515 4.882 21.994 1.00 78.69 773 CYS A CA 1
ATOM 6251 C C . CYS A 1 773 ? -18.759 6.040 21.322 1.00 78.69 773 CYS A C 1
ATOM 6253 O O . CYS A 1 773 ? -19.061 6.381 20.176 1.00 78.69 773 CYS A O 1
ATOM 6255 N N . GLU A 1 774 ? -17.726 6.579 21.983 1.00 71.00 774 GLU A N 1
ATOM 6256 C CA . GLU A 1 774 ? -16.796 7.578 21.429 1.00 71.00 774 GLU A CA 1
ATOM 6257 C C . GLU A 1 774 ? -15.966 7.032 20.245 1.00 71.00 774 GLU A C 1
ATOM 6259 O O . GLU A 1 774 ? -15.295 7.794 19.560 1.00 71.00 774 GLU A O 1
ATOM 6264 N N . GLY A 1 775 ? -16.035 5.726 19.948 1.00 65.81 775 GLY A N 1
ATOM 6265 C CA . GLY A 1 775 ? -15.392 5.119 18.778 1.00 65.81 775 GLY A CA 1
ATOM 6266 C C . GLY A 1 775 ? -13.926 4.737 18.977 1.00 65.81 775 GLY A C 1
ATOM 6267 O O . GLY A 1 775 ? -13.278 4.324 18.019 1.00 65.81 775 GLY A O 1
ATOM 6268 N N . ASN A 1 776 ? -13.400 4.811 20.202 1.00 67.88 776 ASN A N 1
ATOM 6269 C CA . ASN A 1 776 ? -12.041 4.368 20.498 1.00 67.88 776 ASN A CA 1
ATOM 6270 C C . ASN A 1 776 ? -11.994 2.836 20.650 1.00 67.88 776 ASN A C 1
ATOM 6272 O O . ASN A 1 776 ? -12.085 2.300 21.756 1.00 67.88 776 ASN A O 1
ATOM 6276 N N . ALA A 1 777 ? -11.884 2.125 19.524 1.00 70.44 777 ALA A N 1
ATOM 6277 C CA . ALA A 1 777 ? -11.936 0.663 19.489 1.00 70.44 777 ALA A CA 1
ATOM 6278 C C . ALA A 1 777 ? -10.812 0.001 20.306 1.00 70.44 777 ALA A C 1
ATOM 6280 O O . ALA A 1 777 ? -11.075 -0.969 21.012 1.00 70.44 777 ALA A O 1
ATOM 6281 N N . VAL A 1 778 ? -9.590 0.546 20.279 1.00 63.25 778 VAL A N 1
ATOM 6282 C CA . VAL A 1 778 ? -8.435 -0.019 21.000 1.00 63.25 778 VAL A CA 1
ATOM 6283 C C . VAL A 1 778 ? -8.619 0.100 22.512 1.00 63.25 778 VAL A C 1
ATOM 6285 O O . VAL A 1 778 ? -8.509 -0.896 23.227 1.00 63.25 778 VAL A O 1
ATOM 6288 N N . VAL A 1 779 ? -8.978 1.289 23.011 1.00 72.69 779 VAL A N 1
ATOM 6289 C CA . VAL A 1 779 ? -9.218 1.492 24.450 1.00 72.69 779 VAL A CA 1
ATOM 6290 C C . VAL A 1 779 ? -10.482 0.757 24.901 1.00 72.69 779 VAL A C 1
ATOM 6292 O O . VAL A 1 779 ? -10.516 0.236 26.010 1.00 72.69 779 VAL A O 1
ATOM 6295 N N . CYS A 1 780 ? -11.497 0.636 24.042 1.00 82.75 780 CYS A N 1
ATOM 6296 C CA . CYS A 1 780 ? -12.672 -0.193 24.313 1.00 82.75 780 CYS A CA 1
ATOM 6297 C C . CYS A 1 780 ? -12.294 -1.680 24.479 1.00 82.75 780 CYS A C 1
ATOM 6299 O O . CYS A 1 780 ? -12.758 -2.319 25.420 1.00 82.75 780 CYS A O 1
ATOM 6301 N N . VAL A 1 781 ? -11.418 -2.230 23.626 1.00 80.00 781 VAL A N 1
ATOM 6302 C CA . VAL A 1 781 ? -10.896 -3.608 23.753 1.00 80.00 781 VAL A CA 1
ATOM 6303 C C . VAL A 1 781 ? -10.078 -3.784 25.027 1.00 80.00 781 VAL A C 1
ATOM 6305 O O . VAL A 1 781 ? -10.347 -4.704 25.801 1.00 80.00 781 VAL A O 1
ATOM 6308 N N . LEU A 1 782 ? -9.139 -2.877 25.292 1.00 74.81 782 LEU A N 1
ATOM 6309 C CA . LEU A 1 782 ? -8.304 -2.944 26.489 1.00 74.81 782 LEU A CA 1
ATOM 6310 C C . LEU A 1 782 ? -9.136 -2.811 27.773 1.00 74.81 782 LEU A C 1
ATOM 6312 O O . LEU A 1 782 ? -9.004 -3.622 28.686 1.00 74.81 782 LEU A O 1
ATOM 6316 N N . GLY A 1 783 ? -10.037 -1.829 27.824 1.00 82.62 783 GLY A N 1
ATOM 6317 C CA . GLY A 1 783 ? -10.923 -1.602 28.963 1.00 82.62 783 GLY A CA 1
ATOM 6318 C C . GLY A 1 783 ? -11.903 -2.756 29.182 1.00 82.62 783 GLY A C 1
ATOM 6319 O O . GLY A 1 783 ? -12.178 -3.118 30.325 1.00 82.62 783 GLY A O 1
ATOM 6320 N N . ARG A 1 784 ? -12.390 -3.392 28.105 1.00 88.19 784 ARG A N 1
ATOM 6321 C CA . ARG A 1 784 ? -13.209 -4.609 28.196 1.00 88.19 784 ARG A CA 1
ATOM 6322 C C . ARG A 1 784 ? -12.424 -5.748 28.838 1.00 88.19 784 ARG A C 1
ATOM 6324 O O . ARG A 1 784 ? -12.953 -6.371 29.752 1.00 88.19 784 ARG A O 1
ATOM 6331 N N . SER A 1 785 ? -11.193 -5.986 28.390 1.00 84.44 785 SER A N 1
ATOM 6332 C CA . SER A 1 785 ? -10.313 -7.025 28.937 1.00 84.44 785 SER A CA 1
ATOM 6333 C C . SER A 1 785 ? -10.046 -6.807 30.435 1.00 84.44 785 SER A C 1
ATOM 6335 O O . SER A 1 785 ? -10.356 -7.673 31.252 1.00 84.44 785 SER A O 1
ATOM 6337 N N . GLN A 1 786 ? -9.644 -5.591 30.825 1.00 86.38 786 GLN A N 1
ATOM 6338 C CA . GLN A 1 786 ? -9.417 -5.220 32.231 1.00 86.38 786 GLN A CA 1
ATOM 6339 C C . GLN A 1 786 ? -10.660 -5.418 33.111 1.00 86.38 786 GLN A C 1
ATOM 6341 O O . GLN A 1 786 ? -10.572 -5.908 34.240 1.00 86.38 786 GLN A O 1
ATOM 6346 N N . LEU A 1 787 ? -11.838 -5.053 32.597 1.00 91.31 787 LEU A N 1
ATOM 6347 C CA . LEU A 1 787 ? -13.098 -5.266 33.298 1.00 91.31 787 LEU A CA 1
ATOM 6348 C C . LEU A 1 787 ? -13.399 -6.763 33.473 1.00 91.31 787 LEU A C 1
ATOM 6350 O O . LEU A 1 787 ? -13.858 -7.166 34.544 1.00 91.31 787 LEU A O 1
ATOM 6354 N N . MET A 1 788 ? -13.154 -7.590 32.451 1.00 92.38 788 MET A N 1
ATOM 6355 C CA . MET A 1 788 ? -13.372 -9.035 32.550 1.00 92.38 788 MET A CA 1
ATOM 6356 C C . MET A 1 788 ? -12.412 -9.684 33.549 1.00 92.38 788 MET A C 1
ATOM 6358 O O . MET A 1 788 ? -12.856 -10.499 34.357 1.00 92.38 788 MET A O 1
ATOM 6362 N N . ASP A 1 789 ? -11.140 -9.281 33.566 1.00 87.50 789 ASP A N 1
ATOM 6363 C CA . ASP A 1 789 ? -10.167 -9.729 34.569 1.00 87.50 789 ASP A CA 1
ATOM 6364 C C . ASP A 1 789 ? -10.628 -9.382 35.989 1.00 87.50 789 ASP A C 1
ATOM 6366 O O . ASP A 1 789 ? -10.595 -10.227 36.890 1.00 87.50 789 ASP A O 1
ATOM 6370 N N . TYR A 1 790 ? -11.139 -8.163 36.192 1.00 91.88 790 TYR A N 1
ATOM 6371 C CA . TYR A 1 790 ? -11.689 -7.760 37.482 1.00 91.88 790 TYR A CA 1
ATOM 6372 C C . TYR A 1 790 ? -12.891 -8.621 37.888 1.00 91.88 790 TYR A C 1
ATOM 6374 O O . TYR A 1 790 ? -12.905 -9.162 38.999 1.00 91.88 790 TYR A O 1
ATOM 6382 N N . ILE A 1 791 ? -13.872 -8.802 36.995 1.00 92.25 791 ILE A N 1
ATOM 6383 C CA . ILE A 1 791 ? -15.054 -9.640 37.251 1.00 92.25 791 ILE A CA 1
ATOM 6384 C C . ILE A 1 791 ? -14.627 -11.070 37.604 1.00 92.25 791 ILE A C 1
ATOM 6386 O O . ILE A 1 791 ? -15.119 -11.633 38.583 1.00 92.25 791 ILE A O 1
ATOM 6390 N N . CYS A 1 792 ? -13.666 -11.635 36.874 1.00 91.88 792 CYS A N 1
ATOM 6391 C CA . CYS A 1 792 ? -13.172 -12.984 37.121 1.00 91.88 792 CYS A CA 1
ATOM 6392 C C . CYS A 1 792 ? -12.381 -13.112 38.424 1.00 91.88 792 CYS A C 1
ATOM 6394 O O . CYS A 1 792 ? -12.553 -14.095 39.144 1.00 91.88 792 CYS A O 1
ATOM 6396 N N . SER A 1 793 ? -11.614 -12.090 38.814 1.00 92.94 793 SER A N 1
ATOM 6397 C CA . SER A 1 793 ? -10.956 -12.049 40.129 1.00 92.94 793 SER A CA 1
ATOM 6398 C C . SER A 1 793 ? -11.954 -12.015 41.299 1.00 92.94 793 SER A C 1
ATOM 6400 O O . SER A 1 793 ? -11.631 -12.416 42.419 1.00 92.94 793 SER A O 1
ATOM 6402 N N . LYS A 1 794 ? -13.186 -11.553 41.044 1.00 92.44 794 LYS A N 1
ATOM 6403 C CA . LYS A 1 794 ? -14.272 -11.425 42.025 1.00 92.44 794 LYS A CA 1
ATOM 6404 C C . LYS A 1 794 ? -15.412 -12.421 41.805 1.00 92.44 794 LYS A C 1
ATOM 6406 O O . LYS A 1 794 ? -16.445 -12.297 42.462 1.00 92.44 794 LYS A O 1
ATOM 6411 N N . GLN A 1 795 ? -15.238 -13.432 40.952 1.00 89.62 795 GLN A N 1
ATOM 6412 C CA . GLN A 1 795 ? -16.310 -14.357 40.559 1.00 89.62 795 GLN A CA 1
ATOM 6413 C C . GLN A 1 795 ? -17.029 -15.014 41.751 1.00 89.62 795 GLN A C 1
ATOM 6415 O O . GLN A 1 795 ? -18.252 -15.103 41.749 1.00 89.62 795 GLN A O 1
ATOM 6420 N N . ALA A 1 796 ? -16.299 -15.367 42.817 1.00 86.88 796 ALA A N 1
ATOM 6421 C CA . ALA A 1 796 ? -16.862 -15.983 44.022 1.00 86.88 796 ALA A CA 1
ATOM 6422 C C . ALA A 1 796 ? -17.833 -15.063 44.788 1.00 86.88 796 ALA A C 1
ATOM 6424 O O . ALA A 1 796 ? -18.699 -15.544 45.513 1.00 86.88 796 ALA A O 1
ATOM 6425 N N . ILE A 1 797 ? -17.680 -13.744 44.640 1.00 86.94 797 ILE A N 1
ATOM 6426 C CA . ILE A 1 797 ? -18.539 -12.725 45.259 1.00 86.94 797 ILE A CA 1
ATOM 6427 C C . ILE A 1 797 ? -19.664 -12.314 44.302 1.00 86.94 797 ILE A C 1
ATOM 6429 O O . ILE A 1 797 ? -20.757 -11.970 44.750 1.00 86.94 797 ILE A O 1
ATOM 6433 N N . LEU A 1 798 ? -19.389 -12.312 42.994 1.00 89.25 798 LEU A N 1
ATOM 6434 C CA . LEU A 1 798 ? -20.304 -11.801 41.978 1.00 89.25 798 LEU A CA 1
ATOM 6435 C C . LEU A 1 798 ? -21.331 -12.842 41.529 1.00 89.25 798 LEU A C 1
ATOM 6437 O O . LEU A 1 798 ? -22.526 -12.580 41.612 1.00 89.25 798 LEU A O 1
ATOM 6441 N N . SER A 1 799 ? -20.888 -13.992 41.023 1.00 90.00 799 SER A N 1
ATOM 6442 C CA . SER A 1 799 ? -21.775 -15.078 40.600 1.00 90.00 799 SER A CA 1
ATOM 6443 C C . SER A 1 799 ? -20.980 -16.349 40.329 1.00 90.00 799 SER A C 1
ATOM 6445 O O . SER A 1 799 ? -20.015 -16.344 39.561 1.00 90.00 799 SER A O 1
ATOM 6447 N N . SER A 1 800 ? -21.459 -17.469 40.872 1.00 85.19 800 SER A N 1
ATOM 6448 C CA . SER A 1 800 ? -20.924 -18.805 40.563 1.00 85.19 800 SER A CA 1
ATOM 6449 C C . SER A 1 800 ? -21.078 -19.187 39.083 1.00 85.19 800 SER A C 1
ATOM 6451 O O . SER A 1 800 ? -20.346 -20.034 38.579 1.00 85.19 800 SER A O 1
ATOM 6453 N N . LYS A 1 801 ? -21.985 -18.525 38.351 1.00 90.12 801 LYS A N 1
ATOM 6454 C CA . LYS A 1 801 ? -22.209 -18.753 36.917 1.00 90.12 801 LYS A CA 1
ATOM 6455 C C . LYS A 1 801 ? -21.065 -18.230 36.039 1.00 90.12 801 LYS A C 1
ATOM 6457 O O . LYS A 1 801 ? -21.026 -18.556 34.857 1.00 90.12 801 LYS A O 1
ATOM 6462 N N . PHE A 1 802 ? -20.138 -17.434 36.583 1.00 92.69 802 PHE A N 1
ATOM 6463 C CA . PHE A 1 802 ? -19.009 -16.887 35.821 1.00 92.69 802 PHE A CA 1
ATOM 6464 C C . PHE A 1 802 ? -17.802 -17.814 35.744 1.00 92.69 802 PHE A C 1
ATOM 6466 O O . PHE A 1 802 ? -16.981 -17.619 34.857 1.00 92.69 802 PHE A O 1
ATOM 6473 N N . THR A 1 803 ? -17.713 -18.845 36.585 1.00 90.81 803 THR A N 1
ATOM 6474 C CA . THR A 1 803 ? -16.591 -19.795 36.575 1.00 90.81 803 THR A CA 1
ATOM 6475 C C . THR A 1 803 ? -16.291 -20.398 35.203 1.00 90.81 803 THR A C 1
ATOM 6477 O O . THR A 1 803 ? -15.172 -20.193 34.732 1.00 90.81 803 THR A O 1
ATOM 6480 N N . PRO A 1 804 ? -17.258 -20.995 34.477 1.00 91.19 804 PRO A N 1
ATOM 6481 C CA . PRO A 1 804 ? -16.977 -21.513 33.136 1.00 91.19 804 PRO A CA 1
ATOM 6482 C C . PRO A 1 804 ? -16.613 -20.409 32.129 1.00 91.19 804 PRO A C 1
ATOM 6484 O O . PRO A 1 804 ? -15.903 -20.661 31.161 1.00 91.19 804 PRO A O 1
ATOM 6487 N N . CYS A 1 805 ? -17.069 -19.170 32.342 1.00 93.12 805 CYS A N 1
ATOM 6488 C CA . CYS A 1 805 ? -16.699 -18.048 31.481 1.00 93.12 805 CYS A CA 1
ATOM 6489 C C . CYS A 1 805 ? -15.275 -17.551 31.738 1.00 93.12 805 CYS A C 1
ATOM 6491 O O . CYS A 1 805 ? -14.578 -17.174 30.802 1.00 93.12 805 CYS A O 1
ATOM 6493 N N . CYS A 1 806 ? -14.845 -17.528 32.996 1.00 92.94 806 CYS A N 1
ATOM 6494 C CA . CYS A 1 806 ? -13.530 -17.038 33.397 1.00 92.94 806 CYS A CA 1
ATOM 6495 C C . CYS A 1 806 ? -12.392 -17.974 32.984 1.00 92.94 806 CYS A C 1
ATOM 6497 O O . CYS A 1 806 ? -11.260 -17.522 32.824 1.00 92.94 806 CYS A O 1
ATOM 6499 N N . GLU A 1 807 ? -12.707 -19.248 32.759 1.00 91.31 807 GLU A N 1
ATOM 6500 C CA . GLU A 1 807 ? -11.798 -20.243 32.188 1.00 91.31 807 GLU A CA 1
ATOM 6501 C C . GLU A 1 807 ? -11.623 -20.092 30.668 1.00 91.31 807 GLU A C 1
ATOM 6503 O O . GLU A 1 807 ? -10.672 -20.637 30.107 1.00 91.31 807 GLU A O 1
ATOM 6508 N N . MET A 1 808 ? -12.491 -19.332 29.985 1.00 88.12 808 MET A N 1
ATOM 6509 C CA . MET A 1 808 ? -12.342 -19.098 28.549 1.00 88.12 808 MET A CA 1
ATOM 6510 C C . MET A 1 808 ? -11.223 -18.099 28.223 1.00 88.12 808 MET A C 1
ATOM 6512 O O . MET A 1 808 ? -11.010 -17.128 28.965 1.00 88.12 808 MET A O 1
ATOM 6516 N N . PRO A 1 809 ? -10.542 -18.290 27.076 1.00 84.25 809 PRO A N 1
ATOM 6517 C CA . PRO A 1 809 ? -9.574 -17.329 26.574 1.00 84.25 809 PRO A CA 1
ATOM 6518 C C . PRO A 1 809 ? -10.259 -16.054 26.060 1.00 84.25 809 PRO A C 1
ATOM 6520 O O . PRO A 1 809 ? -11.423 -16.058 25.642 1.00 84.25 809 PRO A O 1
ATOM 6523 N N . GLU A 1 810 ? -9.517 -14.948 26.051 1.00 78.44 810 GLU A N 1
ATOM 6524 C CA . GLU A 1 810 ? -9.905 -13.764 25.279 1.00 78.44 810 GLU A CA 1
ATOM 6525 C C . GLU A 1 810 ? -9.947 -14.116 23.776 1.00 78.44 810 GLU A C 1
ATOM 6527 O O . GLU A 1 810 ? -9.108 -14.897 23.317 1.00 78.44 810 GLU A O 1
ATOM 6532 N N . PRO A 1 811 ? -10.896 -13.578 22.984 1.00 82.75 811 PRO A N 1
ATOM 6533 C CA . PRO A 1 811 ? -11.898 -12.561 23.332 1.00 82.75 811 PRO A CA 1
ATOM 6534 C C . PRO A 1 811 ? -13.261 -13.123 23.809 1.00 82.75 811 PRO A C 1
ATOM 6536 O O . PRO A 1 811 ? -14.252 -12.393 23.860 1.00 82.75 811 PRO A O 1
ATOM 6539 N N . PHE A 1 812 ? -13.386 -14.421 24.113 1.00 86.50 812 PHE A N 1
ATOM 6540 C CA . PHE A 1 812 ? -14.691 -15.064 24.367 1.00 86.50 812 PHE A CA 1
ATOM 6541 C C . PHE A 1 812 ? -15.265 -14.802 25.759 1.00 86.50 812 PHE A C 1
ATOM 6543 O O . PHE A 1 812 ? -16.487 -14.793 25.943 1.00 86.50 812 PHE A O 1
ATOM 6550 N N . ARG A 1 813 ? -14.393 -14.563 26.741 1.00 88.44 813 ARG A N 1
ATOM 6551 C CA . ARG A 1 813 ? -14.756 -14.339 28.145 1.00 88.44 813 ARG A CA 1
ATOM 6552 C C . ARG A 1 813 ? -15.838 -13.270 28.302 1.00 88.44 813 ARG A C 1
ATOM 6554 O O . ARG A 1 813 ? -16.833 -13.483 28.999 1.00 88.44 813 ARG A O 1
ATOM 6561 N N . GLY A 1 814 ? -15.676 -12.149 27.598 1.00 87.88 814 GLY A N 1
ATOM 6562 C CA . GLY A 1 814 ? -16.612 -11.032 27.634 1.00 87.88 814 GLY A CA 1
ATOM 6563 C C . GLY A 1 814 ? -18.022 -11.400 27.187 1.00 87.88 814 GLY A C 1
ATOM 6564 O O . GLY A 1 814 ? -18.984 -11.040 27.870 1.00 87.88 814 GLY A O 1
ATOM 6565 N N . GLU A 1 815 ? -18.150 -12.114 26.071 1.00 90.00 815 GLU A N 1
ATOM 6566 C CA . GLU A 1 815 ? -19.459 -12.509 25.548 1.00 90.00 815 GLU A CA 1
ATOM 6567 C C . GLU A 1 815 ? -20.084 -13.645 26.354 1.00 90.00 815 GLU A C 1
ATOM 6569 O O . GLU A 1 815 ? -21.299 -13.651 26.554 1.00 90.00 815 GLU A O 1
ATOM 6574 N N . CYS A 1 816 ? -19.285 -14.553 26.921 1.00 90.81 816 CYS A N 1
ATOM 6575 C CA . CYS A 1 816 ? -19.818 -15.547 27.850 1.00 90.81 816 CYS A CA 1
ATOM 6576 C C . CYS A 1 816 ? -20.422 -14.896 29.096 1.00 90.81 816 CYS A C 1
ATOM 6578 O O . CYS A 1 816 ? -21.541 -15.225 29.487 1.00 90.81 816 CYS A O 1
ATOM 6580 N N . ILE A 1 817 ? -19.724 -13.937 29.716 1.00 89.50 817 ILE A N 1
ATOM 6581 C CA . ILE A 1 817 ? -20.230 -13.268 30.923 1.00 89.50 817 ILE A CA 1
ATOM 6582 C C . ILE A 1 817 ? -21.522 -12.500 30.614 1.00 89.50 817 ILE A C 1
ATOM 6584 O O . ILE A 1 817 ? -22.470 -12.574 31.402 1.00 89.50 817 ILE A O 1
ATOM 6588 N N . ILE A 1 818 ? -21.609 -11.823 29.460 1.00 87.00 818 ILE A N 1
ATOM 6589 C CA . ILE A 1 818 ? -22.844 -11.150 29.023 1.00 87.00 818 ILE A CA 1
ATOM 6590 C C . ILE A 1 818 ? -23.992 -12.157 28.897 1.00 87.00 818 ILE A C 1
ATOM 6592 O O . ILE A 1 818 ? -25.073 -11.910 29.439 1.00 87.00 818 ILE A O 1
ATOM 6596 N N . ASN A 1 819 ? -23.744 -13.292 28.239 1.00 87.62 819 ASN A N 1
ATOM 6597 C CA . ASN A 1 819 ? -24.772 -14.263 27.859 1.00 87.62 819 ASN A CA 1
ATOM 6598 C C . ASN A 1 819 ? -25.048 -15.356 28.906 1.00 87.62 819 ASN A C 1
ATOM 6600 O O . ASN A 1 819 ? -25.968 -16.148 28.726 1.00 87.62 819 ASN A O 1
ATOM 6604 N N . SER A 1 820 ? -24.298 -15.394 30.010 1.00 89.06 820 SER A N 1
ATOM 6605 C CA . SER A 1 820 ? -24.512 -16.359 31.097 1.00 89.06 820 SER A CA 1
ATOM 6606 C C . SER A 1 820 ? -25.888 -16.214 31.765 1.00 89.06 820 SER A C 1
ATOM 6608 O O . SER A 1 820 ? -26.588 -15.209 31.618 1.00 89.06 820 SER A O 1
ATOM 6610 N N . GLU A 1 821 ? -26.301 -17.210 32.538 1.00 87.00 821 GLU A N 1
ATOM 6611 C CA . GLU A 1 821 ? -27.533 -17.107 33.322 1.00 87.00 821 GLU A CA 1
ATOM 6612 C C . GLU A 1 821 ? -27.398 -16.079 34.458 1.00 87.00 821 GLU A C 1
ATOM 6614 O O . GLU A 1 821 ? -26.303 -15.813 34.962 1.00 87.00 821 GLU A O 1
ATOM 6619 N N . ASN A 1 822 ? -28.526 -15.501 34.877 1.00 87.62 822 ASN A N 1
ATOM 6620 C CA . ASN A 1 822 ? -28.580 -14.716 36.111 1.00 87.62 822 ASN A CA 1
ATOM 6621 C C . ASN A 1 822 ? -28.376 -15.649 37.322 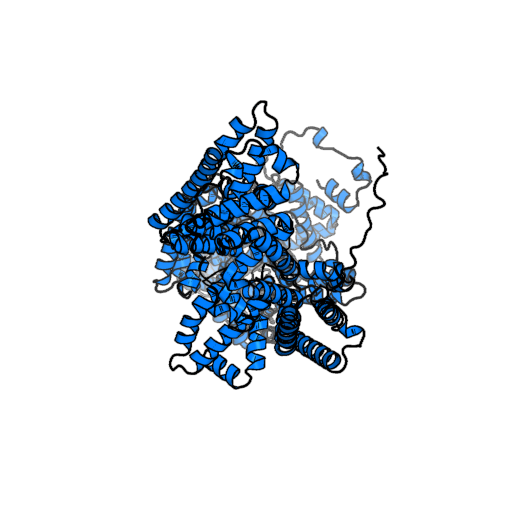1.00 87.62 822 ASN A C 1
ATOM 6623 O O . ASN A 1 822 ? -28.811 -16.801 37.289 1.00 87.62 822 ASN A O 1
ATOM 6627 N N . ASP A 1 823 ? -27.733 -15.162 38.386 1.00 85.62 823 ASP A N 1
ATOM 6628 C CA . ASP A 1 823 ? -27.623 -15.907 39.651 1.00 85.62 823 ASP A CA 1
ATOM 6629 C C . ASP A 1 823 ? -28.992 -16.001 40.354 1.00 85.62 823 ASP A C 1
ATOM 6631 O O . ASP A 1 823 ? -29.908 -15.214 40.087 1.00 85.62 823 ASP A O 1
ATOM 6635 N N . ASP A 1 824 ? -29.137 -16.963 41.266 1.00 82.69 824 ASP A N 1
ATOM 6636 C CA . ASP A 1 824 ? -30.401 -17.196 41.958 1.00 82.69 824 ASP A CA 1
ATOM 6637 C C . ASP A 1 824 ? -30.794 -15.992 42.810 1.00 82.69 824 ASP A C 1
ATOM 6639 O O . ASP A 1 824 ? -29.958 -15.316 43.426 1.00 82.69 824 ASP A O 1
ATOM 6643 N N . LYS A 1 825 ? -32.106 -15.781 42.920 1.00 80.50 825 LYS A N 1
ATOM 6644 C CA . LYS A 1 825 ? -32.667 -14.770 43.809 1.00 80.50 825 LYS A CA 1
ATOM 6645 C C . LYS A 1 825 ? -32.180 -15.018 45.250 1.00 80.50 825 LYS A C 1
ATOM 6647 O O . LYS A 1 825 ? -32.299 -16.138 45.746 1.00 80.50 825 LYS A O 1
ATOM 6652 N N . PRO A 1 826 ? -31.638 -14.000 45.939 1.00 81.12 826 PRO A N 1
ATOM 6653 C CA . PRO A 1 826 ? -31.211 -14.132 47.324 1.00 81.12 826 PRO A CA 1
ATOM 6654 C C . PRO A 1 826 ? -32.425 -14.309 48.242 1.00 81.12 826 PRO A C 1
ATOM 6656 O O . PRO A 1 826 ? -33.446 -13.639 48.061 1.00 81.12 826 PRO A O 1
ATOM 6659 N N . ASP A 1 827 ? -32.288 -15.153 49.263 1.00 76.44 827 ASP A N 1
ATOM 6660 C CA . ASP A 1 827 ? -33.250 -15.219 50.363 1.00 76.44 827 ASP A CA 1
ATOM 6661 C C . ASP A 1 827 ? -33.057 -13.986 51.263 1.00 76.44 827 ASP A C 1
ATOM 6663 O O . ASP A 1 827 ? -32.018 -13.819 51.909 1.00 76.44 827 ASP A O 1
ATOM 6667 N N . LEU A 1 828 ? -34.003 -13.045 51.214 1.00 76.06 828 LEU A N 1
ATOM 6668 C CA . LEU A 1 828 ? -33.901 -11.739 51.869 1.00 76.06 828 LEU A CA 1
ATOM 6669 C C . LEU A 1 828 ? -35.137 -11.457 52.720 1.00 76.06 828 LEU A C 1
ATOM 6671 O O . LEU A 1 828 ? -36.268 -11.611 52.264 1.00 76.06 828 LEU A O 1
ATOM 6675 N N . SER A 1 829 ? -34.924 -10.910 53.921 1.00 65.69 829 SER A N 1
ATOM 6676 C CA . SER A 1 829 ? -36.010 -10.384 54.754 1.00 65.69 829 SER A CA 1
ATOM 6677 C C . SER A 1 829 ? -36.674 -9.146 54.125 1.00 65.69 829 SER A C 1
ATOM 6679 O O . SER A 1 829 ? -36.073 -8.431 53.311 1.00 65.69 829 SER A O 1
ATOM 6681 N N . SER A 1 830 ? -37.919 -8.864 54.527 1.00 60.91 830 SER A N 1
ATOM 6682 C CA . SER A 1 830 ? -38.699 -7.689 54.093 1.00 60.91 830 SER A CA 1
ATOM 6683 C C . SER A 1 830 ? -38.225 -6.364 54.717 1.00 60.91 830 SER A C 1
ATOM 6685 O O . SER A 1 830 ? -38.469 -5.290 54.166 1.00 60.91 830 SER A O 1
ATOM 6687 N N . LEU A 1 831 ? -37.489 -6.431 55.833 1.00 57.78 831 LEU A N 1
ATOM 6688 C CA . LEU A 1 831 ? -36.990 -5.289 56.617 1.00 57.78 831 LEU A CA 1
ATOM 6689 C C . LEU A 1 831 ? -36.217 -4.215 55.809 1.00 57.78 831 LEU A C 1
ATOM 6691 O O . LEU A 1 831 ? -36.418 -3.030 56.069 1.00 57.78 831 LEU A O 1
ATOM 6695 N N . PRO A 1 832 ? -35.365 -4.540 54.814 1.00 65.38 832 PRO A N 1
ATOM 6696 C CA . PRO A 1 832 ? -34.563 -3.532 54.117 1.00 65.38 832 PRO A CA 1
ATOM 6697 C C . PRO A 1 832 ? -35.319 -2.687 53.082 1.00 65.38 832 PRO A C 1
ATOM 6699 O O . PRO A 1 832 ? -34.750 -1.698 52.633 1.00 65.38 832 PRO A O 1
ATOM 6702 N N . LEU A 1 833 ? -36.551 -3.044 52.687 1.00 73.75 833 LEU A N 1
ATOM 6703 C CA . LEU A 1 833 ? -37.407 -2.167 51.869 1.00 73.75 833 LEU A CA 1
ATOM 6704 C C . LEU A 1 833 ? -38.164 -1.159 52.741 1.00 73.75 833 LEU A C 1
ATOM 6706 O O . LEU A 1 833 ? -38.229 0.016 52.392 1.00 73.75 833 LEU A O 1
ATOM 6710 N N . ARG A 1 834 ? -38.621 -1.589 53.925 1.00 78.06 834 ARG A N 1
ATOM 6711 C CA . ARG A 1 834 ? -39.275 -0.720 54.917 1.00 78.06 834 ARG A CA 1
ATOM 6712 C C . ARG A 1 834 ? -38.399 0.449 55.347 1.00 78.06 834 ARG A C 1
ATOM 6714 O O . ARG A 1 834 ? -38.910 1.529 55.590 1.00 78.06 834 ARG A O 1
ATOM 6721 N N . ARG A 1 835 ? -37.069 0.302 55.338 1.00 83.62 835 ARG A N 1
ATOM 6722 C CA . ARG A 1 835 ? -36.155 1.428 55.617 1.00 83.62 835 ARG A CA 1
ATOM 6723 C C . ARG A 1 835 ? -36.301 2.608 54.645 1.00 83.62 835 ARG A C 1
ATOM 6725 O O . ARG A 1 835 ? -35.803 3.686 54.931 1.00 83.62 835 ARG A O 1
ATOM 6732 N N . PHE A 1 836 ? -36.893 2.392 53.470 1.00 88.06 836 PHE A N 1
ATOM 6733 C CA . PHE A 1 836 ? -37.128 3.441 52.482 1.00 88.06 836 PHE A CA 1
ATOM 6734 C C . PHE A 1 836 ? -38.521 4.069 52.632 1.00 88.06 836 PHE A C 1
ATOM 6736 O O . PHE A 1 836 ? -38.706 5.221 52.272 1.00 88.06 836 PHE A O 1
ATOM 6743 N N . THR A 1 837 ? -39.495 3.356 53.199 1.00 85.56 837 THR A N 1
ATOM 6744 C CA . THR A 1 837 ? -40.883 3.835 53.311 1.00 85.56 837 THR A CA 1
ATOM 6745 C C . THR A 1 837 ? -41.317 4.154 54.744 1.00 85.56 837 THR A C 1
ATOM 6747 O O . THR A 1 837 ? -42.273 4.889 54.930 1.00 85.56 837 THR A O 1
ATOM 6750 N N . GLU A 1 838 ? -40.634 3.649 55.767 1.00 85.06 838 GLU A N 1
ATOM 6751 C CA . GLU A 1 838 ? -41.078 3.704 57.170 1.00 85.06 838 GLU A CA 1
ATOM 6752 C C . GLU A 1 838 ? -40.037 4.332 58.120 1.00 85.06 838 GLU A C 1
ATOM 6754 O O . GLU A 1 838 ? -40.348 4.612 59.276 1.00 85.06 838 GLU A O 1
ATOM 6759 N N . ASP A 1 839 ? -38.799 4.569 57.668 1.00 85.56 839 ASP A N 1
ATOM 6760 C CA . ASP A 1 839 ? -37.722 5.114 58.508 1.00 85.56 839 ASP A CA 1
ATOM 6761 C C . ASP A 1 839 ? -37.722 6.651 58.513 1.00 85.56 839 ASP A C 1
ATOM 6763 O O . ASP A 1 839 ? -37.620 7.293 57.468 1.00 85.56 839 ASP A O 1
ATOM 6767 N N . GLN A 1 840 ? -37.745 7.257 59.705 1.00 86.44 840 GLN A N 1
ATOM 6768 C CA . GLN A 1 840 ? -37.754 8.716 59.885 1.00 86.44 840 GLN A CA 1
ATOM 6769 C C . GLN A 1 840 ? -36.553 9.434 59.241 1.00 86.44 840 GLN A C 1
ATOM 6771 O O . GLN A 1 840 ? -36.638 10.619 58.916 1.00 86.44 840 GLN A O 1
ATOM 6776 N N . SER A 1 841 ? -35.433 8.738 59.036 1.00 88.31 841 SER A N 1
ATOM 6777 C CA . SER A 1 841 ? -34.209 9.294 58.457 1.00 88.31 841 SER A CA 1
ATOM 6778 C C . SER A 1 841 ? -34.217 9.391 56.925 1.00 88.31 841 SER A C 1
ATOM 6780 O O . SER A 1 841 ? -33.295 9.994 56.371 1.00 88.31 841 SER A O 1
ATOM 6782 N N . VAL A 1 842 ? -35.243 8.872 56.232 1.00 91.62 842 VAL A N 1
ATOM 6783 C CA . VAL A 1 842 ? -35.346 8.865 54.756 1.00 91.62 842 VAL A CA 1
ATOM 6784 C C . VAL A 1 842 ? -35.124 10.251 54.155 1.00 91.62 842 VAL A C 1
ATOM 6786 O O . VAL A 1 842 ? -34.260 10.418 53.296 1.00 91.62 842 VAL A O 1
ATOM 6789 N N . CYS A 1 843 ? -35.836 11.272 54.639 1.00 91.75 843 CYS A N 1
ATOM 6790 C CA . CYS A 1 843 ? -35.720 12.622 54.084 1.00 91.75 843 CYS A CA 1
ATOM 6791 C C . CYS A 1 843 ? -34.363 13.271 54.345 1.00 91.75 843 CYS A C 1
ATOM 6793 O O . CYS A 1 843 ? -33.867 14.004 53.489 1.00 91.75 843 CYS A O 1
ATOM 6795 N N . LYS A 1 844 ? -33.730 12.958 55.481 1.00 89.38 844 LYS A N 1
ATOM 6796 C CA . LYS A 1 844 ? -32.367 13.409 55.772 1.00 89.38 844 LYS A CA 1
ATOM 6797 C C . LYS A 1 844 ? -31.380 12.791 54.781 1.00 89.38 844 LYS A C 1
ATOM 6799 O O . LYS A 1 844 ? -30.653 13.512 54.114 1.00 89.38 844 LYS A O 1
ATOM 6804 N N . GLN A 1 845 ? -31.416 11.469 54.606 1.00 89.31 845 GLN A N 1
ATOM 6805 C CA . GLN A 1 845 ? -30.516 10.769 53.682 1.00 89.31 845 GLN A CA 1
ATOM 6806 C C . GLN A 1 845 ? -30.732 11.181 52.216 1.00 89.31 845 GLN A C 1
ATOM 6808 O O . GLN A 1 845 ? -29.763 11.364 51.478 1.00 89.31 845 GLN A O 1
ATOM 6813 N N . PHE A 1 846 ? -31.991 11.359 51.805 1.00 91.62 846 PHE A N 1
ATOM 6814 C CA . PHE A 1 846 ? -32.354 11.811 50.463 1.00 91.62 846 PHE A CA 1
ATOM 6815 C C . PHE A 1 846 ? -31.892 13.246 50.180 1.00 91.62 846 PHE A C 1
ATOM 6817 O O . PHE A 1 846 ? -31.436 13.520 49.075 1.00 91.62 846 PHE A O 1
ATOM 6824 N N . THR A 1 847 ? -31.979 14.149 51.161 1.00 88.06 847 THR A N 1
ATOM 6825 C CA . THR A 1 847 ? -31.545 15.546 50.994 1.00 88.06 847 THR A CA 1
ATOM 6826 C C . THR A 1 847 ? -30.021 15.668 51.027 1.00 88.06 847 THR A C 1
ATOM 6828 O O . THR A 1 847 ? -29.452 16.379 50.206 1.00 88.06 847 THR A O 1
ATOM 6831 N N . ASP A 1 848 ? -29.355 14.933 51.925 1.00 87.94 848 ASP A N 1
ATOM 6832 C CA . ASP A 1 848 ? -27.901 15.006 52.105 1.00 87.94 848 ASP A CA 1
ATOM 6833 C C . ASP A 1 848 ? -27.132 14.362 50.935 1.00 87.94 848 ASP A C 1
ATOM 6835 O O . ASP A 1 848 ? -26.104 14.881 50.499 1.00 87.94 848 ASP A O 1
ATOM 6839 N N . LYS A 1 849 ? -27.587 13.195 50.447 1.00 87.38 849 LYS A N 1
ATOM 6840 C CA . LYS A 1 849 ? -26.901 12.399 49.410 1.00 87.38 849 LYS A CA 1
ATOM 6841 C C . LYS A 1 849 ? -27.895 11.707 48.473 1.00 87.38 849 LYS A C 1
ATOM 6843 O O . LYS A 1 849 ? -27.926 10.477 48.380 1.00 87.38 849 LYS A O 1
ATOM 6848 N N . GLN A 1 850 ? -28.684 12.507 47.758 1.00 89.19 850 GLN A N 1
ATOM 6849 C CA . GLN A 1 850 ? -29.787 12.049 46.905 1.00 89.19 850 GLN A CA 1
ATOM 6850 C C . GLN A 1 850 ? -29.420 10.889 45.964 1.00 89.19 850 GLN A C 1
ATOM 6852 O O . GLN A 1 850 ? -30.119 9.875 45.930 1.00 89.19 850 GLN A O 1
ATOM 6857 N N . ASP A 1 851 ? -28.321 11.016 45.217 1.00 86.25 851 ASP A N 1
ATOM 6858 C CA . ASP A 1 851 ? -27.931 10.030 44.200 1.00 86.25 851 ASP A CA 1
ATOM 6859 C C . ASP A 1 851 ? -27.510 8.697 44.823 1.00 86.25 851 ASP A C 1
ATOM 6861 O O . ASP A 1 851 ? -27.948 7.637 44.381 1.00 86.25 851 ASP A O 1
ATOM 6865 N N . PHE A 1 852 ? -26.721 8.740 45.900 1.00 89.25 852 PHE A N 1
ATOM 6866 C CA . PHE A 1 852 ? -26.311 7.540 46.630 1.00 89.25 852 PHE A CA 1
ATOM 6867 C C . PHE A 1 852 ? -27.515 6.830 47.262 1.00 89.25 852 PHE A C 1
ATOM 6869 O O . PHE A 1 852 ? -27.613 5.604 47.212 1.00 89.25 852 PHE A O 1
ATOM 6876 N N . PHE A 1 853 ? -28.453 7.595 47.830 1.00 92.19 853 PHE A N 1
ATOM 6877 C CA . PHE A 1 853 ? -29.672 7.052 48.425 1.00 92.19 853 PHE A CA 1
ATOM 6878 C C . PHE A 1 853 ? -30.546 6.336 47.385 1.00 92.19 853 PHE A C 1
ATOM 6880 O O . PHE A 1 853 ? -30.985 5.210 47.627 1.00 92.19 853 PHE A O 1
ATOM 6887 N N . LEU A 1 854 ? -30.748 6.939 46.209 1.00 92.69 854 LEU A N 1
ATOM 6888 C CA . LEU A 1 854 ? -31.548 6.335 45.139 1.00 92.69 854 LEU A CA 1
ATOM 6889 C C . LEU A 1 854 ? -30.845 5.150 44.468 1.00 92.69 854 LEU A C 1
ATOM 6891 O O . LEU A 1 854 ? -31.486 4.135 44.225 1.00 92.69 854 LEU A O 1
ATOM 6895 N N . GLN A 1 855 ? -29.520 5.181 44.289 1.00 93.25 855 GLN A N 1
ATOM 6896 C CA . GLN A 1 855 ? -28.772 3.984 43.877 1.00 93.25 855 GLN A CA 1
ATOM 6897 C C . GLN A 1 855 ? -28.940 2.842 44.888 1.00 93.25 855 GLN A C 1
ATOM 6899 O O . GLN A 1 855 ? -29.130 1.684 44.513 1.00 93.25 855 GLN A O 1
ATOM 6904 N N . ARG A 1 856 ? -28.920 3.149 46.190 1.00 92.75 856 ARG A N 1
ATOM 6905 C CA . ARG A 1 856 ? -29.121 2.145 47.238 1.00 92.75 856 ARG A CA 1
ATOM 6906 C C . ARG A 1 856 ? -30.539 1.574 47.219 1.00 92.75 856 ARG A C 1
ATOM 6908 O O . ARG A 1 856 ? -30.698 0.376 47.456 1.00 92.75 856 ARG A O 1
ATOM 6915 N N . PHE A 1 857 ? -31.541 2.405 46.937 1.00 93.56 857 PHE A N 1
ATOM 6916 C CA . PHE A 1 857 ? -32.920 1.971 46.714 1.00 93.56 857 PHE A CA 1
ATOM 6917 C C . PHE A 1 857 ? -33.026 1.065 45.481 1.00 93.56 857 PHE A C 1
ATOM 6919 O O . PHE A 1 857 ? -33.464 -0.076 45.615 1.00 93.56 857 PHE A O 1
ATOM 6926 N N . LEU A 1 858 ? -32.539 1.520 44.322 1.00 94.50 858 LEU A N 1
ATOM 6927 C CA . LEU A 1 858 ? -32.517 0.760 43.070 1.00 94.50 858 LEU A CA 1
ATOM 6928 C C . LEU A 1 858 ? -31.859 -0.608 43.237 1.00 94.50 858 LEU A C 1
ATOM 6930 O O . LEU A 1 858 ? -32.413 -1.605 42.782 1.00 94.50 858 LEU A O 1
ATOM 6934 N N . TYR A 1 859 ? -30.720 -0.681 43.925 1.00 94.75 859 TYR A N 1
ATOM 6935 C CA . TYR A 1 859 ? -30.052 -1.944 44.233 1.00 94.75 859 TYR A CA 1
ATOM 6936 C C . TYR A 1 859 ? -30.937 -2.881 45.075 1.00 94.75 859 TYR A C 1
ATOM 6938 O O . TYR A 1 859 ? -31.108 -4.052 44.732 1.00 94.75 859 TYR A O 1
ATOM 6946 N N . GLU A 1 860 ? -31.533 -2.401 46.173 1.00 92.31 860 GLU A N 1
ATOM 6947 C CA . GLU A 1 860 ? -32.363 -3.269 47.023 1.00 92.31 860 GLU A CA 1
ATOM 6948 C C . GLU A 1 860 ? -33.665 -3.692 46.340 1.00 92.31 860 GLU A C 1
ATOM 6950 O O . GLU A 1 860 ? -34.127 -4.815 46.568 1.00 92.31 860 GLU A O 1
ATOM 6955 N N . TYR A 1 861 ? -34.249 -2.814 45.526 1.00 92.81 861 TYR A N 1
ATOM 6956 C CA . TYR A 1 861 ? -35.467 -3.094 44.780 1.00 92.81 861 TYR A CA 1
ATOM 6957 C C . TYR A 1 861 ? -35.190 -4.094 43.649 1.00 92.81 861 TYR A C 1
ATOM 6959 O O . TYR A 1 861 ? -35.850 -5.127 43.559 1.00 92.81 861 TYR A O 1
ATOM 6967 N N . SER A 1 862 ? -34.137 -3.873 42.855 1.00 93.44 862 SER A N 1
ATOM 6968 C CA . SER A 1 862 ? -33.791 -4.719 41.700 1.00 93.44 862 SER A CA 1
ATOM 6969 C C . SER A 1 862 ? -33.473 -6.163 42.079 1.00 93.44 862 SER A C 1
ATOM 6971 O O . SER A 1 862 ? -33.933 -7.083 41.408 1.00 93.44 862 SER A O 1
ATOM 6973 N N . ARG A 1 863 ? -32.726 -6.392 43.171 1.00 91.06 863 ARG A N 1
ATOM 6974 C CA . ARG A 1 863 ? -32.383 -7.758 43.619 1.00 91.06 863 ARG A CA 1
ATOM 6975 C C . ARG A 1 863 ? -33.573 -8.530 44.195 1.00 91.06 863 ARG A C 1
ATOM 6977 O O . ARG A 1 863 ? -33.539 -9.756 44.247 1.00 91.06 863 ARG A O 1
ATOM 6984 N N . ARG A 1 864 ? -34.609 -7.820 44.655 1.00 88.81 864 ARG A N 1
ATOM 6985 C CA . ARG A 1 864 ? -35.866 -8.408 45.152 1.00 88.81 864 ARG A CA 1
ATOM 6986 C C . ARG A 1 864 ? -36.880 -8.634 44.049 1.00 88.81 864 ARG A C 1
ATOM 6988 O O . ARG A 1 864 ? -37.725 -9.513 44.208 1.00 88.81 864 ARG A O 1
ATOM 6995 N N . HIS A 1 865 ? -36.737 -7.893 42.957 1.00 88.94 865 HIS A N 1
ATOM 6996 C CA . HIS A 1 865 ? -37.610 -7.945 41.800 1.00 88.94 865 HIS A CA 1
ATOM 6997 C C . HIS A 1 865 ? -36.858 -8.296 40.498 1.00 88.94 865 HIS A C 1
ATOM 6999 O O . HIS A 1 865 ? -36.935 -7.556 39.505 1.00 88.94 865 HIS A O 1
ATOM 7005 N N . PRO A 1 866 ? -36.096 -9.413 40.454 1.00 87.12 866 PRO A N 1
ATOM 7006 C CA . PRO A 1 866 ? -35.435 -9.858 39.229 1.00 87.12 866 PRO A CA 1
ATOM 7007 C C . PRO A 1 866 ? -36.433 -10.221 38.114 1.00 87.12 866 PRO A C 1
ATOM 7009 O O . PRO A 1 866 ? -36.045 -10.242 36.948 1.00 87.12 866 PRO A O 1
ATOM 7012 N N . GLU A 1 867 ? -37.710 -10.411 38.432 1.00 85.94 867 GLU A N 1
ATOM 7013 C CA . GLU A 1 867 ? -38.799 -10.641 37.481 1.00 85.94 867 GLU A CA 1
ATOM 7014 C C . GLU A 1 867 ? -39.285 -9.381 36.742 1.00 85.94 867 GLU A C 1
ATOM 7016 O O . GLU A 1 867 ? -39.958 -9.504 35.728 1.00 85.94 867 GLU A O 1
ATOM 7021 N N . LEU A 1 868 ? -38.963 -8.165 37.204 1.00 90.94 868 LEU A N 1
ATOM 7022 C CA . LEU A 1 868 ? -39.443 -6.930 36.563 1.00 90.94 868 LEU A CA 1
ATOM 7023 C C . LEU A 1 868 ? -38.512 -6.454 35.442 1.00 90.94 868 LEU A C 1
ATOM 7025 O O . LEU A 1 868 ? -37.292 -6.509 35.575 1.00 90.94 868 LEU A O 1
ATOM 7029 N N . ALA A 1 869 ? -39.054 -5.908 34.353 1.00 91.12 869 ALA A N 1
ATOM 7030 C CA . ALA A 1 869 ? -38.229 -5.329 33.290 1.00 91.12 869 ALA A CA 1
ATOM 7031 C C . ALA A 1 869 ? -37.442 -4.094 33.773 1.00 91.12 869 ALA A C 1
ATOM 7033 O O . ALA A 1 869 ? -37.908 -3.341 34.632 1.00 91.12 869 ALA A O 1
ATOM 7034 N N . VAL A 1 870 ? -36.266 -3.840 33.185 1.00 91.50 870 VAL A N 1
ATOM 7035 C CA . VAL A 1 870 ? -35.410 -2.694 33.562 1.00 91.50 870 VAL A CA 1
ATOM 7036 C C . VAL A 1 870 ? -36.157 -1.353 33.484 1.00 91.50 870 VAL A C 1
ATOM 7038 O O . VAL A 1 870 ? -36.109 -0.610 34.466 1.00 91.50 870 VAL A O 1
ATOM 7041 N N . PRO A 1 871 ? -36.908 -1.034 32.406 1.00 91.69 871 PRO A N 1
ATOM 7042 C CA . PRO A 1 871 ? -37.656 0.223 32.341 1.00 91.69 871 PRO A CA 1
ATOM 7043 C C . PRO A 1 871 ? -38.693 0.369 33.462 1.00 91.69 871 PRO A C 1
ATOM 7045 O O . PRO A 1 871 ? -38.942 1.475 33.926 1.00 91.69 871 PRO A O 1
ATOM 7048 N N . VAL A 1 872 ? -39.282 -0.732 33.935 1.00 94.31 872 VAL A N 1
ATOM 7049 C CA . VAL A 1 872 ? -40.298 -0.728 35.003 1.00 94.31 872 VAL A CA 1
ATOM 7050 C C . VAL A 1 872 ? -39.661 -0.395 36.350 1.00 94.31 872 VAL A C 1
ATOM 7052 O O . VAL A 1 872 ? -40.186 0.435 37.086 1.00 94.31 872 VAL A O 1
ATOM 7055 N N . ILE A 1 873 ? -38.501 -0.984 36.652 1.00 94.88 873 ILE A N 1
ATOM 7056 C CA . ILE A 1 873 ? -37.738 -0.668 37.869 1.00 94.88 873 ILE A CA 1
ATOM 7057 C C . ILE A 1 873 ? -37.333 0.812 37.876 1.00 94.88 873 ILE A C 1
ATOM 7059 O O . ILE A 1 873 ? -37.498 1.496 38.885 1.00 94.88 873 ILE A O 1
ATOM 7063 N N . LEU A 1 874 ? -36.874 1.333 36.736 1.00 94.25 874 LEU A N 1
ATOM 7064 C CA . LEU A 1 874 ? -36.528 2.750 36.603 1.00 94.25 874 LEU A CA 1
ATOM 7065 C C . LEU A 1 874 ? -37.755 3.667 36.726 1.00 94.25 874 LEU A C 1
ATOM 7067 O O . LEU A 1 874 ? -37.639 4.772 37.254 1.00 94.25 874 LEU A O 1
ATOM 7071 N N . ARG A 1 875 ? -38.944 3.217 36.297 1.00 94.31 875 ARG A N 1
ATOM 7072 C CA . ARG A 1 875 ? -40.202 3.945 36.538 1.00 94.31 875 ARG A CA 1
ATOM 7073 C C . ARG A 1 875 ? -40.525 4.013 38.023 1.00 94.31 875 ARG A C 1
ATOM 7075 O O . ARG A 1 875 ? -40.870 5.089 38.504 1.00 94.31 875 ARG A O 1
ATOM 7082 N N . VAL A 1 876 ? -40.376 2.905 38.752 1.00 95.19 876 VAL A N 1
ATOM 7083 C CA . VAL A 1 876 ? -40.562 2.880 40.213 1.00 95.19 876 VAL A CA 1
ATOM 7084 C C . VAL A 1 876 ? -39.613 3.868 40.894 1.00 95.19 876 VAL A C 1
ATOM 7086 O O . VAL A 1 876 ? -40.069 4.675 41.699 1.00 95.19 876 VAL A O 1
ATOM 7089 N N . ASP A 1 877 ? -38.331 3.870 40.524 1.00 94.00 877 ASP A N 1
ATOM 7090 C CA . ASP A 1 877 ? -37.341 4.818 41.055 1.00 94.00 877 ASP A CA 1
ATOM 7091 C C . ASP A 1 877 ? -37.687 6.278 40.742 1.00 94.00 877 ASP A C 1
ATOM 7093 O O . ASP A 1 877 ? -37.686 7.123 41.636 1.00 94.00 877 ASP A O 1
ATOM 7097 N N . THR A 1 878 ? -38.100 6.569 39.506 1.00 93.06 878 THR A N 1
ATOM 7098 C CA . THR A 1 878 ? -38.499 7.923 39.087 1.00 93.06 878 THR A CA 1
ATOM 7099 C C . THR A 1 878 ? -39.716 8.422 39.878 1.00 93.06 878 THR A C 1
ATOM 7101 O O . THR A 1 878 ? -39.744 9.563 40.350 1.00 93.06 878 THR A O 1
ATOM 7104 N N . VAL A 1 879 ? -40.728 7.569 40.072 1.00 93.62 879 VAL A N 1
ATOM 7105 C CA . VAL A 1 879 ? -41.919 7.913 40.866 1.00 93.62 879 VAL A CA 1
ATOM 7106 C C . VAL A 1 879 ? -41.559 8.080 42.337 1.00 93.62 879 VAL A C 1
ATOM 7108 O O . VAL A 1 879 ? -42.054 9.003 42.985 1.00 93.62 879 VAL A O 1
ATOM 7111 N N . TYR A 1 880 ? -40.670 7.238 42.861 1.00 93.69 880 TYR A N 1
ATOM 7112 C CA . TYR A 1 880 ? -40.205 7.335 44.236 1.00 93.69 880 TYR A CA 1
ATOM 7113 C C . TYR A 1 880 ? -39.413 8.624 44.488 1.00 93.69 880 TYR A C 1
ATOM 7115 O O . TYR A 1 880 ? -39.678 9.336 45.456 1.00 93.69 880 TYR A O 1
ATOM 7123 N N . GLN A 1 881 ? -38.517 8.997 43.573 1.00 92.69 881 GLN A N 1
ATOM 7124 C CA . GLN A 1 881 ? -37.811 10.275 43.617 1.00 92.69 881 GLN A CA 1
ATOM 7125 C C . GLN A 1 881 ? -38.789 11.460 43.623 1.00 92.69 881 GLN A C 1
ATOM 7127 O O . GLN A 1 881 ? -38.612 12.399 44.402 1.00 92.69 881 GLN A O 1
ATOM 7132 N N . SER A 1 882 ? -39.837 11.413 42.791 1.00 92.12 882 SER A N 1
ATOM 7133 C CA . SER A 1 882 ? -40.885 12.444 42.755 1.00 92.12 882 SER A CA 1
ATOM 7134 C C . SER A 1 882 ? -41.683 12.508 44.062 1.00 92.12 882 SER A C 1
ATOM 7136 O O . SER A 1 882 ? -41.952 13.600 44.569 1.00 92.12 882 SER A O 1
ATOM 7138 N N . LEU A 1 883 ? -42.021 11.348 44.640 1.00 92.62 883 LEU A N 1
ATOM 7139 C CA . LEU A 1 883 ? -42.696 11.242 45.934 1.00 92.62 883 LEU A CA 1
ATOM 7140 C C . LEU A 1 883 ? -41.861 11.903 47.034 1.00 92.62 883 LEU A C 1
ATOM 7142 O O . LEU A 1 883 ? -42.355 12.799 47.711 1.00 92.62 883 LEU A O 1
ATOM 7146 N N . LEU A 1 884 ? -40.586 11.532 47.168 1.00 93.00 884 LEU A N 1
ATOM 7147 C CA . LEU A 1 884 ? -39.695 12.107 48.178 1.00 93.00 884 LEU A CA 1
ATOM 7148 C C . LEU A 1 884 ? -39.466 13.606 47.971 1.00 93.00 884 LEU A C 1
ATOM 7150 O O . LEU A 1 884 ? -39.498 14.370 48.934 1.00 93.00 884 LEU A O 1
ATOM 7154 N N . GLY A 1 885 ? -39.320 14.054 46.720 1.00 91.88 885 GLY A N 1
ATOM 7155 C CA . GLY A 1 885 ? -39.179 15.474 46.384 1.00 91.88 885 GLY A CA 1
ATOM 7156 C C . GLY A 1 885 ? -40.371 16.341 46.812 1.00 91.88 885 GLY A C 1
ATOM 7157 O O . GLY A 1 885 ? -40.204 17.550 47.004 1.00 91.88 885 GLY A O 1
ATOM 7158 N N . LYS A 1 886 ? -41.555 15.734 46.981 1.00 91.88 886 LYS A N 1
ATOM 7159 C CA . LYS A 1 886 ? -42.765 16.369 47.526 1.00 91.88 886 LYS A CA 1
ATOM 7160 C C . LYS A 1 886 ? -42.870 16.167 49.040 1.00 91.88 886 LYS A C 1
ATOM 7162 O O . LYS A 1 886 ? -42.970 17.146 49.772 1.00 91.88 886 LYS A O 1
ATOM 7167 N N . CYS A 1 887 ? -42.801 14.922 49.512 1.00 92.88 887 CYS A N 1
ATOM 7168 C CA . CYS A 1 887 ? -43.020 14.559 50.913 1.00 92.88 887 CYS A CA 1
ATOM 7169 C C . CYS A 1 887 ? -41.987 15.166 51.865 1.00 92.88 887 CYS A C 1
ATOM 7171 O O . CYS A 1 887 ? -42.351 15.632 52.939 1.00 92.88 887 CYS A O 1
ATOM 7173 N N . CYS A 1 888 ? -40.712 15.224 51.473 1.00 92.50 888 CYS A N 1
ATOM 7174 C CA . CYS A 1 888 ? -39.647 15.742 52.334 1.00 92.50 888 CYS A CA 1
ATOM 7175 C C . CYS A 1 888 ? -39.685 17.262 52.547 1.00 92.50 888 CYS A C 1
ATOM 7177 O O . CYS A 1 888 ? -38.860 17.789 53.286 1.00 92.50 888 CYS A O 1
ATOM 7179 N N . LYS A 1 889 ? -40.640 17.959 51.920 1.00 91.44 889 LYS A N 1
ATOM 7180 C CA . LYS A 1 889 ? -40.909 19.391 52.114 1.00 91.44 889 LYS A CA 1
ATOM 7181 C C . LYS A 1 889 ? -42.130 19.656 53.005 1.00 91.44 889 LYS A C 1
ATOM 7183 O O . LYS A 1 889 ? -42.453 20.816 53.238 1.00 91.44 889 LYS A O 1
ATOM 7188 N N . LEU A 1 890 ? -42.834 18.611 53.448 1.00 91.69 890 LEU A N 1
ATOM 7189 C CA . LEU A 1 890 ? -44.027 18.719 54.291 1.00 91.69 890 LEU A CA 1
ATOM 7190 C C . LEU A 1 890 ? -43.662 18.714 55.780 1.00 91.69 890 LEU A C 1
ATOM 7192 O O . LEU A 1 890 ? -42.590 18.252 56.160 1.00 91.69 890 LEU A O 1
ATOM 7196 N N . GLU A 1 891 ? -44.582 19.178 56.629 1.00 85.25 891 GLU A N 1
ATOM 7197 C CA . GLU A 1 891 ? -44.408 19.166 58.091 1.00 85.25 891 GLU A CA 1
ATOM 7198 C C . GLU A 1 891 ? -44.344 17.745 58.672 1.00 85.25 891 GLU A C 1
ATOM 7200 O O . GLU A 1 891 ? -43.586 17.502 59.609 1.00 85.25 891 GLU A O 1
ATOM 7205 N N . ASN A 1 892 ? -45.077 16.791 58.081 1.00 87.50 892 ASN A N 1
ATOM 7206 C CA . ASN A 1 892 ? -45.014 15.370 58.433 1.00 87.50 892 ASN A CA 1
ATOM 7207 C C . ASN A 1 892 ? -44.591 14.505 57.227 1.00 87.50 892 ASN A C 1
ATOM 7209 O O . ASN A 1 892 ? -45.439 13.907 56.555 1.00 87.50 892 ASN A O 1
ATOM 7213 N N . PRO A 1 893 ? -43.282 14.420 56.917 1.00 88.56 893 PRO A N 1
ATOM 7214 C CA . PRO A 1 893 ? -42.807 13.659 55.768 1.00 88.56 893 PRO A CA 1
ATOM 7215 C C . PRO A 1 893 ? -43.104 12.158 55.848 1.00 88.56 893 PRO A C 1
ATOM 7217 O O . PRO A 1 893 ? -43.413 11.560 54.819 1.00 88.56 893 PRO A O 1
ATOM 7220 N N . LEU A 1 894 ? -43.028 11.564 57.051 1.00 88.38 894 LEU A N 1
ATOM 7221 C CA . LEU A 1 894 ? -43.181 10.119 57.270 1.00 88.38 894 LEU A CA 1
ATOM 7222 C C . LEU A 1 894 ? -44.546 9.616 56.818 1.00 88.38 894 LEU A C 1
ATOM 7224 O O . LEU A 1 894 ? -44.630 8.638 56.082 1.00 88.38 894 LEU A O 1
ATOM 7228 N N . GLU A 1 895 ? -45.609 10.315 57.204 1.00 88.00 895 GLU A N 1
ATOM 7229 C CA . GLU A 1 895 ? -46.965 9.969 56.784 1.00 88.00 895 GLU A CA 1
ATOM 7230 C C . GLU A 1 895 ? -47.094 9.986 55.253 1.00 88.00 895 GLU A C 1
ATOM 7232 O O . GLU A 1 895 ? -47.610 9.039 54.664 1.00 88.00 895 GLU A O 1
ATOM 7237 N N . CYS A 1 896 ? -46.509 10.987 54.590 1.00 88.94 896 CYS A N 1
ATOM 7238 C CA . CYS A 1 896 ? -46.561 11.125 53.136 1.00 88.94 896 CYS A CA 1
ATOM 7239 C C . CYS A 1 896 ? -45.822 10.000 52.386 1.00 88.94 896 CYS A C 1
ATOM 7241 O O . CYS A 1 896 ? -46.391 9.408 51.465 1.00 88.94 896 CYS A O 1
ATOM 7243 N N . TYR A 1 897 ? -44.573 9.675 52.755 1.00 88.31 897 TYR A N 1
ATOM 7244 C CA . TYR A 1 897 ? -43.810 8.637 52.041 1.00 88.31 897 TYR A CA 1
ATOM 7245 C C . TYR A 1 897 ? -44.108 7.203 52.516 1.00 88.31 897 TYR A C 1
ATOM 7247 O O . TYR A 1 897 ? -43.748 6.259 51.808 1.00 88.31 897 TYR A O 1
ATOM 7255 N N . SER A 1 898 ? -44.831 7.017 53.630 1.00 85.62 898 SER A N 1
ATOM 7256 C CA . SER A 1 898 ? -45.291 5.694 54.096 1.00 85.62 898 SER A CA 1
ATOM 7257 C C . SER A 1 898 ? -46.176 4.957 53.088 1.00 85.62 898 SER A C 1
ATOM 7259 O O . SER A 1 898 ? -46.180 3.729 53.028 1.00 85.62 898 SER A O 1
ATOM 7261 N N . HIS A 1 899 ? -46.853 5.694 52.203 1.00 81.50 899 HIS A N 1
ATOM 7262 C CA . HIS A 1 899 ? -47.633 5.135 51.098 1.00 81.50 899 HIS A CA 1
ATOM 7263 C C . HIS A 1 899 ? -46.789 4.682 49.892 1.00 81.50 899 HIS A C 1
ATOM 7265 O O . HIS A 1 899 ? -47.348 4.220 48.892 1.00 81.50 899 HIS A O 1
ATOM 7271 N N . GLY A 1 900 ? -45.458 4.795 49.963 1.00 82.81 900 GLY A N 1
ATOM 7272 C CA . GLY A 1 900 ? -44.542 4.467 48.870 1.00 82.81 900 GLY A CA 1
ATOM 7273 C C . GLY A 1 900 ? -44.711 3.044 48.334 1.00 82.81 900 GLY A C 1
ATOM 7274 O O . GLY A 1 900 ? -44.777 2.861 47.122 1.00 82.81 900 GLY A O 1
ATOM 7275 N N . GLU A 1 901 ? -44.893 2.044 49.202 1.00 84.50 901 GLU A N 1
ATOM 7276 C CA . GLU A 1 901 ? -45.055 0.646 48.770 1.00 84.50 901 GLU A CA 1
ATOM 7277 C C . GLU A 1 901 ? -46.298 0.445 47.885 1.00 84.50 901 GLU A C 1
ATOM 7279 O O . GLU A 1 901 ? -46.223 -0.192 46.830 1.00 84.50 901 GLU A O 1
ATOM 7284 N N . GLY A 1 902 ? -47.421 1.075 48.245 1.00 87.12 902 GLY A N 1
ATOM 7285 C CA . GLY A 1 902 ? -48.639 1.052 47.431 1.00 87.12 902 GLY A CA 1
ATOM 7286 C C . GLY A 1 902 ? -48.468 1.760 46.082 1.00 87.12 902 GLY A C 1
ATOM 7287 O O . GLY A 1 902 ? -49.074 1.361 45.085 1.00 87.12 902 GLY A O 1
ATOM 7288 N N . ILE A 1 903 ? -47.613 2.785 46.019 1.00 87.88 903 ILE A N 1
ATOM 7289 C CA . ILE A 1 903 ? -47.266 3.471 44.769 1.00 87.88 903 ILE A CA 1
ATOM 7290 C C . ILE A 1 903 ? -46.395 2.572 43.882 1.00 87.88 903 ILE A C 1
ATOM 7292 O O . ILE A 1 903 ? -46.667 2.466 42.687 1.00 87.88 903 ILE A O 1
ATOM 7296 N N . PHE A 1 904 ? -45.404 1.874 44.443 1.00 91.69 904 PHE A N 1
ATOM 7297 C CA . PHE A 1 904 ? -44.545 0.961 43.677 1.00 91.69 904 PHE A CA 1
ATOM 7298 C C . PHE A 1 904 ? -45.368 -0.162 43.038 1.00 91.69 904 PHE A C 1
ATOM 7300 O O . PHE A 1 904 ? -45.264 -0.407 41.835 1.00 91.69 904 PHE A O 1
ATOM 7307 N N . GLN A 1 905 ? -46.251 -0.791 43.822 1.00 90.81 905 GLN A N 1
ATOM 7308 C CA . GLN A 1 905 ? -47.150 -1.843 43.340 1.00 90.81 905 GLN A CA 1
ATOM 7309 C C . GLN A 1 905 ? -48.091 -1.341 42.241 1.00 90.81 905 GLN A C 1
ATOM 7311 O O . GLN A 1 905 ? -48.347 -2.059 41.274 1.00 90.81 905 GLN A O 1
ATOM 7316 N N . ARG A 1 906 ? -48.578 -0.098 42.350 1.00 93.12 906 ARG A N 1
ATOM 7317 C CA . ARG A 1 906 ? -49.416 0.520 41.317 1.00 93.12 906 ARG A CA 1
ATOM 7318 C C . ARG A 1 906 ? -48.673 0.646 39.988 1.00 93.12 906 ARG A C 1
ATOM 7320 O O . ARG A 1 906 ? -49.208 0.208 38.976 1.00 93.12 906 ARG A O 1
ATOM 7327 N N . VAL A 1 907 ? -47.447 1.177 39.997 1.00 93.12 907 VAL A N 1
ATOM 7328 C CA . VAL A 1 907 ? -46.622 1.340 38.782 1.00 93.12 907 VAL A CA 1
ATOM 7329 C C . VAL A 1 907 ? -46.380 -0.009 38.100 1.00 93.12 907 VAL A C 1
ATOM 7331 O O . VAL A 1 907 ? -46.513 -0.133 36.880 1.00 93.12 907 VAL A O 1
ATOM 7334 N N . VAL A 1 908 ? -46.060 -1.042 38.883 1.00 93.31 908 VAL A N 1
ATOM 7335 C CA . VAL A 1 908 ? -45.867 -2.406 38.371 1.00 93.31 908 VAL A CA 1
ATOM 7336 C C . VAL A 1 908 ? -47.165 -2.951 37.769 1.00 93.31 908 VAL A C 1
ATOM 7338 O O . VAL A 1 908 ? -47.158 -3.433 36.636 1.00 93.31 908 VAL A O 1
ATOM 7341 N N . ARG A 1 909 ? -48.295 -2.815 38.473 1.00 93.12 909 ARG A N 1
ATOM 7342 C CA . ARG A 1 909 ? -49.606 -3.285 38.004 1.00 93.12 909 ARG A CA 1
ATOM 7343 C C . ARG A 1 909 ? -50.041 -2.607 36.703 1.00 93.12 909 ARG A C 1
ATOM 7345 O O . ARG A 1 909 ? -50.399 -3.306 35.763 1.00 93.12 909 ARG A O 1
ATOM 7352 N N . GLU A 1 910 ? -49.956 -1.281 36.618 1.00 92.81 910 GLU A N 1
ATOM 7353 C CA . GLU A 1 910 ? -50.303 -0.522 35.403 1.00 92.81 910 GLU A CA 1
ATOM 7354 C C . GLU A 1 910 ? -49.451 -0.958 34.201 1.00 92.81 910 GLU A C 1
ATOM 7356 O O . GLU A 1 910 ? -49.933 -1.048 33.072 1.00 92.81 910 GLU A O 1
ATOM 7361 N N . SER A 1 911 ? -48.178 -1.284 34.440 1.00 91.88 911 SER A N 1
ATOM 7362 C CA . SER A 1 911 ? -47.285 -1.807 33.402 1.00 91.88 911 SER A CA 1
ATOM 7363 C C . SER A 1 911 ? -47.741 -3.178 32.900 1.00 91.88 911 SER A C 1
ATOM 7365 O O . SER A 1 911 ? -47.788 -3.404 31.689 1.00 91.88 911 SER A O 1
ATOM 7367 N N . HIS A 1 912 ? -48.094 -4.082 33.817 1.00 91.25 912 HIS A N 1
ATOM 7368 C CA . HIS A 1 912 ? -48.622 -5.402 33.473 1.00 91.25 912 HIS A CA 1
ATOM 7369 C C . HIS A 1 912 ? -49.932 -5.304 32.693 1.00 91.25 912 HIS A C 1
ATOM 7371 O O . HIS A 1 912 ? -50.091 -5.992 31.688 1.00 91.25 912 HIS A O 1
ATOM 7377 N N . GLU A 1 913 ? -50.849 -4.439 33.126 1.00 91.62 913 GLU A N 1
ATOM 7378 C CA . GLU A 1 913 ? -52.139 -4.232 32.464 1.00 91.62 913 GLU A CA 1
ATOM 7379 C C . GLU A 1 913 ? -51.960 -3.756 31.017 1.00 91.62 913 GLU A C 1
ATOM 7381 O O . GLU A 1 913 ? -52.611 -4.287 30.121 1.00 91.62 913 GLU A O 1
ATOM 7386 N N . ARG A 1 914 ? -51.024 -2.834 30.751 1.00 90.94 914 ARG A N 1
ATOM 7387 C CA . ARG A 1 914 ? -50.722 -2.377 29.381 1.00 90.94 914 ARG A CA 1
ATOM 7388 C C . ARG A 1 914 ? -50.242 -3.514 28.478 1.00 90.94 914 ARG A C 1
ATOM 7390 O O . ARG A 1 914 ? -50.745 -3.658 27.366 1.00 90.94 914 ARG A O 1
ATOM 7397 N N . VAL A 1 915 ? -49.302 -4.337 28.952 1.00 91.69 915 VAL A N 1
ATOM 7398 C CA . VAL A 1 915 ? -48.804 -5.492 28.180 1.00 91.69 915 VAL A CA 1
ATOM 7399 C C . VAL A 1 915 ? -49.908 -6.525 27.960 1.00 91.69 915 VAL A C 1
ATOM 7401 O O . VAL A 1 915 ? -50.081 -7.008 26.842 1.00 91.69 915 VAL A O 1
ATOM 7404 N N . LYS A 1 916 ? -50.690 -6.822 29.002 1.00 91.25 916 LYS A N 1
ATOM 7405 C CA . LYS A 1 916 ? -51.810 -7.759 28.920 1.00 91.25 916 LYS A CA 1
ATOM 7406 C C . LYS A 1 916 ? -52.836 -7.307 27.883 1.00 91.25 916 LYS A C 1
ATOM 7408 O O . LYS A 1 916 ? -53.156 -8.072 26.985 1.00 91.25 916 LYS A O 1
ATOM 7413 N N . ASN A 1 917 ? -53.266 -6.047 27.935 1.00 90.94 917 ASN A N 1
ATOM 7414 C CA . ASN A 1 917 ? -54.227 -5.493 26.980 1.00 90.94 917 ASN A CA 1
ATOM 7415 C C . ASN A 1 917 ? -53.739 -5.611 25.526 1.00 90.94 917 ASN A C 1
ATOM 7417 O O . ASN A 1 917 ? -54.538 -5.866 24.627 1.00 90.94 917 ASN A O 1
ATOM 7421 N N . GLN A 1 918 ? -52.435 -5.445 25.283 1.00 90.56 918 GLN A N 1
ATOM 7422 C CA . GLN A 1 918 ? -51.848 -5.614 23.953 1.00 90.56 918 GLN A CA 1
ATOM 7423 C C . GLN A 1 918 ? -51.874 -7.079 23.489 1.00 90.56 918 GLN A C 1
ATOM 7425 O O . GLN A 1 918 ? -52.223 -7.345 22.337 1.00 90.56 918 GLN A O 1
ATOM 7430 N N . CYS A 1 919 ? -51.539 -8.026 24.369 1.00 92.00 919 CYS A N 1
ATOM 7431 C CA . CYS A 1 919 ? -51.588 -9.452 24.049 1.00 92.00 919 CYS A CA 1
ATOM 7432 C C . CYS A 1 919 ? -53.023 -9.965 23.861 1.00 92.00 919 CYS A C 1
ATOM 7434 O O . CYS A 1 919 ? -53.279 -10.652 22.874 1.00 92.00 919 CYS A O 1
ATOM 7436 N N . ASP A 1 920 ? -53.962 -9.556 24.719 1.00 93.31 920 ASP A N 1
ATOM 7437 C CA . ASP A 1 920 ? -55.391 -9.878 24.599 1.00 93.31 920 ASP A CA 1
ATOM 7438 C C . ASP A 1 920 ? -55.959 -9.331 23.272 1.00 93.31 920 ASP A C 1
ATOM 7440 O O . ASP A 1 920 ? -56.752 -9.983 22.587 1.00 93.31 920 ASP A O 1
ATOM 7444 N N . LEU A 1 921 ? -55.517 -8.136 22.855 1.00 91.25 921 LEU A N 1
ATOM 7445 C CA . LEU A 1 921 ? -55.898 -7.553 21.568 1.00 91.25 921 LEU A CA 1
ATOM 7446 C C . LEU A 1 921 ? -55.342 -8.353 20.382 1.00 91.25 921 LEU A C 1
ATOM 7448 O O . LEU A 1 921 ? -56.064 -8.560 19.405 1.00 91.25 921 LEU A O 1
ATOM 7452 N N . ARG A 1 922 ? -54.086 -8.813 20.454 1.00 92.19 922 ARG A N 1
ATOM 7453 C CA . ARG A 1 922 ? -53.496 -9.691 19.431 1.00 92.19 922 ARG A CA 1
ATOM 7454 C C . ARG A 1 922 ? -54.256 -11.009 19.334 1.00 92.19 922 ARG A C 1
ATOM 7456 O O . ARG A 1 922 ? -54.590 -11.419 18.229 1.00 92.19 922 ARG A O 1
ATOM 7463 N N . GLU A 1 923 ? -54.536 -11.652 20.464 1.00 90.94 923 GLU A N 1
ATOM 7464 C CA . GLU A 1 923 ? -55.273 -12.919 20.508 1.00 90.94 923 GLU A CA 1
ATOM 7465 C C . GLU A 1 923 ? -56.659 -12.777 19.867 1.00 90.94 923 GLU A C 1
ATOM 7467 O O . GLU A 1 923 ? -57.064 -13.611 19.060 1.00 90.94 923 GLU A O 1
ATOM 7472 N N . LYS A 1 924 ? -57.349 -11.664 20.140 1.00 94.06 924 LYS A N 1
ATOM 7473 C CA . LYS A 1 924 ? -58.664 -11.371 19.562 1.00 94.06 924 LYS A CA 1
ATOM 7474 C C . LYS A 1 924 ? -58.637 -11.113 18.051 1.00 94.06 924 LYS A C 1
ATOM 7476 O O . LYS A 1 924 ? -59.604 -11.443 17.368 1.00 94.06 924 LYS A O 1
ATOM 7481 N N . LEU A 1 925 ? -57.598 -10.454 17.536 1.00 91.12 925 LEU A N 1
ATOM 7482 C CA . LEU A 1 925 ? -57.528 -10.023 16.133 1.00 91.12 925 LEU A CA 1
ATOM 7483 C C . LEU A 1 925 ? -56.829 -11.038 15.212 1.00 91.12 925 LEU A C 1
ATOM 7485 O O . LEU A 1 925 ? -57.118 -11.063 14.013 1.00 91.12 925 LEU A O 1
ATOM 7489 N N . GLY A 1 926 ? -55.930 -11.864 15.750 1.00 89.12 926 GLY A N 1
ATOM 7490 C CA . GLY A 1 926 ? -54.972 -12.651 14.972 1.00 89.12 926 GLY A CA 1
ATOM 7491 C C . GLY A 1 926 ? -53.798 -11.803 14.459 1.00 89.12 926 GLY A C 1
ATOM 7492 O O . GLY A 1 926 ? -53.886 -10.576 14.381 1.00 89.12 926 GLY A O 1
ATOM 7493 N N . ASP A 1 927 ? -52.688 -12.456 14.095 1.00 84.81 927 ASP A N 1
ATOM 7494 C CA . ASP A 1 927 ? -51.413 -11.787 13.775 1.00 84.81 927 ASP A CA 1
ATOM 7495 C C . ASP A 1 927 ? -51.527 -10.750 12.646 1.00 84.81 927 ASP A C 1
ATOM 7497 O O . ASP A 1 927 ? -51.048 -9.624 12.792 1.00 84.81 927 ASP A O 1
ATOM 7501 N N . SER A 1 928 ? -52.212 -11.092 11.549 1.00 83.50 928 SER A N 1
ATOM 7502 C CA . SER A 1 928 ? -52.357 -10.189 10.398 1.00 83.50 928 SER A CA 1
ATOM 7503 C C . SER A 1 928 ? -53.150 -8.928 10.748 1.00 83.50 928 SER A C 1
ATOM 7505 O O . SER A 1 928 ? -52.657 -7.821 10.551 1.00 83.50 928 SER A O 1
ATOM 7507 N N . ASN A 1 929 ? -54.352 -9.071 11.317 1.00 87.81 929 ASN A N 1
ATOM 7508 C CA . ASN A 1 929 ? -55.204 -7.919 11.633 1.00 87.81 929 ASN A CA 1
ATOM 7509 C C . ASN A 1 929 ? -54.625 -7.072 12.774 1.00 87.81 929 ASN A C 1
ATOM 7511 O O . ASN A 1 929 ? -54.846 -5.862 12.825 1.00 87.81 929 ASN A O 1
ATOM 7515 N N . PHE A 1 930 ? -53.897 -7.692 13.708 1.00 91.12 930 PHE A N 1
ATOM 7516 C CA . PHE A 1 930 ? -53.174 -6.962 14.743 1.00 91.12 930 PHE A CA 1
ATOM 7517 C C . PHE A 1 930 ? -52.076 -6.086 14.132 1.00 91.12 930 PHE A C 1
ATOM 7519 O O . PHE A 1 930 ? -51.943 -4.920 14.505 1.00 91.12 930 PHE A O 1
ATOM 7526 N N . HIS A 1 931 ? -51.331 -6.609 13.157 1.00 89.19 931 HIS A N 1
ATOM 7527 C CA . HIS A 1 931 ? -50.331 -5.822 12.452 1.00 89.19 931 HIS A CA 1
ATOM 7528 C C . HIS A 1 931 ? -50.961 -4.679 11.638 1.00 89.19 931 HIS A C 1
ATOM 7530 O O . HIS A 1 931 ? -50.529 -3.535 11.778 1.00 89.19 931 HIS A O 1
ATOM 7536 N N . ASP A 1 932 ? -52.044 -4.936 10.899 1.00 87.50 932 ASP A N 1
ATOM 7537 C CA . ASP A 1 932 ? -52.780 -3.888 10.173 1.00 87.50 932 ASP A CA 1
ATOM 7538 C C . ASP A 1 932 ? -53.282 -2.791 11.133 1.00 87.50 932 ASP A C 1
ATOM 7540 O O . ASP A 1 932 ? -53.218 -1.592 10.846 1.00 87.50 932 ASP A O 1
ATOM 7544 N N . ARG A 1 933 ? -53.713 -3.178 12.342 1.00 90.56 933 ARG A N 1
ATOM 7545 C CA . ARG A 1 933 ? -54.098 -2.232 13.396 1.00 90.56 933 ARG A CA 1
ATOM 7546 C C . ARG A 1 933 ? -52.924 -1.376 13.873 1.00 90.56 933 ARG A C 1
ATOM 7548 O O . ARG A 1 933 ? -53.133 -0.187 14.122 1.00 90.56 933 ARG A O 1
ATOM 7555 N N . LEU A 1 934 ? -51.726 -1.948 14.015 1.00 91.12 934 LEU A N 1
ATOM 7556 C CA . LEU A 1 934 ? -50.514 -1.199 14.363 1.00 91.12 934 LEU A CA 1
ATOM 7557 C C . LEU A 1 934 ? -50.150 -0.192 13.269 1.00 91.12 934 LEU A C 1
ATOM 7559 O O . LEU A 1 934 ? -49.846 0.952 13.604 1.00 91.12 934 LEU A O 1
ATOM 7563 N N . ILE A 1 935 ? -50.253 -0.577 11.993 1.00 89.62 935 ILE A N 1
ATOM 7564 C CA . ILE A 1 935 ? -50.018 0.317 10.848 1.00 89.62 935 ILE A CA 1
ATOM 7565 C C . ILE A 1 935 ? -50.941 1.527 10.923 1.00 89.62 935 ILE A C 1
ATOM 7567 O O . ILE A 1 935 ? -50.468 2.663 10.958 1.00 89.62 935 ILE A O 1
ATOM 7571 N N . VAL A 1 936 ? -52.251 1.307 11.054 1.00 89.81 936 VAL A N 1
ATOM 7572 C CA . VAL A 1 936 ? -53.223 2.405 11.169 1.00 89.81 936 VAL A CA 1
ATOM 7573 C C . VAL A 1 936 ? -52.938 3.285 12.390 1.00 89.81 936 VAL A C 1
ATOM 7575 O O . VAL A 1 936 ? -53.068 4.508 12.318 1.00 89.81 936 VAL A O 1
ATOM 7578 N N . LEU A 1 937 ? -52.560 2.685 13.521 1.00 90.88 937 LEU A N 1
ATOM 7579 C CA . LEU A 1 937 ? -52.271 3.417 14.752 1.00 90.88 937 LEU A CA 1
ATOM 7580 C C . LEU A 1 937 ? -51.044 4.325 14.599 1.00 90.88 937 LEU A C 1
ATOM 7582 O O . LEU A 1 937 ? -51.128 5.509 14.918 1.00 90.88 937 LEU A O 1
ATOM 7586 N N . TYR A 1 938 ? -49.925 3.792 14.108 1.00 91.44 938 TYR A N 1
ATOM 7587 C CA . TYR A 1 938 ? -48.679 4.550 13.981 1.00 91.44 938 TYR A CA 1
ATOM 7588 C C . TYR A 1 938 ? -48.692 5.528 12.811 1.00 91.44 938 TYR A C 1
ATOM 7590 O O . TYR A 1 938 ? -48.128 6.607 12.948 1.00 91.44 938 TYR A O 1
ATOM 7598 N N . THR A 1 939 ? -49.442 5.242 11.744 1.00 90.25 939 THR A N 1
ATOM 7599 C CA . THR A 1 939 ? -49.708 6.224 10.678 1.00 90.25 939 THR A CA 1
ATOM 7600 C C . THR A 1 939 ? -50.396 7.465 11.243 1.00 90.25 939 THR A C 1
ATOM 7602 O O . THR A 1 939 ? -50.061 8.583 10.882 1.00 90.25 939 THR A O 1
ATOM 7605 N N . LYS A 1 940 ? -51.330 7.300 12.189 1.00 89.38 940 LYS A N 1
ATOM 7606 C CA . LYS A 1 940 ? -52.003 8.436 12.841 1.00 89.38 940 LYS A CA 1
ATOM 7607 C C . LYS A 1 940 ? -51.123 9.176 13.851 1.00 89.38 940 LYS A C 1
ATOM 7609 O O . LYS A 1 940 ? -51.320 10.370 14.057 1.00 89.38 940 LYS A O 1
ATOM 7614 N N . LYS A 1 941 ? -50.209 8.470 14.522 1.00 92.00 941 LYS A N 1
ATOM 7615 C CA . LYS A 1 941 ? -49.310 9.039 15.544 1.00 92.00 941 LYS A CA 1
ATOM 7616 C C . LYS A 1 941 ? -48.079 9.728 14.939 1.00 92.00 941 LYS A C 1
ATOM 7618 O O . LYS A 1 941 ? -47.544 10.655 15.538 1.00 92.00 941 LYS A O 1
ATOM 7623 N N . ALA A 1 942 ? -47.620 9.254 13.784 1.00 91.88 942 ALA A N 1
ATOM 7624 C CA . ALA A 1 942 ? -46.404 9.697 13.107 1.00 91.88 942 ALA A CA 1
ATOM 7625 C C . ALA A 1 942 ? -46.586 9.721 11.571 1.00 91.88 942 ALA A C 1
ATOM 7627 O O . ALA A 1 942 ? -45.852 9.031 10.861 1.00 91.88 942 ALA A O 1
ATOM 7628 N N . PRO A 1 943 ? -47.554 10.494 11.039 1.00 88.75 943 PRO A N 1
ATOM 7629 C CA . PRO A 1 943 ? -47.852 10.543 9.600 1.00 88.75 943 PRO A CA 1
ATOM 7630 C C . PRO A 1 943 ? -46.723 11.134 8.738 1.00 88.75 943 PRO A C 1
ATOM 7632 O O . PRO A 1 943 ? -46.794 11.078 7.514 1.00 88.75 943 PRO A O 1
ATOM 7635 N N . GLN A 1 944 ? -45.692 11.717 9.356 1.00 88.56 944 GLN A N 1
ATOM 7636 C CA . GLN A 1 944 ? -44.501 12.235 8.678 1.00 88.56 944 GLN A CA 1
ATOM 7637 C C . GLN A 1 944 ? -43.511 11.139 8.268 1.00 88.56 944 GLN A C 1
ATOM 7639 O O . GLN A 1 944 ? -42.642 11.394 7.440 1.00 88.56 944 GLN A O 1
ATOM 7644 N N . LEU A 1 945 ? -43.622 9.934 8.836 1.00 87.25 945 LEU A N 1
ATOM 7645 C CA . LEU A 1 945 ? -42.830 8.791 8.390 1.00 87.25 945 LEU A CA 1
ATOM 7646 C C . LEU A 1 945 ? -43.295 8.328 7.007 1.00 87.25 945 LEU A C 1
ATOM 7648 O O . LEU A 1 945 ? -44.491 8.310 6.712 1.00 87.25 945 LEU A O 1
ATOM 7652 N N . SER A 1 946 ? -42.357 7.881 6.175 1.00 85.06 946 SER A N 1
ATOM 7653 C CA . SER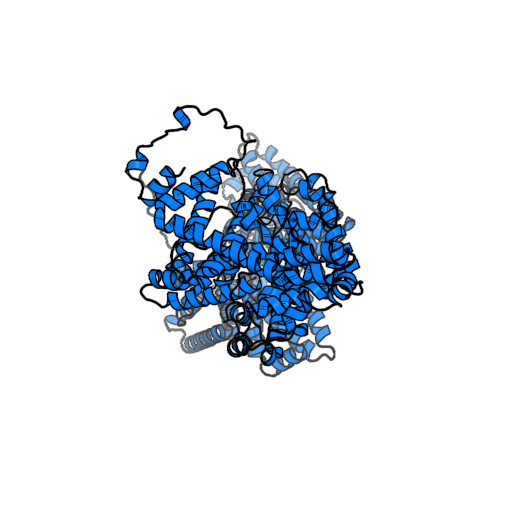 A 1 946 ? -42.700 7.221 4.916 1.00 85.06 946 SER A CA 1
ATOM 7654 C C . SER A 1 946 ? -43.441 5.903 5.165 1.00 85.06 946 SER A C 1
ATOM 7656 O O . SER A 1 946 ? -43.285 5.259 6.208 1.00 85.06 946 SER A O 1
ATOM 7658 N N . ALA A 1 947 ? -44.208 5.447 4.169 1.00 79.69 947 ALA A N 1
ATOM 7659 C CA . ALA A 1 947 ? -44.910 4.164 4.237 1.00 79.69 947 ALA A CA 1
ATOM 7660 C C . ALA A 1 947 ? -43.954 3.002 4.563 1.00 79.69 947 ALA A C 1
ATOM 7662 O O . ALA A 1 947 ? -44.268 2.139 5.380 1.00 79.69 947 ALA A O 1
ATOM 7663 N N . GLN A 1 948 ? -42.746 3.017 3.991 1.00 78.94 948 GLN A N 1
ATOM 7664 C CA . GLN A 1 948 ? -41.742 1.986 4.242 1.00 78.94 948 GLN A CA 1
ATOM 7665 C C . GLN A 1 948 ? -41.235 2.009 5.692 1.00 78.94 948 GLN A C 1
ATOM 7667 O O . GLN A 1 948 ? -41.089 0.954 6.308 1.00 78.94 948 GLN A O 1
ATOM 7672 N N . GLU A 1 949 ? -40.994 3.191 6.261 1.00 84.88 949 GLU A N 1
ATOM 7673 C CA . GLU A 1 949 ? -40.559 3.332 7.657 1.00 84.88 949 GLU A CA 1
ATOM 7674 C C . GLU A 1 949 ? -41.648 2.895 8.638 1.00 84.88 949 GLU A C 1
ATOM 7676 O O . GLU A 1 949 ? -41.355 2.205 9.618 1.00 84.88 949 GLU A O 1
ATOM 7681 N N . LEU A 1 950 ? -42.909 3.238 8.352 1.00 86.69 950 LEU A N 1
ATOM 7682 C CA . LEU A 1 950 ? -44.058 2.787 9.135 1.00 86.69 950 LEU A CA 1
ATOM 7683 C C . LEU A 1 950 ? -44.176 1.264 9.117 1.00 86.69 950 LEU A C 1
ATOM 7685 O O . LEU A 1 950 ? -44.290 0.664 10.183 1.00 86.69 950 LEU A O 1
ATOM 7689 N N . ILE A 1 951 ? -44.064 0.642 7.939 1.00 83.00 951 ILE A N 1
ATOM 7690 C CA . ILE A 1 951 ? -44.096 -0.818 7.791 1.00 83.00 951 ILE A CA 1
ATOM 7691 C C . ILE A 1 951 ? -42.970 -1.477 8.593 1.00 83.00 951 ILE A C 1
ATOM 7693 O O . ILE A 1 951 ? -43.206 -2.464 9.287 1.00 83.00 951 ILE A O 1
ATOM 7697 N N . VAL A 1 952 ? -41.744 -0.947 8.544 1.00 84.31 952 VAL A N 1
ATOM 7698 C CA . VAL A 1 952 ? -40.610 -1.490 9.314 1.00 84.31 952 VAL A CA 1
ATOM 7699 C C . VAL A 1 952 ? -40.860 -1.373 10.821 1.00 84.31 952 VAL A C 1
ATOM 7701 O O . VAL A 1 952 ? -40.667 -2.343 11.559 1.00 84.31 952 VAL A O 1
ATOM 7704 N N . LEU A 1 953 ? -41.327 -0.213 11.288 1.00 88.12 953 LEU A N 1
ATOM 7705 C CA . LEU A 1 953 ? -41.655 0.015 12.695 1.00 88.12 953 LEU A CA 1
ATOM 7706 C C . LEU A 1 953 ? -42.726 -0.969 13.188 1.00 88.12 953 LEU A C 1
ATOM 7708 O O . LEU A 1 953 ? -42.561 -1.602 14.234 1.00 88.12 953 LEU A O 1
ATOM 7712 N N . THR A 1 954 ? -43.812 -1.120 12.432 1.00 90.75 954 THR A N 1
ATOM 7713 C CA . THR A 1 954 ? -44.966 -1.931 12.831 1.00 90.75 954 THR A CA 1
ATOM 7714 C C . THR A 1 954 ? -44.686 -3.421 12.698 1.00 90.75 954 THR A C 1
ATOM 7716 O O . THR A 1 954 ? -45.124 -4.180 13.560 1.00 90.75 954 THR A O 1
ATOM 7719 N N . ASN A 1 955 ? -43.881 -3.835 11.713 1.00 88.19 955 ASN A N 1
ATOM 7720 C CA . ASN A 1 955 ? -43.368 -5.202 11.602 1.00 88.19 955 ASN A CA 1
ATOM 7721 C C . ASN A 1 955 ? -42.573 -5.585 12.852 1.00 88.19 955 ASN A C 1
ATOM 7723 O O . ASN A 1 955 ? -42.819 -6.636 13.440 1.00 88.19 955 ASN A O 1
ATOM 7727 N N . ASN A 1 956 ? -41.662 -4.718 13.304 1.00 88.75 956 ASN A N 1
ATOM 7728 C CA . ASN A 1 956 ? -40.864 -4.976 14.504 1.00 88.75 956 ASN A CA 1
ATOM 7729 C C . ASN A 1 956 ? -41.745 -5.102 15.758 1.00 88.75 956 ASN A C 1
ATOM 7731 O O . ASN A 1 956 ? -41.528 -5.988 16.587 1.00 88.75 956 ASN A O 1
ATOM 7735 N N . MET A 1 957 ? -42.773 -4.258 15.890 1.00 91.25 957 MET A N 1
ATOM 7736 C CA . MET A 1 957 ? -43.735 -4.342 16.997 1.00 91.25 957 MET A CA 1
ATOM 7737 C C . MET A 1 957 ? -44.599 -5.604 16.932 1.00 91.25 957 MET A C 1
ATOM 7739 O O . MET A 1 957 ? -44.812 -6.258 17.956 1.00 91.25 957 MET A O 1
ATOM 7743 N N . ALA A 1 958 ? -45.081 -5.969 15.744 1.00 90.44 958 ALA A N 1
ATOM 7744 C CA . ALA A 1 958 ? -45.858 -7.183 15.530 1.00 90.44 958 ALA A CA 1
ATOM 7745 C C . ALA A 1 958 ? -45.018 -8.430 15.835 1.00 90.44 958 ALA A C 1
ATOM 7747 O O . ALA A 1 958 ? -45.469 -9.293 16.585 1.00 90.44 958 ALA A O 1
ATOM 7748 N N . ALA A 1 959 ? -43.771 -8.480 15.359 1.00 89.94 959 ALA A N 1
ATOM 7749 C CA . ALA A 1 959 ? -42.833 -9.568 15.622 1.00 89.94 959 ALA A CA 1
ATOM 7750 C C . ALA A 1 959 ? -42.508 -9.708 17.117 1.00 89.94 959 ALA A C 1
ATOM 7752 O O . ALA A 1 959 ? -42.526 -10.818 17.653 1.00 89.94 959 ALA A O 1
ATOM 7753 N N . ALA A 1 960 ? -42.278 -8.593 17.821 1.00 91.06 960 ALA A N 1
ATOM 7754 C CA . ALA A 1 960 ? -42.101 -8.603 19.273 1.00 91.06 960 ALA A CA 1
ATOM 7755 C C . ALA A 1 960 ? -43.340 -9.165 19.986 1.00 91.06 960 ALA A C 1
ATOM 7757 O O . ALA A 1 960 ? -43.226 -10.035 20.847 1.00 91.06 960 ALA A O 1
ATOM 7758 N N . THR A 1 961 ? -44.533 -8.732 19.575 1.00 91.50 961 THR A N 1
ATOM 7759 C CA . THR A 1 961 ? -45.798 -9.195 20.160 1.00 91.50 961 THR A CA 1
ATOM 7760 C C . THR A 1 961 ? -46.020 -10.690 19.896 1.00 91.50 961 THR A C 1
ATOM 7762 O O . THR A 1 961 ? -46.367 -11.436 20.812 1.00 91.50 961 THR A O 1
ATOM 7765 N N . ALA A 1 962 ? -45.747 -11.158 18.676 1.00 90.06 962 ALA A N 1
ATOM 7766 C CA . ALA A 1 962 ? -45.851 -12.565 18.301 1.00 90.06 962 ALA A CA 1
ATOM 7767 C C . ALA A 1 962 ? -44.874 -13.458 19.078 1.00 90.06 962 ALA A C 1
ATOM 7769 O O . ALA A 1 962 ? -45.247 -14.547 19.510 1.00 90.06 962 ALA A O 1
ATOM 7770 N N . LYS A 1 963 ? -43.650 -12.972 19.317 1.00 91.12 963 LYS A N 1
ATOM 7771 C CA . LYS A 1 963 ? -42.623 -13.670 20.100 1.00 91.12 963 LYS A CA 1
ATOM 7772 C C . LYS A 1 963 ? -42.945 -13.713 21.596 1.00 91.12 963 LYS A C 1
ATOM 7774 O O . LYS A 1 963 ? -42.717 -14.733 22.240 1.00 91.12 963 LYS A O 1
ATOM 7779 N N . CYS A 1 964 ? -43.424 -12.609 22.164 1.00 93.81 964 CYS A N 1
ATOM 7780 C CA . CYS A 1 964 ? -43.525 -12.450 23.613 1.00 93.81 964 CYS A CA 1
ATOM 7781 C C . CYS A 1 964 ? -44.883 -12.861 24.195 1.00 93.81 964 CYS A C 1
ATOM 7783 O O . CYS A 1 964 ? -44.924 -13.393 25.303 1.00 93.81 964 CYS A O 1
ATOM 7785 N N . CYS A 1 965 ? -45.995 -12.637 23.487 1.00 93.00 965 CYS A N 1
ATOM 7786 C CA . CYS A 1 965 ? -47.330 -12.929 24.020 1.00 93.00 965 CYS A CA 1
ATOM 7787 C C . CYS A 1 965 ? -47.608 -14.409 24.335 1.00 93.00 965 CYS A C 1
ATOM 7789 O O . CYS A 1 965 ? -48.333 -14.640 25.298 1.00 93.00 965 CYS A O 1
ATOM 7791 N N . PRO A 1 966 ? -47.044 -15.405 23.621 1.00 91.94 966 PRO A N 1
ATOM 7792 C CA . PRO A 1 966 ? -47.224 -16.818 23.971 1.00 91.94 966 PRO A CA 1
ATOM 7793 C C . PRO A 1 966 ? -46.526 -17.259 25.269 1.00 91.94 966 PRO A C 1
ATOM 7795 O O . PRO A 1 966 ? -46.725 -18.384 25.722 1.00 91.94 966 PRO A O 1
ATOM 7798 N N . LEU A 1 967 ? -45.655 -16.423 25.844 1.00 89.94 967 LEU A N 1
ATOM 7799 C CA . LEU A 1 967 ? -44.929 -16.755 27.068 1.00 89.94 967 LEU A CA 1
ATOM 7800 C C . LEU A 1 967 ? -45.854 -16.699 28.295 1.00 89.94 967 LEU A C 1
ATOM 7802 O O . LEU A 1 967 ? -46.905 -16.063 28.278 1.00 89.94 967 LEU A O 1
ATOM 7806 N N . ASN A 1 968 ? -45.436 -17.330 29.398 1.00 87.50 968 ASN A N 1
ATOM 7807 C CA . ASN A 1 968 ? -46.135 -17.178 30.677 1.00 87.50 968 ASN A CA 1
ATOM 7808 C C . ASN A 1 968 ? -46.153 -15.705 31.130 1.00 87.50 968 ASN A C 1
ATOM 7810 O O . ASN A 1 968 ? -45.303 -14.920 30.716 1.00 87.50 968 ASN A O 1
ATOM 7814 N N . GLN A 1 969 ? -47.098 -15.336 31.995 1.00 80.00 969 GLN A N 1
ATOM 7815 C CA . GLN A 1 969 ? -47.379 -13.934 32.335 1.00 80.00 969 GLN A CA 1
ATOM 7816 C C . GLN A 1 969 ? -46.139 -13.135 32.793 1.00 80.00 969 GLN A C 1
ATOM 7818 O O . GLN A 1 969 ? -45.982 -11.972 32.420 1.00 80.00 969 GLN A O 1
ATOM 7823 N N . GLU A 1 970 ? -45.229 -13.751 33.553 1.00 76.69 970 GLU A N 1
ATOM 7824 C CA . GLU A 1 970 ? -43.987 -13.108 34.009 1.00 76.69 970 GLU A CA 1
ATOM 7825 C C . GLU A 1 970 ? -42.990 -12.884 32.860 1.00 76.69 970 GLU A C 1
ATOM 7827 O O . GLU A 1 970 ? -42.501 -11.771 32.661 1.00 76.69 970 GLU A O 1
ATOM 7832 N N . ARG A 1 971 ? -42.714 -13.914 32.049 1.00 84.31 971 ARG A N 1
ATOM 7833 C CA . ARG A 1 971 ? -41.781 -13.810 30.911 1.00 84.31 971 ARG A CA 1
ATOM 7834 C C . ARG A 1 971 ? -42.344 -12.954 29.778 1.00 84.31 971 ARG A C 1
ATOM 7836 O O . ARG A 1 971 ? -41.586 -12.237 29.129 1.00 84.31 971 ARG A O 1
ATOM 7843 N N . GLN A 1 972 ? -43.656 -13.006 29.563 1.00 89.62 972 GLN A N 1
ATOM 7844 C CA . GLN A 1 972 ? -44.398 -12.185 28.606 1.00 89.62 972 GLN A CA 1
ATOM 7845 C C . GLN A 1 972 ? -44.181 -10.701 28.899 1.00 89.62 972 GLN A C 1
ATOM 7847 O O . GLN A 1 972 ? -43.808 -9.938 28.007 1.00 89.62 972 GLN A O 1
ATOM 7852 N N . PHE A 1 973 ? -44.363 -10.311 30.163 1.00 89.12 973 PHE A N 1
ATOM 7853 C CA . PHE A 1 973 ? -44.202 -8.935 30.610 1.00 89.12 973 PHE A CA 1
ATOM 7854 C C . PHE A 1 973 ? -42.792 -8.395 30.350 1.00 89.12 973 PHE A C 1
ATOM 7856 O O . PHE A 1 973 ? -42.638 -7.353 29.710 1.00 89.12 973 PHE A O 1
ATOM 7863 N N . VAL A 1 974 ? -41.765 -9.132 30.786 1.00 88.31 974 VAL A N 1
ATOM 7864 C CA . VAL A 1 974 ? -40.363 -8.731 30.595 1.00 88.31 974 VAL A CA 1
ATOM 7865 C C . VAL A 1 974 ? -40.007 -8.650 29.116 1.00 88.31 974 VAL A C 1
ATOM 7867 O O . VAL A 1 974 ? -39.448 -7.649 28.675 1.00 88.31 974 VAL A O 1
ATOM 7870 N N . CYS A 1 975 ? -40.383 -9.667 28.337 1.00 90.62 975 CYS A N 1
ATOM 7871 C CA . CYS A 1 975 ? -40.100 -9.735 26.907 1.00 90.62 975 CYS A CA 1
ATOM 7872 C C . CYS A 1 975 ? -40.691 -8.536 26.148 1.00 90.62 975 CYS A C 1
ATOM 7874 O O . CYS A 1 975 ? -40.005 -7.943 25.311 1.00 90.62 975 CYS A O 1
ATOM 7876 N N . MET A 1 976 ? -41.931 -8.140 26.459 1.00 91.94 976 MET A N 1
ATOM 7877 C CA . MET A 1 976 ? -42.589 -7.010 25.796 1.00 91.94 976 MET A CA 1
ATOM 7878 C C . MET A 1 976 ? -41.966 -5.663 26.162 1.00 91.94 976 MET A C 1
ATOM 7880 O O . MET A 1 976 ? -41.701 -4.857 25.271 1.00 91.94 976 MET A O 1
ATOM 7884 N N . GLU A 1 977 ? -41.696 -5.412 27.443 1.00 92.19 977 GLU A N 1
ATOM 7885 C CA . GLU A 1 977 ? -41.035 -4.175 27.886 1.00 92.19 977 GLU A CA 1
ATOM 7886 C C . GLU A 1 977 ? -39.612 -4.052 27.310 1.00 92.19 977 GLU A C 1
ATOM 7888 O O . GLU A 1 977 ? -39.223 -2.986 26.826 1.00 92.19 977 GLU A O 1
ATOM 7893 N N . ASP A 1 978 ? -38.852 -5.151 27.284 1.00 87.44 978 ASP A N 1
ATOM 7894 C CA . ASP A 1 978 ? -37.489 -5.166 26.750 1.00 87.44 978 ASP A CA 1
ATOM 7895 C C . ASP A 1 978 ? -37.425 -5.087 25.220 1.00 87.44 978 ASP A C 1
ATOM 7897 O O . ASP A 1 978 ? -36.464 -4.533 24.688 1.00 87.44 978 ASP A O 1
ATOM 7901 N N . SER A 1 979 ? -38.434 -5.583 24.502 1.00 89.62 979 SER A N 1
ATOM 7902 C CA . SER A 1 979 ? -38.510 -5.423 23.043 1.00 89.62 979 SER A CA 1
ATOM 7903 C C . SER A 1 979 ? -38.935 -4.002 22.672 1.00 89.62 979 SER A C 1
ATOM 7905 O O . SER A 1 979 ? -38.310 -3.349 21.835 1.00 89.62 979 SER A O 1
ATOM 7907 N N . ALA A 1 980 ? -39.964 -3.479 23.343 1.00 90.88 980 ALA A N 1
ATOM 7908 C CA . ALA A 1 980 ? -40.497 -2.151 23.072 1.00 90.88 980 ALA A CA 1
ATOM 7909 C C . ALA A 1 980 ? -39.473 -1.038 23.343 1.00 90.88 980 ALA A C 1
ATOM 7911 O O . ALA A 1 980 ? -39.412 -0.084 22.568 1.00 90.88 980 ALA A O 1
ATOM 7912 N N . LYS A 1 981 ? -38.624 -1.158 24.379 1.00 89.12 981 LYS A N 1
ATOM 7913 C CA . LYS A 1 981 ? -37.592 -0.138 24.657 1.00 89.12 981 LYS A CA 1
ATOM 7914 C C . LYS A 1 981 ? -36.605 0.037 23.493 1.00 89.12 981 LYS A C 1
ATOM 7916 O O . LYS A 1 981 ? -36.204 1.165 23.222 1.00 89.12 981 LYS A O 1
ATOM 7921 N N . LEU A 1 982 ? -36.250 -1.050 22.798 1.00 88.38 982 LEU A N 1
ATOM 7922 C CA . LEU A 1 982 ? -35.326 -1.025 21.659 1.00 88.38 982 LEU A CA 1
ATOM 7923 C C . LEU A 1 982 ? -36.005 -0.467 20.403 1.00 88.38 982 LEU A C 1
ATOM 7925 O O . LEU A 1 982 ? -35.430 0.382 19.725 1.00 88.38 982 LEU A O 1
ATOM 7929 N N . ILE A 1 983 ? -37.241 -0.901 20.126 1.00 90.06 983 ILE A N 1
ATOM 7930 C CA . ILE A 1 983 ? -38.021 -0.454 18.960 1.00 90.06 983 ILE A CA 1
ATOM 7931 C C . ILE A 1 983 ? -38.317 1.047 19.051 1.00 90.06 983 ILE A C 1
ATOM 7933 O O . ILE A 1 983 ? -38.071 1.793 18.105 1.00 90.06 983 ILE A O 1
ATOM 7937 N N . LEU A 1 984 ? -38.801 1.509 20.206 1.00 91.44 984 LEU A N 1
ATOM 7938 C CA . LEU A 1 984 ? -39.085 2.927 20.426 1.00 91.44 984 LEU A CA 1
ATOM 7939 C C . LEU A 1 984 ? -37.799 3.758 20.508 1.00 91.44 984 LEU A C 1
ATOM 7941 O O . LEU A 1 984 ? -37.801 4.910 20.093 1.00 91.44 984 LEU A O 1
ATOM 7945 N N . GLY A 1 985 ? -36.689 3.180 20.982 1.00 88.50 985 GLY A N 1
ATOM 7946 C CA . GLY A 1 985 ? -35.371 3.809 20.870 1.00 88.50 985 GLY A CA 1
ATOM 7947 C C . GLY A 1 985 ? -34.963 4.048 19.419 1.00 88.50 985 GLY A C 1
ATOM 7948 O O . GLY A 1 985 ? -34.598 5.165 19.073 1.00 88.50 985 GLY A O 1
ATOM 7949 N N . ALA A 1 986 ? -35.120 3.055 18.540 1.00 85.50 986 ALA A N 1
ATOM 7950 C CA . ALA A 1 986 ? -34.836 3.224 17.113 1.00 85.50 986 ALA A CA 1
ATOM 7951 C C . ALA A 1 986 ? -35.688 4.334 16.474 1.00 85.50 986 ALA A C 1
ATOM 7953 O O . ALA A 1 986 ? -35.154 5.169 15.745 1.00 85.50 986 ALA A O 1
ATOM 7954 N N . LEU A 1 987 ? -36.981 4.404 16.812 1.00 88.12 987 LEU A N 1
ATOM 7955 C CA . LEU A 1 987 ? -37.856 5.498 16.379 1.00 88.12 987 LEU A CA 1
ATOM 7956 C C . LEU A 1 987 ? -37.361 6.866 16.880 1.00 88.12 987 LEU A C 1
ATOM 7958 O O . LEU A 1 987 ? -37.345 7.833 16.122 1.00 88.12 987 LEU A O 1
ATOM 7962 N N . CYS A 1 988 ? -36.905 6.948 18.131 1.00 88.75 988 CYS A N 1
ATOM 7963 C CA . CYS A 1 988 ? -36.360 8.180 18.695 1.00 88.75 988 CYS A CA 1
ATOM 7964 C C . CYS A 1 988 ? -35.041 8.621 18.064 1.00 88.75 988 CYS A C 1
ATOM 7966 O O . CYS A 1 988 ? -34.798 9.819 17.965 1.00 88.75 988 CYS A O 1
ATOM 7968 N N . ARG A 1 989 ? -34.197 7.692 17.613 1.00 83.88 989 ARG A N 1
ATOM 7969 C CA . ARG A 1 989 ? -32.980 8.025 16.853 1.00 83.88 989 ARG A CA 1
ATOM 7970 C C . ARG A 1 989 ? -33.302 8.489 15.441 1.00 83.88 989 ARG A C 1
ATOM 7972 O O . ARG A 1 989 ? -32.701 9.431 14.936 1.00 83.88 989 ARG A O 1
ATOM 7979 N N . ARG A 1 990 ? -34.308 7.871 14.818 1.00 84.69 990 ARG A N 1
ATOM 7980 C CA . ARG A 1 990 ? -34.841 8.325 13.533 1.00 84.69 990 ARG A CA 1
ATOM 7981 C C . ARG A 1 990 ? -35.425 9.741 13.621 1.00 84.69 990 ARG A C 1
ATOM 7983 O O . ARG A 1 990 ? -35.214 10.527 12.702 1.00 84.69 990 ARG A O 1
ATOM 7990 N N . HIS A 1 991 ? -36.111 10.067 14.716 1.00 85.62 991 HIS A N 1
ATOM 7991 C CA . HIS A 1 991 ? -36.567 11.429 15.013 1.00 85.62 991 HIS A CA 1
ATOM 7992 C C . HIS A 1 991 ? -35.393 12.411 15.185 1.00 85.62 991 HIS A C 1
ATOM 7994 O O . HIS A 1 991 ? -35.474 13.536 14.708 1.00 85.62 991 HIS A O 1
ATOM 8000 N N . GLU A 1 992 ? -34.302 11.943 15.805 1.00 78.62 992 GLU A N 1
ATOM 8001 C CA . GLU A 1 992 ? -32.951 12.538 15.831 1.00 78.62 992 GLU A CA 1
ATOM 8002 C C . GLU A 1 992 ? -32.520 13.153 14.500 1.00 78.62 992 GLU A C 1
ATOM 8004 O O . GLU A 1 992 ? -32.217 14.339 14.375 1.00 78.62 992 GLU A O 1
ATOM 8009 N N . ALA A 1 993 ? -32.468 12.277 13.500 1.00 75.12 993 ALA A N 1
ATOM 8010 C CA . ALA A 1 993 ? -31.928 12.598 12.189 1.00 75.12 993 ALA A CA 1
ATOM 8011 C C . ALA A 1 993 ? -32.866 13.483 11.360 1.00 75.12 993 ALA A C 1
ATOM 8013 O O . ALA A 1 993 ? -32.408 14.372 10.648 1.00 75.12 993 ALA A O 1
ATOM 8014 N N . GLU A 1 994 ? -34.171 13.231 11.436 1.00 79.88 994 GLU A N 1
ATOM 8015 C CA . GLU A 1 994 ? -35.183 14.030 10.753 1.00 79.88 994 GLU A CA 1
ATOM 8016 C C . GLU A 1 994 ? -36.448 14.092 11.632 1.00 79.88 994 GLU A C 1
ATOM 8018 O O . GLU A 1 994 ? -37.098 13.061 11.858 1.00 79.88 994 GLU A O 1
ATOM 8023 N N . PRO A 1 995 ? -36.793 15.285 12.157 1.00 86.00 995 PRO A N 1
ATOM 8024 C CA . PRO A 1 995 ? -37.900 15.443 13.089 1.00 86.00 995 PRO A CA 1
ATOM 8025 C C . PRO A 1 995 ? -39.236 14.963 12.515 1.00 86.00 995 PRO A C 1
ATOM 8027 O O . PRO A 1 995 ? -39.672 15.396 11.454 1.00 86.00 995 PRO A O 1
ATOM 8030 N N . ILE A 1 996 ? -39.909 14.094 13.269 1.00 89.81 996 ILE A N 1
ATOM 8031 C CA . ILE A 1 996 ? -41.228 13.536 12.928 1.00 89.81 996 ILE A CA 1
ATOM 8032 C C . ILE A 1 996 ? -42.336 14.518 13.338 1.00 89.81 996 ILE A C 1
ATOM 8034 O O . ILE A 1 996 ? -42.948 15.159 12.494 1.00 89.81 996 ILE A O 1
ATOM 8038 N N . ASN A 1 997 ? -42.587 14.665 14.643 1.00 90.81 997 ASN A N 1
ATOM 8039 C CA . ASN A 1 997 ? -43.479 15.683 15.203 1.00 90.81 997 ASN A CA 1
ATOM 8040 C C . ASN A 1 997 ? -43.135 15.960 16.677 1.00 90.81 997 ASN A C 1
ATOM 8042 O O . ASN A 1 997 ? -42.399 15.198 17.311 1.00 90.81 997 ASN A O 1
ATOM 8046 N N . ALA A 1 998 ? -43.674 17.050 17.230 1.00 89.56 998 ALA A N 1
ATOM 8047 C CA . ALA A 1 998 ? -43.363 17.498 18.589 1.00 89.56 998 ALA A CA 1
ATOM 8048 C C . ALA A 1 998 ? -43.782 16.494 19.678 1.00 89.56 998 ALA A C 1
ATOM 8050 O O . ALA A 1 998 ? -43.127 16.402 20.714 1.00 89.56 998 ALA A O 1
ATOM 8051 N N . ALA A 1 999 ? -44.854 15.729 19.454 1.00 90.31 999 ALA A N 1
ATOM 8052 C CA . ALA A 1 999 ? -45.351 14.764 20.429 1.00 90.31 999 ALA A CA 1
ATOM 8053 C C . ALA A 1 999 ? -44.437 13.525 20.514 1.00 90.31 999 ALA A C 1
ATOM 8055 O O . ALA A 1 999 ? -44.140 13.046 21.608 1.00 90.31 999 ALA A O 1
ATOM 8056 N N . VAL A 1 1000 ? -43.920 13.057 19.371 1.00 92.31 1000 VAL A N 1
ATOM 8057 C CA . VAL A 1 1000 ? -42.864 12.035 19.314 1.00 92.31 1000 VAL A CA 1
ATOM 8058 C C . VAL A 1 1000 ? -41.589 12.549 19.980 1.00 92.31 1000 VAL A C 1
ATOM 8060 O O . VAL A 1 1000 ? -41.030 11.835 20.809 1.00 92.31 1000 VAL A O 1
ATOM 8063 N N . GLY A 1 1001 ? -41.177 13.789 19.688 1.00 90.06 1001 GLY A N 1
ATOM 8064 C CA . GLY A 1 1001 ? -40.030 14.428 20.345 1.00 90.06 1001 GLY A CA 1
ATOM 8065 C C . GLY A 1 1001 ? -40.176 14.453 21.869 1.00 90.06 1001 GLY A C 1
ATOM 8066 O O . GLY A 1 1001 ? -39.299 13.979 22.584 1.00 90.06 1001 GLY A O 1
ATOM 8067 N N . HIS A 1 1002 ? -41.346 14.860 22.376 1.00 92.12 1002 HIS A N 1
ATOM 8068 C CA . HIS A 1 1002 ? -41.642 14.835 23.810 1.00 92.12 1002 HIS A CA 1
ATOM 8069 C C . HIS A 1 1002 ? -41.459 13.437 24.422 1.00 92.12 1002 HIS A C 1
ATOM 8071 O O . HIS A 1 1002 ? -40.738 13.293 25.407 1.00 92.12 1002 HIS A O 1
ATOM 8077 N N . CYS A 1 1003 ? -42.024 12.387 23.817 1.00 93.81 1003 CYS A N 1
ATOM 8078 C CA . CYS A 1 1003 ? -41.832 11.020 24.317 1.00 93.81 1003 CYS A CA 1
ATOM 8079 C C . CYS A 1 1003 ? -40.386 10.517 24.206 1.00 93.81 1003 CYS A C 1
ATOM 8081 O O . CYS A 1 1003 ? -39.978 9.629 24.963 1.00 93.81 1003 CYS A O 1
ATOM 8083 N N . CYS A 1 1004 ? -39.616 11.051 23.260 1.00 90.94 1004 CYS A N 1
ATOM 8084 C CA . CYS A 1 1004 ? -38.224 10.689 23.052 1.00 90.94 1004 CYS A CA 1
ATOM 8085 C C . CYS A 1 1004 ? -37.252 11.369 24.006 1.00 90.94 1004 CYS A C 1
ATOM 8087 O O . CYS A 1 1004 ? -36.207 10.767 24.248 1.00 90.94 1004 CYS A O 1
ATOM 8089 N N . ASP A 1 1005 ? -37.606 12.531 24.560 1.00 88.00 1005 ASP A N 1
ATOM 8090 C CA . ASP A 1 1005 ? -36.695 13.372 25.344 1.00 88.00 1005 ASP A CA 1
ATOM 8091 C C . ASP A 1 1005 ? -37.080 13.478 26.831 1.00 88.00 1005 ASP A C 1
ATOM 8093 O O . ASP A 1 1005 ? -36.207 13.684 27.671 1.00 88.00 1005 ASP A O 1
ATOM 8097 N N . ASP A 1 1006 ? -38.360 13.301 27.186 1.00 87.06 1006 ASP A N 1
ATOM 8098 C CA . ASP A 1 1006 ? -38.861 13.559 28.546 1.00 87.06 1006 ASP A CA 1
ATOM 8099 C C . ASP A 1 1006 ? -38.314 12.572 29.590 1.00 87.06 1006 ASP A C 1
ATOM 8101 O O . ASP A 1 1006 ? -37.669 12.950 30.571 1.00 87.06 1006 ASP A O 1
ATOM 8105 N N . SER A 1 1007 ? -38.541 11.271 29.387 1.00 88.62 1007 SER A N 1
ATOM 8106 C CA . SER A 1 1007 ? -38.104 10.252 30.340 1.00 88.62 1007 SER A CA 1
ATOM 8107 C C . SER A 1 1007 ? -37.850 8.906 29.682 1.00 88.62 1007 SER A C 1
ATOM 8109 O O . SER A 1 1007 ? -38.756 8.270 29.142 1.00 88.62 1007 SER A O 1
ATOM 8111 N N . TYR A 1 1008 ? -36.624 8.400 29.832 1.00 89.94 1008 TYR A N 1
ATOM 8112 C CA . TYR A 1 1008 ? -36.262 7.053 29.390 1.00 89.94 1008 TYR A CA 1
ATOM 8113 C C . TYR A 1 1008 ? -37.169 5.973 30.005 1.00 89.94 1008 TYR A C 1
ATOM 8115 O O . TYR A 1 1008 ? -37.615 5.057 29.315 1.00 89.94 1008 TYR A O 1
ATOM 8123 N N . ALA A 1 1009 ? -37.484 6.100 31.298 1.00 90.31 1009 ALA A N 1
ATOM 8124 C CA . ALA A 1 1009 ? -38.308 5.137 32.019 1.00 90.31 1009 ALA A CA 1
ATOM 8125 C C . ALA A 1 1009 ? -39.770 5.147 31.530 1.00 90.31 1009 ALA A C 1
ATOM 8127 O O . ALA A 1 1009 ? -40.391 4.090 31.409 1.00 90.31 1009 ALA A O 1
ATOM 8128 N N . PHE A 1 1010 ? -40.310 6.328 31.209 1.00 92.69 1010 PHE A N 1
ATOM 8129 C CA . PHE A 1 1010 ? -41.699 6.510 30.770 1.00 92.69 1010 PHE A CA 1
ATOM 8130 C C . PHE A 1 1010 ? -41.891 6.572 29.253 1.00 92.69 1010 PHE A C 1
ATOM 8132 O O . PHE A 1 1010 ? -43.027 6.711 28.803 1.00 92.69 1010 PHE A O 1
ATOM 8139 N N . ARG A 1 1011 ? -40.830 6.376 28.460 1.00 92.50 1011 ARG A N 1
ATOM 8140 C CA . ARG A 1 1011 ? -40.880 6.403 26.991 1.00 92.50 1011 ARG A CA 1
ATOM 8141 C C . ARG A 1 1011 ? -42.010 5.540 26.431 1.00 92.50 1011 ARG A C 1
ATOM 8143 O O . ARG A 1 1011 ? -42.848 6.034 25.688 1.00 92.50 1011 ARG A O 1
ATOM 8150 N N . LYS A 1 1012 ? -42.069 4.257 26.805 1.00 93.00 1012 LYS A N 1
ATOM 8151 C CA . LYS A 1 1012 ? -43.112 3.338 26.319 1.00 93.00 1012 LYS A CA 1
ATOM 8152 C C . LYS A 1 1012 ? -44.528 3.796 26.705 1.00 93.00 1012 LYS A C 1
ATOM 8154 O O . LYS A 1 1012 ? -45.317 3.983 25.787 1.00 93.00 1012 LYS A O 1
ATOM 8159 N N . PRO A 1 1013 ? -44.852 4.046 27.990 1.00 93.50 1013 PRO A N 1
ATOM 8160 C CA . PRO A 1 1013 ? -46.145 4.622 28.363 1.00 93.50 1013 PRO A CA 1
ATOM 8161 C C . PRO A 1 1013 ? -46.504 5.904 27.600 1.00 93.50 1013 PRO A C 1
ATOM 8163 O O . PRO A 1 1013 ? -47.641 6.044 27.163 1.00 93.50 1013 PRO A O 1
ATOM 8166 N N . CYS A 1 1014 ? -45.538 6.799 27.375 1.00 94.75 1014 CYS A N 1
ATOM 8167 C CA . CYS A 1 1014 ? -45.755 8.014 26.590 1.00 94.75 1014 CYS A CA 1
ATOM 8168 C C . CYS A 1 1014 ? -46.167 7.690 25.146 1.00 94.75 1014 CYS A C 1
ATOM 8170 O O . CYS A 1 1014 ? -47.154 8.226 24.650 1.00 94.75 1014 CYS A O 1
ATOM 8172 N N . PHE A 1 1015 ? -45.471 6.757 24.484 1.00 93.56 1015 PHE A N 1
ATOM 8173 C CA . PHE A 1 1015 ? -45.839 6.305 23.140 1.00 93.56 1015 PHE A CA 1
ATOM 8174 C C . PHE A 1 1015 ? -47.175 5.558 23.099 1.00 93.56 1015 PHE A C 1
ATOM 8176 O O . PHE A 1 1015 ? -47.922 5.721 22.131 1.00 93.56 1015 PHE A O 1
ATOM 8183 N N . ASP A 1 1016 ? -47.494 4.763 24.122 1.00 90.31 1016 ASP A N 1
ATOM 8184 C CA . ASP A 1 1016 ? -48.784 4.079 24.249 1.00 90.31 1016 ASP A CA 1
ATOM 8185 C C . ASP A 1 1016 ? -49.926 5.117 24.268 1.00 90.31 1016 ASP A C 1
ATOM 8187 O O . ASP A 1 1016 ? -50.882 4.995 23.495 1.00 90.31 1016 ASP A O 1
ATOM 8191 N N . ASP A 1 1017 ? -49.753 6.189 25.051 1.00 91.69 1017 ASP A N 1
ATOM 8192 C CA . ASP A 1 1017 ? -50.744 7.250 25.290 1.00 91.69 1017 ASP A CA 1
ATOM 8193 C C . ASP A 1 1017 ? -50.716 8.387 24.244 1.00 91.69 1017 ASP A C 1
ATOM 8195 O O . ASP A 1 1017 ? -51.572 9.280 24.261 1.00 91.69 1017 ASP A O 1
ATOM 8199 N N . LEU A 1 1018 ? -49.762 8.339 23.307 1.00 91.12 1018 LEU A N 1
ATOM 8200 C CA . LEU A 1 1018 ? -49.586 9.320 22.236 1.00 91.12 1018 LEU A CA 1
ATOM 8201 C C . LEU A 1 1018 ? -50.871 9.465 21.405 1.00 91.12 1018 LEU A C 1
ATOM 8203 O O . LEU A 1 1018 ? -51.435 8.475 20.932 1.00 91.12 1018 LEU A O 1
ATOM 8207 N N . GLN A 1 1019 ? -51.333 10.700 21.227 1.00 88.62 1019 GLN A N 1
ATOM 8208 C CA . GLN A 1 1019 ? -52.554 11.007 20.478 1.00 88.62 1019 GLN A CA 1
ATOM 8209 C C . GLN A 1 1019 ? -52.282 11.120 18.970 1.00 88.62 1019 GLN A C 1
ATOM 8211 O O . GLN A 1 1019 ? -51.138 11.096 18.521 1.00 88.62 1019 GLN A O 1
ATOM 8216 N N . VAL A 1 1020 ? -53.355 11.217 18.180 1.00 86.88 1020 VAL A N 1
ATOM 8217 C CA . VAL A 1 1020 ? -53.272 11.487 16.735 1.00 86.88 1020 VAL A CA 1
ATOM 8218 C C . VAL A 1 1020 ? -52.616 12.847 16.506 1.00 86.88 1020 VAL A C 1
ATOM 8220 O O . VAL A 1 1020 ? -52.950 13.810 17.201 1.00 86.88 1020 VAL A O 1
ATOM 8223 N N . ASP A 1 1021 ? -51.727 12.937 15.518 1.00 85.50 1021 ASP A N 1
ATOM 8224 C CA . ASP A 1 1021 ? -51.101 14.206 15.155 1.00 85.50 1021 ASP A CA 1
ATOM 8225 C C . ASP A 1 1021 ? -52.095 15.118 14.420 1.00 85.50 1021 ASP A C 1
ATOM 8227 O O . ASP A 1 1021 ? -52.306 15.016 13.212 1.00 85.50 1021 ASP A O 1
ATOM 8231 N N . GLY A 1 1022 ? -52.715 16.025 15.175 1.00 81.06 1022 GLY A N 1
ATOM 8232 C CA . GLY A 1 1022 ? -53.646 17.025 14.651 1.00 81.06 1022 GLY A CA 1
ATOM 8233 C C . GLY A 1 1022 ? -52.984 18.164 13.869 1.00 81.06 1022 GLY A C 1
ATOM 8234 O O . GLY A 1 1022 ? -53.702 18.994 13.319 1.00 81.06 1022 GLY A O 1
ATOM 8235 N N . THR A 1 1023 ? -51.649 18.237 13.832 1.00 84.81 1023 THR A N 1
ATOM 8236 C CA . THR A 1 1023 ? -50.907 19.277 13.098 1.00 84.81 1023 THR A CA 1
ATOM 8237 C C . THR A 1 1023 ? -50.526 18.848 11.682 1.00 84.81 1023 THR A C 1
ATOM 8239 O O . THR A 1 1023 ? -50.117 19.684 10.876 1.00 84.81 1023 THR A O 1
ATOM 8242 N N . TYR A 1 1024 ? -50.689 17.563 11.354 1.00 82.50 1024 TYR A N 1
ATOM 8243 C CA . TYR A 1 1024 ? -50.376 17.034 10.034 1.00 82.50 1024 TYR A CA 1
ATOM 8244 C C . TYR A 1 1024 ? -51.395 17.485 8.982 1.00 82.50 1024 TYR A C 1
ATOM 8246 O O . TYR A 1 1024 ? -52.600 17.258 9.111 1.00 82.50 1024 TYR A O 1
ATOM 8254 N N . ILE A 1 1025 ? -50.893 18.083 7.902 1.00 79.31 1025 ILE A N 1
ATOM 8255 C CA . ILE A 1 1025 ? -51.686 18.483 6.739 1.00 79.31 1025 ILE A CA 1
ATOM 8256 C C . ILE A 1 1025 ? -51.378 17.495 5.616 1.00 79.31 1025 ILE A C 1
ATOM 8258 O O . ILE A 1 1025 ? -50.256 17.457 5.112 1.00 79.31 1025 ILE A O 1
ATOM 8262 N N . SER A 1 1026 ? -52.371 16.695 5.220 1.00 72.19 1026 SER A N 1
ATOM 8263 C CA . SER A 1 1026 ? -52.205 15.733 4.130 1.00 72.19 1026 SER A CA 1
ATOM 8264 C C . SER A 1 1026 ? -51.931 16.460 2.807 1.00 72.19 1026 SER A C 1
ATOM 8266 O O . SER A 1 1026 ? -52.702 17.363 2.457 1.00 72.19 1026 SER A O 1
ATOM 8268 N N . PRO A 1 1027 ? -50.904 16.069 2.036 1.00 69.62 1027 PRO A N 1
ATOM 8269 C CA . PRO A 1 1027 ? -50.701 16.608 0.698 1.00 69.62 1027 PRO A CA 1
ATOM 8270 C C . PRO A 1 1027 ? -51.902 16.288 -0.217 1.00 69.62 1027 PRO A C 1
ATOM 8272 O O . PRO A 1 1027 ? -52.585 15.282 -0.007 1.00 69.62 1027 PRO A O 1
ATOM 8275 N N . PRO A 1 1028 ? -52.196 17.134 -1.225 1.00 63.31 1028 PRO A N 1
ATOM 8276 C CA . PRO A 1 1028 ? -53.292 16.892 -2.159 1.00 63.31 1028 PRO A CA 1
ATOM 8277 C C . PRO A 1 1028 ? -53.039 15.602 -2.948 1.00 63.31 1028 PRO A C 1
ATOM 8279 O O . PRO A 1 1028 ? -52.071 15.496 -3.697 1.00 63.31 1028 PRO A O 1
ATOM 8282 N N . LEU A 1 1029 ? -53.918 14.617 -2.768 1.00 58.28 1029 LEU A N 1
ATOM 8283 C CA . LEU A 1 1029 ? -53.846 13.318 -3.435 1.00 58.28 1029 LEU A CA 1
ATOM 8284 C C . LEU A 1 1029 ? -54.483 13.421 -4.829 1.00 58.28 1029 LEU A C 1
ATOM 8286 O O . LEU A 1 1029 ? -55.670 13.728 -4.948 1.00 58.28 1029 LEU A O 1
ATOM 8290 N N . SER A 1 1030 ? -53.717 13.146 -5.888 1.00 54.41 1030 SER A N 1
ATOM 8291 C CA . SER A 1 1030 ? -54.292 12.883 -7.215 1.00 54.41 1030 SER A CA 1
ATOM 8292 C C . SER A 1 1030 ? -54.798 11.436 -7.273 1.00 54.41 1030 SER A C 1
ATOM 8294 O O . SER A 1 1030 ? -54.144 10.538 -6.746 1.00 54.41 1030 SER A O 1
ATOM 8296 N N . CYS A 1 1031 ? -55.959 11.184 -7.893 1.00 54.16 1031 CYS A N 1
ATOM 8297 C CA . CYS A 1 1031 ? -56.540 9.830 -7.962 1.00 54.16 1031 CYS A CA 1
ATOM 8298 C C . CYS A 1 1031 ? -55.582 8.802 -8.596 1.00 54.16 1031 CYS A C 1
ATOM 8300 O O . CYS A 1 1031 ? -55.576 7.643 -8.186 1.00 54.16 1031 CYS A O 1
ATOM 8302 N N . ASP A 1 1032 ? -54.723 9.248 -9.516 1.00 53.34 1032 ASP A N 1
ATOM 8303 C CA . ASP A 1 1032 ? -53.753 8.410 -10.230 1.00 53.34 1032 ASP A CA 1
ATOM 8304 C C . ASP A 1 1032 ? -52.576 7.949 -9.342 1.00 53.34 1032 ASP A C 1
ATOM 8306 O O . ASP A 1 1032 ? -51.921 6.956 -9.650 1.00 53.34 1032 ASP A O 1
ATOM 8310 N N . GLN A 1 1033 ? -52.315 8.633 -8.218 1.00 52.88 1033 GLN A N 1
ATOM 8311 C CA . GLN A 1 1033 ? -51.275 8.264 -7.244 1.00 52.88 1033 GLN A CA 1
ATOM 8312 C C . GLN A 1 1033 ? -51.781 7.332 -6.132 1.00 52.88 1033 GLN A C 1
ATOM 8314 O O . GLN A 1 1033 ? -50.968 6.699 -5.465 1.00 52.88 1033 GLN A O 1
ATOM 8319 N N . VAL A 1 1034 ? -53.100 7.236 -5.922 1.00 51.72 1034 VAL A N 1
ATOM 8320 C CA . VAL A 1 1034 ? -53.697 6.473 -4.806 1.00 51.72 1034 VAL A CA 1
ATOM 8321 C C . VAL A 1 1034 ? -53.904 4.995 -5.154 1.00 51.72 1034 VAL A C 1
ATOM 8323 O O . VAL A 1 1034 ? -53.869 4.150 -4.267 1.00 51.72 1034 VAL A O 1
ATOM 8326 N N . ILE A 1 1035 ? -54.118 4.659 -6.433 1.00 53.94 1035 ILE A N 1
ATOM 8327 C CA . ILE A 1 1035 ? -54.387 3.282 -6.879 1.00 53.94 1035 ILE A CA 1
ATOM 8328 C C . ILE A 1 1035 ? -53.607 3.000 -8.173 1.00 53.94 1035 ILE A C 1
ATOM 8330 O O . ILE A 1 1035 ? -54.167 2.982 -9.265 1.00 53.94 1035 ILE A O 1
ATOM 8334 N N . SER A 1 1036 ? -52.297 2.763 -8.064 1.00 53.06 1036 SER A N 1
ATOM 8335 C CA . SER A 1 1036 ? -51.479 2.232 -9.168 1.00 53.06 1036 SER A CA 1
ATOM 8336 C C . SER A 1 1036 ? -51.345 0.712 -9.027 1.00 53.06 1036 SER A C 1
ATOM 8338 O O . SER A 1 1036 ? -50.286 0.199 -8.663 1.00 53.06 1036 SER A O 1
ATOM 8340 N N . LEU A 1 1037 ? -52.416 -0.027 -9.322 1.00 57.84 1037 LEU A N 1
ATOM 8341 C CA . LEU A 1 1037 ? -52.356 -1.489 -9.397 1.00 57.84 1037 LEU A CA 1
ATOM 8342 C C . LEU A 1 1037 ? -51.635 -1.893 -10.690 1.00 57.84 1037 LEU A C 1
ATOM 8344 O O . LEU A 1 1037 ? -52.201 -1.811 -11.779 1.00 57.84 1037 LEU A O 1
ATOM 8348 N N . LYS A 1 1038 ? -50.366 -2.293 -10.577 1.00 63.88 1038 LYS A N 1
ATOM 8349 C CA . LYS A 1 1038 ? -49.578 -2.817 -11.701 1.00 63.88 1038 LYS A CA 1
ATOM 8350 C C . LYS A 1 1038 ? -49.876 -4.302 -11.902 1.00 63.88 1038 LYS A C 1
ATOM 8352 O O . LYS A 1 1038 ? -50.050 -5.030 -10.929 1.00 63.88 1038 LYS A O 1
ATOM 8357 N N . GLU A 1 1039 ? -49.884 -4.757 -13.154 1.00 63.91 1039 GLU A N 1
ATOM 8358 C CA . GLU A 1 1039 ? -50.118 -6.165 -13.528 1.00 63.91 1039 GLU A CA 1
ATOM 8359 C C . GLU A 1 1039 ? -49.120 -7.130 -12.853 1.00 63.91 1039 GLU A C 1
ATOM 8361 O O . GLU A 1 1039 ? -49.444 -8.284 -12.570 1.00 63.91 1039 GLU A O 1
ATOM 8366 N N . ASP A 1 1040 ? -47.935 -6.627 -12.501 1.00 64.12 1040 ASP A N 1
ATOM 8367 C CA . ASP A 1 1040 ? -46.886 -7.355 -11.784 1.00 64.12 1040 ASP A CA 1
ATOM 8368 C C . ASP A 1 1040 ? -47.328 -7.838 -10.388 1.00 64.12 1040 ASP A C 1
ATOM 8370 O O . ASP A 1 1040 ? -46.884 -8.894 -9.938 1.00 64.12 1040 ASP A O 1
ATOM 8374 N N . LEU A 1 1041 ? -48.278 -7.149 -9.733 1.00 64.69 1041 LEU A N 1
ATOM 8375 C CA . LEU A 1 1041 ? -48.837 -7.566 -8.436 1.00 64.69 1041 LEU A CA 1
ATOM 8376 C C . LEU A 1 1041 ? -49.593 -8.898 -8.524 1.00 64.69 1041 LEU A C 1
ATOM 8378 O O . LEU A 1 1041 ? -49.675 -9.624 -7.538 1.00 64.69 1041 LEU A O 1
ATOM 8382 N N . CYS A 1 1042 ? -50.117 -9.262 -9.699 1.00 68.12 1042 CYS A N 1
ATOM 8383 C CA . CYS A 1 1042 ? -50.769 -10.557 -9.908 1.00 68.12 1042 CYS A CA 1
ATOM 8384 C C . CYS A 1 1042 ? -49.773 -11.730 -9.971 1.00 68.12 1042 CYS A C 1
ATOM 8386 O O . CYS A 1 1042 ? -50.201 -12.883 -9.946 1.00 68.12 1042 CYS A O 1
ATOM 8388 N N . LYS A 1 1043 ? -48.465 -11.449 -10.082 1.00 68.44 1043 LYS A N 1
ATOM 8389 C CA . LYS A 1 1043 ? -47.374 -12.441 -10.149 1.00 68.44 1043 LYS A CA 1
ATOM 8390 C C . LYS A 1 1043 ? -46.417 -12.371 -8.952 1.00 68.44 1043 LYS A C 1
ATOM 8392 O O . LYS A 1 1043 ? -45.515 -13.202 -8.866 1.00 68.44 1043 LYS A O 1
ATOM 8397 N N . ALA A 1 1044 ? -46.601 -11.398 -8.062 1.00 63.41 1044 ALA A N 1
ATOM 8398 C CA . ALA A 1 1044 ? -45.782 -11.207 -6.874 1.00 63.41 1044 ALA A CA 1
ATOM 8399 C C . ALA A 1 1044 ? -45.945 -12.380 -5.878 1.00 63.41 1044 ALA A C 1
ATOM 8401 O O . ALA A 1 1044 ? -47.066 -12.864 -5.685 1.00 63.41 1044 ALA A O 1
ATOM 8402 N N . PRO A 1 1045 ? -44.860 -12.838 -5.222 1.00 71.06 1045 PRO A N 1
ATOM 8403 C CA . PRO A 1 1045 ? -44.937 -13.734 -4.073 1.00 71.06 1045 PRO A CA 1
ATOM 8404 C C . PRO A 1 1045 ? -45.858 -13.169 -2.985 1.00 71.06 1045 PRO A C 1
ATOM 8406 O O . PRO A 1 1045 ? -45.980 -11.954 -2.823 1.00 71.06 1045 PRO A O 1
ATOM 8409 N N . GLU A 1 1046 ? -46.477 -14.043 -2.192 1.00 69.00 1046 GLU A N 1
ATOM 8410 C CA . GLU A 1 1046 ? -47.501 -13.644 -1.219 1.00 69.00 1046 GLU A CA 1
ATOM 8411 C C . GLU A 1 1046 ? -46.990 -12.626 -0.178 1.00 69.00 1046 GLU A C 1
ATOM 8413 O O . GLU A 1 1046 ? -47.722 -11.713 0.195 1.00 69.00 1046 GLU A O 1
ATOM 8418 N N . GLU A 1 1047 ? -45.717 -12.689 0.224 1.00 62.38 1047 GLU A N 1
ATOM 8419 C CA . GLU A 1 1047 ? -45.086 -11.675 1.090 1.00 62.38 1047 GLU A CA 1
ATOM 8420 C C . GLU A 1 1047 ? -44.963 -10.288 0.442 1.00 62.38 1047 GLU A C 1
ATOM 8422 O O . GLU A 1 1047 ? -45.174 -9.265 1.104 1.00 62.38 1047 GLU A O 1
ATOM 8427 N N . GLU A 1 1048 ? -44.641 -10.234 -0.849 1.00 64.50 1048 GLU A N 1
ATOM 8428 C CA . GLU A 1 1048 ? -44.498 -8.982 -1.594 1.00 64.50 1048 GLU A CA 1
ATOM 8429 C C . GLU A 1 1048 ? -45.876 -8.348 -1.823 1.00 64.50 1048 GLU A C 1
ATOM 8431 O O . GLU A 1 1048 ? -46.060 -7.153 -1.587 1.00 64.50 1048 GLU A O 1
ATOM 8436 N N . LEU A 1 1049 ? -46.889 -9.171 -2.117 1.00 67.38 1049 LEU A N 1
ATOM 8437 C CA . LEU A 1 1049 ? -48.283 -8.737 -2.207 1.00 67.38 1049 LEU A CA 1
ATOM 8438 C C . LEU A 1 1049 ? -48.811 -8.185 -0.871 1.00 67.38 1049 LEU A C 1
ATOM 8440 O O . LEU A 1 1049 ? -49.508 -7.172 -0.851 1.00 67.38 1049 LEU A O 1
ATOM 8444 N N . GLN A 1 1050 ? -48.474 -8.817 0.258 1.00 66.19 1050 GLN A N 1
ATOM 8445 C CA . GLN A 1 1050 ? -48.852 -8.315 1.587 1.00 66.19 1050 GLN A CA 1
ATOM 8446 C C . GLN A 1 1050 ? -48.137 -7.008 1.938 1.00 66.19 1050 GLN A C 1
ATOM 8448 O O . GLN A 1 1050 ? -48.712 -6.162 2.619 1.00 66.19 1050 GLN A O 1
ATOM 8453 N N . THR A 1 1051 ? -46.899 -6.827 1.480 1.00 65.12 1051 THR A N 1
ATOM 8454 C CA . THR A 1 1051 ? -46.145 -5.585 1.687 1.00 65.12 1051 THR A CA 1
ATOM 8455 C C . THR A 1 1051 ? -46.740 -4.441 0.872 1.00 65.12 1051 THR A C 1
ATOM 8457 O O . THR A 1 1051 ? -46.980 -3.373 1.425 1.00 65.12 1051 THR A O 1
ATOM 8460 N N . GLU A 1 1052 ? -47.059 -4.673 -0.402 1.00 68.88 1052 GLU A N 1
ATOM 8461 C CA . GLU A 1 1052 ? -47.710 -3.677 -1.263 1.00 68.88 1052 GLU A CA 1
ATOM 8462 C C . GLU A 1 1052 ? -49.148 -3.370 -0.830 1.00 68.88 1052 GLU A C 1
ATOM 8464 O O . GLU A 1 1052 ? -49.572 -2.230 -0.919 1.00 68.88 1052 GLU A O 1
ATOM 8469 N N . LYS A 1 1053 ? -49.886 -4.338 -0.270 1.00 69.44 1053 LYS A N 1
ATOM 8470 C CA . LYS A 1 1053 ? -51.206 -4.094 0.343 1.00 69.44 1053 LYS A CA 1
ATOM 8471 C C . LYS A 1 1053 ? -51.137 -3.172 1.573 1.00 69.44 1053 LYS A C 1
ATOM 8473 O O . LYS A 1 1053 ? -52.135 -2.548 1.927 1.00 69.44 1053 LYS A O 1
ATOM 8478 N N . ARG A 1 1054 ? -50.005 -3.175 2.282 1.00 68.38 1054 ARG A N 1
ATOM 8479 C CA . ARG A 1 1054 ? -49.786 -2.388 3.506 1.00 68.38 1054 ARG A CA 1
ATOM 8480 C C . ARG A 1 1054 ? -49.265 -0.979 3.228 1.00 68.38 1054 ARG A C 1
ATOM 8482 O O . ARG A 1 1054 ? -49.430 -0.127 4.101 1.00 68.38 1054 ARG A O 1
ATOM 8489 N N . LYS A 1 1055 ? -48.602 -0.775 2.086 1.00 64.06 1055 LYS A N 1
ATOM 8490 C CA . LYS A 1 1055 ? -48.247 0.552 1.566 1.00 64.06 1055 LYS A CA 1
ATOM 8491 C C . LYS A 1 1055 ? -49.507 1.272 1.106 1.00 64.06 1055 LYS A C 1
ATOM 8493 O O . LYS A 1 1055 ? -49.541 2.506 1.306 1.00 64.06 1055 LYS A O 1
#